Protein AF-A0A915D8G0-F1 (afdb_monomer)

Nearest PDB structures (foldseek):
  3vc3-assembly3_E  TM=9.860E-01  e=3.045E-29  Glycine max
  2isq-assembly1_A  TM=9.812E-01  e=1.186E-29  Arabidopsis thaliana
  4aec-assembly1_B  TM=9.708E-01  e=1.140E-29  Arabidopsis thaliana
  3vbe-assembly1_A  TM=9.708E-01  e=8.133E-29  Glycine max
  7n2t-assembly1_A-2  TM=9.735E-01  e=1.030E-28  Citrullus lanatus

Organism: NCBI:txid166011

Sequence (887 aa):
MFAPQGSVPKTIAVLAATASLTNFLEGYSSSYPNTAGNSFQLFINASYVERNSGHGLSHWAFVWFWSLLLNIWFVGYLLGTFLTPYMTDTYGRRSALLLANTVSLVGTLLSVLSISVRCPELLIFGRAVGAAGSGLSFGSLILFLQEAAPTSLRGTCSFLSEVSYIAVNVIGMGMGMDIVLGKNLIALIGVGIIPGMLSVLIMIPMKESPKYLLIKRNDRKAAMEALIFFRGDNINNNAILEEMLLESNSCKIDLPLTQAVREIFRQPYLRKAMTIGILALQIVVGIWPIIYLSTELLEAHFETEFAQYSSFAFISANFIASLIGMCAVEKFGRRPMLISCGIANTFCLVCYILFDRMAVLYAHNMKYGCVAALIGYGITYGAALGPIAFLVITSELVPQPFRSLVQSIVFGINTIVNFVIGFMTFPLYRLIDVWSFIPLFIIPSTISIIYLIIHMPETKGREVHSIVEELIRNSASSNESLAQMMTQKNAEDLPSESSPNTSIESSEEPKKSSGCSISLSLKSELKLEIEGDIKSLSKFMNKSEDLDYSRTNILANAVEFVGHTPLVYLNKVSKDLPARIAAKIEYVNPACSVKDRVGYKMIEDAEKAGLIQPGLTTLIEPTSGNMGIGLAFACAVKGYSLILTMPSSMSVERRVVLKAYGAEVILTEPSRAVLGAMERAKELQKIIPNSYILNQFENPANVDAHYETTGPEIWEQTQGKVDIVCFGVGSGGTVIGVGKYLKEKKPGVQVYAVEPFEASVINGFPHAPHKIPGMGAGFVPAILDPSVYQEALRVKSADALAMAKRLAREEGLFVGVSSGGNACAAIELARRPENAGKLIVTSFASFGERYLSTELYSDIKSECEKLKVTTFEEDKEYLRGKVELNI

pLDDT: mean 80.62, std 16.93, range [20.34, 98.12]

Mean predicted aligned error: 18.75 Å

Solvent-accessible surface area (backbone atoms only — not comparable to full-atom values): 45693 Å² total; per-residue (Å²): 136,87,67,30,68,38,42,67,71,46,34,50,49,54,52,48,55,48,33,36,30,63,28,31,54,45,22,27,70,57,20,25,57,20,42,19,42,67,48,53,51,52,50,50,37,51,35,45,33,76,74,38,94,79,56,63,73,51,72,67,59,45,54,54,49,51,34,46,57,65,32,39,30,36,60,17,20,38,58,13,28,68,46,30,46,61,37,40,76,73,67,31,39,53,54,34,35,44,53,12,40,50,40,25,39,51,10,48,52,38,33,38,48,14,63,78,70,49,35,66,69,43,31,44,51,11,41,19,44,18,20,21,11,34,25,21,27,56,61,30,47,53,52,40,41,50,53,55,42,56,84,96,42,31,69,53,50,50,35,43,44,49,47,27,25,39,51,28,28,38,50,16,29,53,41,12,26,70,90,68,29,19,78,40,60,60,63,50,57,47,58,48,52,58,49,29,54,48,34,43,61,59,53,68,81,56,73,55,42,29,58,54,30,39,69,78,65,64,32,62,67,64,16,48,55,27,40,35,43,50,53,14,83,90,53,73,60,65,61,54,50,51,49,56,49,52,60,49,66,78,58,82,60,94,59,58,70,73,58,47,56,54,46,42,74,66,40,68,48,51,42,51,42,48,52,57,28,42,32,44,42,50,57,47,48,56,52,55,49,44,58,42,37,41,24,64,65,34,41,77,81,40,58,63,70,60,13,38,53,50,40,42,49,22,42,46,40,14,40,56,24,23,60,51,18,55,64,42,45,80,72,69,31,55,50,62,40,38,51,55,26,48,53,52,30,50,47,22,53,52,46,26,48,51,23,50,54,39,26,75,74,77,37,75,74,31,54,59,45,32,54,51,21,48,32,49,28,26,29,28,33,29,34,24,38,55,50,46,33,66,41,51,38,34,65,49,57,42,62,77,88,51,17,57,57,52,34,3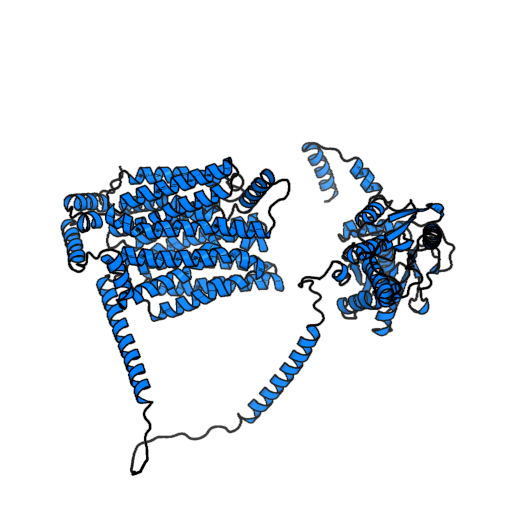1,52,40,50,40,52,49,33,52,50,39,32,56,52,43,42,44,46,61,64,39,32,77,73,57,40,73,62,41,50,45,78,70,38,47,52,58,26,52,56,28,51,58,52,45,71,75,70,59,73,78,58,70,96,58,57,53,68,64,53,43,52,50,42,42,53,60,49,52,57,56,49,51,54,51,50,50,53,52,54,55,58,68,66,70,79,68,89,84,83,81,86,84,92,85,89,86,90,87,90,85,88,87,90,86,83,90,86,83,97,67,73,70,62,61,59,53,54,56,51,52,50,52,52,50,49,49,51,50,47,50,58,51,50,65,64,56,66,83,64,72,83,65,87,81,68,90,68,95,49,74,70,75,52,50,60,93,56,56,75,44,73,55,59,67,96,43,62,91,39,56,16,48,45,31,35,33,39,28,30,71,20,79,77,28,19,50,31,34,47,31,30,38,37,46,51,52,52,35,42,75,69,66,75,47,46,66,80,66,30,36,37,34,41,54,31,94,42,62,55,44,40,13,32,24,52,41,24,57,76,64,48,39,52,41,38,35,23,23,32,64,76,54,42,63,55,46,55,52,53,29,47,73,44,66,28,44,77,45,74,34,61,53,92,46,37,66,63,43,8,45,53,51,37,57,55,48,48,75,71,41,79,58,45,47,72,70,50,72,37,68,37,63,40,33,25,47,35,18,34,75,41,58,20,52,50,53,39,60,77,46,71,66,56,64,39,34,38,37,31,56,30,36,43,24,23,61,48,40,10,25,30,53,43,44,34,75,77,38,74,82,45,44,29,30,38,29,33,35,50,60,20,27,43,88,82,70,43,66,68,47,88,72,73,38,72,72,31,41,69,64,61,80,37,76,55,50,59,74,88,56,38,82,51,75,46,68,37,48,47,68,58,11,41,54,39,18,56,43,34,34,72,67,70,68,45,58,38,28,42,39,26,10,34,23,49,50,53,50,51,56,53,21,63,38,77,93,32,50,78,36,32,35,39,30,50,33,46,30,45,32,77,53,39,52,84,33,84,78,29,44,70,59,47,58,52,59,75,65,65,70,95,73,53,74,67,58,51,51,53,54,50,49,59,55,52,72,72,73,113

Radius of gyration: 39.73 Å; Cα contacts (8 Å, |Δi|>4): 1398; chains: 1; bounding box: 113×80×110 Å

InterPro domains:
  IPR001216 Cysteine synthase/cystathionine beta-synthase, pyridoxal-phosphate attachment site [PS00901] (584-602)
  IPR001926 Tryptophan synthase beta chain-like, PALP domain [PF00291] (561-842)
  IPR005828 Major facilitator, sugar transporter-like [PF00083] (16-468)
  IPR005829 Sugar transporter, conserved site [PS00216] (325-342)
  IPR005856 Cysteine synthase [TIGR01136] (560-857)
  IPR005859 Cysteine synthase CysK [TIGR01139] (560-857)
  IPR020846 Major facilitator superfamily domain [PS50850] (15-460)
  IPR036052 Tryptophan synthase beta chain-like, PALP domain superfamily [G3DSA:3.40.50.1100] (561-853)
  IPR036052 Tryptophan synthase beta chain-like, PALP domain superfamily [G3DSA:3.40.50.1100] (596-698)
  IPR036052 Tryptophan synthase beta chain-like, PALP domain superfamily [SSF53686] (557-859)
  IPR036259 MFS transporter superfamily [G3DSA:1.20.1250.20] (5-472)
  IPR036259 MFS transporter superfamily [SSF103473] (18-465)
  IPR050214 Cysteine synthase/Cystathionine beta-synthase [PTHR10314] (557-863)

Foldseek 3Di:
DQQLQADPVSLLVSLLLLLLLLLLLVLLLQFQCALLVVLVQCLLQVLCCVVDPHDGDDPVRCLLLVLLLNLLLLVLLLLLLVCQVVCCQPVNLLVLSLVLLVQLLQLLVQLLVCSVVSNVVSNSVSSSSNSSSSNSNLLSSLVQQQLLDDPVCNLLSLLSSVLSSLVSSLVNLVCCHPVHCSNPVSVSSVVSNVSSVVSNVSSVPQQTRLLSCCQNVVHNPSSLVSCCRNRHDPDPVVVVSVVSVVLNVVPPDPDDPVVLVVVCVVDQLSVLLLLLQLLLLLLVLVVSLCSRHQLVLLVVQDPSNVSSVLSSLLSVLLSVLLVQLSVCCLPPFQLVLSLVLSVQLLVLLVQLLVLVVCCVPPNVVSSVSNSVSSSSNSNSCNNHSVSSSLDCRQPQQDRDVCRSVSSSVSVSSSSVLSSVLSSVVSVVCVVVNSCSCCVSRNVSSVVSSVVSVPRPDTRRPDHSVVNSVVSVVVSVVVVVVVVVVVVVVVVVPDDDDDDDDDDDYDDDDDDDDDDDDDPPPVVVVVVVVVVVVVVVVVVVVVVVVVDPLPPPDDDPDLLVQQASFDKAWDCFVCVPFLFTEIAGQNLSRSLRFPLLLLLQLLVVVCVVVVLADAPQAAEEEQDLQRNLLSNLVNCLGRRHAYEYEFAPPFFPLSVVSNVVSVHHYHHDHVVCGSVRRVVVSVVVQVVDPRYDYSYLLAHCSLLQSQLVGVQVSVCVNCVNQAAEEEEADDSQSNQNNNLVNNCVVPVRHAGEYEAEQQQPVVVPDAGDDAQQPRHRNRHRRPNHDPVRHDYYHHFHQVQLLVQQVCCCVPVVAAAGSRLSRQVVVQSVVSNDPVNRHGYYYYYRGGGNPSCCRDPSNPVVNVVVVPDDDDDPVVVVVVVVVVVVVVD

Structure (mmCIF, N/CA/C/O backbone):
data_AF-A0A915D8G0-F1
#
_entry.id   AF-A0A915D8G0-F1
#
loop_
_atom_site.group_PDB
_atom_site.id
_atom_site.type_symbol
_atom_site.label_atom_id
_atom_site.label_alt_id
_atom_site.label_comp_id
_atom_site.label_asym_id
_atom_site.label_entity_id
_atom_site.label_seq_id
_atom_site.pdbx_PDB_ins_code
_atom_site.Cartn_x
_atom_site.Cartn_y
_atom_site.Cartn_z
_atom_site.occupancy
_atom_site.B_iso_or_equiv
_atom_site.auth_seq_id
_atom_site.auth_comp_id
_atom_site.auth_asym_id
_atom_site.auth_atom_id
_atom_site.pdbx_PDB_model_num
ATOM 1 N N . MET A 1 1 ? -12.650 24.145 48.453 1.00 37.31 1 MET A N 1
ATOM 2 C CA . MET A 1 1 ? -12.699 24.578 47.038 1.00 37.31 1 MET A CA 1
ATOM 3 C C . MET A 1 1 ? -13.425 23.577 46.130 1.00 37.31 1 MET A C 1
ATOM 5 O O . MET A 1 1 ? -14.149 24.025 45.260 1.00 37.31 1 MET A O 1
ATOM 9 N N . PHE A 1 2 ? -13.309 22.258 46.360 1.00 49.34 2 PHE A N 1
ATOM 10 C CA . PHE A 1 2 ? -13.926 21.208 45.522 1.00 49.34 2 PHE A CA 1
ATOM 11 C C . PHE A 1 2 ? -15.344 20.742 45.915 1.00 49.34 2 PHE A C 1
ATOM 13 O O . PHE A 1 2 ? -15.904 19.904 45.219 1.00 49.34 2 PHE A O 1
ATOM 20 N N . ALA A 1 3 ? -15.935 21.231 47.011 1.00 51.62 3 ALA A N 1
ATOM 21 C CA . ALA A 1 3 ? -17.283 20.818 47.414 1.00 51.62 3 ALA A CA 1
ATOM 22 C C . ALA A 1 3 ? -18.342 21.568 46.578 1.00 51.62 3 ALA A C 1
ATOM 24 O O . ALA A 1 3 ? -18.394 22.798 46.663 1.00 51.62 3 ALA A O 1
ATOM 25 N N . PRO A 1 4 ? -19.192 20.884 45.788 1.00 56.66 4 PRO A N 1
ATOM 26 C CA . PRO A 1 4 ? -20.174 21.549 44.929 1.00 56.66 4 PRO A CA 1
ATOM 27 C C . PRO A 1 4 ? -21.348 22.206 45.686 1.00 56.66 4 PRO A C 1
ATOM 29 O O . PRO A 1 4 ? -22.098 22.969 45.068 1.00 56.66 4 PRO A O 1
ATOM 32 N N . GLN A 1 5 ? -21.479 21.972 47.005 1.00 55.72 5 G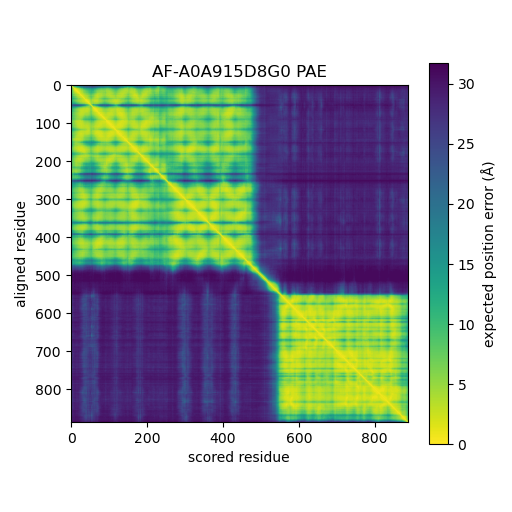LN A N 1
ATOM 33 C CA . GLN A 1 5 ? -22.420 22.648 47.925 1.00 55.72 5 GLN A CA 1
ATOM 34 C C . GLN A 1 5 ? -23.860 22.757 47.369 1.00 55.72 5 GLN A C 1
ATOM 36 O O . GLN A 1 5 ? -24.534 23.766 47.543 1.00 55.72 5 GLN A O 1
ATOM 41 N N . GLY A 1 6 ? -24.329 21.727 46.657 1.00 54.84 6 GLY A N 1
ATOM 42 C CA . GLY A 1 6 ? -25.714 21.620 46.176 1.00 54.84 6 GLY A CA 1
ATOM 43 C C . GLY A 1 6 ? -26.084 22.378 44.905 1.00 54.84 6 GLY A C 1
ATOM 44 O O . GLY A 1 6 ? -27.237 22.319 44.484 1.00 54.84 6 GLY A O 1
ATOM 45 N N . SER A 1 7 ? -25.142 23.048 44.238 1.00 61.38 7 SER A N 1
ATOM 46 C CA . SER A 1 7 ? -25.424 23.608 42.909 1.00 61.38 7 SER A CA 1
ATOM 47 C C . SER A 1 7 ? -25.223 22.551 41.817 1.00 61.38 7 SER A C 1
ATOM 49 O O . SER A 1 7 ? -24.098 22.132 41.546 1.00 61.38 7 SER A O 1
ATOM 51 N N . VAL A 1 8 ? -26.321 22.159 41.158 1.00 64.44 8 VAL A N 1
ATOM 52 C CA . VAL A 1 8 ? -26.349 21.225 40.013 1.00 64.44 8 VAL A CA 1
ATOM 53 C C . VAL A 1 8 ? -25.214 21.471 38.997 1.00 64.44 8 VAL A C 1
ATOM 55 O O . VAL A 1 8 ? -24.512 20.510 38.676 1.00 64.44 8 VAL A O 1
ATOM 58 N N . PRO A 1 9 ? -24.933 22.711 38.536 1.00 67.25 9 PRO A N 1
ATOM 59 C CA . PRO A 1 9 ? -23.839 22.948 37.590 1.00 67.25 9 PRO A CA 1
ATOM 60 C C . PRO A 1 9 ? -22.441 22.677 38.168 1.00 67.25 9 PRO A C 1
ATOM 62 O O . PRO A 1 9 ? -21.581 22.185 37.441 1.00 67.25 9 PRO A O 1
ATOM 65 N N . LYS A 1 10 ? -22.190 22.928 39.463 1.00 70.81 10 LYS A N 1
ATOM 66 C CA . LYS A 1 10 ? -20.887 22.602 40.075 1.00 70.81 10 LYS A CA 1
ATOM 67 C C . LYS A 1 10 ? -20.722 21.100 40.275 1.00 70.81 10 LYS A C 1
ATOM 69 O O . LYS A 1 10 ? -19.623 20.595 40.076 1.00 70.81 10 LYS A O 1
ATOM 74 N N . THR A 1 11 ? -21.789 20.379 40.626 1.00 70.12 11 THR A N 1
ATOM 75 C CA . THR A 1 11 ? -21.747 18.912 40.725 1.00 70.12 11 THR A CA 1
ATOM 76 C C . THR A 1 11 ? -21.436 18.292 39.363 1.00 70.12 11 THR A C 1
ATOM 78 O O . THR A 1 11 ? -20.544 17.453 39.270 1.00 70.12 11 THR A O 1
ATOM 81 N N . ILE A 1 12 ? -22.083 18.764 38.291 1.00 71.94 12 ILE A N 1
ATOM 82 C CA . ILE A 1 12 ? -21.786 18.319 36.921 1.00 71.94 12 ILE A CA 1
ATOM 83 C C . ILE A 1 12 ? -20.339 18.653 36.540 1.00 71.94 12 ILE A C 1
ATOM 85 O O . ILE A 1 12 ? -19.654 17.793 36.000 1.00 71.94 12 ILE A O 1
ATOM 89 N N . ALA A 1 13 ? -19.836 19.848 36.866 1.00 74.88 13 ALA A N 1
ATOM 90 C CA . ALA A 1 13 ? -18.457 20.233 36.559 1.00 74.88 13 ALA A CA 1
ATOM 91 C C . ALA A 1 13 ? -17.409 19.362 37.279 1.00 74.88 13 ALA A C 1
ATOM 93 O O . ALA A 1 13 ? -16.409 18.982 36.675 1.00 74.88 13 ALA A O 1
ATOM 94 N N . VAL A 1 14 ? -17.638 19.007 38.548 1.00 77.69 14 VAL A N 1
ATOM 95 C CA . VAL A 1 14 ? -16.738 18.121 39.313 1.00 77.69 14 VAL A CA 1
ATOM 96 C C . VAL A 1 14 ? -16.758 16.695 38.757 1.00 77.69 14 VAL A C 1
ATOM 98 O O . VAL A 1 14 ? -15.701 16.078 38.609 1.00 77.69 14 VAL A O 1
ATOM 101 N N . LEU A 1 15 ? -17.941 16.177 38.413 1.00 77.00 15 LEU A N 1
ATOM 102 C CA . LEU A 1 15 ? -18.084 14.857 37.795 1.00 77.00 15 LEU A CA 1
ATOM 103 C C . LEU A 1 15 ? -17.477 14.826 36.381 1.00 77.00 15 LEU A C 1
ATOM 105 O O . LEU A 1 15 ? -16.801 13.861 36.042 1.00 77.00 15 LEU A O 1
ATOM 109 N N . ALA A 1 16 ? -17.625 15.902 35.601 1.00 77.50 16 ALA A N 1
ATOM 110 C CA . ALA A 1 16 ? -17.007 16.060 34.281 1.00 77.50 16 ALA A CA 1
ATOM 111 C C . ALA A 1 16 ? -15.481 16.097 34.369 1.00 77.50 16 ALA A C 1
ATOM 113 O O . ALA A 1 16 ? -14.800 15.390 33.634 1.00 77.50 16 ALA A O 1
ATOM 114 N N . ALA A 1 17 ? -14.934 16.895 35.290 1.00 80.00 17 ALA A N 1
ATOM 115 C CA . ALA A 1 17 ? -13.493 16.983 35.501 1.00 80.00 17 ALA A CA 1
ATOM 116 C C . ALA A 1 17 ? -12.908 15.633 35.934 1.00 80.00 17 ALA A C 1
ATOM 118 O O . ALA A 1 17 ? -11.848 15.238 35.457 1.00 80.00 17 ALA A O 1
ATOM 119 N N . THR A 1 18 ? -13.629 14.909 36.794 1.00 81.00 18 THR A N 1
ATOM 120 C CA . THR A 1 18 ? -13.259 13.553 37.205 1.00 81.00 18 THR A CA 1
ATOM 121 C C . THR A 1 18 ? -13.241 12.612 36.005 1.00 81.00 18 THR A C 1
ATOM 123 O O . THR A 1 18 ? -12.199 12.028 35.731 1.00 81.00 18 THR A O 1
ATOM 126 N N . ALA A 1 19 ? -14.340 12.539 35.249 1.00 82.19 19 ALA A N 1
ATOM 127 C CA . ALA A 1 19 ? -14.464 11.657 34.092 1.00 82.19 19 ALA A CA 1
ATOM 128 C C . ALA A 1 19 ? -13.399 11.935 33.019 1.00 82.19 19 ALA A C 1
ATOM 130 O O . ALA A 1 19 ? -12.758 11.011 32.527 1.00 82.19 19 ALA A O 1
ATOM 131 N N . SER A 1 20 ? -13.151 13.207 32.694 1.00 82.31 20 SER A N 1
ATOM 132 C CA . SER A 1 20 ? -12.145 13.593 31.697 1.00 82.31 20 SER A CA 1
ATOM 133 C C . SER A 1 20 ? -10.722 13.229 32.106 1.00 82.31 20 SER A C 1
ATOM 135 O O . SER A 1 20 ? -9.927 12.855 31.251 1.00 82.31 20 SER A O 1
ATOM 137 N N . LEU A 1 21 ? -10.384 13.324 33.393 1.00 83.31 21 LEU A N 1
ATOM 138 C CA . LEU A 1 21 ? -9.038 13.003 33.870 1.00 83.31 21 LEU A CA 1
ATOM 139 C C . LEU A 1 21 ? -8.809 11.502 34.017 1.00 83.31 21 LEU A C 1
ATOM 141 O O . LEU A 1 21 ? -7.730 11.024 33.676 1.00 83.31 21 LEU A O 1
ATOM 145 N N . THR A 1 22 ? -9.804 10.756 34.497 1.00 82.25 22 THR A N 1
ATOM 146 C CA . THR A 1 22 ? -9.701 9.296 34.619 1.00 82.25 22 THR A CA 1
ATOM 147 C C . THR A 1 22 ? -9.693 8.617 33.254 1.00 82.25 22 THR A C 1
ATOM 149 O O . THR A 1 22 ? -8.905 7.699 33.041 1.00 82.25 22 THR A O 1
ATOM 152 N N . ASN A 1 23 ? -10.491 9.114 32.302 1.00 84.88 23 ASN A N 1
ATOM 153 C CA . ASN A 1 23 ? -10.537 8.577 30.939 1.00 84.88 23 ASN A CA 1
ATOM 154 C C . ASN A 1 23 ? -9.385 9.092 30.067 1.00 84.88 23 ASN A C 1
ATOM 156 O O . ASN A 1 23 ? -9.225 8.627 28.940 1.00 84.88 23 ASN A O 1
ATOM 160 N N . PHE A 1 24 ? -8.562 10.028 30.565 1.00 86.88 24 PHE A N 1
ATOM 161 C CA . PHE A 1 24 ? -7.467 10.594 29.781 1.00 86.88 24 PHE A CA 1
ATOM 162 C C . PHE A 1 24 ? -6.466 9.521 29.351 1.00 86.88 24 PHE A C 1
ATOM 164 O O . PHE A 1 24 ? -6.132 9.412 28.176 1.00 86.88 24 PHE A O 1
ATOM 171 N N . LEU A 1 25 ? -5.988 8.711 30.299 1.00 83.81 25 LEU A N 1
ATOM 172 C CA . LEU A 1 25 ? -5.001 7.669 30.006 1.00 83.81 25 LEU A CA 1
ATOM 173 C C . LEU A 1 25 ? -5.566 6.621 29.043 1.00 83.81 25 LEU A C 1
ATOM 175 O O . LEU A 1 25 ? -4.864 6.162 28.143 1.00 83.81 25 LEU A O 1
ATOM 179 N N . GLU A 1 26 ? -6.847 6.301 29.195 1.00 84.38 26 GLU A N 1
ATOM 180 C CA . GLU A 1 26 ? -7.555 5.353 28.349 1.00 84.38 26 GLU A CA 1
ATOM 181 C C . GLU A 1 26 ? -7.687 5.869 26.909 1.00 84.38 26 GLU A C 1
ATOM 183 O O . GLU A 1 26 ? -7.093 5.295 25.993 1.00 84.38 26 GLU A O 1
ATOM 188 N N . GLY A 1 27 ? -8.385 6.994 26.714 1.00 84.12 27 GLY A N 1
ATOM 189 C CA . GLY A 1 27 ? -8.631 7.582 25.395 1.00 84.12 27 GLY A CA 1
ATOM 190 C C . GLY A 1 27 ? -7.339 7.941 24.671 1.00 84.12 27 GLY A C 1
ATOM 191 O O . GLY A 1 27 ? -7.126 7.555 23.518 1.00 84.12 27 GLY A O 1
ATOM 192 N N . TYR A 1 28 ? -6.400 8.579 25.369 1.00 88.31 28 TYR A N 1
ATOM 193 C CA . TYR A 1 28 ? -5.147 9.004 24.758 1.00 88.31 28 TYR A CA 1
ATOM 194 C C . TYR A 1 28 ? -4.352 7.798 24.251 1.00 88.31 28 TYR A C 1
ATOM 196 O O . TYR A 1 28 ? -3.962 7.770 23.085 1.00 88.31 28 TYR A O 1
ATOM 204 N N . SER A 1 29 ? -4.192 6.757 25.084 1.00 85.69 29 SER A N 1
ATOM 205 C CA . SER A 1 29 ? -3.440 5.542 24.724 1.00 85.69 29 SER A CA 1
ATOM 206 C C . SER A 1 29 ? -3.996 4.785 23.519 1.00 85.69 29 SER A C 1
ATOM 208 O O . SER A 1 29 ? -3.243 4.100 22.812 1.00 85.69 29 SER A O 1
ATOM 210 N N . SER A 1 30 ? -5.300 4.923 23.298 1.00 83.56 30 SER A N 1
ATOM 211 C CA . SER A 1 30 ? -6.030 4.279 22.219 1.00 83.56 30 SER A CA 1
ATOM 212 C C . SER A 1 30 ? -5.888 5.045 20.892 1.00 83.56 30 SER A C 1
ATOM 214 O O . SER A 1 30 ? -5.721 4.434 19.846 1.00 83.56 30 SER A O 1
ATOM 216 N N . SER A 1 31 ? -5.833 6.378 20.912 1.00 86.94 31 SER A N 1
ATOM 217 C CA . SER A 1 31 ? -5.949 7.209 19.702 1.00 86.94 31 SER A CA 1
ATOM 218 C C . SER A 1 31 ? -4.624 7.709 19.114 1.00 86.94 31 SER A C 1
ATOM 220 O O . SER A 1 31 ? -4.511 7.797 17.891 1.00 86.94 31 SER A O 1
ATOM 222 N N . TYR A 1 32 ? -3.605 8.004 19.934 1.00 86.50 32 TYR A N 1
ATOM 223 C CA . TYR A 1 32 ? -2.331 8.540 19.423 1.00 86.50 32 TYR A CA 1
ATOM 224 C C . TYR A 1 32 ? -1.563 7.613 18.453 1.00 86.50 32 TYR A C 1
ATOM 226 O O . TYR A 1 32 ? -0.848 8.149 17.603 1.00 86.50 32 TYR A O 1
ATOM 234 N N . PRO A 1 33 ? -1.637 6.258 18.535 1.00 87.19 33 PRO A N 1
ATOM 235 C CA . PRO A 1 33 ? -0.872 5.400 17.626 1.00 87.19 33 PRO A CA 1
ATOM 236 C C . PRO A 1 33 ? -1.309 5.501 16.162 1.00 87.19 33 PRO A C 1
ATOM 238 O O . PRO A 1 33 ? -0.496 5.240 15.283 1.00 87.19 33 PRO A O 1
ATOM 241 N N . ASN A 1 34 ? -2.567 5.873 15.901 1.00 86.81 34 ASN A N 1
ATOM 242 C CA . ASN A 1 34 ? -3.156 5.872 14.560 1.00 86.81 34 ASN A CA 1
ATOM 243 C C . ASN A 1 34 ? -2.489 6.898 13.632 1.00 86.81 34 ASN A C 1
ATOM 245 O O . ASN A 1 34 ? -2.040 6.566 12.543 1.00 86.81 34 ASN A O 1
ATOM 249 N N . THR A 1 35 ? -2.392 8.154 14.067 1.00 84.19 35 THR A N 1
ATOM 250 C CA . THR A 1 35 ? -1.799 9.228 13.252 1.00 84.19 35 THR A CA 1
ATOM 251 C C . THR A 1 35 ? -0.270 9.178 13.233 1.00 84.19 35 THR A C 1
ATOM 253 O O . THR A 1 35 ? 0.334 9.646 12.277 1.00 84.19 35 THR A O 1
ATOM 256 N N . ALA A 1 36 ? 0.358 8.572 14.250 1.00 84.12 36 ALA A N 1
ATOM 257 C CA . ALA A 1 36 ? 1.813 8.434 14.365 1.00 84.12 36 ALA A CA 1
ATOM 258 C C . ALA A 1 36 ? 2.353 7.088 13.822 1.00 84.12 36 ALA A C 1
ATOM 260 O O . ALA A 1 36 ? 3.460 6.678 14.191 1.00 84.12 36 ALA A O 1
ATOM 261 N N . GLY A 1 37 ? 1.590 6.387 12.970 1.00 82.31 37 GLY A N 1
ATOM 262 C CA . GLY A 1 37 ? 1.913 5.040 12.476 1.00 82.31 37 GLY A CA 1
ATOM 263 C C . GLY A 1 37 ? 3.309 4.931 11.852 1.00 82.31 37 GLY A C 1
ATOM 264 O O . GLY A 1 37 ? 4.105 4.079 12.254 1.00 82.31 37 GLY A O 1
ATOM 265 N N . ASN A 1 38 ? 3.666 5.874 10.975 1.00 82.25 38 ASN A N 1
ATOM 266 C CA . ASN A 1 38 ? 4.977 5.919 10.315 1.00 82.25 38 ASN A CA 1
ATOM 267 C C . ASN A 1 38 ? 6.143 6.057 11.309 1.00 82.25 38 ASN A C 1
ATOM 269 O O . ASN A 1 38 ? 7.156 5.362 11.198 1.00 82.25 38 ASN A O 1
ATOM 273 N N . SER A 1 39 ? 5.999 6.906 12.329 1.00 84.81 39 SER A N 1
ATOM 274 C CA . SER A 1 39 ? 7.011 7.070 13.379 1.00 84.81 39 SER A CA 1
ATOM 275 C C . SER A 1 39 ? 7.197 5.793 14.197 1.00 84.81 39 SER A C 1
ATOM 277 O O . SER A 1 39 ? 8.332 5.412 14.500 1.00 84.81 39 SER A O 1
ATOM 279 N N . PHE A 1 40 ? 6.106 5.094 14.529 1.00 85.62 40 PHE A N 1
ATOM 280 C CA . PHE A 1 40 ? 6.190 3.799 15.206 1.00 85.62 40 PHE A CA 1
ATOM 281 C C . PHE A 1 40 ? 6.833 2.725 14.322 1.00 85.62 40 PHE A C 1
ATOM 283 O O . PHE A 1 40 ? 7.645 1.944 14.820 1.00 85.62 40 PHE A O 1
ATOM 290 N N . GLN A 1 41 ? 6.534 2.709 13.021 1.00 85.50 41 GLN A N 1
ATOM 291 C CA . GLN A 1 41 ? 7.166 1.801 12.064 1.00 85.50 41 GLN A CA 1
ATOM 292 C C . GLN A 1 41 ? 8.681 2.015 11.993 1.00 85.50 41 GLN A C 1
ATOM 294 O O . GLN A 1 41 ? 9.447 1.052 12.075 1.00 85.50 41 GLN A O 1
ATOM 299 N N . LEU A 1 42 ? 9.124 3.273 11.905 1.00 85.19 42 LEU A N 1
ATOM 300 C CA . LEU A 1 42 ? 10.543 3.627 11.923 1.00 85.19 42 LEU A CA 1
ATOM 301 C C . LEU A 1 42 ? 11.215 3.217 13.238 1.00 85.19 42 LEU A C 1
ATOM 303 O O . LEU A 1 42 ? 12.300 2.642 13.207 1.00 85.19 42 LEU A O 1
ATOM 307 N N . PHE A 1 43 ? 10.567 3.454 14.381 1.00 86.19 43 PHE A N 1
ATOM 308 C CA . PHE A 1 43 ? 11.081 3.058 15.694 1.00 86.19 43 PHE A CA 1
ATOM 309 C C . PHE A 1 43 ? 11.262 1.540 15.823 1.00 86.19 43 PHE A C 1
ATOM 311 O O . PHE A 1 43 ? 12.317 1.080 16.264 1.00 86.19 43 PHE A O 1
ATOM 318 N N . ILE A 1 44 ? 10.254 0.760 15.419 1.00 85.69 44 ILE A N 1
ATOM 319 C CA . ILE A 1 44 ? 10.297 -0.704 15.480 1.00 85.69 44 ILE A CA 1
ATOM 320 C C . ILE A 1 44 ? 11.412 -1.223 14.568 1.00 85.69 44 ILE A C 1
ATOM 322 O O . ILE A 1 44 ? 12.269 -1.983 15.017 1.00 85.69 44 ILE A O 1
ATOM 326 N N . ASN A 1 45 ? 11.462 -0.760 13.318 1.00 85.62 45 ASN A N 1
ATOM 327 C CA . ASN A 1 45 ? 12.496 -1.183 12.377 1.00 85.62 45 ASN A CA 1
ATOM 328 C C . ASN A 1 45 ? 13.903 -0.806 12.855 1.00 85.62 45 ASN A C 1
ATOM 330 O O . ASN A 1 45 ? 14.790 -1.656 12.831 1.00 85.62 45 ASN A O 1
ATOM 334 N N . ALA A 1 46 ? 14.110 0.421 13.341 1.00 83.50 46 ALA A N 1
ATOM 335 C CA . ALA A 1 46 ? 15.404 0.865 13.860 1.00 83.50 46 ALA A CA 1
ATOM 336 C C . ALA A 1 46 ? 15.857 0.033 15.070 1.00 83.50 46 ALA A C 1
ATOM 338 O O . ALA A 1 46 ? 17.017 -0.367 15.140 1.00 83.50 46 ALA A O 1
ATOM 339 N N . SER A 1 47 ? 14.939 -0.289 15.988 1.00 83.31 47 SER A N 1
ATOM 340 C CA . SER A 1 47 ? 15.238 -1.138 17.145 1.00 83.31 47 SER A CA 1
ATOM 341 C C . SER A 1 47 ? 15.702 -2.542 16.740 1.00 83.31 47 SER A C 1
ATOM 343 O O . SER A 1 47 ? 16.698 -3.040 17.268 1.00 83.31 47 SER A O 1
ATOM 345 N N . TYR A 1 48 ? 15.024 -3.176 15.777 1.00 81.38 48 TYR A N 1
ATOM 346 C CA . TYR A 1 48 ? 15.409 -4.512 15.315 1.00 81.38 48 TYR A CA 1
ATOM 347 C C . TYR A 1 48 ? 16.702 -4.506 14.491 1.00 81.38 48 TYR A C 1
ATOM 349 O O . TYR A 1 48 ? 17.497 -5.431 14.640 1.00 81.38 48 TYR A O 1
ATOM 357 N N . VAL A 1 49 ? 16.959 -3.463 13.694 1.00 81.38 49 VAL A N 1
ATOM 358 C CA . VAL A 1 49 ? 18.216 -3.305 12.934 1.00 81.38 49 VAL A CA 1
ATOM 359 C C . VAL A 1 49 ? 19.424 -3.108 13.857 1.00 81.38 49 VAL A C 1
ATOM 361 O O . VAL A 1 49 ? 20.502 -3.623 13.572 1.00 81.38 49 VAL A O 1
ATOM 364 N N . GLU A 1 50 ? 19.267 -2.396 14.974 1.00 77.06 50 GLU A N 1
ATOM 365 C CA . GLU A 1 50 ? 20.353 -2.204 15.947 1.00 77.06 50 GLU A CA 1
ATOM 366 C C . GLU A 1 50 ? 20.648 -3.466 16.776 1.00 77.06 50 GLU A C 1
ATOM 368 O O . GLU A 1 50 ? 21.768 -3.635 17.258 1.00 77.06 50 GLU A O 1
ATOM 373 N N . ARG A 1 51 ? 19.663 -4.358 16.947 1.00 75.56 51 ARG A N 1
ATOM 374 C CA . ARG A 1 51 ? 19.790 -5.587 17.754 1.00 75.56 51 ARG A CA 1
ATOM 375 C C . ARG A 1 51 ? 20.179 -6.822 16.957 1.00 75.56 51 ARG A C 1
ATOM 377 O O . ARG A 1 51 ? 20.870 -7.682 17.494 1.00 75.56 51 ARG A O 1
ATOM 384 N N . ASN A 1 52 ? 19.735 -6.917 15.707 1.00 61.81 52 ASN A N 1
ATOM 385 C CA . ASN A 1 52 ? 20.039 -8.017 14.802 1.00 61.81 52 ASN A CA 1
ATOM 386 C C . ASN A 1 52 ? 20.834 -7.491 13.607 1.00 61.81 52 ASN A C 1
ATOM 388 O O . ASN A 1 52 ? 20.405 -6.584 12.904 1.00 61.81 52 ASN A O 1
ATOM 392 N N . SER A 1 53 ? 21.989 -8.106 13.370 1.00 47.94 53 SER A N 1
ATOM 393 C CA . SER A 1 53 ? 23.012 -7.810 12.362 1.00 47.94 53 SER A CA 1
ATOM 394 C C . SER A 1 53 ? 22.496 -7.576 10.925 1.00 47.94 53 SER A C 1
ATOM 396 O O . SER A 1 53 ? 22.638 -8.433 10.057 1.00 47.94 53 SER A O 1
ATOM 398 N N . GLY A 1 54 ? 21.957 -6.381 10.656 1.00 55.22 54 GLY A N 1
ATOM 399 C CA . GLY A 1 54 ? 21.854 -5.768 9.324 1.00 55.22 54 GLY A CA 1
ATOM 400 C C . GLY A 1 54 ? 20.578 -6.016 8.506 1.00 55.22 54 GLY A C 1
ATOM 401 O O . GLY A 1 54 ? 20.450 -5.426 7.434 1.00 55.22 54 GLY A O 1
ATOM 402 N N . HIS A 1 55 ? 19.620 -6.822 8.975 1.00 60.19 55 HIS A N 1
ATOM 403 C CA . HIS A 1 55 ? 18.363 -7.072 8.253 1.00 60.19 55 HIS A CA 1
ATOM 404 C C . HIS A 1 55 ? 17.154 -6.511 9.016 1.00 60.19 55 HIS A C 1
ATOM 406 O O . HIS A 1 55 ? 16.906 -6.882 10.161 1.00 60.19 55 HIS A O 1
ATOM 412 N N . GLY A 1 56 ? 16.402 -5.607 8.378 1.00 66.06 56 GLY A N 1
ATOM 413 C CA . GLY A 1 56 ? 15.138 -5.088 8.908 1.00 66.06 56 GLY A CA 1
ATOM 414 C C . GLY A 1 56 ? 14.030 -6.149 8.950 1.00 66.06 56 GLY A C 1
ATOM 415 O O . GLY A 1 56 ? 14.148 -7.218 8.351 1.00 66.06 56 GLY A O 1
ATOM 416 N N . LEU A 1 57 ? 12.935 -5.849 9.655 1.00 75.12 57 LEU A N 1
ATOM 417 C CA . LEU A 1 57 ? 11.746 -6.707 9.690 1.00 75.12 57 LEU A CA 1
ATOM 418 C C . LEU A 1 57 ? 11.140 -6.866 8.291 1.00 75.12 57 LEU A C 1
ATOM 420 O O . LEU A 1 57 ? 11.014 -5.899 7.538 1.00 75.12 57 LEU A O 1
ATOM 424 N N . SER A 1 58 ? 10.705 -8.084 7.962 1.00 80.19 58 SER A N 1
ATOM 425 C CA . SER A 1 58 ? 9.895 -8.306 6.765 1.00 80.19 58 SER A CA 1
ATOM 426 C C . SER A 1 58 ? 8.558 -7.567 6.886 1.00 80.19 58 SER A C 1
ATOM 428 O O . SER A 1 58 ? 8.029 -7.390 7.986 1.00 80.19 58 SER A O 1
ATOM 430 N N . HIS A 1 59 ? 7.984 -7.160 5.751 1.00 78.19 59 HIS A N 1
ATOM 431 C CA . HIS A 1 59 ? 6.718 -6.420 5.728 1.00 78.19 59 HIS A CA 1
ATOM 432 C C . HIS A 1 59 ? 5.597 -7.161 6.482 1.00 78.19 59 HIS A C 1
ATOM 434 O O . HIS A 1 59 ? 4.902 -6.573 7.306 1.00 78.19 59 HIS A O 1
ATOM 440 N N . TRP A 1 60 ? 5.488 -8.481 6.292 1.00 81.62 60 TRP A N 1
ATOM 441 C CA . TRP A 1 60 ? 4.511 -9.310 7.003 1.00 81.62 60 TRP A CA 1
ATOM 442 C C . TRP A 1 60 ? 4.799 -9.445 8.500 1.00 81.62 60 TRP A C 1
ATOM 444 O O . TRP A 1 60 ? 3.863 -9.419 9.298 1.00 81.62 60 TRP A O 1
ATOM 454 N N . ALA A 1 61 ? 6.068 -9.551 8.907 1.00 82.44 61 ALA A N 1
ATOM 455 C CA . ALA A 1 61 ? 6.412 -9.587 10.327 1.00 82.44 61 ALA A CA 1
ATOM 456 C C . ALA A 1 61 ? 6.042 -8.268 11.022 1.00 82.44 61 ALA A C 1
ATOM 458 O O . ALA A 1 61 ? 5.510 -8.294 12.131 1.00 82.44 61 ALA A O 1
ATOM 459 N N . PHE A 1 62 ? 6.235 -7.130 10.346 1.00 84.94 62 PHE A N 1
ATOM 460 C CA . PHE A 1 62 ? 5.776 -5.834 10.839 1.00 84.94 62 PHE A CA 1
ATOM 461 C C . PHE A 1 62 ? 4.249 -5.775 10.974 1.00 84.94 62 PHE A C 1
ATOM 463 O O . PHE A 1 62 ? 3.764 -5.379 12.026 1.00 84.94 62 PHE A O 1
ATOM 470 N N . VAL A 1 63 ? 3.483 -6.217 9.969 1.00 84.38 63 VAL A N 1
ATOM 471 C CA . VAL A 1 63 ? 2.005 -6.214 10.007 1.00 84.38 63 VAL A CA 1
ATOM 472 C C . VAL A 1 63 ? 1.463 -6.992 11.212 1.00 84.38 63 VAL A C 1
ATOM 474 O O . VAL A 1 63 ? 0.588 -6.497 11.929 1.00 84.38 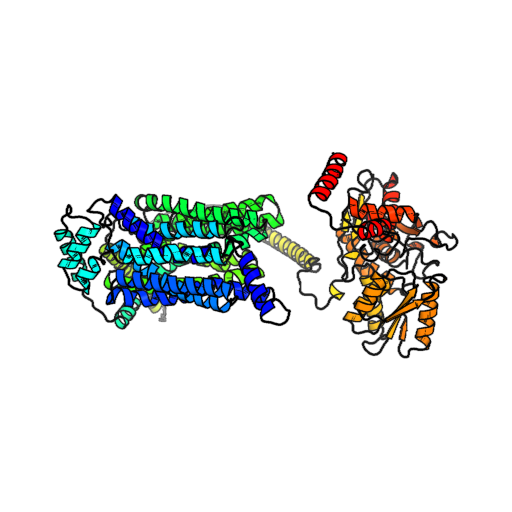63 VAL A O 1
ATOM 477 N N . TRP A 1 64 ? 2.004 -8.184 11.478 1.00 85.81 64 TRP A N 1
ATOM 478 C CA . TRP A 1 64 ? 1.616 -8.986 12.643 1.00 85.81 64 TRP A CA 1
ATOM 479 C C . TRP A 1 64 ? 2.037 -8.339 13.962 1.00 85.81 64 TRP A C 1
ATOM 481 O O . TRP A 1 64 ? 1.249 -8.301 14.908 1.00 85.81 64 TRP A O 1
ATOM 491 N N . PHE A 1 65 ? 3.251 -7.793 14.022 1.00 87.06 65 PHE A N 1
ATOM 492 C CA . PHE A 1 65 ? 3.756 -7.115 15.212 1.00 87.06 65 PHE A CA 1
ATOM 493 C C . PHE A 1 65 ? 2.959 -5.844 15.533 1.00 87.06 65 PHE A C 1
ATOM 495 O O . PHE A 1 65 ? 2.593 -5.611 16.683 1.00 87.06 65 PHE A O 1
ATOM 502 N N . TRP A 1 66 ? 2.637 -5.046 14.517 1.00 87.69 66 TRP A N 1
ATOM 503 C CA . TRP A 1 66 ? 1.821 -3.842 14.635 1.00 87.69 66 TRP A CA 1
ATOM 504 C C . TRP A 1 66 ? 0.407 -4.176 15.109 1.00 87.69 66 TRP A C 1
ATOM 506 O O . TRP A 1 66 ? -0.086 -3.589 16.074 1.00 87.69 66 TRP A O 1
ATOM 516 N N . SER A 1 67 ? -0.204 -5.206 14.516 1.00 86.56 67 SER A N 1
ATOM 517 C CA . SER A 1 67 ? -1.512 -5.709 14.948 1.00 86.56 67 SER A CA 1
ATOM 518 C C . SER A 1 67 ? -1.480 -6.175 16.406 1.00 86.56 67 SER A C 1
ATOM 520 O O . SER A 1 67 ? -2.399 -5.872 17.167 1.00 86.56 67 SER A O 1
ATOM 522 N N . LEU A 1 68 ? -0.412 -6.856 16.835 1.00 87.38 68 LEU A N 1
ATOM 523 C CA . LEU A 1 68 ? -0.227 -7.259 18.231 1.00 87.38 68 LEU A CA 1
ATOM 524 C C . LEU A 1 68 ? -0.083 -6.047 19.164 1.00 87.38 68 LEU A C 1
ATOM 526 O O . LEU A 1 68 ? -0.724 -6.008 20.212 1.00 87.38 68 LEU A O 1
ATOM 530 N N . LEU A 1 69 ? 0.717 -5.049 18.786 1.00 88.00 69 LEU A N 1
ATOM 531 C CA . LEU A 1 69 ? 0.963 -3.842 19.581 1.00 88.00 69 LEU A CA 1
ATOM 532 C C . LEU A 1 69 ? -0.312 -3.022 19.813 1.00 88.00 69 LEU A C 1
ATOM 534 O O . LEU A 1 69 ? -0.523 -2.503 20.914 1.00 88.00 69 LEU A O 1
ATOM 538 N N . LEU A 1 70 ? -1.175 -2.922 18.801 1.00 85.62 70 LEU A N 1
ATOM 539 C CA . LEU A 1 70 ? -2.464 -2.246 18.924 1.00 85.62 70 LEU A CA 1
ATOM 540 C C . LEU A 1 70 ? -3.443 -3.056 19.789 1.00 85.62 70 LEU A C 1
ATOM 542 O O . LEU A 1 70 ? -4.084 -2.498 20.680 1.00 85.62 70 LEU A O 1
ATOM 546 N N . ASN A 1 71 ? -3.520 -4.376 19.587 1.00 89.00 71 ASN A N 1
ATOM 547 C CA . ASN A 1 71 ? -4.555 -5.214 20.202 1.00 89.00 71 ASN A CA 1
ATOM 548 C C . ASN A 1 71 ? -4.203 -5.768 21.592 1.00 89.00 71 ASN A C 1
ATOM 550 O O . ASN A 1 71 ? -5.113 -6.148 22.329 1.00 89.00 71 ASN A O 1
ATOM 554 N N . ILE A 1 72 ? -2.930 -5.766 22.011 1.00 90.00 72 ILE A N 1
ATOM 555 C CA . ILE A 1 72 ? -2.539 -6.181 23.375 1.00 90.00 72 ILE A CA 1
ATOM 556 C C . ILE A 1 72 ? -3.244 -5.352 24.458 1.00 90.00 72 ILE A C 1
ATOM 558 O O . ILE A 1 72 ? -3.475 -5.826 25.571 1.00 90.00 72 ILE A O 1
ATOM 562 N N . TRP A 1 73 ? -3.641 -4.126 24.111 1.00 89.12 73 TRP A N 1
ATOM 563 C CA . TRP A 1 73 ? -4.443 -3.261 24.963 1.00 89.12 73 TRP A CA 1
ATOM 564 C C . TRP A 1 73 ? -5.734 -3.958 25.427 1.00 89.12 73 TRP A C 1
ATOM 566 O O . TRP A 1 73 ? -6.028 -3.956 26.618 1.00 89.12 73 TRP A O 1
ATOM 576 N N . PHE A 1 74 ? -6.449 -4.668 24.546 1.00 89.50 74 PHE A N 1
ATOM 577 C CA . PHE A 1 74 ? -7.672 -5.388 24.927 1.00 89.50 74 PHE A CA 1
ATOM 578 C C . PHE A 1 74 ? -7.406 -6.541 25.901 1.00 89.50 74 PHE A C 1
ATOM 580 O O . PHE A 1 74 ? -8.218 -6.795 26.787 1.00 89.50 74 PHE A O 1
ATOM 587 N N . VAL A 1 75 ? -6.256 -7.213 25.790 1.00 90.38 75 VAL A N 1
ATOM 588 C CA . VAL A 1 75 ? -5.870 -8.287 26.722 1.00 90.38 75 VAL A CA 1
ATOM 589 C C . VAL A 1 75 ? -5.662 -7.724 28.127 1.00 90.38 75 VAL A C 1
ATOM 591 O O . VAL A 1 75 ? -6.178 -8.276 29.098 1.00 90.38 75 VAL A O 1
ATOM 594 N N . GLY A 1 76 ? -4.957 -6.595 28.240 1.00 88.31 76 GLY A N 1
ATOM 595 C CA . GLY A 1 76 ? -4.811 -5.890 29.514 1.00 88.31 76 GLY A CA 1
ATOM 596 C C . GLY A 1 76 ? -6.160 -5.416 30.058 1.00 88.31 76 GLY A C 1
ATOM 597 O O . GLY A 1 76 ? -6.499 -5.694 31.208 1.00 88.31 76 GLY A O 1
ATOM 598 N N . TYR A 1 77 ? -6.972 -4.780 29.213 1.00 89.38 77 TYR A N 1
ATOM 599 C CA . TYR A 1 77 ? -8.302 -4.276 29.565 1.00 89.38 77 TYR A CA 1
ATOM 600 C C . TYR A 1 77 ? -9.238 -5.375 30.103 1.00 89.38 77 TYR A C 1
ATOM 602 O O . TYR A 1 77 ? -9.975 -5.157 31.070 1.00 89.38 77 TYR A O 1
ATOM 610 N N . LEU A 1 78 ? -9.169 -6.584 29.535 1.00 90.44 78 LEU A N 1
ATOM 611 C CA . LEU A 1 78 ? -9.930 -7.753 29.981 1.00 90.44 78 LEU A CA 1
ATOM 612 C C . LEU A 1 78 ? -9.587 -8.147 31.426 1.00 90.44 78 LEU A C 1
ATOM 614 O O . LEU A 1 78 ? -10.489 -8.395 32.229 1.00 90.44 78 LEU A O 1
ATOM 618 N N . LEU A 1 79 ? -8.294 -8.160 31.776 1.00 89.12 79 LEU A N 1
ATOM 619 C CA . LEU A 1 79 ? -7.834 -8.459 33.138 1.00 89.12 79 LEU A CA 1
ATOM 620 C C . LEU A 1 79 ? -8.367 -7.431 34.144 1.00 89.12 79 LEU A C 1
ATOM 622 O O . LEU A 1 79 ? -8.843 -7.808 35.215 1.00 89.12 79 LEU A O 1
ATOM 626 N N . GLY A 1 80 ? -8.343 -6.146 33.776 1.00 86.88 80 GLY A N 1
ATOM 627 C CA . GLY A 1 80 ? -8.920 -5.069 34.582 1.00 86.88 80 GLY A CA 1
ATOM 628 C C . GLY A 1 80 ? -10.424 -5.241 34.798 1.00 86.88 80 GLY A C 1
ATOM 629 O O . GLY A 1 80 ? -10.903 -5.175 35.928 1.00 86.88 80 GLY A O 1
ATOM 630 N N . THR A 1 81 ? -11.157 -5.556 33.729 1.00 85.06 81 THR A N 1
ATOM 631 C CA . THR A 1 81 ? -12.623 -5.706 33.741 1.00 85.06 81 THR A CA 1
ATOM 632 C C . THR A 1 81 ? -13.102 -6.839 34.654 1.00 85.06 81 THR A C 1
ATOM 634 O O . THR A 1 81 ? -14.118 -6.693 35.341 1.00 85.06 81 THR A O 1
ATOM 637 N N . PHE A 1 82 ? -12.380 -7.965 34.701 1.00 85.25 82 PHE A N 1
ATOM 638 C CA . PHE A 1 82 ? -12.696 -9.067 35.618 1.00 85.25 82 PHE A CA 1
ATOM 639 C C . PHE A 1 82 ? -12.353 -8.757 37.078 1.00 85.25 82 PHE A C 1
ATOM 641 O O . PHE A 1 82 ? -12.982 -9.306 37.983 1.00 85.25 82 PHE A O 1
ATOM 648 N N . LEU A 1 83 ? -11.392 -7.863 37.321 1.00 85.00 83 LEU A N 1
ATOM 649 C CA . LEU A 1 83 ? -11.018 -7.427 38.664 1.00 85.00 83 LEU A CA 1
ATOM 650 C C . LEU A 1 83 ? -12.004 -6.391 39.240 1.00 85.00 83 LEU A C 1
ATOM 652 O O . LEU A 1 83 ? -12.109 -6.257 40.463 1.00 85.00 83 LEU A O 1
ATOM 656 N N . THR A 1 84 ? -12.760 -5.695 38.383 1.00 82.81 84 THR A N 1
ATOM 657 C CA . THR A 1 84 ? -13.694 -4.624 38.770 1.00 82.81 84 THR A CA 1
ATOM 658 C C . THR A 1 84 ? -14.717 -5.026 39.837 1.00 82.81 84 THR A C 1
ATOM 660 O O . THR A 1 84 ? -14.786 -4.323 40.850 1.00 82.81 84 THR A O 1
ATOM 663 N N . PRO A 1 85 ? -15.490 -6.127 39.710 1.00 78.44 85 PRO A N 1
ATOM 664 C CA . PRO A 1 85 ? -16.508 -6.471 40.706 1.00 78.44 85 PRO A CA 1
ATOM 665 C C . PRO A 1 85 ? -15.883 -6.744 42.071 1.00 78.44 85 PRO A C 1
ATOM 667 O O . PRO A 1 85 ? -16.357 -6.250 43.089 1.00 78.44 85 PRO A O 1
ATOM 670 N N . TYR A 1 86 ? -14.754 -7.460 42.087 1.00 82.25 86 TYR A N 1
ATOM 671 C CA . TYR A 1 86 ? -14.041 -7.755 43.322 1.00 82.25 86 TYR A CA 1
ATOM 672 C C . TYR A 1 86 ? -13.584 -6.467 44.014 1.00 82.25 86 TYR A C 1
ATOM 674 O O . TYR A 1 86 ? -13.850 -6.292 45.200 1.00 82.25 86 TYR A O 1
ATOM 682 N N . MET A 1 87 ? -12.954 -5.539 43.289 1.00 84.19 87 MET A N 1
ATOM 683 C CA . MET A 1 87 ? -12.416 -4.307 43.880 1.00 84.19 87 MET A CA 1
ATOM 684 C C . MET A 1 87 ? -13.503 -3.326 44.318 1.00 84.19 87 MET A C 1
ATOM 686 O O . MET A 1 87 ? -13.433 -2.774 45.418 1.00 84.19 87 MET A O 1
ATOM 690 N N . THR A 1 88 ? -14.522 -3.127 43.482 1.00 79.25 88 THR A N 1
ATOM 691 C CA . THR A 1 88 ? -15.590 -2.151 43.750 1.00 79.25 88 THR A CA 1
ATOM 692 C C . THR A 1 88 ? -16.483 -2.571 44.916 1.00 79.25 88 THR A C 1
ATOM 694 O O . THR A 1 88 ? -16.903 -1.704 45.689 1.00 79.25 88 THR A O 1
ATOM 697 N N . ASP A 1 89 ? -16.729 -3.874 45.092 1.00 75.25 89 ASP A N 1
ATOM 698 C CA . ASP A 1 89 ? -17.590 -4.396 46.157 1.00 75.25 89 ASP A CA 1
ATOM 699 C C . ASP A 1 89 ? -16.866 -4.639 47.492 1.00 75.25 89 ASP A C 1
ATOM 701 O O . ASP A 1 89 ? -17.536 -4.669 48.527 1.00 75.25 89 ASP A O 1
ATOM 705 N N . THR A 1 90 ? -15.531 -4.774 47.504 1.00 77.00 90 THR A N 1
ATOM 706 C CA . THR A 1 90 ? -14.740 -4.984 48.739 1.00 77.00 90 THR A CA 1
ATOM 707 C C . THR A 1 90 ? -14.066 -3.716 49.271 1.00 77.00 90 THR A C 1
ATOM 709 O O . THR A 1 90 ? -14.104 -3.466 50.477 1.00 77.00 90 THR A O 1
ATOM 712 N N . TYR A 1 91 ? -13.453 -2.903 48.404 1.00 79.56 91 TYR A N 1
ATOM 713 C CA . TYR A 1 91 ? -12.656 -1.733 48.804 1.00 79.56 91 TYR A CA 1
ATOM 714 C C . TYR A 1 91 ? -13.358 -0.392 48.551 1.00 79.56 91 TYR A C 1
ATOM 716 O O . TYR A 1 91 ? -12.931 0.632 49.094 1.00 79.56 91 TYR A O 1
ATOM 724 N N . GLY A 1 92 ? -14.447 -0.391 47.779 1.00 81.06 92 GLY A N 1
ATOM 725 C CA . GLY A 1 92 ? -15.191 0.807 47.392 1.00 81.06 92 GLY A CA 1
ATOM 726 C C . GLY A 1 92 ? -14.813 1.328 46.005 1.00 81.06 92 GLY A C 1
ATOM 727 O O . GLY A 1 92 ? -13.820 0.914 45.404 1.00 81.06 92 GLY A O 1
ATOM 728 N N . ARG A 1 93 ? -15.638 2.232 45.469 1.00 84.88 93 ARG A N 1
ATOM 729 C CA . ARG A 1 93 ? -15.551 2.696 44.077 1.00 84.88 93 ARG A CA 1
ATOM 730 C C . ARG A 1 93 ? -14.422 3.713 43.918 1.00 84.88 93 ARG A C 1
ATOM 732 O O . ARG A 1 93 ? -13.641 3.620 42.975 1.00 84.88 93 ARG A O 1
ATOM 739 N N . ARG A 1 94 ? -14.269 4.634 44.876 1.00 86.88 94 ARG A N 1
ATOM 740 C CA . ARG A 1 94 ? -13.161 5.602 44.906 1.00 86.88 94 ARG A CA 1
ATOM 741 C C . ARG A 1 94 ? -11.810 4.897 45.025 1.00 86.88 94 ARG A C 1
ATOM 743 O O . ARG A 1 94 ? -10.872 5.247 44.312 1.00 86.88 94 ARG A O 1
ATOM 750 N N . SER A 1 95 ? -11.699 3.920 45.924 1.00 85.06 95 SER A N 1
ATOM 751 C CA . SER A 1 95 ? -10.453 3.165 46.126 1.00 85.06 95 SER A CA 1
ATOM 752 C C . SER A 1 95 ? -10.051 2.394 44.866 1.00 85.06 95 SER A C 1
ATOM 754 O O . SER A 1 95 ? -8.876 2.395 44.496 1.00 85.06 95 SER A O 1
ATOM 756 N N . ALA A 1 96 ? -11.028 1.795 44.175 1.00 87.12 96 ALA A N 1
ATOM 757 C CA . ALA A 1 96 ? -10.807 1.120 42.900 1.00 87.12 96 ALA A CA 1
ATOM 758 C C . ALA A 1 96 ? -10.291 2.088 41.818 1.00 87.12 96 ALA A C 1
ATOM 760 O O . ALA A 1 96 ? -9.304 1.776 41.156 1.00 87.12 96 ALA A O 1
ATOM 761 N N . LEU A 1 97 ? -10.877 3.288 41.699 1.00 86.69 97 LEU A N 1
ATOM 762 C CA . LEU A 1 97 ? -10.415 4.331 40.767 1.00 86.69 97 LEU A CA 1
ATOM 763 C C . LEU A 1 97 ? -8.989 4.816 41.069 1.00 86.69 97 LEU A C 1
ATOM 765 O O . LEU A 1 97 ? -8.194 5.023 40.153 1.00 86.69 97 LEU A O 1
ATOM 769 N N . LEU A 1 98 ? -8.633 4.977 42.348 1.00 88.81 98 LEU A N 1
ATOM 770 C CA . LEU A 1 98 ? -7.285 5.393 42.745 1.00 88.81 98 LEU A CA 1
ATOM 771 C C . LEU A 1 98 ? -6.230 4.350 42.341 1.00 88.81 98 LEU A C 1
ATOM 773 O O . LEU A 1 98 ? -5.187 4.703 41.783 1.00 88.81 98 LEU A O 1
ATOM 777 N N . LEU A 1 99 ? -6.514 3.068 42.596 1.00 90.06 99 LEU A N 1
ATOM 778 C CA . LEU A 1 99 ? -5.647 1.965 42.188 1.00 90.06 99 LEU A CA 1
ATOM 779 C C . LEU A 1 99 ? -5.534 1.897 40.661 1.00 90.06 99 LEU A C 1
ATOM 781 O O . LEU A 1 99 ? -4.425 1.823 40.135 1.00 90.06 99 LEU A O 1
ATOM 785 N N . ALA A 1 100 ? -6.666 1.985 39.963 1.00 89.62 100 ALA A N 1
ATOM 786 C CA . ALA A 1 100 ? -6.742 1.957 38.508 1.00 89.62 100 ALA A CA 1
ATOM 787 C C . ALA A 1 100 ? -5.850 3.026 37.862 1.00 89.62 100 ALA A C 1
ATOM 789 O O . ALA A 1 100 ? -4.973 2.697 37.064 1.00 89.62 100 ALA A O 1
ATOM 790 N N . ASN A 1 101 ? -5.993 4.287 38.279 1.00 89.50 101 ASN A N 1
ATOM 791 C CA . ASN A 1 101 ? -5.199 5.397 37.746 1.00 89.50 101 ASN A CA 1
ATOM 792 C C . ASN A 1 101 ? -3.704 5.245 38.049 1.00 89.50 101 ASN A C 1
ATOM 794 O O . ASN A 1 101 ? -2.865 5.591 37.218 1.00 89.50 101 ASN A O 1
ATOM 798 N N . THR A 1 102 ? -3.358 4.692 39.215 1.00 90.19 102 THR A N 1
ATOM 799 C CA . THR A 1 102 ? -1.959 4.429 39.582 1.00 90.19 102 THR A CA 1
ATOM 800 C C . THR A 1 102 ? -1.345 3.360 38.676 1.00 90.19 102 THR A C 1
ATOM 802 O O . THR A 1 102 ? -0.241 3.544 38.166 1.00 90.19 102 THR A O 1
ATOM 805 N N . VAL A 1 103 ? -2.069 2.266 38.418 1.00 91.94 103 VAL A N 1
ATOM 806 C CA . VAL A 1 103 ? -1.628 1.200 37.503 1.00 91.94 103 VAL A CA 1
ATOM 807 C C . VAL A 1 103 ? -1.498 1.727 36.070 1.00 91.94 103 VAL A C 1
ATOM 809 O O . VAL A 1 103 ? -0.482 1.480 35.417 1.00 91.94 103 VAL A O 1
ATOM 812 N N . SER A 1 104 ? -2.464 2.523 35.600 1.00 90.62 104 SER A N 1
ATOM 813 C CA . SER A 1 104 ? -2.409 3.159 34.278 1.00 90.62 104 SER A CA 1
ATOM 814 C C . SER A 1 104 ? -1.216 4.113 34.128 1.00 90.62 104 SER A C 1
ATOM 816 O O . SER A 1 104 ? -0.559 4.139 33.081 1.00 90.62 104 SER A O 1
ATOM 818 N N . LEU A 1 105 ? -0.882 4.862 35.185 1.00 90.44 105 LEU A N 1
ATOM 819 C CA . LEU A 1 105 ? 0.284 5.747 35.216 1.00 90.44 105 LEU A CA 1
ATOM 820 C C . LEU A 1 105 ? 1.598 4.956 35.124 1.00 90.44 105 LEU A C 1
ATOM 822 O O . LEU A 1 105 ? 2.471 5.318 34.336 1.00 90.44 105 LEU A O 1
ATOM 826 N N . VAL A 1 106 ? 1.724 3.848 35.865 1.00 92.25 106 VAL A N 1
ATOM 827 C CA . VAL A 1 106 ? 2.894 2.954 35.785 1.00 92.25 106 VAL A CA 1
ATOM 828 C C . VAL A 1 106 ? 3.054 2.380 34.374 1.00 92.25 106 VAL A C 1
ATOM 830 O O . VAL A 1 106 ? 4.156 2.408 33.829 1.00 92.25 106 VAL A O 1
ATOM 833 N N . GLY A 1 107 ? 1.966 1.931 33.740 1.00 90.62 107 GLY A N 1
ATOM 834 C CA . GLY A 1 107 ? 2.002 1.447 32.353 1.00 90.62 107 GLY A CA 1
ATOM 835 C C . GLY A 1 107 ? 2.467 2.513 31.350 1.00 90.62 107 GLY A C 1
ATOM 836 O O . GLY A 1 107 ? 3.253 2.228 30.441 1.00 90.62 107 GLY A O 1
ATOM 837 N N . THR A 1 108 ? 2.056 3.767 31.554 1.00 90.00 108 THR A N 1
ATOM 838 C CA . THR A 1 108 ? 2.490 4.904 30.723 1.00 90.00 108 THR A CA 1
ATOM 839 C C . THR A 1 108 ? 3.980 5.202 30.913 1.00 90.00 108 THR A C 1
ATOM 841 O O . THR A 1 108 ? 4.701 5.366 29.930 1.00 90.00 108 THR A O 1
ATOM 844 N N . LEU A 1 109 ? 4.481 5.186 32.154 1.00 91.31 109 LEU A N 1
ATOM 845 C CA . LEU A 1 109 ? 5.909 5.362 32.453 1.00 91.31 109 LEU A CA 1
ATOM 846 C C . LEU A 1 109 ? 6.774 4.260 31.823 1.00 91.31 109 LEU A C 1
ATOM 848 O O . LEU A 1 109 ? 7.815 4.556 31.237 1.00 91.31 109 LEU A O 1
ATOM 852 N N . LEU A 1 110 ? 6.322 3.003 31.883 1.00 91.94 110 LEU A N 1
ATOM 853 C CA . LEU A 1 110 ? 6.988 1.879 31.214 1.00 91.94 110 LEU A CA 1
ATOM 854 C C . LEU A 1 110 ? 7.007 2.046 29.688 1.00 91.94 110 LEU A C 1
ATOM 856 O O . LEU A 1 110 ? 8.010 1.737 29.046 1.00 91.94 110 LEU A O 1
ATOM 860 N N . SER A 1 111 ? 5.929 2.581 29.110 1.00 90.19 111 SER A N 1
ATOM 861 C CA . SER A 1 111 ? 5.836 2.849 27.669 1.00 90.19 111 SER A CA 1
ATOM 862 C C . SER A 1 111 ? 6.809 3.948 27.220 1.00 90.19 111 SER A C 1
ATOM 864 O O . SER A 1 111 ? 7.428 3.824 26.167 1.00 90.19 111 SER A O 1
ATOM 866 N N . VAL A 1 112 ? 7.017 4.991 28.033 1.00 90.38 112 VAL A N 1
ATOM 867 C CA . VAL A 1 112 ? 8.044 6.019 27.768 1.00 90.38 112 VAL A CA 1
ATOM 868 C C . VAL A 1 112 ? 9.452 5.434 27.899 1.00 90.38 112 VAL A C 1
ATOM 870 O O . VAL A 1 112 ? 10.301 5.661 27.036 1.00 90.38 112 VAL A O 1
ATOM 873 N N . LEU A 1 113 ? 9.699 4.635 28.943 1.00 89.19 113 LEU A N 1
ATOM 874 C CA . LEU A 1 113 ? 10.987 3.970 29.151 1.00 89.19 113 LEU A CA 1
ATOM 875 C C . LEU A 1 113 ? 11.346 3.041 27.981 1.00 89.19 113 LEU A C 1
ATOM 877 O O . LEU A 1 113 ? 12.502 2.990 27.567 1.00 89.19 113 LEU A O 1
ATOM 881 N N . SER A 1 114 ? 10.357 2.348 27.417 1.00 88.12 114 SER A N 1
ATOM 882 C CA . SER A 1 114 ? 10.527 1.481 26.249 1.00 88.12 114 SER A CA 1
ATOM 883 C C . SER A 1 114 ? 11.130 2.203 25.044 1.00 88.12 114 SER A C 1
ATOM 885 O O . SER A 1 114 ? 12.027 1.647 24.403 1.00 88.12 114 SER A O 1
ATOM 887 N N . ILE A 1 115 ? 10.696 3.435 24.760 1.00 86.56 115 ILE A N 1
ATOM 888 C CA . ILE A 1 115 ? 11.236 4.214 23.639 1.00 86.56 115 ILE A CA 1
ATOM 889 C C . ILE A 1 115 ? 12.688 4.611 23.920 1.00 86.56 115 ILE A C 1
ATOM 891 O O . ILE A 1 115 ? 13.543 4.461 23.048 1.00 86.56 115 ILE A O 1
ATOM 895 N N . SER A 1 116 ? 12.990 5.038 25.149 1.00 83.69 116 SER A N 1
ATOM 896 C CA . SER A 1 116 ? 14.346 5.428 25.560 1.00 83.69 116 SER A CA 1
ATOM 897 C C . SER A 1 116 ? 15.346 4.268 25.506 1.00 83.69 116 SER A C 1
ATOM 899 O O . SER A 1 116 ? 16.488 4.462 25.101 1.00 83.69 116 SER A O 1
ATOM 901 N N . VAL A 1 117 ? 14.921 3.056 25.881 1.00 84.38 117 VAL A N 1
ATOM 902 C CA . VAL A 1 117 ? 15.752 1.832 25.849 1.00 84.38 117 VAL A CA 1
ATOM 903 C C . VAL A 1 117 ? 15.675 1.125 24.479 1.00 84.38 117 VAL A C 1
ATOM 905 O O . VAL A 1 117 ? 16.330 0.110 24.244 1.00 84.38 117 VAL A O 1
ATOM 908 N N . ARG A 1 118 ? 14.879 1.663 23.542 1.00 83.31 118 ARG A N 1
ATOM 909 C CA . ARG A 1 118 ? 14.614 1.091 22.212 1.00 83.31 118 ARG A CA 1
ATOM 910 C C . ARG A 1 118 ? 14.170 -0.376 22.268 1.00 83.31 118 ARG A C 1
ATOM 912 O O . ARG A 1 118 ? 14.576 -1.163 21.422 1.00 83.31 118 ARG A O 1
ATOM 919 N N . CYS A 1 119 ? 13.361 -0.762 23.262 1.00 86.56 119 CYS A N 1
ATOM 920 C CA . CYS A 1 119 ? 12.789 -2.112 23.423 1.00 86.56 119 CYS A CA 1
ATOM 921 C C . CYS A 1 119 ? 11.301 -2.125 23.032 1.00 86.56 119 CYS A C 1
ATOM 923 O O . CYS A 1 119 ? 10.479 -1.809 23.898 1.00 86.56 119 CYS A O 1
ATOM 925 N N . PRO A 1 120 ? 10.896 -2.526 21.816 1.00 85.44 120 PRO A N 1
ATOM 926 C CA . PRO A 1 120 ? 9.482 -2.569 21.445 1.00 85.44 120 PRO A CA 1
ATOM 927 C C . PRO A 1 120 ? 8.691 -3.623 22.245 1.00 85.44 120 PRO A C 1
ATOM 929 O O . PRO A 1 120 ? 7.503 -3.441 22.491 1.00 85.44 120 PRO A O 1
ATOM 932 N N . GLU A 1 121 ? 9.335 -4.669 22.769 1.00 88.06 121 GLU A N 1
ATOM 933 C CA . GLU A 1 121 ? 8.699 -5.654 23.658 1.00 88.06 121 GLU A CA 1
ATOM 934 C C . GLU A 1 121 ? 8.251 -5.025 24.988 1.00 88.06 121 GLU A C 1
ATOM 936 O O . GLU A 1 121 ? 7.190 -5.349 25.525 1.00 88.06 121 GLU A O 1
ATOM 941 N N . LEU A 1 122 ? 9.032 -4.066 25.501 1.00 89.38 122 LEU A N 1
ATOM 942 C CA . LEU A 1 122 ? 8.680 -3.323 26.711 1.00 89.38 122 LEU A CA 1
ATOM 943 C C . LEU A 1 122 ? 7.489 -2.385 26.464 1.00 89.38 122 LEU A C 1
ATOM 945 O O . LEU A 1 122 ? 6.721 -2.131 27.390 1.00 89.38 122 LEU A O 1
ATOM 949 N N . LEU A 1 123 ? 7.289 -1.919 25.225 1.00 89.81 123 LEU A N 1
ATOM 950 C CA . LEU A 1 123 ? 6.124 -1.115 24.846 1.00 89.81 123 LEU A CA 1
ATOM 951 C C . LEU A 1 123 ? 4.847 -1.951 24.919 1.00 89.81 123 LEU A C 1
ATOM 953 O O . LEU A 1 123 ? 3.846 -1.496 25.466 1.00 89.81 123 LEU A O 1
ATOM 957 N N . ILE A 1 124 ? 4.895 -3.189 24.415 1.00 90.88 124 ILE A N 1
ATOM 958 C CA . ILE A 1 124 ? 3.780 -4.144 24.487 1.00 90.88 124 ILE A CA 1
ATOM 959 C C . ILE A 1 124 ? 3.406 -4.397 25.952 1.00 90.88 124 ILE A C 1
ATOM 961 O O . ILE A 1 124 ? 2.233 -4.304 26.319 1.00 90.88 124 ILE A O 1
ATOM 965 N N . PHE A 1 125 ? 4.404 -4.647 26.805 1.00 91.69 125 PHE A N 1
ATOM 966 C CA . PHE A 1 125 ? 4.181 -4.855 28.235 1.00 91.69 125 PHE A CA 1
ATOM 967 C C . PHE A 1 125 ? 3.619 -3.604 28.930 1.00 91.69 125 PHE A C 1
ATOM 969 O O . PHE A 1 125 ? 2.633 -3.694 29.661 1.00 91.69 125 PHE A O 1
ATOM 976 N N . GLY A 1 126 ? 4.191 -2.426 28.663 1.00 90.50 126 GLY A N 1
ATOM 977 C CA . GLY A 1 126 ? 3.716 -1.152 29.210 1.00 90.50 126 GLY A CA 1
ATOM 978 C C . GLY A 1 126 ? 2.265 -0.850 28.828 1.00 90.50 126 GLY A C 1
ATOM 979 O O . GLY A 1 126 ? 1.464 -0.490 29.694 1.00 90.50 126 GLY A O 1
ATOM 980 N N . ARG A 1 127 ? 1.892 -1.085 27.560 1.00 91.19 127 ARG A N 1
ATOM 981 C CA . ARG A 1 127 ? 0.510 -0.940 27.074 1.00 91.19 127 ARG A CA 1
ATOM 982 C C . ARG A 1 127 ? -0.443 -1.929 27.746 1.00 91.19 127 ARG A C 1
ATOM 984 O O . ARG A 1 127 ? -1.531 -1.521 28.139 1.00 91.19 127 ARG A O 1
ATOM 991 N N . ALA A 1 128 ? -0.042 -3.188 27.933 1.00 91.94 128 ALA A N 1
ATOM 992 C CA . ALA A 1 128 ? -0.866 -4.190 28.613 1.00 91.94 128 ALA A CA 1
ATOM 993 C C . ALA A 1 128 ? -1.150 -3.812 30.079 1.00 91.94 128 ALA A C 1
ATOM 995 O O . ALA A 1 128 ? -2.298 -3.857 30.523 1.00 91.94 128 ALA A O 1
ATOM 996 N N . VAL A 1 129 ? -0.122 -3.379 30.820 1.00 92.06 129 VAL A N 1
ATOM 997 C CA . VAL A 1 129 ? -0.265 -2.921 32.214 1.00 92.06 129 VAL A CA 1
ATOM 998 C C . VAL A 1 129 ? -1.144 -1.671 32.286 1.00 92.06 129 VAL A C 1
ATOM 1000 O O . VAL A 1 129 ? -2.058 -1.604 33.108 1.00 92.06 129 VAL A O 1
ATOM 1003 N N . GLY A 1 130 ? -0.916 -0.703 31.394 1.00 90.50 130 GLY A N 1
ATOM 1004 C CA . GLY A 1 130 ? -1.714 0.521 31.333 1.00 90.50 130 GLY A CA 1
ATOM 1005 C C . GLY A 1 130 ? -3.193 0.259 31.026 1.00 90.50 130 GLY A C 1
ATOM 1006 O O . GLY A 1 130 ? -4.086 0.864 31.624 1.00 90.50 130 GLY A O 1
ATOM 1007 N N . ALA A 1 131 ? -3.465 -0.696 30.137 1.00 90.81 131 ALA A N 1
ATOM 1008 C CA . ALA A 1 131 ? -4.821 -1.087 29.785 1.00 90.81 131 ALA A CA 1
ATOM 1009 C C . ALA A 1 131 ? -5.540 -1.835 30.918 1.00 90.81 131 ALA A C 1
ATOM 1011 O O . ALA A 1 131 ? -6.737 -1.634 31.107 1.00 90.81 131 ALA A O 1
ATOM 1012 N N . ALA A 1 132 ? -4.825 -2.633 31.720 1.00 91.00 132 ALA A N 1
ATOM 1013 C CA . ALA A 1 132 ? -5.401 -3.282 32.901 1.00 91.00 132 ALA A CA 1
ATOM 1014 C C . ALA A 1 132 ? -5.893 -2.270 33.944 1.00 91.00 132 ALA A C 1
ATOM 1016 O O . ALA A 1 132 ? -6.981 -2.434 34.500 1.00 91.00 132 ALA A O 1
ATOM 1017 N N . GLY A 1 133 ? -5.137 -1.190 34.162 1.00 89.69 133 GLY A N 1
ATOM 1018 C CA . GLY A 1 133 ? -5.605 -0.063 34.970 1.00 89.69 133 GLY A CA 1
ATOM 1019 C C . GLY A 1 133 ? -6.826 0.618 34.347 1.00 89.69 133 GLY A C 1
ATOM 1020 O O . GLY A 1 133 ? -7.812 0.873 35.033 1.00 89.69 133 GLY A O 1
ATOM 1021 N N . SER A 1 134 ? -6.809 0.837 33.031 1.00 88.19 134 SER A N 1
ATOM 1022 C CA . SER A 1 134 ? -7.900 1.514 32.316 1.00 88.19 134 SER A CA 1
ATOM 1023 C C . SER A 1 134 ? -9.219 0.729 32.367 1.00 88.19 134 SER A C 1
ATOM 1025 O O . SER A 1 134 ? -10.251 1.311 32.685 1.00 88.19 134 SER A O 1
ATOM 1027 N N . GLY A 1 135 ? -9.191 -0.599 32.198 1.00 86.81 135 GLY A N 1
ATOM 1028 C CA . GLY A 1 135 ? -10.391 -1.443 32.318 1.00 86.81 135 GLY A CA 1
ATOM 1029 C C . GLY A 1 135 ? -11.018 -1.434 33.715 1.00 86.81 135 GLY A C 1
ATOM 1030 O O . GLY A 1 135 ? -12.244 -1.411 33.852 1.00 86.81 135 GLY A O 1
ATOM 1031 N N . LEU A 1 136 ? -10.189 -1.375 34.764 1.00 87.56 136 LEU A N 1
ATOM 1032 C CA . LEU A 1 136 ? -10.673 -1.187 36.135 1.00 87.56 136 LEU A CA 1
ATOM 1033 C C . LEU A 1 136 ? -11.273 0.217 36.335 1.00 87.56 136 LEU A C 1
ATOM 1035 O O . LEU A 1 136 ? -12.291 0.362 37.020 1.00 87.56 136 LEU A O 1
ATOM 1039 N N . SER A 1 137 ? -10.655 1.239 35.732 1.00 87.25 137 SER A N 1
ATOM 1040 C CA . SER A 1 137 ? -11.096 2.635 35.806 1.00 87.25 137 SER A CA 1
ATOM 1041 C C . SER A 1 137 ? -12.474 2.819 35.175 1.00 87.25 137 SER A C 1
ATOM 1043 O O . SER A 1 137 ? -13.394 3.278 35.850 1.00 87.25 137 SER A O 1
ATOM 1045 N N . PHE A 1 138 ? -12.651 2.371 33.929 1.00 83.12 138 PHE A N 1
ATOM 1046 C CA . PHE A 1 138 ? -13.883 2.552 33.161 1.00 83.12 138 PHE A CA 1
ATOM 1047 C C . PHE A 1 138 ? -15.102 1.931 33.857 1.00 83.12 138 PHE A C 1
ATOM 1049 O O . PHE A 1 138 ? -16.122 2.593 34.072 1.00 83.12 138 PHE A O 1
ATOM 1056 N N . GLY A 1 139 ? -14.982 0.674 34.301 1.00 78.06 139 GLY A N 1
ATOM 1057 C CA . GLY A 1 139 ? -16.059 -0.008 35.024 1.00 78.06 139 GLY A CA 1
ATOM 1058 C C . GLY A 1 139 ? -16.399 0.656 36.365 1.00 78.06 139 GLY A C 1
ATOM 1059 O O . GLY A 1 139 ? -17.573 0.775 36.719 1.00 78.06 139 GLY A O 1
ATOM 1060 N N . SER A 1 140 ? -15.390 1.145 37.091 1.00 82.69 140 SER A N 1
ATOM 1061 C CA . SER A 1 140 ? -15.584 1.823 38.380 1.00 82.69 140 SER A CA 1
ATOM 1062 C C . SER A 1 140 ? -16.163 3.233 38.221 1.00 82.69 140 SER A C 1
ATOM 1064 O O . SER A 1 140 ? -16.975 3.659 39.045 1.00 82.69 140 SER A O 1
ATOM 1066 N N . LEU A 1 141 ? -15.778 3.952 37.163 1.00 83.38 141 LEU A N 1
ATOM 1067 C CA . LEU A 1 141 ? -16.201 5.324 36.892 1.00 83.38 141 LEU A CA 1
ATOM 1068 C C . LEU A 1 141 ? -17.693 5.392 36.580 1.00 83.38 141 LEU A C 1
ATOM 1070 O O . LEU A 1 141 ? -18.391 6.216 37.166 1.00 83.38 141 LEU A O 1
ATOM 1074 N N . ILE A 1 142 ? -18.196 4.514 35.707 1.00 78.56 142 ILE A N 1
ATOM 1075 C CA . ILE A 1 142 ? -19.624 4.485 35.351 1.00 78.56 142 ILE A CA 1
ATOM 1076 C C . ILE A 1 142 ? -20.475 4.283 36.609 1.00 78.56 142 ILE A C 1
ATOM 1078 O O . ILE A 1 142 ? -21.416 5.041 36.853 1.00 78.56 142 ILE A O 1
ATOM 1082 N N . LEU A 1 143 ? -20.106 3.314 37.454 1.00 77.25 143 LEU A N 1
ATOM 1083 C CA . LEU A 1 143 ? -20.803 3.053 38.715 1.00 77.25 143 LEU A CA 1
ATOM 1084 C C . LEU A 1 143 ? -20.720 4.253 39.665 1.00 77.25 143 LEU A C 1
ATOM 1086 O O . LEU A 1 143 ? -21.730 4.657 40.242 1.00 77.25 143 LEU A O 1
ATOM 1090 N N . PHE A 1 144 ? -19.541 4.863 39.797 1.00 81.38 144 PHE A N 1
ATOM 1091 C CA . PHE A 1 144 ? -19.342 6.038 40.641 1.00 81.38 144 PHE A CA 1
ATOM 1092 C C . PHE A 1 144 ? -20.204 7.229 40.194 1.00 81.38 144 PHE A C 1
ATOM 1094 O O . PHE A 1 144 ? -20.892 7.831 41.020 1.00 81.38 144 PHE A O 1
ATOM 1101 N N . LEU A 1 145 ? -20.234 7.536 38.893 1.00 78.06 145 LEU A N 1
ATOM 1102 C CA . LEU A 1 145 ? -21.038 8.625 38.328 1.00 78.06 145 LEU A CA 1
ATOM 1103 C C . LEU A 1 145 ? -22.541 8.392 38.547 1.00 78.06 145 LEU A C 1
ATOM 1105 O O . LEU A 1 145 ? -23.261 9.319 38.923 1.00 78.06 145 LEU A O 1
ATOM 1109 N N . GLN A 1 146 ? -23.018 7.158 38.371 1.00 74.94 146 GLN A N 1
ATOM 1110 C CA . GLN A 1 146 ? -24.432 6.803 38.544 1.00 74.94 146 GLN A CA 1
ATOM 1111 C C . GLN A 1 146 ? -24.898 6.819 40.002 1.00 74.94 146 GLN A C 1
ATOM 1113 O O . GLN A 1 146 ? -26.044 7.188 40.287 1.00 74.94 146 GLN A O 1
ATOM 1118 N N . GLU A 1 147 ? -24.033 6.394 40.923 1.00 76.50 147 GLU A N 1
ATOM 1119 C CA . GLU A 1 147 ? -24.334 6.369 42.353 1.00 76.50 147 GLU A CA 1
ATOM 1120 C C . GLU A 1 147 ? -24.207 7.766 42.992 1.00 76.50 147 GLU A C 1
ATOM 1122 O O . GLU A 1 147 ? -24.944 8.068 43.934 1.00 76.50 147 GLU A O 1
ATOM 1127 N N . ALA A 1 148 ? -23.336 8.637 42.464 1.00 73.69 148 ALA A N 1
ATOM 1128 C CA . ALA A 1 148 ? -23.160 10.013 42.939 1.00 73.69 148 ALA A CA 1
ATOM 1129 C C . ALA A 1 148 ? -24.212 10.997 42.385 1.00 73.69 148 ALA A C 1
ATOM 1131 O O . ALA A 1 148 ? -24.599 11.947 43.075 1.00 73.69 148 ALA A O 1
ATOM 1132 N N . ALA A 1 149 ? -24.697 10.792 41.155 1.00 70.94 149 ALA A N 1
ATOM 1133 C CA . ALA A 1 149 ? -25.620 11.715 40.495 1.00 70.94 149 ALA A CA 1
ATOM 1134 C C . ALA A 1 149 ? -27.064 11.680 41.063 1.00 70.94 149 ALA A C 1
ATOM 1136 O O . ALA A 1 149 ? -27.521 10.661 41.599 1.00 70.94 149 ALA A O 1
ATOM 1137 N N . PRO A 1 150 ? -27.832 12.784 40.942 1.00 68.38 150 PRO A N 1
ATOM 1138 C CA . PRO A 1 150 ? -29.288 12.797 41.118 1.00 68.38 150 PRO A CA 1
ATOM 1139 C C . PRO A 1 150 ? -30.002 11.860 40.133 1.00 68.38 150 PRO A C 1
ATOM 1141 O O . PRO A 1 150 ? -29.554 11.692 39.001 1.00 68.38 150 PRO A O 1
ATOM 1144 N N . THR A 1 151 ? -31.142 11.287 40.532 1.00 65.38 151 THR A N 1
ATOM 1145 C CA . THR A 1 151 ? -31.937 10.353 39.706 1.00 65.38 151 THR A CA 1
ATOM 1146 C C . THR A 1 151 ? -32.363 10.957 38.368 1.00 65.38 151 THR A C 1
ATOM 1148 O O . THR A 1 151 ? -32.257 10.287 37.346 1.00 65.38 151 THR A O 1
ATOM 1151 N N . SER A 1 152 ? -32.730 12.240 38.344 1.00 64.31 152 SER A N 1
ATOM 1152 C CA . SER A 1 152 ? -33.118 12.974 37.131 1.00 64.31 152 SER A CA 1
ATOM 1153 C C . SER A 1 152 ? -31.983 13.213 36.126 1.00 64.31 152 SER A C 1
ATOM 1155 O O . SER A 1 152 ? -32.259 13.549 34.980 1.00 64.31 152 SER A O 1
ATOM 1157 N N . LEU A 1 153 ? -30.720 13.056 36.538 1.00 67.62 153 LEU A N 1
ATOM 1158 C CA . LEU A 1 153 ? -29.535 13.352 35.721 1.00 67.62 153 LEU A CA 1
ATOM 1159 C C . LEU A 1 153 ? -28.654 12.122 35.471 1.00 67.62 153 LEU A C 1
ATOM 1161 O O . LEU A 1 153 ? -27.587 12.249 34.874 1.00 67.62 153 LEU A O 1
ATOM 1165 N N . ARG A 1 154 ? -29.078 10.925 35.901 1.00 68.25 154 ARG A N 1
ATOM 1166 C CA . ARG A 1 154 ? -28.288 9.689 35.746 1.00 68.25 154 ARG A CA 1
ATOM 1167 C C . ARG A 1 154 ? -27.916 9.400 34.291 1.00 68.25 154 ARG A C 1
ATOM 1169 O O . ARG A 1 154 ? -26.766 9.043 34.038 1.00 68.25 154 ARG A O 1
ATOM 1176 N N . GLY A 1 155 ? -28.849 9.588 33.355 1.00 66.81 155 GLY A N 1
ATOM 1177 C CA . GLY A 1 155 ? -28.605 9.400 31.920 1.00 66.81 155 GLY A CA 1
ATOM 1178 C C . GLY A 1 155 ? -27.527 10.354 31.402 1.00 66.81 155 GLY A C 1
ATOM 1179 O O . GLY A 1 155 ? -26.511 9.918 30.866 1.00 66.81 155 GLY A O 1
ATOM 1180 N N . THR A 1 156 ? -27.685 11.651 31.668 1.00 71.12 156 THR A N 1
ATOM 1181 C CA . THR A 1 156 ? -26.733 12.699 31.267 1.00 71.12 156 THR A CA 1
ATOM 1182 C C . THR A 1 156 ? -25.347 12.521 31.896 1.00 71.12 156 THR A C 1
ATOM 1184 O O . THR A 1 156 ? -24.340 12.617 31.201 1.00 71.12 156 THR A O 1
ATOM 1187 N N . CYS A 1 157 ? -25.264 12.220 33.196 1.00 71.19 157 CYS A N 1
ATOM 1188 C CA . CYS A 1 157 ? -23.987 11.990 33.881 1.00 71.19 157 CYS A CA 1
ATOM 1189 C C . CYS A 1 157 ? -23.269 10.732 33.386 1.00 71.19 157 CYS A C 1
ATOM 1191 O O . CYS A 1 157 ? -22.047 10.671 33.433 1.00 71.19 157 CYS A O 1
ATOM 1193 N N . SER A 1 158 ? -24.010 9.741 32.901 1.00 69.12 158 SER A N 1
ATOM 1194 C CA . SER A 1 158 ? -23.417 8.543 32.317 1.00 69.12 158 SER A CA 1
ATOM 1195 C C . SER A 1 158 ? -22.892 8.807 30.899 1.00 69.12 158 SER A C 1
ATOM 1197 O O . SER A 1 158 ? -21.786 8.387 30.567 1.00 69.12 158 SER A O 1
ATOM 1199 N N . PHE A 1 159 ? -23.630 9.582 30.092 1.00 75.88 159 PHE A N 1
ATOM 1200 C CA . PHE A 1 159 ? -23.174 10.073 28.781 1.00 75.88 159 PHE A CA 1
ATOM 1201 C C . PHE A 1 159 ? -21.882 10.890 28.877 1.00 75.88 159 PHE A C 1
ATOM 1203 O O . PHE A 1 159 ? -21.044 10.838 27.981 1.00 75.88 159 PHE A O 1
ATOM 1210 N N . LEU A 1 160 ? -21.706 11.618 29.980 1.00 78.81 160 LEU A N 1
ATOM 1211 C CA . LEU A 1 160 ? -20.527 12.437 30.236 1.00 78.81 160 LEU A CA 1
ATOM 1212 C C . LEU A 1 160 ? -19.222 11.628 30.219 1.00 78.81 160 LEU A C 1
ATOM 1214 O O . LEU A 1 160 ? -18.225 12.134 29.721 1.00 78.81 160 LEU A O 1
ATOM 1218 N N . SER A 1 161 ? -19.231 10.377 30.698 1.00 79.81 161 SER A N 1
ATOM 1219 C CA . SER A 1 161 ? -18.049 9.501 30.652 1.00 79.81 161 SER A CA 1
ATOM 1220 C C . SER A 1 161 ? -17.585 9.248 29.216 1.00 79.81 161 SER A C 1
ATOM 1222 O O . SER A 1 161 ? -16.400 9.379 28.911 1.00 79.81 161 SER A O 1
ATOM 1224 N N . GLU A 1 162 ? -18.529 8.946 28.323 1.00 81.19 162 GLU A N 1
ATOM 1225 C CA . GLU A 1 162 ? -18.244 8.666 26.913 1.00 81.19 162 GLU A CA 1
ATOM 1226 C C . GLU A 1 162 ? -17.842 9.939 26.157 1.00 81.19 162 GLU A C 1
ATOM 1228 O O . GLU A 1 162 ? -16.871 9.946 25.406 1.00 81.19 162 GLU A O 1
ATOM 1233 N N . VAL A 1 163 ? -18.533 11.056 26.408 1.00 85.12 163 VAL A N 1
ATOM 1234 C CA . VAL A 1 163 ? -18.174 12.364 25.833 1.00 85.12 163 VAL A CA 1
ATOM 1235 C C . VAL A 1 163 ? -16.751 12.756 26.236 1.00 85.12 163 VAL A C 1
ATOM 1237 O O . VAL A 1 163 ? -15.974 13.198 25.391 1.00 85.12 163 VAL A O 1
ATOM 1240 N N . SER A 1 164 ? -16.390 12.562 27.507 1.00 86.75 164 SER A N 1
ATOM 1241 C CA . SER A 1 164 ? -15.033 12.775 28.013 1.00 86.75 164 SER A CA 1
ATOM 1242 C C . SER A 1 164 ? -14.013 11.861 27.330 1.00 86.75 164 SER A C 1
ATOM 1244 O O . SER A 1 164 ? -12.942 12.328 26.952 1.00 86.75 164 SER A O 1
ATOM 1246 N N . TYR A 1 165 ? -14.342 10.584 27.126 1.00 87.31 165 TYR A N 1
ATOM 1247 C CA . TYR A 1 165 ? -13.480 9.632 26.424 1.00 87.31 165 TYR A CA 1
ATOM 1248 C C . TYR A 1 165 ? -13.220 10.061 24.966 1.00 87.31 165 TYR A C 1
ATOM 1250 O O . TYR A 1 165 ? -12.069 10.163 24.536 1.00 87.31 165 TYR A O 1
ATOM 1258 N N . ILE A 1 166 ? -14.271 10.425 24.224 1.00 88.12 166 ILE A N 1
ATOM 1259 C CA . ILE A 1 166 ? -14.152 10.877 22.830 1.00 88.12 166 ILE A CA 1
ATOM 1260 C C . ILE A 1 166 ? -13.397 12.213 22.743 1.00 88.12 166 ILE A C 1
ATOM 1262 O O . ILE A 1 166 ? -12.570 12.385 21.848 1.00 88.12 166 ILE A O 1
ATOM 1266 N N . ALA A 1 167 ? -13.601 13.137 23.689 1.00 89.81 167 ALA A N 1
ATOM 1267 C CA . ALA A 1 167 ? -12.849 14.394 23.748 1.00 89.81 167 ALA A CA 1
ATOM 1268 C C . ALA A 1 167 ? -11.334 14.153 23.844 1.00 89.81 167 ALA A C 1
ATOM 1270 O O . ALA A 1 167 ? -10.543 14.813 23.170 1.00 89.81 167 ALA A O 1
ATOM 1271 N N . VAL A 1 168 ? -10.926 13.177 24.656 1.00 90.69 168 VAL A N 1
ATOM 1272 C CA . VAL A 1 168 ? -9.520 12.785 24.789 1.00 90.69 168 VAL A CA 1
ATOM 1273 C C . VAL A 1 168 ? -9.012 12.125 23.504 1.00 90.69 168 VAL A C 1
ATOM 1275 O O . VAL A 1 168 ? -7.878 12.389 23.111 1.00 90.69 168 VAL A O 1
ATOM 1278 N N . ASN A 1 169 ? -9.833 11.336 22.802 1.00 90.06 169 ASN A N 1
ATOM 1279 C CA . ASN A 1 169 ? -9.451 10.761 21.507 1.00 90.06 169 ASN A CA 1
ATOM 1280 C C . ASN A 1 169 ? -9.150 11.827 20.445 1.00 90.06 169 ASN A C 1
ATOM 1282 O O . ASN A 1 169 ? -8.208 11.667 19.669 1.00 90.06 169 ASN A O 1
ATOM 1286 N N . VAL A 1 170 ? -9.899 12.936 20.438 1.00 92.06 170 VAL A N 1
ATOM 1287 C CA . VAL A 1 170 ? -9.602 14.095 19.579 1.00 92.06 170 VAL A CA 1
ATOM 1288 C C . VAL A 1 170 ? -8.221 14.668 19.913 1.00 92.06 170 VAL A C 1
ATOM 1290 O O . VAL A 1 170 ? -7.429 14.926 19.009 1.00 92.06 170 VAL A O 1
ATOM 1293 N N . ILE A 1 171 ? -7.897 14.819 21.203 1.00 91.38 171 ILE A N 1
ATOM 1294 C CA . ILE A 1 171 ? -6.576 15.293 21.647 1.00 91.38 171 ILE A CA 1
ATOM 1295 C C . ILE A 1 171 ? -5.475 14.309 21.228 1.00 91.38 171 ILE A C 1
ATOM 1297 O O . ILE A 1 171 ? -4.432 14.740 20.743 1.00 91.38 171 ILE A O 1
ATOM 1301 N N . GLY A 1 172 ? -5.700 13.002 21.382 1.00 88.06 172 GLY A N 1
ATOM 1302 C CA . GLY A 1 172 ? -4.732 11.966 21.020 1.00 88.06 172 GLY A CA 1
ATOM 1303 C C . GLY A 1 172 ? -4.432 11.917 19.525 1.00 88.06 172 GLY A C 1
ATOM 1304 O O . GLY A 1 172 ? -3.261 11.989 19.151 1.00 88.06 172 GLY A O 1
ATOM 1305 N N . MET A 1 173 ? -5.461 11.893 18.669 1.00 89.38 173 MET A N 1
ATOM 1306 C CA . MET A 1 173 ? -5.269 11.976 17.213 1.00 89.38 173 MET A CA 1
ATOM 1307 C C . MET A 1 173 ? -4.645 13.312 16.796 1.00 89.38 173 MET A C 1
ATOM 1309 O O . MET A 1 173 ? -3.771 13.341 15.939 1.00 89.38 173 MET A O 1
ATOM 1313 N N . GLY A 1 174 ? -5.051 14.424 17.419 1.00 88.31 174 GLY A N 1
ATOM 1314 C CA . GLY A 1 174 ? -4.507 15.743 17.100 1.00 88.31 174 GLY A CA 1
ATOM 1315 C C . GLY A 1 174 ? -3.020 15.875 17.443 1.00 88.31 174 GLY A C 1
ATOM 1316 O O . GLY A 1 174 ? -2.235 16.378 16.643 1.00 88.31 174 GLY A O 1
ATOM 1317 N N . MET A 1 175 ? -2.609 15.389 18.618 1.00 89.50 175 MET A N 1
ATOM 1318 C CA . MET A 1 175 ? -1.202 15.397 19.032 1.00 89.50 175 MET A CA 1
ATOM 1319 C C . MET A 1 175 ? -0.346 14.422 18.226 1.00 89.50 175 MET A C 1
ATOM 1321 O O . MET A 1 175 ? 0.831 14.695 17.998 1.00 89.50 175 MET A O 1
ATOM 1325 N N . GLY A 1 176 ? -0.922 13.305 17.785 1.00 85.25 176 GLY A N 1
ATOM 1326 C CA . GLY A 1 176 ? -0.206 12.303 17.007 1.00 85.25 176 GLY A CA 1
ATOM 1327 C C . GLY A 1 176 ? 0.040 12.680 15.542 1.00 85.25 176 GLY A C 1
ATOM 1328 O O . GLY A 1 176 ? 0.711 11.909 14.867 1.00 85.25 176 GLY A O 1
ATOM 1329 N N . MET A 1 177 ? -0.477 13.807 15.036 1.00 86.44 177 MET A N 1
ATOM 1330 C CA . MET A 1 177 ? -0.154 14.299 13.688 1.00 86.44 177 MET A CA 1
ATOM 1331 C C . MET A 1 177 ? 1.322 14.704 13.582 1.00 86.44 177 MET A C 1
ATOM 1333 O O . MET A 1 177 ? 1.909 15.223 14.542 1.00 86.44 177 MET A O 1
ATOM 1337 N N . ASP A 1 178 ? 1.911 14.559 12.393 1.00 84.44 178 ASP A N 1
ATOM 1338 C CA . ASP A 1 178 ? 3.342 14.824 12.166 1.00 84.44 178 ASP A CA 1
ATOM 1339 C C . ASP A 1 178 ? 3.754 16.285 12.399 1.00 84.44 178 ASP A C 1
ATOM 1341 O O . ASP A 1 178 ? 4.917 16.565 12.701 1.00 84.44 178 ASP A O 1
ATOM 1345 N N . ILE A 1 179 ? 2.802 17.215 12.290 1.00 82.62 179 ILE A N 1
ATOM 1346 C CA . ILE A 1 179 ? 2.997 18.656 12.512 1.00 82.62 179 ILE A CA 1
ATOM 1347 C C . ILE A 1 179 ? 3.111 18.997 14.004 1.00 82.62 179 ILE A C 1
ATOM 1349 O O . ILE A 1 179 ? 3.734 19.998 14.354 1.00 82.62 179 ILE A O 1
ATOM 1353 N N . VAL A 1 180 ? 2.516 18.187 14.888 1.00 83.69 180 VAL A N 1
ATOM 1354 C CA . VAL A 1 180 ? 2.414 18.491 16.322 1.00 83.69 180 VAL A CA 1
ATOM 1355 C C . VAL A 1 180 ? 3.494 17.753 17.111 1.00 83.69 180 VAL A C 1
ATOM 1357 O O . VAL A 1 180 ? 4.524 18.336 17.445 1.00 83.69 180 VAL A O 1
ATOM 1360 N N . LEU A 1 181 ? 3.273 16.473 17.424 1.00 82.69 181 LEU A N 1
ATOM 1361 C CA . LEU A 1 181 ? 4.194 15.643 18.210 1.00 82.69 181 LEU A CA 1
ATOM 1362 C C . LEU A 1 181 ? 4.470 14.282 17.555 1.00 82.69 181 LEU A C 1
ATOM 1364 O O . LEU A 1 181 ? 5.277 13.522 18.090 1.00 82.69 181 LEU A O 1
ATOM 1368 N N . GLY A 1 182 ? 3.879 13.983 16.389 1.00 74.94 182 GLY A N 1
ATOM 1369 C CA . GLY A 1 182 ? 4.013 12.690 15.707 1.00 74.94 182 GLY A CA 1
ATOM 1370 C C . GLY A 1 182 ? 5.461 12.266 15.440 1.00 74.94 182 GLY A C 1
ATOM 1371 O O . GLY A 1 182 ? 5.780 11.083 15.533 1.00 74.94 182 GLY A O 1
ATOM 1372 N N . LYS A 1 183 ? 6.378 13.222 15.219 1.00 78.75 183 LYS A N 1
ATOM 1373 C CA . LYS A 1 183 ? 7.811 12.950 14.986 1.00 78.75 183 LYS A CA 1
ATOM 1374 C C . LYS A 1 183 ? 8.608 12.632 16.256 1.00 78.75 183 LYS A C 1
ATOM 1376 O O . LYS A 1 183 ? 9.682 12.043 16.168 1.00 78.75 183 LYS A O 1
ATOM 1381 N N . ASN A 1 184 ? 8.120 13.026 17.435 1.00 85.88 184 ASN A N 1
ATOM 1382 C CA . ASN A 1 184 ? 8.817 12.830 18.706 1.00 85.88 184 ASN A CA 1
ATOM 1383 C C . ASN A 1 184 ? 8.007 11.921 19.640 1.00 85.88 184 ASN A C 1
ATOM 1385 O O . ASN A 1 184 ? 7.256 12.382 20.500 1.00 85.88 184 ASN A O 1
ATOM 1389 N N . LEU A 1 185 ? 8.206 10.608 19.488 1.00 82.81 185 LEU A N 1
ATOM 1390 C CA . LEU A 1 185 ? 7.457 9.579 20.218 1.00 82.81 185 LEU A CA 1
ATOM 1391 C C . LEU A 1 185 ? 7.585 9.689 21.748 1.00 82.81 185 LEU A C 1
ATOM 1393 O O . LEU A 1 185 ? 6.627 9.393 22.460 1.00 82.81 185 LEU A O 1
ATOM 1397 N N . ILE A 1 186 ? 8.737 10.137 22.266 1.00 86.12 186 ILE A N 1
ATOM 1398 C CA . ILE A 1 186 ? 8.947 10.304 23.716 1.00 86.12 186 ILE A CA 1
ATOM 1399 C C . ILE A 1 186 ? 8.013 11.387 24.254 1.00 86.12 186 ILE A C 1
ATOM 1401 O O . ILE A 1 186 ? 7.338 11.184 25.263 1.00 86.12 186 ILE A O 1
ATOM 1405 N N . ALA A 1 187 ? 7.962 12.529 23.566 1.00 85.19 187 ALA A N 1
ATOM 1406 C CA . ALA A 1 187 ? 7.103 13.636 23.955 1.00 85.19 187 ALA A CA 1
ATOM 1407 C C . ALA A 1 187 ? 5.621 13.271 23.790 1.00 85.19 187 ALA A C 1
ATOM 1409 O O . ALA A 1 187 ? 4.836 13.584 24.680 1.00 85.19 187 ALA A O 1
ATOM 1410 N N . LEU A 1 188 ? 5.262 12.547 22.721 1.00 87.31 188 LEU A N 1
ATOM 1411 C CA . LEU A 1 188 ? 3.899 12.079 22.468 1.00 87.31 188 LEU A CA 1
ATOM 1412 C C . LEU A 1 188 ? 3.383 11.187 23.609 1.00 87.31 188 LEU A C 1
ATOM 1414 O O . LEU A 1 188 ? 2.406 11.531 24.263 1.00 87.31 188 LEU A O 1
ATOM 1418 N N . ILE A 1 189 ? 4.065 10.082 23.933 1.00 85.56 189 ILE A N 1
ATOM 1419 C CA . ILE A 1 189 ? 3.616 9.199 25.028 1.00 85.56 189 ILE A CA 1
ATOM 1420 C C . ILE A 1 189 ? 3.713 9.913 26.389 1.00 85.56 189 ILE A C 1
ATOM 1422 O O . ILE A 1 189 ? 2.856 9.728 27.258 1.00 85.56 189 ILE A O 1
ATOM 1426 N N . GLY A 1 190 ? 4.722 10.771 26.567 1.00 83.75 190 GLY A N 1
ATOM 1427 C CA . GLY A 1 190 ? 4.963 11.517 27.800 1.00 83.75 190 GLY A CA 1
ATOM 1428 C C . GLY A 1 190 ? 3.838 12.475 28.202 1.00 83.75 190 GLY A C 1
ATOM 1429 O O . GLY A 1 190 ? 3.652 12.698 29.400 1.00 83.75 190 GLY A O 1
ATOM 1430 N N . VAL A 1 191 ? 3.036 12.983 27.254 1.00 87.69 191 VAL A N 1
ATOM 1431 C CA . VAL A 1 191 ? 1.896 13.869 27.567 1.00 87.69 191 VAL A CA 1
ATOM 1432 C C . VAL A 1 191 ? 0.920 13.211 28.545 1.00 87.69 191 VAL A C 1
ATOM 1434 O O . VAL A 1 191 ? 0.399 13.888 29.430 1.00 87.69 191 VAL A O 1
ATOM 1437 N N . GLY A 1 192 ? 0.719 11.891 28.455 1.00 84.19 192 GLY A N 1
ATOM 1438 C CA . GLY A 1 192 ? -0.199 11.153 29.328 1.00 84.19 192 GLY A CA 1
ATOM 1439 C C . GLY A 1 192 ? 0.174 11.177 30.816 1.00 84.19 192 GLY A C 1
ATOM 1440 O O . GLY A 1 192 ? -0.703 11.041 31.669 1.00 84.19 192 GLY A O 1
ATOM 1441 N N . ILE A 1 193 ? 1.447 11.406 31.160 1.00 87.75 193 ILE A N 1
ATOM 1442 C CA . ILE A 1 193 ? 1.926 11.380 32.552 1.00 87.75 193 ILE A CA 1
ATOM 1443 C C . ILE A 1 193 ? 1.304 12.517 33.372 1.00 87.75 193 ILE A C 1
ATOM 1445 O O . ILE A 1 193 ? 0.904 12.299 34.517 1.00 87.75 193 ILE A O 1
ATOM 1449 N N . ILE A 1 194 ? 1.184 13.718 32.792 1.00 88.00 194 ILE A N 1
ATOM 1450 C CA . ILE A 1 194 ? 0.711 14.909 33.513 1.00 88.00 194 ILE A CA 1
ATOM 1451 C C . ILE A 1 194 ? -0.766 14.745 33.931 1.00 88.00 194 ILE A C 1
ATOM 1453 O O . ILE A 1 194 ? -1.051 14.852 35.129 1.00 88.00 194 ILE A O 1
ATOM 1457 N N . PRO A 1 195 ? -1.713 14.416 33.025 1.00 86.44 195 PRO A N 1
ATOM 1458 C CA . PRO A 1 195 ? -3.098 14.150 33.411 1.00 86.44 195 PRO A CA 1
ATOM 1459 C C . PRO A 1 195 ? -3.239 12.901 34.282 1.00 86.44 195 PRO A C 1
ATOM 1461 O O . PRO A 1 195 ? -4.062 12.894 35.195 1.00 86.44 195 PRO A O 1
ATOM 1464 N N . GLY A 1 196 ? -2.405 11.876 34.067 1.00 84.88 196 GLY A N 1
ATOM 1465 C CA . GLY A 1 196 ? -2.378 10.680 34.907 1.00 84.88 196 GLY A CA 1
ATOM 1466 C C . GLY A 1 196 ? -2.058 10.999 36.370 1.00 84.88 196 GLY A C 1
ATOM 1467 O O . GLY A 1 196 ? -2.806 10.605 37.264 1.00 84.88 196 GLY A O 1
ATOM 1468 N N . MET A 1 197 ? -1.020 11.795 36.634 1.00 87.38 197 MET A N 1
ATOM 1469 C CA . MET A 1 197 ? -0.707 12.272 37.986 1.00 87.38 197 MET A CA 1
ATOM 1470 C C . MET A 1 197 ? -1.832 13.128 38.575 1.00 87.38 197 MET A C 1
ATOM 1472 O O . MET A 1 197 ? -2.202 12.963 39.739 1.00 87.38 197 MET A O 1
ATOM 1476 N N . LEU A 1 198 ? -2.402 14.027 37.770 1.00 87.12 198 LEU A N 1
ATOM 1477 C CA . LEU A 1 198 ? -3.493 14.896 38.202 1.00 87.12 198 LEU A CA 1
ATOM 1478 C C . LEU A 1 198 ? -4.756 14.098 38.572 1.00 87.12 198 LEU A C 1
ATOM 1480 O O . LEU A 1 198 ? -5.426 14.434 39.550 1.00 87.12 198 LEU A O 1
ATOM 1484 N N . SER A 1 199 ? -5.045 13.011 37.850 1.00 84.75 199 SER A N 1
ATOM 1485 C CA . SER A 1 199 ? -6.167 12.112 38.144 1.00 84.75 199 SER A CA 1
ATOM 1486 C C . SER A 1 199 ? -6.030 11.461 39.527 1.00 84.75 199 SER A C 1
ATOM 1488 O O . SER A 1 199 ? -6.989 11.439 40.298 1.00 84.75 199 SER A O 1
ATOM 1490 N N . VAL A 1 200 ? -4.822 11.023 39.903 1.00 86.19 200 VAL A N 1
ATOM 1491 C CA . VAL A 1 200 ? -4.538 10.456 41.231 1.00 86.19 200 VAL A CA 1
ATOM 1492 C C . VAL A 1 200 ? -4.707 11.522 42.316 1.00 86.19 200 VAL A C 1
ATOM 1494 O O . VAL A 1 200 ? -5.354 11.268 43.332 1.00 86.19 200 VAL A O 1
ATOM 1497 N N . LEU A 1 201 ? -4.197 12.737 42.085 1.00 85.62 201 LEU A N 1
ATOM 1498 C CA . LEU A 1 201 ? -4.293 13.846 43.040 1.00 85.62 201 LEU A CA 1
ATOM 1499 C C . LEU A 1 201 ? -5.740 14.280 43.307 1.00 85.62 201 LEU A C 1
ATOM 1501 O O . LEU A 1 201 ? -6.087 14.557 44.455 1.00 85.62 201 LEU A O 1
ATOM 1505 N N . ILE A 1 202 ? -6.597 14.307 42.282 1.00 82.56 202 ILE A N 1
ATOM 1506 C CA . ILE A 1 202 ? -8.008 14.705 42.423 1.00 82.56 202 ILE A CA 1
ATOM 1507 C C . ILE A 1 202 ? -8.852 13.616 43.098 1.00 82.56 202 ILE A C 1
ATOM 1509 O O . ILE A 1 202 ? -9.814 13.948 43.790 1.00 82.56 202 ILE A O 1
ATOM 1513 N N . MET A 1 203 ? -8.473 12.335 43.004 1.00 81.00 203 MET A N 1
ATOM 1514 C CA . MET A 1 203 ? -9.186 11.243 43.688 1.00 81.00 203 MET A CA 1
ATOM 1515 C C . MET A 1 203 ? -8.956 11.200 45.209 1.00 81.00 203 MET A C 1
ATOM 1517 O O . MET A 1 203 ? -9.770 10.631 45.940 1.00 81.00 203 MET A O 1
ATOM 1521 N N . ILE A 1 204 ? -7.883 11.807 45.727 1.00 80.88 204 ILE A N 1
ATOM 1522 C CA . ILE A 1 204 ? -7.587 11.855 47.172 1.00 80.88 204 ILE A CA 1
ATOM 1523 C C . ILE A 1 204 ? -8.632 12.666 47.978 1.00 80.88 204 ILE A C 1
ATOM 1525 O O . ILE A 1 204 ? -9.069 12.181 49.026 1.00 80.88 204 ILE A O 1
ATOM 1529 N N . PRO A 1 205 ? -9.071 13.865 47.548 1.00 79.75 205 PRO A N 1
ATOM 1530 C CA . PRO A 1 205 ? -10.087 14.638 48.268 1.00 79.75 205 PRO A CA 1
ATOM 1531 C C . PRO A 1 205 ? -11.542 14.205 48.010 1.00 79.75 205 PRO A C 1
ATOM 1533 O O . PRO A 1 205 ? -12.431 14.681 48.717 1.00 79.75 205 PRO A O 1
ATOM 1536 N N . MET A 1 206 ? -11.829 13.337 47.030 1.00 79.56 206 MET A N 1
ATOM 1537 C CA . MET A 1 206 ? -13.210 12.916 46.740 1.00 79.56 206 MET A CA 1
ATOM 1538 C C . MET A 1 206 ? -13.800 12.032 47.850 1.00 79.56 206 MET A C 1
ATOM 1540 O O . MET A 1 206 ? -13.096 11.250 48.488 1.00 79.56 206 MET A O 1
ATOM 1544 N N . LYS A 1 207 ? -15.112 12.124 48.091 1.00 81.62 207 LYS A N 1
ATOM 1545 C CA . LYS A 1 207 ? -15.839 11.211 48.993 1.00 81.62 207 LYS A CA 1
ATOM 1546 C C . LYS A 1 207 ? -16.299 9.962 48.228 1.00 81.62 207 LYS A C 1
ATOM 1548 O O . LYS A 1 207 ? -16.464 9.994 47.013 1.00 81.62 207 LYS A O 1
ATOM 1553 N N . GLU A 1 208 ? -16.447 8.855 48.950 1.00 84.00 208 GLU A N 1
ATOM 1554 C CA . GLU A 1 208 ? -16.897 7.570 48.400 1.00 84.00 208 GLU A CA 1
ATOM 1555 C C . GLU A 1 208 ? -18.394 7.609 48.036 1.00 84.00 208 GLU A C 1
ATOM 1557 O O . GLU A 1 208 ? -19.130 8.484 48.498 1.00 84.00 208 GLU A O 1
ATOM 1562 N N . SER A 1 209 ? -18.845 6.665 47.208 1.00 81.81 209 SER A N 1
ATOM 1563 C CA . SER A 1 209 ? -20.253 6.556 46.816 1.00 81.81 209 SER A CA 1
ATOM 1564 C C . SER A 1 209 ? -21.199 6.429 48.030 1.00 81.81 209 SER A C 1
ATOM 1566 O O . SER A 1 209 ? -21.010 5.532 48.865 1.00 81.81 209 SER A O 1
ATOM 1568 N N . PRO A 1 210 ? -22.274 7.246 48.111 1.00 75.00 210 PRO A N 1
ATOM 1569 C CA . PRO A 1 210 ? -23.263 7.154 49.185 1.00 75.00 210 PRO A CA 1
ATOM 1570 C C . PRO A 1 210 ? -23.946 5.784 49.277 1.00 75.00 210 PRO A C 1
ATOM 1572 O O . PRO A 1 210 ? -24.180 5.285 50.378 1.00 75.00 210 PRO A O 1
ATOM 1575 N N . LYS A 1 211 ? -24.231 5.146 48.130 1.00 73.06 211 LYS A N 1
ATOM 1576 C CA . LYS A 1 211 ? -24.885 3.827 48.082 1.00 73.06 211 LYS A CA 1
ATOM 1577 C C . LYS A 1 211 ? -23.980 2.719 48.618 1.00 73.06 211 LYS A C 1
ATOM 1579 O O . LYS A 1 211 ? -24.456 1.847 49.341 1.00 73.06 211 LYS A O 1
ATOM 1584 N N . TYR A 1 212 ? -22.680 2.768 48.325 1.00 76.69 212 TYR A N 1
ATOM 1585 C CA . TYR A 1 212 ? -21.716 1.803 48.860 1.00 76.69 212 TYR A CA 1
ATOM 1586 C C . TYR A 1 212 ? -21.583 1.901 50.383 1.00 76.69 212 TYR A C 1
ATOM 1588 O O . TYR A 1 212 ? -21.641 0.886 51.082 1.00 76.69 212 TYR A O 1
ATOM 1596 N N . LEU A 1 213 ? -21.444 3.127 50.897 1.00 78.44 213 LEU A N 1
ATOM 1597 C CA . LEU A 1 213 ? -21.303 3.383 52.332 1.00 78.44 213 LEU A CA 1
ATOM 1598 C C . LEU A 1 213 ? -22.529 2.905 53.118 1.00 78.44 213 LEU A C 1
ATOM 1600 O O . LEU A 1 213 ? -22.382 2.295 54.175 1.00 78.44 213 LEU A O 1
ATOM 1604 N N . LEU A 1 214 ? -23.721 3.125 52.564 1.00 73.88 214 LEU A N 1
ATOM 1605 C CA . LEU A 1 214 ? -24.984 2.733 53.175 1.00 73.88 214 LEU A CA 1
ATOM 1606 C C . LEU A 1 214 ? -25.243 1.219 53.114 1.00 73.88 214 LEU A C 1
ATOM 1608 O O . LEU A 1 214 ? -25.619 0.639 54.124 1.00 73.88 214 LEU A O 1
ATOM 1612 N N . ILE A 1 215 ? -25.059 0.577 51.955 1.00 69.50 215 ILE A N 1
ATOM 1613 C CA . ILE A 1 215 ? -25.482 -0.820 51.743 1.00 69.50 215 ILE A CA 1
ATOM 1614 C C . ILE A 1 215 ? -24.410 -1.810 52.210 1.00 69.50 215 ILE A C 1
ATOM 1616 O O . ILE A 1 215 ? -24.708 -2.728 52.965 1.00 69.50 215 ILE A O 1
ATOM 1620 N N . LYS A 1 216 ? -23.155 -1.634 51.775 1.00 70.44 216 LYS A N 1
ATOM 1621 C CA . LYS A 1 216 ? -22.064 -2.587 52.053 1.00 70.44 216 LYS A CA 1
ATOM 1622 C C . LYS A 1 216 ? -21.380 -2.324 53.390 1.00 70.44 216 LYS A C 1
ATOM 1624 O O . LYS A 1 216 ? -21.067 -3.269 54.106 1.00 70.44 216 LYS A O 1
ATOM 1629 N N . ARG A 1 217 ? -21.126 -1.054 53.727 1.00 73.62 217 ARG A N 1
ATOM 1630 C CA . ARG A 1 217 ? -20.482 -0.675 55.000 1.00 73.62 217 ARG A CA 1
ATOM 1631 C C . ARG A 1 217 ? -21.454 -0.414 56.148 1.00 73.62 217 ARG A C 1
ATOM 1633 O O . ARG A 1 217 ? -20.997 -0.304 57.282 1.00 73.62 217 ARG A O 1
ATOM 1640 N N . ASN A 1 218 ? -22.755 -0.332 55.866 1.00 73.12 218 ASN A N 1
ATOM 1641 C CA . ASN A 1 218 ? -23.799 -0.026 56.845 1.00 73.12 218 ASN A CA 1
ATOM 1642 C C . ASN A 1 218 ? -23.529 1.272 57.645 1.00 73.12 218 ASN A C 1
ATOM 1644 O O . ASN A 1 218 ? -23.916 1.400 58.807 1.00 73.12 218 ASN A O 1
ATOM 1648 N N . ASP A 1 219 ? -22.839 2.243 57.032 1.00 80.38 219 ASP A N 1
ATOM 1649 C CA . ASP A 1 219 ? -22.420 3.501 57.658 1.00 80.38 219 ASP A CA 1
ATOM 1650 C C . ASP A 1 219 ? -23.297 4.667 57.182 1.00 80.38 219 ASP A C 1
ATOM 1652 O O . ASP A 1 219 ? -23.023 5.350 56.188 1.00 80.38 219 ASP A O 1
ATOM 1656 N N . ARG A 1 220 ? -24.383 4.907 57.926 1.00 77.31 220 ARG A N 1
ATOM 1657 C CA . ARG A 1 220 ? -25.360 5.964 57.624 1.00 77.31 220 ARG A CA 1
ATOM 1658 C C . ARG A 1 220 ? -24.777 7.376 57.764 1.00 77.31 220 ARG A C 1
ATOM 1660 O O . ARG A 1 220 ? -25.227 8.278 57.061 1.00 77.31 220 ARG A O 1
ATOM 1667 N N . LYS A 1 221 ? -23.781 7.585 58.637 1.00 79.25 221 LYS A N 1
ATOM 1668 C CA . LYS A 1 221 ? -23.164 8.909 58.844 1.00 79.25 221 LYS A CA 1
ATOM 1669 C C . LYS A 1 221 ? -22.275 9.280 57.664 1.00 79.25 221 LYS A C 1
ATOM 1671 O O . LYS A 1 221 ? -22.440 10.358 57.099 1.00 79.25 221 LYS A O 1
ATOM 1676 N N . ALA A 1 222 ? -21.402 8.367 57.240 1.00 79.38 222 ALA A N 1
ATOM 1677 C CA . ALA A 1 222 ? -20.545 8.597 56.082 1.00 79.38 222 ALA A CA 1
ATOM 1678 C C . ALA A 1 222 ? -21.358 8.738 54.780 1.00 79.38 222 ALA A C 1
ATOM 1680 O O . ALA A 1 222 ? -21.026 9.572 53.936 1.00 79.38 222 ALA A O 1
ATOM 1681 N N . ALA A 1 223 ? -22.449 7.975 54.628 1.00 78.44 223 ALA A N 1
ATOM 1682 C CA . ALA A 1 223 ? -23.360 8.108 53.488 1.00 78.44 223 ALA A CA 1
ATOM 1683 C C . ALA A 1 223 ? -24.046 9.487 53.445 1.00 78.44 223 ALA A C 1
ATOM 1685 O O . ALA A 1 223 ? -24.170 10.076 52.370 1.00 78.44 223 ALA A O 1
ATOM 1686 N N . MET A 1 224 ? -24.437 10.027 54.606 1.00 76.94 224 MET A N 1
ATOM 1687 C CA . MET A 1 224 ? -24.996 11.377 54.714 1.00 76.94 224 MET A CA 1
ATOM 1688 C C . MET A 1 224 ? -23.961 12.447 54.343 1.00 76.94 224 MET A C 1
ATOM 1690 O O . MET A 1 224 ? -24.255 13.315 53.530 1.00 76.94 224 MET A O 1
ATOM 1694 N N . GLU A 1 225 ? -22.729 12.362 54.855 1.00 79.19 225 GLU A N 1
ATOM 1695 C CA . GLU A 1 225 ? -21.653 13.293 54.474 1.00 79.19 225 GLU A CA 1
ATOM 1696 C C . GLU A 1 225 ? -21.363 13.275 52.967 1.00 79.19 225 GLU A C 1
ATOM 1698 O O . GLU A 1 225 ? -21.123 14.322 52.365 1.00 79.19 225 GLU A O 1
ATOM 1703 N N . ALA A 1 226 ? -21.385 12.092 52.347 1.00 77.81 226 ALA A N 1
ATOM 1704 C CA . ALA A 1 226 ? -21.202 11.953 50.907 1.00 77.81 226 ALA A CA 1
ATOM 1705 C C . ALA A 1 226 ? -22.375 12.572 50.124 1.00 77.81 226 ALA A C 1
ATOM 1707 O O . ALA A 1 226 ? -22.154 13.278 49.141 1.00 77.81 226 ALA A O 1
ATOM 1708 N N . LEU A 1 227 ? -23.620 12.382 50.575 1.00 75.81 227 LEU A N 1
ATOM 1709 C CA . LEU A 1 227 ? -24.798 13.029 49.984 1.00 75.81 227 LEU A CA 1
ATOM 1710 C C . LEU A 1 227 ? -24.738 14.553 50.093 1.00 75.81 227 LEU A C 1
ATOM 1712 O O . LEU A 1 227 ? -24.979 15.232 49.098 1.00 75.81 227 LEU A O 1
ATOM 1716 N N . ILE A 1 228 ? -24.349 15.087 51.251 1.00 74.88 228 ILE A N 1
ATOM 1717 C CA . ILE A 1 228 ? -24.152 16.529 51.458 1.00 74.88 228 ILE A CA 1
ATOM 1718 C C . ILE A 1 228 ? -23.047 17.048 50.531 1.00 74.88 228 ILE A C 1
ATOM 1720 O O . ILE A 1 228 ? -23.194 18.102 49.910 1.00 74.88 228 ILE A O 1
ATOM 1724 N N . PHE A 1 229 ? -21.967 16.281 50.363 1.00 75.06 229 PHE A N 1
ATOM 1725 C CA . PHE A 1 229 ? -20.888 16.627 49.446 1.00 75.06 229 PHE A CA 1
ATOM 1726 C C . PHE A 1 229 ? -21.367 16.720 47.987 1.00 75.06 229 PHE A C 1
ATOM 1728 O O . PHE A 1 229 ? -21.064 17.714 47.335 1.00 75.06 229 PHE A O 1
ATOM 1735 N N . PHE A 1 230 ? -22.129 15.745 47.473 1.00 73.12 230 PHE A N 1
ATOM 1736 C CA . PHE A 1 230 ? -22.544 15.711 46.058 1.00 73.12 230 PHE A CA 1
ATOM 1737 C C . PHE A 1 230 ? -23.819 16.515 45.742 1.00 73.12 230 PHE A C 1
ATOM 1739 O O . PHE A 1 230 ? -23.909 17.120 44.670 1.00 73.12 230 PHE A O 1
ATOM 1746 N N . ARG A 1 231 ? -24.809 16.523 46.644 1.00 68.75 231 ARG A N 1
ATOM 1747 C CA . ARG A 1 231 ? -26.159 17.086 46.432 1.00 68.75 231 ARG A CA 1
ATOM 1748 C C . ARG A 1 231 ? -26.468 18.326 47.280 1.00 68.75 231 ARG A C 1
ATOM 1750 O O . ARG A 1 231 ? -27.437 19.017 46.978 1.00 68.75 231 ARG A O 1
ATOM 1757 N N . GLY A 1 232 ? -25.628 18.655 48.264 1.00 66.00 232 GLY A N 1
ATOM 1758 C CA . GLY A 1 232 ? -25.820 19.788 49.178 1.00 66.00 232 GLY A CA 1
ATOM 1759 C C . GLY A 1 232 ? -26.898 19.566 50.243 1.00 66.00 232 GLY A C 1
ATOM 1760 O O . GLY A 1 232 ? -27.619 18.569 50.226 1.00 66.00 232 GLY A O 1
ATOM 1761 N N . ASP A 1 233 ? -27.010 20.520 51.170 1.00 61.81 233 ASP A N 1
ATOM 1762 C CA . ASP A 1 233 ? -27.901 20.442 52.344 1.00 61.81 233 ASP A CA 1
ATOM 1763 C C . ASP A 1 233 ? -29.376 20.805 52.063 1.00 61.81 233 ASP A C 1
ATOM 1765 O O . ASP A 1 233 ? -30.238 20.560 52.900 1.00 61.81 233 ASP A O 1
ATOM 1769 N N . ASN A 1 234 ? -29.698 21.367 50.891 1.00 54.59 234 ASN A N 1
ATOM 1770 C CA . ASN A 1 234 ? -31.020 21.957 50.601 1.00 54.59 234 ASN A CA 1
ATOM 1771 C C . ASN A 1 234 ? -32.098 20.963 50.109 1.00 54.59 234 ASN A C 1
ATOM 1773 O O . ASN A 1 234 ? -33.226 21.373 49.836 1.00 54.59 234 ASN A O 1
ATOM 1777 N N . ILE A 1 235 ? -31.776 19.676 49.957 1.00 60.56 235 ILE A N 1
ATOM 1778 C CA . ILE A 1 235 ? -32.695 18.622 49.488 1.00 60.56 235 ILE A CA 1
ATOM 1779 C C . ILE A 1 235 ? -32.986 17.683 50.666 1.00 60.56 235 ILE A C 1
ATOM 1781 O O . ILE A 1 235 ? -32.130 17.506 51.528 1.00 60.56 235 ILE A O 1
ATOM 1785 N N . ASN A 1 236 ? -34.182 17.078 50.727 1.00 64.12 236 ASN A N 1
ATOM 1786 C CA . ASN A 1 236 ? -34.588 16.157 51.799 1.00 64.12 236 ASN A CA 1
ATOM 1787 C C . ASN A 1 236 ? -33.775 14.838 51.760 1.00 64.12 236 ASN A C 1
ATOM 1789 O O . ASN A 1 236 ? -34.273 13.776 51.386 1.00 64.12 236 ASN A O 1
ATOM 1793 N N . ASN A 1 237 ? -32.490 14.919 52.119 1.00 66.81 237 ASN A N 1
ATOM 1794 C CA . ASN A 1 237 ? -31.490 13.854 52.014 1.00 66.81 237 ASN A CA 1
ATOM 1795 C C . ASN A 1 237 ? -31.858 12.624 52.859 1.00 66.81 237 ASN A C 1
ATOM 1797 O O . ASN A 1 237 ? -31.477 11.508 52.514 1.00 66.81 237 ASN A O 1
ATOM 1801 N N . ASN A 1 238 ? -32.658 12.804 53.917 1.00 66.00 238 ASN A N 1
ATOM 1802 C CA . ASN A 1 238 ? -33.196 11.708 54.725 1.00 66.00 238 ASN A CA 1
ATOM 1803 C C . ASN A 1 238 ? -34.202 10.840 53.956 1.00 66.00 238 ASN A C 1
ATOM 1805 O O . ASN A 1 238 ? -34.103 9.619 54.030 1.00 66.00 238 ASN A O 1
ATOM 1809 N N . ALA A 1 239 ? -35.110 11.444 53.181 1.00 64.56 239 ALA A N 1
ATOM 1810 C CA . ALA A 1 239 ? -36.073 10.700 52.364 1.00 64.56 239 ALA A CA 1
ATOM 1811 C C . ALA A 1 239 ? -35.368 9.888 51.264 1.00 64.56 239 ALA A C 1
ATOM 1813 O O . ALA A 1 239 ? -35.700 8.734 51.027 1.00 64.56 239 ALA A O 1
ATOM 1814 N N . ILE A 1 240 ? -34.323 10.464 50.662 1.00 68.81 240 ILE A N 1
ATOM 1815 C CA . ILE A 1 240 ? -33.489 9.793 49.654 1.00 68.81 240 ILE A CA 1
ATOM 1816 C C . ILE A 1 240 ? -32.710 8.618 50.269 1.00 68.81 240 ILE A C 1
ATOM 1818 O O . ILE A 1 240 ? -32.586 7.565 49.649 1.00 68.81 240 ILE A O 1
ATOM 1822 N N . LEU A 1 241 ? -32.172 8.773 51.484 1.00 70.81 241 LEU A N 1
ATOM 1823 C CA . LEU A 1 241 ? -31.506 7.678 52.201 1.00 70.81 241 LEU A CA 1
ATOM 1824 C C . LEU A 1 241 ? -32.473 6.531 52.514 1.00 70.81 241 LEU A C 1
ATOM 1826 O O . LEU A 1 241 ? -32.092 5.369 52.389 1.00 70.81 241 LEU A O 1
ATOM 1830 N N . GLU A 1 242 ? -33.707 6.840 52.911 1.00 67.94 242 GLU A N 1
ATOM 1831 C CA . GLU A 1 242 ? -34.741 5.830 53.162 1.00 67.94 242 GLU A CA 1
ATOM 1832 C C . GLU A 1 242 ? -35.197 5.131 51.878 1.00 67.94 242 GLU A C 1
ATOM 1834 O O . GLU A 1 242 ? -35.339 3.911 51.871 1.00 67.94 242 GLU A O 1
ATOM 1839 N N . GLU A 1 243 ? -35.317 5.859 50.770 1.00 67.62 243 GLU A N 1
ATOM 1840 C CA . GLU A 1 243 ? -35.582 5.295 49.443 1.00 67.62 243 GLU A CA 1
ATOM 1841 C C . GLU A 1 243 ? -34.470 4.323 49.005 1.00 67.62 243 GLU A C 1
ATOM 1843 O O . GLU A 1 243 ? -34.749 3.199 48.588 1.00 67.62 243 GLU A O 1
ATOM 1848 N N . MET A 1 244 ? -33.196 4.688 49.203 1.00 68.69 244 MET A N 1
ATOM 1849 C CA . MET A 1 244 ? -32.061 3.794 48.926 1.00 68.69 244 MET A CA 1
ATOM 1850 C C . MET A 1 244 ? -32.060 2.534 49.813 1.00 68.69 244 MET A C 1
ATOM 1852 O O . MET A 1 244 ? -31.636 1.465 49.368 1.00 68.69 244 MET A O 1
ATOM 1856 N N . LEU A 1 245 ? -32.530 2.633 51.063 1.00 67.75 245 LEU A N 1
ATOM 1857 C CA . LEU A 1 245 ? -32.691 1.478 51.957 1.00 67.75 245 LEU A CA 1
ATOM 1858 C C . LEU A 1 245 ? -33.851 0.569 51.519 1.00 67.75 245 LEU A C 1
ATOM 1860 O O . LEU A 1 245 ? -33.733 -0.654 51.613 1.00 67.75 245 LEU A O 1
ATOM 1864 N N . LEU A 1 246 ? -34.953 1.141 51.025 1.00 64.44 246 LEU A N 1
ATOM 1865 C CA . LEU A 1 246 ? -36.086 0.388 50.477 1.00 64.44 246 LEU A CA 1
ATOM 1866 C C . LEU A 1 246 ? -35.692 -0.383 49.207 1.00 64.44 246 LEU A C 1
ATOM 1868 O O . LEU A 1 246 ? -36.005 -1.572 49.109 1.00 64.44 246 LEU A O 1
ATOM 1872 N N . GLU A 1 247 ? -34.930 0.240 48.297 1.00 62.56 247 GLU A N 1
ATOM 1873 C CA . GLU A 1 247 ? -34.345 -0.434 47.125 1.00 62.56 247 GLU A CA 1
ATOM 1874 C C . GLU A 1 247 ? -33.511 -1.661 47.549 1.00 62.56 247 GLU A C 1
ATOM 1876 O O . GLU A 1 247 ? -33.682 -2.751 47.004 1.00 62.56 247 GLU A O 1
ATOM 1881 N N . SER A 1 248 ? -32.670 -1.522 48.580 1.00 58.72 248 SER A N 1
ATOM 1882 C CA . SER A 1 248 ? -31.822 -2.609 49.098 1.00 58.72 248 SER A CA 1
ATOM 1883 C C . SER A 1 248 ? -32.629 -3.770 49.700 1.00 58.72 248 SER A C 1
ATOM 1885 O O . SER A 1 248 ? -32.400 -4.939 49.381 1.00 58.72 248 SER A O 1
ATOM 1887 N N . ASN A 1 249 ? -33.624 -3.460 50.537 1.00 56.62 249 ASN A N 1
ATOM 1888 C CA . ASN A 1 249 ? -34.411 -4.467 51.256 1.00 56.62 249 ASN A CA 1
ATOM 1889 C C . ASN A 1 249 ? -35.255 -5.365 50.339 1.00 56.62 249 ASN A C 1
ATOM 1891 O O . ASN A 1 249 ? -35.539 -6.507 50.702 1.00 56.62 249 ASN A O 1
ATOM 1895 N N . SER A 1 250 ? -35.620 -4.878 49.151 1.00 51.28 250 SER A N 1
ATOM 1896 C CA . SER A 1 250 ? -36.330 -5.663 48.134 1.00 51.28 250 SER A CA 1
ATOM 1897 C C . SER A 1 250 ? -35.439 -6.696 47.416 1.00 51.28 250 SER A C 1
ATOM 1899 O O . SER A 1 250 ? -35.948 -7.637 46.812 1.00 51.28 250 SER A O 1
ATOM 1901 N N . CYS A 1 251 ? -34.109 -6.568 47.524 1.00 49.84 251 CYS A N 1
ATOM 1902 C CA . CYS A 1 251 ? -33.101 -7.362 46.812 1.00 49.84 251 CYS A CA 1
ATOM 1903 C C . CYS A 1 251 ? -32.213 -8.212 47.748 1.00 49.84 251 CYS A C 1
ATOM 1905 O O . CYS A 1 251 ? -31.034 -8.398 47.454 1.00 49.84 251 CYS A O 1
ATOM 1907 N N . LYS A 1 252 ? -32.743 -8.724 48.874 1.00 43.00 252 LYS A N 1
ATOM 1908 C CA . LYS A 1 252 ? -31.999 -9.536 49.867 1.00 43.00 252 LYS A CA 1
ATOM 1909 C C . LYS A 1 252 ? -31.393 -10.813 49.278 1.00 43.00 252 LYS A C 1
ATOM 1911 O O . LYS A 1 252 ? -31.951 -11.897 49.425 1.00 43.00 252 LYS A O 1
ATOM 1916 N N . ILE A 1 253 ? -30.226 -10.693 48.659 1.00 52.88 253 ILE A N 1
ATOM 1917 C CA . ILE A 1 253 ? -29.394 -11.813 48.262 1.00 52.88 253 ILE A CA 1
ATOM 1918 C C . ILE A 1 253 ? -27.910 -11.384 48.318 1.00 52.88 253 ILE A C 1
ATOM 1920 O O . ILE A 1 253 ? -27.330 -10.983 47.313 1.00 52.88 253 ILE A O 1
ATOM 1924 N N . ASP A 1 254 ? -27.273 -11.486 49.490 1.00 51.81 254 ASP A N 1
ATOM 1925 C CA . ASP A 1 254 ? -25.804 -11.508 49.600 1.00 51.81 254 ASP A CA 1
ATOM 1926 C C . ASP A 1 254 ? -25.304 -12.905 49.178 1.00 51.81 254 ASP A C 1
ATOM 1928 O O . ASP A 1 254 ? -24.994 -13.761 50.007 1.00 51.81 254 ASP A O 1
ATOM 1932 N N . LEU A 1 255 ? -25.299 -13.184 47.871 1.00 60.50 255 LEU A N 1
ATOM 1933 C CA . LEU A 1 255 ? -24.714 -14.420 47.336 1.00 60.50 255 LEU A CA 1
ATOM 1934 C C . LEU A 1 255 ? -23.185 -14.295 47.256 1.00 60.50 255 LEU A C 1
ATOM 1936 O O . LEU A 1 255 ? -22.680 -13.267 46.796 1.00 60.50 255 LEU A O 1
ATOM 1940 N N . PRO A 1 256 ? -22.422 -15.352 47.592 1.00 63.44 256 PRO A N 1
ATOM 1941 C CA . PRO A 1 256 ? -21.019 -15.434 47.202 1.00 63.44 256 PRO A CA 1
ATOM 1942 C C . PRO A 1 256 ? -20.885 -15.381 45.668 1.00 63.44 256 PRO A C 1
ATOM 1944 O O . PRO A 1 256 ? -21.727 -15.918 44.944 1.00 63.44 256 PRO A O 1
ATOM 1947 N N . LEU A 1 257 ? -19.810 -14.751 45.168 1.00 62.62 257 LEU A N 1
ATOM 1948 C CA . LEU A 1 257 ? -19.582 -14.439 43.743 1.00 62.62 257 LEU A CA 1
ATOM 1949 C C . LEU A 1 257 ? -19.855 -15.634 42.807 1.00 62.62 257 LEU A C 1
ATOM 1951 O O . LEU A 1 257 ? -20.509 -15.495 41.777 1.00 62.62 257 LEU A O 1
ATOM 1955 N N . THR A 1 258 ? -19.410 -16.831 43.190 1.00 63.69 258 THR A N 1
ATOM 1956 C CA . THR A 1 258 ? -19.592 -18.077 42.426 1.00 63.69 258 THR A CA 1
ATOM 1957 C C . THR A 1 258 ? -21.055 -18.493 42.284 1.00 63.69 258 THR A C 1
ATOM 1959 O O . THR A 1 258 ? -21.465 -18.998 41.238 1.00 63.69 258 THR A O 1
ATOM 1962 N N . GLN A 1 259 ? -21.866 -18.262 43.312 1.00 68.88 259 GLN A N 1
ATOM 1963 C CA . GLN A 1 259 ? -23.286 -18.591 43.300 1.00 68.88 259 GLN A CA 1
ATOM 1964 C C . GLN A 1 259 ? -24.096 -17.524 42.546 1.00 68.88 259 GLN A C 1
ATOM 1966 O O . GLN A 1 259 ? -25.044 -17.869 41.843 1.00 68.88 259 GLN A O 1
ATOM 1971 N N . ALA A 1 260 ? -23.664 -16.258 42.591 1.00 69.50 260 ALA A N 1
ATOM 1972 C CA . ALA A 1 260 ? -24.231 -15.183 41.777 1.00 69.50 260 ALA A CA 1
ATOM 1973 C C . ALA A 1 260 ? -24.017 -15.416 40.268 1.00 69.50 260 ALA A C 1
ATOM 1975 O O . ALA A 1 260 ? -24.959 -15.273 39.490 1.00 69.50 260 ALA A O 1
ATOM 1976 N N . VAL A 1 261 ? -22.822 -15.867 39.855 1.00 74.38 261 VAL A N 1
ATOM 1977 C CA . VAL A 1 261 ? -22.552 -16.260 38.455 1.00 74.38 261 VAL A CA 1
ATOM 1978 C C . VAL A 1 261 ? -23.496 -17.380 38.020 1.00 74.38 261 VAL A C 1
ATOM 1980 O O . VAL A 1 261 ? -24.095 -17.307 36.949 1.00 74.38 261 VAL A O 1
ATOM 1983 N N . ARG A 1 262 ? -23.682 -18.403 38.863 1.00 76.44 262 ARG A N 1
ATOM 1984 C CA . ARG A 1 262 ? -24.566 -19.535 38.555 1.00 76.44 262 ARG A CA 1
ATOM 1985 C C . ARG A 1 262 ? -26.027 -19.110 38.377 1.00 76.44 262 ARG A C 1
ATOM 1987 O O . ARG A 1 262 ? -26.694 -19.622 37.480 1.00 76.44 262 ARG A O 1
ATOM 1994 N N . GLU A 1 263 ? -26.520 -18.186 39.199 1.00 77.25 263 GLU A N 1
ATOM 1995 C CA . GLU A 1 263 ? -27.897 -17.685 39.100 1.00 77.25 263 GLU A CA 1
ATOM 1996 C C . GLU A 1 263 ? -28.141 -16.852 37.832 1.00 77.25 263 GLU A C 1
ATOM 1998 O O . GLU A 1 263 ? -29.198 -16.996 37.216 1.00 77.25 263 GLU A O 1
ATOM 2003 N N . ILE A 1 264 ? -27.154 -16.079 37.360 1.00 78.88 264 ILE A N 1
ATOM 2004 C CA . ILE A 1 264 ? -27.267 -15.312 36.101 1.00 78.88 264 ILE A CA 1
ATOM 2005 C C . ILE A 1 264 ? -27.581 -16.228 34.913 1.00 78.88 264 ILE A C 1
ATOM 2007 O O . ILE A 1 264 ? -28.466 -15.926 34.112 1.00 78.88 264 ILE A O 1
ATOM 2011 N N . PHE A 1 265 ? -26.897 -17.370 34.810 1.00 81.06 265 PHE A N 1
ATOM 2012 C CA . PHE A 1 265 ? -27.133 -18.328 33.726 1.00 81.06 265 PHE A CA 1
ATOM 2013 C C . PHE A 1 265 ? -28.400 -19.170 33.924 1.00 81.06 265 PHE A C 1
ATOM 2015 O O . PHE A 1 265 ? -28.922 -19.732 32.960 1.00 81.06 265 PHE A O 1
ATOM 2022 N N . ARG A 1 266 ? -28.925 -19.261 35.150 1.00 80.00 266 ARG A N 1
ATOM 2023 C CA . ARG A 1 266 ? -30.127 -20.045 35.458 1.00 80.00 266 ARG A CA 1
ATOM 2024 C C . ARG A 1 266 ? -31.403 -19.265 35.148 1.00 80.00 266 ARG A C 1
ATOM 2026 O O . ARG A 1 266 ? -32.316 -19.794 34.510 1.00 80.00 266 ARG A O 1
ATOM 2033 N N . GLN A 1 267 ? -31.452 -17.998 35.550 1.00 79.75 267 GLN A N 1
ATOM 2034 C CA . GLN A 1 267 ? -32.643 -17.166 35.422 1.00 79.75 267 GLN A CA 1
ATOM 2035 C C . GLN A 1 267 ? -32.865 -16.705 33.965 1.00 79.75 267 GLN A C 1
ATOM 2037 O O . GLN A 1 267 ? -31.960 -16.147 33.339 1.00 79.75 267 GLN A O 1
ATOM 2042 N N . PRO A 1 268 ? -34.059 -16.911 33.376 1.00 78.56 268 PRO A N 1
ATOM 2043 C CA . PRO A 1 268 ? -34.320 -16.583 31.972 1.00 78.56 268 PRO A CA 1
ATOM 2044 C C . PRO A 1 268 ? -34.324 -15.073 31.682 1.00 78.56 268 PRO A C 1
ATOM 2046 O O . PRO A 1 268 ? -33.856 -14.664 30.620 1.00 78.56 268 PRO A O 1
ATOM 2049 N N . TYR A 1 269 ? -34.789 -14.233 32.613 1.00 78.88 269 TYR A N 1
ATOM 2050 C CA . TYR A 1 269 ? -34.803 -12.775 32.425 1.00 78.88 269 TYR A CA 1
ATOM 2051 C C . TYR A 1 269 ? -33.384 -12.175 32.434 1.00 78.88 269 TYR A C 1
ATOM 2053 O O . TYR A 1 269 ? -33.079 -11.327 31.597 1.00 78.88 269 TYR A O 1
ATOM 2061 N N . LEU A 1 270 ? -32.489 -12.669 33.306 1.00 78.50 270 LEU A N 1
ATOM 2062 C CA . LEU A 1 270 ? -31.079 -12.253 33.347 1.00 78.50 270 LEU A CA 1
ATOM 2063 C C . LEU A 1 270 ? -30.327 -12.678 32.084 1.00 78.50 270 LEU A C 1
ATOM 2065 O O . LEU A 1 270 ? -29.575 -11.880 31.529 1.00 78.50 270 LEU A O 1
ATOM 2069 N N . ARG A 1 271 ? -30.582 -13.893 31.574 1.00 83.00 271 ARG A N 1
ATOM 2070 C CA . ARG A 1 271 ? -30.036 -14.339 30.282 1.00 83.00 271 ARG A CA 1
ATOM 2071 C C . ARG A 1 271 ? -30.468 -13.430 29.136 1.00 83.00 271 ARG A C 1
ATOM 2073 O O . ARG A 1 271 ? -29.616 -12.995 28.371 1.00 83.00 271 ARG A O 1
ATOM 2080 N N . LYS A 1 272 ? -31.761 -13.094 29.040 1.00 81.88 272 LYS A N 1
ATOM 2081 C CA . LYS A 1 272 ? -32.260 -12.173 28.003 1.00 81.88 272 LYS A CA 1
ATOM 2082 C C . LYS A 1 272 ? -31.610 -10.790 28.106 1.00 81.88 272 LYS A C 1
ATOM 2084 O O . LYS A 1 272 ? -31.171 -10.269 27.084 1.00 81.88 272 LYS A O 1
ATOM 2089 N N . ALA A 1 273 ? -31.496 -10.228 29.312 1.00 81.06 273 ALA A N 1
ATOM 2090 C CA . ALA A 1 273 ? -30.823 -8.945 29.534 1.00 81.06 273 ALA A CA 1
ATOM 2091 C C . ALA A 1 273 ? -29.341 -8.989 29.113 1.00 81.06 273 ALA A C 1
ATOM 2093 O O . ALA A 1 273 ? -28.869 -8.095 28.414 1.00 81.06 273 ALA A O 1
ATOM 2094 N N . MET A 1 274 ? -28.630 -10.068 29.455 1.00 84.81 274 MET A N 1
ATOM 2095 C CA . MET A 1 274 ? -27.239 -10.287 29.047 1.00 84.81 274 MET A CA 1
ATOM 2096 C C . MET A 1 274 ? -27.094 -10.418 27.522 1.00 84.81 274 MET A C 1
ATOM 2098 O O . MET A 1 274 ? -26.184 -9.828 26.947 1.00 84.81 274 MET A O 1
ATOM 2102 N N . THR A 1 275 ? -27.992 -11.143 26.844 1.00 85.50 275 THR A N 1
ATOM 2103 C CA . THR A 1 275 ? -27.964 -11.303 25.378 1.00 85.50 275 THR A CA 1
ATOM 2104 C C . THR A 1 275 ? -28.246 -9.993 24.645 1.00 85.50 275 THR A C 1
ATOM 2106 O O . THR A 1 275 ? -27.515 -9.658 23.717 1.00 85.50 275 THR A O 1
ATOM 2109 N N . ILE A 1 276 ? -29.257 -9.225 25.078 1.00 85.69 276 ILE A N 1
ATOM 2110 C CA . ILE A 1 276 ? -29.496 -7.855 24.577 1.00 85.69 276 ILE A CA 1
ATOM 2111 C C . ILE A 1 276 ? -28.218 -7.026 24.751 1.00 85.69 276 ILE A C 1
ATOM 2113 O O . ILE A 1 276 ? -27.825 -6.286 23.851 1.00 85.69 276 ILE A O 1
ATOM 2117 N N . GLY A 1 277 ? -27.536 -7.245 25.875 1.00 83.62 277 GLY A N 1
ATOM 2118 C CA . GLY A 1 277 ? -26.250 -6.665 26.197 1.00 83.62 277 GLY A CA 1
ATOM 2119 C C . GLY A 1 277 ? -25.142 -6.866 25.197 1.00 83.62 277 GLY A C 1
ATOM 2120 O O . GLY A 1 277 ? -24.596 -5.915 24.637 1.00 83.62 277 GLY A O 1
ATOM 2121 N N . ILE A 1 278 ? -24.826 -8.132 24.983 1.00 87.25 278 ILE A N 1
ATOM 2122 C CA . ILE A 1 278 ? -23.768 -8.552 24.076 1.00 87.25 278 ILE A CA 1
ATOM 2123 C C . ILE A 1 278 ? -24.057 -8.038 22.661 1.00 87.25 278 ILE A C 1
ATOM 2125 O O . ILE A 1 278 ? -23.155 -7.528 22.004 1.00 87.25 278 ILE A O 1
ATOM 2129 N N . LEU A 1 279 ? -25.314 -8.101 22.212 1.00 88.00 279 LEU A N 1
ATOM 2130 C CA . LEU A 1 279 ? -25.687 -7.716 20.851 1.00 88.00 279 LEU A CA 1
ATOM 2131 C C . LEU A 1 279 ? -25.678 -6.201 20.614 1.00 88.00 279 LEU A C 1
ATOM 2133 O O . LEU A 1 279 ? -25.307 -5.777 19.523 1.00 88.00 279 LEU A O 1
ATOM 2137 N N . ALA A 1 280 ? -26.016 -5.353 21.590 1.00 86.38 280 ALA A N 1
ATOM 2138 C CA . ALA A 1 280 ? -25.853 -3.912 21.364 1.00 86.38 280 ALA A CA 1
ATOM 2139 C C . ALA A 1 280 ? -24.381 -3.499 21.333 1.00 86.38 280 ALA A C 1
ATOM 2141 O O . ALA A 1 280 ? -24.001 -2.679 20.500 1.00 86.38 280 ALA A O 1
ATOM 2142 N N . LEU A 1 281 ? -23.542 -4.090 22.192 1.00 85.88 281 LEU A N 1
ATOM 2143 C CA . LEU A 1 281 ? -22.101 -3.845 22.137 1.00 85.88 281 LEU A CA 1
ATOM 2144 C C . LEU A 1 281 ? -21.469 -4.421 20.866 1.00 85.88 281 LEU A C 1
ATOM 2146 O O . LEU A 1 281 ? -20.490 -3.863 20.377 1.00 85.88 281 LEU A O 1
ATOM 2150 N N . GLN A 1 282 ? -22.047 -5.477 20.285 1.00 86.88 282 GLN A N 1
ATOM 2151 C CA . GLN A 1 282 ? -21.605 -6.031 19.005 1.00 86.88 282 GLN A CA 1
ATOM 2152 C C . GLN A 1 282 ? -21.686 -5.008 17.861 1.00 86.88 282 GLN A C 1
ATOM 2154 O O . GLN A 1 282 ? -20.796 -4.982 17.016 1.00 86.88 282 GLN A O 1
ATOM 2159 N N . ILE A 1 283 ? -22.704 -4.138 17.844 1.00 86.06 283 ILE A N 1
ATOM 2160 C CA . ILE A 1 283 ? -22.854 -3.081 16.821 1.00 86.06 283 ILE A CA 1
ATOM 2161 C C . ILE A 1 283 ? -21.706 -2.062 16.908 1.00 86.06 283 ILE A C 1
ATOM 2163 O O . ILE A 1 283 ? -21.304 -1.468 15.910 1.00 86.06 283 ILE A O 1
ATOM 2167 N N . VAL A 1 284 ? -21.166 -1.871 18.112 1.00 84.00 284 VAL A N 1
ATOM 2168 C CA . VAL A 1 284 ? -20.117 -0.896 18.427 1.00 84.00 284 VAL A CA 1
ATOM 2169 C C . VAL A 1 284 ? -18.712 -1.438 18.142 1.00 84.00 284 VAL A C 1
ATOM 2171 O O . VAL A 1 284 ? -17.794 -0.649 17.957 1.00 84.00 284 VAL A O 1
ATOM 2174 N N . VAL A 1 285 ? -18.528 -2.755 18.002 1.00 86.38 285 VAL A N 1
ATOM 2175 C CA . VAL A 1 285 ? -17.209 -3.400 17.808 1.00 86.38 285 VAL A CA 1
ATOM 2176 C C . VAL A 1 285 ? -16.376 -2.763 16.687 1.00 86.38 285 VAL A C 1
ATOM 2178 O O . VAL A 1 285 ? -15.164 -2.604 16.828 1.00 86.38 285 VAL A O 1
ATOM 2181 N N . GLY A 1 286 ? -17.014 -2.352 15.586 1.00 83.81 286 GLY A N 1
ATOM 2182 C CA . GLY A 1 286 ? -16.323 -1.797 14.419 1.00 83.81 286 GLY A CA 1
ATOM 2183 C C . GLY A 1 286 ? -15.634 -0.452 14.637 1.00 83.81 286 GLY A C 1
ATOM 2184 O O . GLY A 1 286 ? -14.737 -0.107 13.873 1.00 83.81 286 GLY A O 1
ATOM 2185 N N . ILE A 1 287 ? -15.997 0.311 15.674 1.00 86.69 287 ILE A N 1
ATOM 2186 C CA . ILE A 1 287 ? -15.378 1.620 15.922 1.00 86.69 287 ILE A CA 1
ATOM 2187 C C . ILE A 1 287 ? -13.897 1.498 16.282 1.00 86.69 287 ILE A C 1
ATOM 2189 O O . ILE A 1 287 ? -13.110 2.353 15.890 1.00 86.69 287 ILE A O 1
ATOM 2193 N N . TRP A 1 288 ? -13.502 0.439 16.995 1.00 87.19 288 TRP A N 1
ATOM 2194 C CA . TRP A 1 288 ? -12.154 0.338 17.543 1.00 87.19 288 TRP A CA 1
ATOM 2195 C C . TRP A 1 288 ? -11.091 0.187 16.458 1.00 87.19 288 TRP A C 1
ATOM 2197 O O . TRP A 1 288 ? -10.178 1.012 16.419 1.00 87.19 288 TRP A O 1
ATOM 2207 N N . PRO A 1 289 ? -11.207 -0.775 15.519 1.00 86.75 289 PRO A N 1
ATOM 2208 C CA . PRO A 1 289 ? -10.234 -0.880 14.439 1.00 86.75 289 PRO A CA 1
ATOM 2209 C C . PRO A 1 289 ? -10.232 0.372 13.558 1.00 86.75 289 PRO A C 1
ATOM 2211 O O . PRO A 1 289 ? -9.174 0.784 13.101 1.00 86.75 289 PRO A O 1
ATOM 2214 N N . ILE A 1 290 ? -11.386 1.026 13.381 1.00 88.06 290 ILE A N 1
ATOM 2215 C CA . ILE A 1 290 ? -11.485 2.286 12.637 1.00 88.06 290 ILE A CA 1
ATOM 2216 C C . ILE A 1 290 ? -10.729 3.414 13.355 1.00 88.06 290 ILE A C 1
ATOM 2218 O O . ILE A 1 290 ? -9.952 4.112 12.717 1.00 88.06 290 ILE A O 1
ATOM 2222 N N . ILE A 1 291 ? -10.878 3.575 14.673 1.00 87.31 291 ILE A N 1
ATOM 2223 C CA . ILE A 1 291 ? -10.136 4.581 15.453 1.00 87.31 291 ILE A CA 1
ATOM 2224 C C . ILE A 1 291 ? -8.623 4.343 15.393 1.00 87.31 291 ILE A C 1
ATOM 2226 O O . ILE A 1 291 ? -7.870 5.312 15.447 1.00 87.31 291 ILE A O 1
ATOM 2230 N N . TYR A 1 292 ? -8.161 3.095 15.284 1.00 85.00 292 TYR A N 1
ATOM 2231 C CA . TYR A 1 292 ? -6.728 2.770 15.280 1.00 85.00 292 TYR A CA 1
ATOM 2232 C C . TYR A 1 292 ? -6.091 2.756 13.891 1.00 85.00 292 TYR A C 1
ATOM 2234 O O . TYR A 1 292 ? -4.884 2.958 13.790 1.00 85.00 292 TYR A O 1
ATOM 2242 N N . LEU A 1 293 ? -6.880 2.507 12.845 1.00 86.69 293 LEU A N 1
ATOM 2243 C CA . LEU A 1 293 ? -6.393 2.298 11.480 1.00 86.69 293 LEU A CA 1
ATOM 2244 C C . LEU A 1 293 ? -6.936 3.322 10.479 1.00 86.69 293 LEU A C 1
ATOM 2246 O O . LEU A 1 293 ? -6.595 3.224 9.308 1.00 86.69 293 LEU A O 1
ATOM 2250 N N . SER A 1 294 ? -7.774 4.292 10.869 1.00 88.44 294 SER A N 1
ATOM 2251 C CA . SER A 1 294 ? -8.393 5.214 9.899 1.00 88.44 294 SER A CA 1
ATOM 2252 C C . SER A 1 294 ? -7.377 5.940 9.018 1.00 88.44 294 SER A C 1
ATOM 2254 O O . SER A 1 294 ? -7.671 6.176 7.851 1.00 88.44 294 SER A O 1
ATOM 2256 N N . THR A 1 295 ? -6.191 6.266 9.541 1.00 87.69 295 THR A N 1
ATOM 2257 C CA . THR A 1 295 ? -5.143 6.931 8.756 1.00 87.69 295 THR A CA 1
ATOM 2258 C C . THR A 1 295 ? -4.593 5.977 7.699 1.00 87.69 295 THR A C 1
ATOM 2260 O O . THR A 1 295 ? -4.644 6.302 6.521 1.00 87.69 295 THR A O 1
ATOM 2263 N N . GLU A 1 296 ? -4.214 4.759 8.088 1.00 84.50 296 GLU A N 1
ATOM 2264 C CA . GLU A 1 296 ? -3.748 3.690 7.183 1.00 84.50 296 GLU A CA 1
ATOM 2265 C C . GLU A 1 296 ? -4.798 3.294 6.129 1.00 84.50 296 GLU A C 1
ATOM 2267 O O . GLU A 1 296 ? -4.477 3.045 4.967 1.00 84.50 296 GLU A O 1
ATOM 2272 N N . LEU A 1 297 ? -6.080 3.255 6.511 1.00 84.50 297 LEU A N 1
ATOM 2273 C CA . LEU A 1 297 ? -7.189 2.974 5.594 1.00 84.50 297 LEU A CA 1
ATOM 2274 C C . LEU A 1 297 ? -7.326 4.069 4.523 1.00 84.50 297 LEU A C 1
ATOM 2276 O O . LEU A 1 297 ? -7.641 3.781 3.368 1.00 84.50 297 LEU A O 1
ATOM 2280 N N . LEU A 1 298 ? -7.092 5.331 4.892 1.00 84.56 298 LEU A N 1
ATOM 2281 C CA . LEU A 1 298 ? -7.183 6.473 3.981 1.00 84.56 298 LEU A CA 1
ATOM 2282 C C . LEU A 1 298 ? -5.901 6.691 3.164 1.00 84.56 298 LEU A C 1
ATOM 2284 O O . LEU A 1 298 ? -5.992 7.153 2.025 1.00 84.56 298 LEU A O 1
ATOM 2288 N N . GLU A 1 299 ? -4.736 6.302 3.686 1.00 83.44 299 GLU A N 1
ATOM 2289 C CA . GLU A 1 299 ? -3.448 6.320 2.973 1.00 83.44 299 GLU A CA 1
ATOM 2290 C C . GLU A 1 299 ? -3.443 5.443 1.714 1.00 83.44 299 GLU A C 1
ATOM 2292 O O . GLU A 1 299 ? -2.676 5.692 0.788 1.00 83.44 299 GLU A O 1
ATOM 2297 N N . ALA A 1 300 ? -4.346 4.463 1.612 1.00 77.06 300 ALA A N 1
ATOM 2298 C CA . ALA A 1 300 ? -4.530 3.698 0.379 1.00 77.06 300 ALA A CA 1
ATOM 2299 C C . ALA A 1 300 ? -4.950 4.577 -0.823 1.00 77.06 300 ALA A C 1
ATOM 2301 O O . ALA A 1 300 ? -4.703 4.212 -1.972 1.00 77.06 300 ALA A O 1
ATOM 2302 N N . HIS A 1 301 ? -5.575 5.735 -0.577 1.00 75.88 301 HIS A N 1
ATOM 2303 C CA . HIS A 1 301 ? -6.161 6.590 -1.619 1.00 75.88 301 HIS A CA 1
ATOM 2304 C C . HIS A 1 301 ? -5.616 8.022 -1.648 1.00 75.88 301 HIS A C 1
ATOM 2306 O O . HIS A 1 301 ? -5.699 8.670 -2.703 1.00 75.88 301 HIS A O 1
ATOM 2312 N N . PHE A 1 302 ? -5.104 8.505 -0.512 1.00 81.88 302 PHE A N 1
ATOM 2313 C CA . PHE A 1 302 ? -4.661 9.877 -0.272 1.00 81.88 302 PHE A CA 1
ATOM 2314 C C . PHE A 1 302 ? -3.216 9.932 0.230 1.00 81.88 302 PHE A C 1
ATOM 2316 O O . PHE A 1 302 ? -2.698 8.965 0.775 1.00 81.88 302 PHE A O 1
ATOM 2323 N N . GLU A 1 303 ? -2.585 11.099 0.096 1.00 83.56 303 GLU A N 1
ATOM 2324 C CA . GLU A 1 303 ? -1.308 11.377 0.758 1.00 83.56 303 GLU A CA 1
ATOM 2325 C C . GLU A 1 303 ? -1.462 11.343 2.289 1.00 83.56 303 GLU A C 1
ATOM 2327 O O . GLU A 1 303 ? -2.503 11.737 2.826 1.00 83.56 303 GLU A O 1
ATOM 2332 N N . THR A 1 304 ? -0.406 10.918 2.990 1.00 81.88 304 THR A N 1
ATOM 2333 C CA . THR A 1 304 ? -0.367 10.762 4.456 1.00 81.88 304 THR A CA 1
ATOM 2334 C C . THR A 1 304 ? -0.855 11.999 5.210 1.00 81.88 304 THR A C 1
ATOM 2336 O O . THR A 1 304 ? -1.625 11.870 6.161 1.00 81.88 304 THR A O 1
ATOM 2339 N N . GLU A 1 305 ? -0.491 13.209 4.770 1.00 84.19 305 GLU A N 1
ATOM 2340 C CA . GLU A 1 305 ? -0.945 14.444 5.426 1.00 84.19 305 GLU A CA 1
ATOM 2341 C C . GLU A 1 305 ? -2.472 14.590 5.362 1.00 84.19 305 GLU A C 1
ATOM 2343 O O . GLU A 1 305 ? -3.131 14.847 6.371 1.00 84.19 305 GLU A O 1
ATOM 2348 N N . PHE A 1 306 ? -3.068 14.361 4.189 1.00 87.19 306 PHE A N 1
ATOM 2349 C CA . PHE A 1 306 ? -4.516 14.452 4.015 1.00 87.19 306 PHE A CA 1
ATOM 2350 C C . PHE A 1 306 ? -5.261 13.334 4.760 1.00 87.19 306 PHE A C 1
ATOM 2352 O O . PHE A 1 306 ? -6.345 13.569 5.306 1.00 87.19 306 PHE A O 1
ATOM 2359 N N . ALA A 1 307 ? -4.677 12.134 4.826 1.00 87.06 307 ALA A N 1
ATOM 2360 C CA . ALA A 1 307 ? -5.211 11.021 5.605 1.00 87.06 307 ALA A CA 1
ATOM 2361 C C . ALA A 1 307 ? -5.248 11.346 7.111 1.00 87.06 307 ALA A C 1
ATOM 2363 O O . ALA A 1 307 ? -6.278 11.129 7.754 1.00 87.06 307 ALA A O 1
ATOM 2364 N N . GLN A 1 308 ? -4.186 11.950 7.661 1.00 89.00 308 GLN A N 1
ATOM 2365 C CA . GLN A 1 308 ? -4.138 12.391 9.062 1.00 89.00 308 GLN A CA 1
ATOM 2366 C C . GLN A 1 308 ? -5.219 13.441 9.368 1.00 89.00 308 GLN A C 1
ATOM 2368 O O . GLN A 1 308 ? -5.970 13.289 10.337 1.00 89.00 308 GLN A O 1
ATOM 2373 N N . TYR A 1 309 ? -5.370 14.466 8.518 1.00 90.94 309 TYR A N 1
ATOM 2374 C CA . TYR A 1 309 ? -6.416 15.483 8.695 1.00 90.94 309 TYR A CA 1
ATOM 2375 C C . TYR A 1 309 ? -7.828 14.902 8.608 1.00 90.94 309 TYR A C 1
ATOM 2377 O O . TYR A 1 309 ? -8.713 15.298 9.366 1.00 90.94 309 TYR A O 1
ATOM 2385 N N . SER A 1 310 ? -8.043 13.948 7.705 1.00 89.94 310 SER A N 1
ATOM 2386 C CA . SER A 1 310 ? -9.338 13.288 7.534 1.00 89.94 310 SER A CA 1
ATOM 2387 C C . SER A 1 310 ? -9.696 12.410 8.739 1.00 89.94 310 SER A C 1
ATOM 2389 O O . SER A 1 310 ? -10.831 12.462 9.214 1.00 89.94 310 SER A O 1
ATOM 2391 N N . SER A 1 311 ? -8.729 11.672 9.297 1.00 90.38 311 SER A N 1
ATOM 2392 C CA . SER A 1 311 ? -8.888 10.937 10.563 1.00 90.38 311 SER A CA 1
ATOM 2393 C C . SER A 1 311 ? -9.223 11.873 11.730 1.00 90.38 311 SER A C 1
ATOM 2395 O O . SER A 1 311 ? -10.138 11.602 12.510 1.00 90.38 311 SER A O 1
ATOM 2397 N N . PHE A 1 312 ? -8.538 13.019 11.819 1.00 92.06 312 PHE A N 1
ATOM 2398 C CA . PHE A 1 312 ? -8.822 14.036 12.832 1.00 92.06 312 PHE A CA 1
ATOM 2399 C C . PHE A 1 312 ? -10.224 14.652 12.667 1.00 92.06 312 PHE A C 1
ATOM 2401 O O . PHE A 1 312 ? -10.945 14.855 13.650 1.00 92.06 312 PHE A O 1
ATOM 2408 N N . ALA A 1 313 ? -10.655 14.907 11.428 1.00 91.88 313 ALA A N 1
ATOM 2409 C CA . ALA A 1 313 ? -11.998 15.395 11.128 1.00 91.88 313 ALA A CA 1
ATOM 2410 C C . ALA A 1 313 ? -13.079 14.374 11.518 1.00 91.88 313 ALA A C 1
ATOM 2412 O O . ALA A 1 313 ? -14.092 14.751 12.107 1.00 91.88 313 ALA A O 1
ATOM 2413 N N . PHE A 1 314 ? -12.844 13.083 11.260 1.00 92.25 314 PHE A N 1
ATOM 2414 C CA . PHE A 1 314 ? -13.723 11.988 11.673 1.00 92.25 314 PHE A CA 1
ATOM 2415 C C . PHE A 1 314 ? -13.960 11.973 13.190 1.00 92.25 314 PHE A C 1
ATOM 2417 O O . PHE A 1 314 ? -15.113 11.991 13.632 1.00 92.25 314 PHE A O 1
ATOM 2424 N N . ILE A 1 315 ? -12.897 11.991 14.002 1.00 91.31 315 ILE A N 1
ATOM 2425 C CA . ILE A 1 315 ? -13.051 11.936 15.464 1.00 91.31 315 ILE A CA 1
ATOM 2426 C C . ILE A 1 315 ? -13.633 13.238 16.032 1.00 91.31 315 ILE A C 1
ATOM 2428 O O . ILE A 1 315 ? -14.411 13.211 16.985 1.00 91.31 315 ILE A O 1
ATOM 2432 N N . SER A 1 316 ? -13.332 14.380 15.408 1.00 92.38 316 SER A N 1
ATOM 2433 C CA . SER A 1 316 ? -13.914 15.674 15.780 1.00 92.38 316 SER A CA 1
ATOM 2434 C C . SER A 1 316 ? -15.419 15.716 15.506 1.00 92.38 316 SER A C 1
ATOM 2436 O O . SER A 1 316 ? -16.193 16.191 16.339 1.00 92.38 316 SER A O 1
ATOM 2438 N N . ALA A 1 317 ? -15.857 15.171 14.368 1.00 92.38 317 ALA A N 1
ATOM 2439 C CA . ALA A 1 317 ? -17.273 15.039 14.045 1.00 92.38 317 ALA A CA 1
ATOM 2440 C C . ALA A 1 317 ? -17.990 14.096 15.023 1.00 92.38 317 ALA A C 1
ATOM 2442 O O . ALA A 1 317 ? -19.090 14.412 15.477 1.00 92.38 317 ALA A O 1
ATOM 2443 N N . ASN A 1 318 ? -17.343 12.989 15.402 1.00 91.25 318 ASN A N 1
ATOM 2444 C CA . ASN A 1 318 ? -17.832 12.072 16.432 1.00 91.25 318 ASN A CA 1
ATOM 2445 C C . ASN A 1 318 ? -18.037 12.801 17.779 1.00 91.25 318 ASN A C 1
ATOM 2447 O O . ASN A 1 318 ? -19.119 12.735 18.358 1.00 91.25 318 ASN A O 1
ATOM 2451 N N . PHE A 1 319 ? -17.064 13.605 18.222 1.00 91.44 319 PHE A N 1
ATOM 2452 C CA . PHE A 1 319 ? -17.175 14.398 19.453 1.00 91.44 319 PHE A CA 1
ATOM 2453 C C . PHE A 1 319 ? -18.355 15.384 19.438 1.00 91.44 319 PHE A C 1
ATOM 2455 O O . PHE A 1 319 ? -19.148 15.432 20.382 1.00 91.44 319 PHE A O 1
ATOM 2462 N N . ILE A 1 320 ? -18.505 16.152 18.353 1.00 91.62 320 ILE A N 1
ATOM 2463 C CA . ILE A 1 320 ? -19.618 17.100 18.196 1.00 91.62 320 ILE A CA 1
ATOM 2464 C C . ILE A 1 320 ? -20.957 16.351 18.212 1.00 91.62 320 ILE A C 1
ATOM 2466 O O . ILE A 1 320 ? -21.905 16.781 18.876 1.00 91.62 320 ILE A O 1
ATOM 2470 N N . ALA A 1 321 ? -21.029 15.205 17.531 1.00 90.44 321 ALA A N 1
ATOM 2471 C CA . ALA A 1 321 ? -22.219 14.368 17.516 1.00 90.44 321 ALA A CA 1
ATOM 2472 C C . ALA A 1 321 ? -22.566 13.824 18.909 1.00 90.44 321 ALA A C 1
ATOM 2474 O O . ALA A 1 321 ? -23.742 13.814 19.266 1.00 90.44 321 ALA A O 1
ATOM 2475 N N . SER A 1 322 ? -21.582 13.450 19.730 1.00 88.00 322 SER A N 1
ATOM 2476 C CA . SER A 1 322 ? -21.816 13.001 21.110 1.00 88.00 322 SER A CA 1
ATOM 2477 C C . SER A 1 322 ? -22.359 14.090 22.027 1.00 88.00 322 SER A C 1
ATOM 2479 O O . SER A 1 322 ? -23.237 13.812 22.847 1.00 88.00 322 SER A O 1
ATOM 2481 N N . LEU A 1 323 ? -21.921 15.342 21.862 1.00 87.00 323 LEU A N 1
ATOM 2482 C CA . LEU A 1 323 ? -22.502 16.476 22.591 1.00 87.00 323 LEU A CA 1
ATOM 2483 C C . LEU A 1 323 ? -23.978 16.686 22.225 1.00 87.00 323 LEU A C 1
ATOM 2485 O O . LEU A 1 323 ? -24.811 16.917 23.102 1.00 87.00 323 LEU A O 1
ATOM 2489 N N . ILE A 1 324 ? -24.315 16.562 20.938 1.00 86.31 324 ILE A N 1
ATOM 2490 C CA . ILE A 1 324 ? -25.702 16.643 20.459 1.00 86.31 324 ILE A CA 1
ATOM 2491 C C . ILE A 1 324 ? -26.516 15.444 20.972 1.00 86.31 324 ILE A C 1
ATOM 2493 O O . ILE A 1 324 ? -27.641 15.616 21.449 1.00 86.31 324 ILE A O 1
ATOM 2497 N N . GLY A 1 325 ? -25.933 14.244 20.930 1.00 82.56 325 GLY A N 1
ATOM 2498 C CA . GLY A 1 325 ? -26.520 12.994 21.408 1.00 82.56 325 GLY A CA 1
ATOM 2499 C C . GLY A 1 325 ? -26.904 13.042 22.885 1.00 82.56 325 GLY A C 1
ATOM 2500 O O . GLY A 1 325 ? -28.011 12.643 23.247 1.00 82.56 325 GLY A O 1
ATOM 2501 N N . MET A 1 326 ? -26.045 13.630 23.724 1.00 79.62 326 MET A N 1
ATOM 2502 C CA . MET A 1 326 ? -26.302 13.833 25.154 1.00 79.62 326 MET A CA 1
ATOM 2503 C C . MET A 1 326 ? -27.574 14.655 25.422 1.00 79.62 326 MET A C 1
ATOM 2505 O O . MET A 1 326 ? -28.303 14.372 26.370 1.00 79.62 326 MET A O 1
ATOM 2509 N N . CYS A 1 327 ? -27.882 15.643 24.578 1.00 80.06 327 CYS A N 1
ATOM 2510 C CA . CYS A 1 327 ? -29.125 16.416 24.671 1.00 80.06 327 CYS A CA 1
ATOM 2511 C C . CYS A 1 327 ? -30.319 15.681 24.036 1.00 80.06 327 CYS A C 1
ATOM 2513 O O . CYS A 1 327 ? -31.457 15.814 24.491 1.00 80.06 327 CYS A O 1
ATOM 2515 N N . ALA A 1 328 ? -30.078 14.912 22.972 1.00 81.06 328 ALA A N 1
ATOM 2516 C CA . ALA A 1 328 ? -31.114 14.226 22.205 1.00 81.06 328 ALA A CA 1
ATOM 2517 C C . ALA A 1 328 ? -31.668 12.971 22.904 1.00 81.06 328 ALA A C 1
ATOM 2519 O O . ALA A 1 328 ? -32.860 12.681 22.757 1.00 81.06 328 ALA A O 1
ATOM 2520 N N . VAL A 1 329 ? -30.852 12.264 23.698 1.00 76.44 329 VAL A N 1
ATOM 2521 C CA . VAL A 1 329 ? -31.231 10.988 24.338 1.00 76.44 329 VAL A CA 1
ATOM 2522 C C . VAL A 1 329 ? -32.438 11.114 25.266 1.00 76.44 329 VAL A C 1
ATOM 2524 O O . VAL A 1 329 ? -33.319 10.246 25.291 1.00 76.44 329 VAL A O 1
ATOM 2527 N N . GLU A 1 330 ? -32.547 12.239 25.974 1.00 73.88 330 GLU A N 1
ATOM 2528 C CA . GLU A 1 330 ? -33.692 12.498 26.845 1.00 73.88 330 GLU A CA 1
ATOM 2529 C C . GLU A 1 330 ? -34.948 12.896 26.066 1.00 73.88 330 GLU A C 1
ATOM 2531 O O . GLU A 1 330 ? -36.063 12.745 26.567 1.00 73.88 330 GLU A O 1
ATOM 2536 N N . LYS A 1 331 ? -34.819 13.329 24.807 1.00 78.69 331 LYS A N 1
ATOM 2537 C CA . LYS A 1 331 ? -35.960 13.700 23.963 1.00 78.69 331 LYS A CA 1
ATOM 2538 C C . LYS A 1 331 ? -36.521 12.499 23.204 1.00 78.69 331 LYS A C 1
ATOM 2540 O O . LYS A 1 331 ? -37.713 12.224 23.333 1.00 78.69 331 LYS A O 1
ATOM 2545 N N . PHE A 1 332 ? -35.682 11.745 22.496 1.00 76.50 332 PHE A N 1
ATOM 2546 C CA . PHE A 1 332 ? -36.125 10.723 21.538 1.00 76.50 332 PHE A CA 1
ATOM 2547 C C . PHE A 1 332 ? -36.289 9.308 22.112 1.00 76.50 332 PHE A C 1
ATOM 2549 O O . PHE A 1 332 ? -36.954 8.494 21.482 1.00 76.50 332 PHE A O 1
ATOM 2556 N N . GLY A 1 333 ? -35.778 9.022 23.315 1.00 76.19 333 GLY A N 1
ATOM 2557 C CA . GLY A 1 333 ? -35.809 7.659 23.870 1.00 76.19 333 GLY A CA 1
ATOM 2558 C C . GLY A 1 333 ? -34.615 6.822 23.420 1.00 76.19 333 GLY A C 1
ATOM 2559 O O . GLY A 1 333 ? -33.930 7.161 22.456 1.00 76.19 333 GLY A O 1
ATOM 2560 N N . ARG A 1 334 ? -34.318 5.752 24.163 1.00 81.44 334 ARG A N 1
ATOM 2561 C CA . ARG A 1 334 ? -33.048 5.022 24.025 1.00 81.44 334 ARG A CA 1
ATOM 2562 C C . ARG A 1 334 ? -33.118 3.987 22.904 1.00 81.44 334 ARG A C 1
ATOM 2564 O O . ARG A 1 334 ? -32.221 3.925 22.065 1.00 81.44 334 ARG A O 1
ATOM 2571 N N . ARG A 1 335 ? -34.208 3.212 22.850 1.00 85.38 335 ARG A N 1
ATOM 2572 C CA . ARG A 1 335 ? -34.434 2.172 21.833 1.00 85.38 335 ARG A CA 1
ATOM 2573 C C . ARG A 1 335 ? -34.469 2.726 20.400 1.00 85.38 335 ARG A C 1
ATOM 2575 O O . ARG A 1 335 ? -33.728 2.201 19.568 1.00 85.38 335 ARG A O 1
ATOM 2582 N N . PRO A 1 336 ? -35.280 3.755 20.068 1.00 86.38 336 PRO A N 1
ATOM 2583 C CA . PRO A 1 336 ? -35.357 4.245 18.695 1.00 86.38 336 PRO A CA 1
ATOM 2584 C C . PRO A 1 336 ? -34.032 4.856 18.235 1.00 86.38 336 PRO A C 1
ATOM 2586 O O . PRO A 1 336 ? -33.631 4.591 17.107 1.00 86.38 336 PRO A O 1
ATOM 2589 N N . MET A 1 337 ? -33.319 5.584 19.107 1.00 87.12 337 MET A N 1
ATOM 2590 C CA . MET A 1 337 ? -32.007 6.151 18.777 1.00 87.12 337 MET A CA 1
ATOM 2591 C C . MET A 1 337 ? -30.956 5.072 18.499 1.00 87.12 337 MET A C 1
ATOM 2593 O O . MET A 1 337 ? -30.237 5.176 17.507 1.00 87.12 337 MET A O 1
ATOM 2597 N N . LEU A 1 338 ? -30.879 4.021 19.326 1.00 86.62 338 LEU A N 1
ATOM 2598 C CA . LEU A 1 338 ? -29.914 2.937 19.120 1.00 86.62 338 LEU A CA 1
ATOM 2599 C C . LEU A 1 338 ? -30.150 2.219 17.781 1.00 86.62 338 LEU A C 1
ATOM 2601 O O . LEU A 1 338 ? -29.205 1.982 17.031 1.00 86.62 338 LEU A O 1
ATOM 2605 N N . ILE A 1 339 ? -31.409 1.912 17.455 1.00 88.75 339 ILE A N 1
ATOM 2606 C CA . ILE A 1 339 ? -31.766 1.204 16.219 1.00 88.75 339 ILE A CA 1
ATOM 2607 C C . ILE A 1 339 ? -31.539 2.097 14.993 1.00 88.75 339 ILE A C 1
ATOM 2609 O O . ILE A 1 339 ? -30.903 1.658 14.035 1.00 88.75 339 ILE A O 1
ATOM 2613 N N . SER A 1 340 ? -32.016 3.349 15.010 1.00 90.19 340 SER A N 1
ATOM 2614 C CA . SER A 1 340 ? -31.881 4.251 13.859 1.00 90.19 340 SER A CA 1
ATOM 2615 C C . SER A 1 340 ? -30.420 4.551 13.547 1.00 90.19 340 SER A C 1
ATOM 2617 O O . SER A 1 340 ? -30.008 4.489 12.389 1.00 90.19 340 SER A O 1
ATOM 2619 N N . CYS A 1 341 ? -29.618 4.827 14.579 1.00 89.88 341 CYS A N 1
ATOM 2620 C CA . CYS A 1 341 ? -28.194 5.072 14.405 1.00 89.88 341 CYS A CA 1
ATOM 2621 C C . CYS A 1 341 ? -27.446 3.790 14.031 1.00 89.88 341 CYS A C 1
ATOM 2623 O O . CYS A 1 341 ? -26.535 3.872 13.222 1.00 89.88 341 CYS A O 1
ATOM 2625 N N . GLY A 1 342 ? -27.854 2.611 14.515 1.00 87.50 342 GLY A N 1
ATOM 2626 C CA . GLY A 1 342 ? -27.267 1.324 14.113 1.00 87.50 342 GLY A CA 1
ATOM 2627 C C . GLY A 1 342 ? -27.447 1.009 12.629 1.00 87.50 342 GLY A C 1
ATOM 2628 O O . GLY A 1 342 ? -26.496 0.600 11.957 1.00 87.50 342 GLY A O 1
ATOM 2629 N N . ILE A 1 343 ? -28.648 1.257 12.097 1.00 91.31 343 ILE A N 1
ATOM 2630 C CA . ILE A 1 343 ? -28.942 1.092 10.666 1.00 91.31 343 ILE A CA 1
ATOM 2631 C C . ILE A 1 343 ? -28.119 2.088 9.844 1.00 91.31 343 ILE A C 1
ATOM 2633 O O . ILE A 1 343 ? -27.455 1.688 8.889 1.00 91.31 343 ILE A O 1
ATOM 2637 N N . ALA A 1 344 ? -28.109 3.364 10.242 1.00 92.12 344 ALA A N 1
ATOM 2638 C CA . ALA A 1 344 ? -27.335 4.398 9.560 1.00 92.12 344 ALA A CA 1
ATOM 2639 C C . ALA A 1 344 ? -25.823 4.102 9.582 1.00 92.12 344 ALA A C 1
ATOM 2641 O O . ALA A 1 344 ? -25.156 4.244 8.565 1.00 92.12 344 ALA A O 1
ATOM 2642 N N . ASN A 1 345 ? -25.299 3.600 10.701 1.00 91.00 345 ASN A N 1
ATOM 2643 C CA . ASN A 1 345 ? -23.895 3.227 10.866 1.00 91.00 345 ASN A CA 1
ATOM 2644 C C . ASN A 1 345 ? -23.491 2.081 9.926 1.00 91.00 345 ASN A C 1
ATOM 2646 O O . ASN A 1 345 ? -22.468 2.150 9.246 1.00 91.00 345 ASN A O 1
ATOM 2650 N N . THR A 1 346 ? -24.335 1.047 9.827 1.00 90.38 346 THR A N 1
ATOM 2651 C CA . THR A 1 346 ? -24.117 -0.078 8.900 1.00 90.38 346 THR A CA 1
ATOM 2652 C C . THR A 1 346 ? -24.203 0.385 7.443 1.00 90.38 346 THR A C 1
ATOM 2654 O O . THR A 1 346 ? -23.395 -0.025 6.612 1.00 90.38 346 THR A O 1
ATOM 2657 N N . PHE A 1 347 ? -25.134 1.293 7.138 1.00 92.75 347 PHE A N 1
ATOM 2658 C CA . PHE A 1 347 ? -25.249 1.912 5.819 1.00 92.75 347 PHE A CA 1
ATOM 2659 C C . PHE A 1 347 ? -24.003 2.733 5.453 1.00 92.75 347 PHE A C 1
ATOM 2661 O O . PHE A 1 347 ? -23.494 2.584 4.346 1.00 92.75 347 PHE A O 1
ATOM 2668 N N . CYS A 1 348 ? -23.449 3.523 6.379 1.00 92.00 348 CYS A N 1
ATOM 2669 C CA . CYS A 1 348 ? -22.204 4.263 6.158 1.00 92.00 348 CYS A CA 1
ATOM 2670 C C . CYS A 1 348 ? -21.023 3.337 5.830 1.00 92.00 348 CYS A C 1
ATOM 2672 O O . CYS A 1 348 ? -20.259 3.647 4.917 1.00 92.00 348 CYS A O 1
ATOM 2674 N N . LEU A 1 349 ? -20.899 2.183 6.500 1.00 89.81 349 LEU A N 1
ATOM 2675 C CA . LEU A 1 349 ? -19.878 1.185 6.152 1.00 89.81 349 LEU A CA 1
ATOM 2676 C C . LEU A 1 349 ? -20.091 0.611 4.748 1.00 89.81 349 LEU A C 1
ATOM 2678 O O . LEU A 1 349 ? -19.138 0.515 3.985 1.00 89.81 349 LEU A O 1
ATOM 2682 N N . VAL A 1 350 ? -21.327 0.280 4.365 1.00 91.94 350 VAL A N 1
ATOM 2683 C CA . VAL A 1 350 ? -21.625 -0.186 2.998 1.00 91.94 350 VAL A CA 1
ATOM 2684 C C . VAL A 1 350 ? -21.282 0.891 1.964 1.00 91.94 350 VAL A C 1
ATOM 2686 O O . VAL A 1 350 ? -20.656 0.588 0.951 1.00 91.94 350 VAL A O 1
ATOM 2689 N N . CYS A 1 351 ? -21.625 2.154 2.229 1.00 90.81 351 CYS A N 1
ATOM 2690 C CA . CYS A 1 351 ? -21.250 3.276 1.371 1.00 90.81 351 CYS A CA 1
ATOM 2691 C C . CYS A 1 351 ? -19.734 3.431 1.247 1.00 90.81 351 CYS A C 1
ATOM 2693 O O . CYS A 1 351 ? -19.259 3.688 0.147 1.00 90.81 351 CYS A O 1
ATOM 2695 N N . TYR A 1 352 ? -18.976 3.239 2.330 1.00 90.00 352 TYR A N 1
ATOM 2696 C CA . TYR A 1 352 ? -17.514 3.254 2.282 1.00 90.00 352 TYR A CA 1
ATOM 2697 C C . TYR A 1 352 ? -16.981 2.194 1.303 1.00 90.00 352 TYR A C 1
ATOM 2699 O O . TYR A 1 352 ? -16.192 2.528 0.425 1.00 90.00 352 TYR A O 1
ATOM 2707 N N . ILE A 1 353 ? -17.489 0.954 1.372 1.00 89.06 353 ILE A N 1
ATOM 2708 C CA . ILE A 1 353 ? -17.105 -0.132 0.448 1.00 89.06 353 ILE A CA 1
ATOM 2709 C C . ILE A 1 353 ? -17.461 0.210 -1.007 1.00 89.06 353 ILE A C 1
ATOM 2711 O O . ILE A 1 353 ? -16.671 -0.029 -1.921 1.00 89.06 353 ILE A O 1
ATOM 2715 N N . LEU A 1 354 ? -18.649 0.774 -1.237 1.00 88.12 354 LEU A N 1
ATOM 2716 C CA . LEU A 1 354 ? -19.095 1.152 -2.579 1.00 88.12 354 LEU A CA 1
ATOM 2717 C C . LEU A 1 354 ? -18.248 2.288 -3.162 1.00 88.12 354 LEU A C 1
ATOM 2719 O O . LEU A 1 354 ? -17.819 2.194 -4.311 1.00 88.12 354 LEU A O 1
ATOM 2723 N N . PHE A 1 355 ? -17.985 3.343 -2.386 1.00 87.75 355 PHE A N 1
ATOM 2724 C CA . PHE A 1 355 ? -17.182 4.476 -2.844 1.00 87.75 355 PHE A CA 1
ATOM 2725 C C . PHE A 1 355 ? -15.734 4.088 -3.110 1.00 87.75 355 PHE A C 1
ATOM 2727 O O . PHE A 1 355 ? -15.181 4.537 -4.110 1.00 87.75 355 PHE A O 1
ATOM 2734 N N . ASP A 1 356 ? -15.163 3.205 -2.294 1.00 84.69 356 ASP A N 1
ATOM 2735 C CA . ASP A 1 356 ? -13.831 2.646 -2.507 1.00 84.69 356 ASP A CA 1
ATOM 2736 C C . ASP A 1 356 ? -13.727 1.932 -3.865 1.00 84.69 356 ASP A C 1
ATOM 2738 O O . ASP A 1 356 ? -12.919 2.294 -4.724 1.00 84.69 356 ASP A O 1
ATOM 2742 N N . ARG A 1 357 ? -14.646 1.000 -4.147 1.00 85.75 357 ARG A N 1
ATOM 2743 C CA . ARG A 1 357 ? -14.649 0.268 -5.424 1.00 85.75 357 ARG A CA 1
ATOM 2744 C C . ARG A 1 357 ? -14.966 1.157 -6.623 1.00 85.75 357 ARG A C 1
ATOM 2746 O O . ARG A 1 357 ? -14.380 0.980 -7.692 1.00 85.75 357 ARG A O 1
ATOM 2753 N N . MET A 1 358 ? -15.843 2.145 -6.463 1.00 81.44 358 MET A N 1
ATOM 2754 C CA . MET A 1 358 ? -16.121 3.127 -7.515 1.00 81.44 358 MET A CA 1
ATOM 2755 C C . MET A 1 358 ? -14.940 4.072 -7.773 1.00 81.44 358 MET A C 1
ATOM 2757 O O . MET A 1 358 ? -14.744 4.489 -8.919 1.00 81.44 358 MET A O 1
ATOM 2761 N N . ALA A 1 359 ? -14.152 4.395 -6.744 1.00 78.50 359 ALA A N 1
ATOM 2762 C CA . ALA A 1 359 ? -12.956 5.221 -6.873 1.00 78.50 359 ALA A CA 1
ATOM 2763 C C . ALA A 1 359 ? -11.872 4.528 -7.707 1.00 78.50 359 ALA A C 1
ATOM 2765 O O . ALA A 1 359 ? -11.194 5.196 -8.488 1.00 78.50 359 ALA A O 1
ATOM 2766 N N . VAL A 1 360 ? -11.752 3.202 -7.586 1.00 72.69 360 VAL A N 1
ATOM 2767 C CA . VAL A 1 360 ? -10.813 2.397 -8.381 1.00 72.69 360 VAL A CA 1
ATOM 2768 C C . VAL A 1 360 ? -11.293 2.212 -9.827 1.00 72.69 360 VAL A C 1
ATOM 2770 O O . VAL A 1 360 ? -10.484 2.283 -10.748 1.00 72.69 360 VAL A O 1
ATOM 2773 N N . LEU A 1 361 ? -12.595 1.988 -10.047 1.00 65.12 361 LEU A N 1
ATOM 2774 C CA . LEU A 1 361 ? -13.115 1.539 -11.349 1.00 65.12 361 LEU A CA 1
ATOM 2775 C C . LEU A 1 361 ? -13.634 2.649 -12.278 1.00 65.12 361 LEU A C 1
ATOM 2777 O O . LEU A 1 361 ? -13.559 2.487 -13.494 1.00 65.12 361 LEU A O 1
ATOM 2781 N N . TYR A 1 362 ? -14.189 3.748 -11.750 1.00 63.56 362 TYR A N 1
ATOM 2782 C CA . TYR A 1 362 ? -14.971 4.692 -12.568 1.00 63.56 362 TYR A CA 1
ATOM 2783 C C . TYR A 1 362 ? -14.576 6.161 -12.415 1.00 63.56 362 TYR A C 1
ATOM 2785 O O . TYR A 1 362 ? -14.504 6.874 -13.415 1.00 63.56 362 TYR A O 1
ATOM 2793 N N . ALA A 1 363 ? -14.362 6.654 -11.190 1.00 67.06 363 ALA A N 1
ATOM 2794 C CA . ALA A 1 363 ? -14.194 8.089 -10.963 1.00 67.06 363 ALA A CA 1
ATOM 2795 C C . ALA A 1 363 ? -13.244 8.402 -9.803 1.00 67.06 363 ALA A C 1
ATOM 2797 O O . ALA A 1 363 ? -13.582 8.210 -8.637 1.00 67.06 363 ALA A O 1
ATOM 2798 N N . HIS A 1 364 ? -12.107 9.028 -10.119 1.00 71.19 364 HIS A N 1
ATOM 2799 C CA . HIS A 1 364 ? -11.114 9.474 -9.134 1.00 71.19 364 HIS A CA 1
ATOM 2800 C C . HIS A 1 364 ? -11.697 10.426 -8.064 1.00 71.19 364 HIS A C 1
ATOM 2802 O O . HIS A 1 364 ? -11.202 10.484 -6.941 1.00 71.19 364 HIS A O 1
ATOM 2808 N N . ASN A 1 365 ? -12.789 11.138 -8.370 1.00 74.44 365 ASN A N 1
ATOM 2809 C CA . ASN A 1 365 ? -13.463 12.045 -7.432 1.00 74.44 365 ASN A CA 1
ATOM 2810 C C . ASN A 1 365 ? -14.258 11.319 -6.329 1.00 74.44 365 ASN A C 1
ATOM 2812 O O . ASN A 1 365 ? -14.577 11.934 -5.314 1.00 74.44 365 ASN A O 1
ATOM 2816 N N . MET A 1 366 ? -14.551 10.020 -6.480 1.00 77.06 366 MET A N 1
ATOM 2817 C CA . MET A 1 366 ? -15.269 9.242 -5.457 1.00 77.06 366 MET A CA 1
ATOM 2818 C C . MET A 1 366 ? -14.408 8.923 -4.227 1.00 77.06 366 MET A C 1
ATOM 2820 O O . MET A 1 366 ? -14.954 8.540 -3.196 1.00 77.06 366 MET A O 1
ATOM 2824 N N . LYS A 1 367 ? -13.094 9.194 -4.274 1.00 79.19 367 LYS A N 1
ATOM 2825 C CA . LYS A 1 367 ? -12.191 9.114 -3.112 1.00 79.19 367 LYS A CA 1
ATOM 2826 C C . LYS A 1 367 ? -12.678 9.963 -1.929 1.00 79.19 367 LYS A C 1
ATOM 2828 O O . LYS A 1 367 ? -12.593 9.538 -0.780 1.00 79.19 367 LYS A O 1
ATOM 2833 N N . TYR A 1 368 ? -13.250 11.142 -2.195 1.00 85.62 368 TYR A N 1
ATOM 2834 C CA . TYR A 1 368 ? -13.833 11.998 -1.150 1.00 85.62 368 TYR A CA 1
ATOM 2835 C C . TYR A 1 368 ? -15.120 11.411 -0.550 1.00 85.62 368 TYR A C 1
ATOM 2837 O O . TYR A 1 368 ? -15.461 11.712 0.595 1.00 85.62 368 TYR A O 1
ATOM 2845 N N . GLY A 1 369 ? -15.806 10.531 -1.287 1.00 84.69 369 GLY A N 1
ATOM 2846 C CA . GLY A 1 369 ? -16.944 9.760 -0.788 1.00 84.69 369 GLY A CA 1
ATOM 2847 C C . GLY A 1 369 ? -16.556 8.833 0.366 1.00 84.69 369 GLY A C 1
ATOM 2848 O O . GLY A 1 369 ? -17.308 8.731 1.333 1.00 84.69 369 GLY A O 1
ATOM 2849 N N . CYS A 1 370 ? -15.356 8.242 0.337 1.00 86.00 370 CYS A N 1
ATOM 2850 C CA . CYS A 1 370 ? -14.842 7.418 1.437 1.00 86.00 370 CYS A CA 1
ATOM 2851 C C . CYS A 1 370 ? -14.669 8.235 2.727 1.00 86.00 370 CYS A C 1
ATOM 2853 O O . CYS A 1 370 ? -15.068 7.792 3.804 1.00 86.00 370 CYS A O 1
ATOM 2855 N N . VAL A 1 371 ? -14.147 9.462 2.617 1.00 89.31 371 VAL A N 1
ATOM 2856 C CA . VAL A 1 371 ? -14.007 10.383 3.760 1.00 89.31 371 VAL A CA 1
ATOM 2857 C C . VAL A 1 371 ? -15.379 10.782 4.304 1.00 89.31 371 VAL A C 1
ATOM 2859 O O . VAL A 1 371 ? -15.604 10.731 5.512 1.00 89.31 371 VAL A O 1
ATOM 2862 N N . ALA A 1 372 ? -16.327 11.118 3.424 1.00 90.75 372 ALA A N 1
ATOM 2863 C CA . ALA A 1 372 ? -17.689 11.465 3.826 1.00 90.75 372 ALA A CA 1
ATOM 2864 C C . ALA A 1 372 ? -18.408 10.299 4.528 1.00 90.75 372 ALA A C 1
ATOM 2866 O O . ALA A 1 372 ? -19.071 10.508 5.544 1.00 90.75 372 ALA A O 1
ATOM 2867 N N . ALA A 1 373 ? -18.244 9.070 4.029 1.00 91.25 373 ALA A N 1
ATOM 2868 C CA . ALA A 1 373 ? -18.810 7.871 4.640 1.00 91.25 373 ALA A CA 1
ATOM 2869 C C . ALA A 1 373 ? -18.215 7.600 6.030 1.00 91.25 373 ALA A C 1
ATOM 2871 O O . ALA A 1 373 ? -18.958 7.284 6.960 1.00 91.25 373 ALA A O 1
ATOM 2872 N N . LEU A 1 374 ? -16.903 7.795 6.196 1.00 90.62 374 LEU A N 1
ATOM 2873 C CA . LEU A 1 374 ? -16.227 7.642 7.483 1.00 90.62 374 LEU A CA 1
ATOM 2874 C C . LEU A 1 374 ? -16.680 8.701 8.500 1.00 90.62 374 LEU A C 1
ATOM 2876 O O . LEU A 1 374 ? -16.987 8.371 9.643 1.00 90.62 374 LEU A O 1
ATOM 2880 N N . ILE A 1 375 ? -16.797 9.967 8.087 1.00 91.94 375 ILE A N 1
ATOM 2881 C CA . ILE A 1 375 ? -17.337 11.041 8.936 1.00 91.94 375 ILE A CA 1
ATOM 2882 C C . ILE A 1 375 ? -18.792 10.740 9.322 1.00 91.94 375 ILE A C 1
ATOM 2884 O O . ILE A 1 375 ? -19.155 10.876 10.490 1.00 91.94 375 ILE A O 1
ATOM 2888 N N . GLY A 1 376 ? -19.609 10.281 8.368 1.00 90.88 376 GLY A N 1
ATOM 2889 C CA . GLY A 1 376 ? -20.982 9.843 8.621 1.00 90.88 376 GLY A CA 1
ATOM 2890 C C . GLY A 1 376 ? -21.054 8.735 9.673 1.00 90.88 376 GLY A C 1
ATOM 2891 O O . GLY A 1 376 ? -21.826 8.853 10.624 1.00 90.88 376 GLY A O 1
ATOM 2892 N N . TYR A 1 377 ? -20.180 7.731 9.561 1.00 91.44 377 TYR A N 1
ATOM 2893 C CA . TYR A 1 377 ? -20.024 6.657 10.545 1.00 91.44 377 TYR A CA 1
ATOM 2894 C C . TYR A 1 377 ? -19.681 7.203 11.943 1.00 91.44 377 TYR A C 1
ATOM 2896 O O . TYR A 1 377 ? -20.296 6.823 12.941 1.00 91.44 377 TYR A O 1
ATOM 2904 N N . GLY A 1 378 ? -18.755 8.164 12.028 1.00 89.06 378 GLY A N 1
ATOM 2905 C CA . GLY A 1 378 ? -18.393 8.826 13.287 1.00 89.06 378 GLY A CA 1
ATOM 2906 C C . GLY A 1 378 ? -19.557 9.581 13.928 1.00 89.06 378 GLY A C 1
ATOM 2907 O O . GLY A 1 378 ? -19.768 9.479 15.134 1.00 89.06 378 GLY A O 1
ATOM 2908 N N . ILE A 1 379 ? -20.356 10.288 13.125 1.00 91.06 379 ILE A N 1
ATOM 2909 C CA . ILE A 1 379 ? -21.536 11.021 13.603 1.00 91.06 379 ILE A CA 1
ATOM 2910 C C . ILE A 1 379 ? -22.591 10.054 14.150 1.00 91.06 379 ILE A C 1
ATOM 2912 O O . ILE A 1 379 ? -23.127 10.273 15.238 1.00 91.06 379 ILE A O 1
ATOM 2916 N N . THR A 1 380 ? -22.889 8.973 13.424 1.00 90.06 380 THR A N 1
ATOM 2917 C CA . THR A 1 380 ? -23.881 7.978 13.864 1.00 90.06 380 THR A CA 1
ATOM 2918 C C . THR A 1 380 ? -23.434 7.243 15.118 1.00 90.06 380 THR A C 1
ATOM 2920 O O . THR A 1 380 ? -24.259 6.960 15.992 1.00 90.06 380 THR A O 1
ATOM 2923 N N . TYR A 1 381 ? -22.132 6.976 15.230 1.00 88.31 381 TYR A N 1
ATOM 2924 C CA . TYR A 1 381 ? -21.546 6.375 16.415 1.00 88.31 381 TYR A CA 1
ATOM 2925 C C . TYR A 1 381 ? -21.695 7.283 17.641 1.00 88.31 381 TYR A C 1
ATOM 2927 O O . TYR A 1 381 ? -22.277 6.875 18.652 1.00 88.31 381 TYR A O 1
ATOM 2935 N N . GLY A 1 382 ? -21.219 8.525 17.524 1.00 83.69 382 GLY A N 1
ATOM 2936 C CA . GLY A 1 382 ? -21.176 9.481 18.623 1.00 83.69 382 GLY A CA 1
ATOM 2937 C C . GLY A 1 382 ? -22.549 9.890 19.128 1.00 83.69 382 GLY A C 1
ATOM 2938 O O . GLY A 1 382 ? -22.737 10.031 20.336 1.00 83.69 382 GLY A O 1
ATOM 2939 N N . ALA A 1 383 ? -23.522 10.039 18.226 1.00 84.69 383 ALA A N 1
ATOM 2940 C CA . ALA A 1 383 ? -24.861 10.508 18.570 1.00 84.69 383 ALA A CA 1
ATOM 2941 C C . ALA A 1 383 ? -25.644 9.546 19.478 1.00 84.69 383 ALA A C 1
ATOM 2943 O O . ALA A 1 383 ? -26.477 9.998 20.267 1.00 84.69 383 ALA A O 1
ATOM 2944 N N . ALA A 1 384 ? -25.426 8.233 19.354 1.00 80.12 384 ALA A N 1
ATOM 2945 C CA . ALA A 1 384 ? -26.254 7.247 20.046 1.00 80.12 384 ALA A CA 1
ATOM 2946 C C . ALA A 1 384 ? -25.542 5.928 20.351 1.00 80.12 384 ALA A C 1
ATOM 2948 O O . ALA A 1 384 ? -25.669 5.431 21.465 1.00 80.12 384 ALA A O 1
ATOM 2949 N N . LEU A 1 385 ? -24.824 5.336 19.391 1.00 79.19 385 LEU A N 1
ATOM 2950 C CA . LEU A 1 385 ? -24.376 3.944 19.510 1.00 79.19 385 LEU A CA 1
ATOM 2951 C C . LEU A 1 385 ? -23.402 3.721 20.660 1.00 79.19 385 LEU A C 1
ATOM 2953 O O . LEU A 1 385 ? -23.645 2.819 21.454 1.00 79.19 385 LEU A O 1
ATOM 2957 N N . GLY A 1 386 ? -22.358 4.545 20.781 1.00 76.50 386 GLY A N 1
ATOM 2958 C CA . GLY A 1 386 ? -21.401 4.428 21.884 1.00 76.50 386 GLY A CA 1
ATOM 2959 C C . GLY A 1 386 ? -22.096 4.589 23.242 1.00 76.50 386 GLY A C 1
ATOM 2960 O O . GLY A 1 386 ? -22.251 3.608 23.975 1.00 76.50 386 GLY A O 1
ATOM 2961 N N . PRO A 1 387 ? -22.625 5.784 23.562 1.00 73.56 387 PRO A N 1
ATOM 2962 C CA . PRO A 1 387 ? -23.187 6.050 24.880 1.00 73.56 387 PRO A CA 1
ATOM 2963 C C . PRO A 1 387 ? -24.345 5.115 25.254 1.00 73.56 387 PRO A C 1
ATOM 2965 O O . PRO A 1 387 ? -24.416 4.631 26.377 1.00 73.56 387 PRO A O 1
ATOM 2968 N N . ILE A 1 388 ? -25.268 4.824 24.334 1.00 74.12 388 ILE A N 1
ATOM 2969 C CA . ILE A 1 388 ? -26.474 4.053 24.664 1.00 74.12 388 ILE A CA 1
ATOM 2970 C C . ILE A 1 388 ? -26.145 2.563 24.823 1.00 74.12 388 ILE A C 1
ATOM 2972 O O . ILE A 1 388 ? -26.670 1.933 25.743 1.00 74.12 388 ILE A O 1
ATOM 2976 N N . ALA A 1 389 ? -25.266 1.994 23.988 1.00 73.06 389 ALA A N 1
ATOM 2977 C CA . ALA A 1 389 ? -24.942 0.568 24.055 1.00 73.06 389 ALA A CA 1
ATOM 2978 C C . ALA A 1 389 ? -24.208 0.194 25.352 1.00 73.06 389 ALA A C 1
ATOM 2980 O O . ALA A 1 389 ? -24.534 -0.825 25.964 1.00 73.06 389 ALA A O 1
ATOM 2981 N N . PHE A 1 390 ? -23.274 1.032 25.818 1.00 70.19 390 PHE A N 1
ATOM 2982 C CA . PHE A 1 390 ? -22.576 0.792 27.085 1.00 70.19 390 PHE A CA 1
ATOM 2983 C C . PHE A 1 390 ? -23.489 0.981 28.308 1.00 70.19 390 PHE A C 1
ATOM 2985 O O . PHE A 1 390 ? -23.329 0.266 29.300 1.00 70.19 390 PHE A O 1
ATOM 2992 N N . LEU A 1 391 ? -24.474 1.886 28.236 1.00 60.69 391 LEU A N 1
ATOM 2993 C CA . LEU A 1 391 ? -25.290 2.305 29.385 1.00 60.69 391 LEU A CA 1
ATOM 2994 C C . LEU A 1 391 ? -26.588 1.522 29.588 1.00 60.69 391 LEU A C 1
ATOM 2996 O O . LEU A 1 391 ? -26.867 1.088 30.713 1.00 60.69 391 LEU A O 1
ATOM 3000 N N . VAL A 1 392 ? -27.377 1.333 28.525 1.00 56.81 392 VAL A N 1
ATOM 3001 C CA . VAL A 1 392 ? -28.735 0.758 28.616 1.00 56.81 392 VAL A CA 1
ATOM 3002 C C . VAL A 1 392 ? -28.704 -0.655 29.187 1.00 56.81 392 VAL A C 1
ATOM 3004 O O . VAL A 1 392 ? -29.557 -1.060 29.973 1.00 56.81 392 VAL A O 1
ATOM 3007 N N . ILE A 1 393 ? -27.673 -1.404 28.831 1.00 54.81 393 ILE A N 1
ATOM 3008 C CA . ILE A 1 393 ? -27.556 -2.820 29.156 1.00 54.81 393 ILE A CA 1
ATOM 3009 C C . ILE A 1 393 ? -27.065 -3.068 30.563 1.00 54.81 393 ILE A C 1
ATOM 3011 O O . ILE A 1 393 ? -27.557 -3.963 31.245 1.00 54.81 393 ILE A O 1
ATOM 3015 N N . THR A 1 394 ? -26.071 -2.304 30.990 1.00 54.31 394 THR A N 1
ATOM 3016 C CA . THR A 1 394 ? -25.310 -2.653 32.185 1.00 54.31 394 THR A CA 1
ATOM 3017 C C . THR A 1 394 ? -25.903 -2.043 33.441 1.00 54.31 394 THR A C 1
ATOM 3019 O O . THR A 1 394 ? -25.698 -2.590 34.516 1.00 54.31 394 THR A O 1
ATOM 3022 N N . SER A 1 395 ? -26.690 -0.968 33.326 1.00 57.56 395 SER A N 1
ATOM 3023 C CA . SER A 1 395 ? -27.183 -0.230 34.494 1.00 57.56 395 SER A CA 1
ATOM 3024 C C . SER A 1 395 ? -28.703 -0.097 34.604 1.00 57.56 395 SER A C 1
ATOM 3026 O O . SER A 1 395 ? -29.203 0.031 35.724 1.00 57.56 395 SER A O 1
ATOM 3028 N N . GLU A 1 396 ? -29.444 -0.191 33.494 1.00 70.12 396 GLU A N 1
ATOM 3029 C CA . GLU A 1 396 ? -30.903 0.022 33.482 1.00 70.12 396 GLU A CA 1
ATOM 3030 C C . GLU A 1 396 ? -31.706 -1.288 33.368 1.00 70.12 396 GLU A C 1
ATOM 3032 O O . GLU A 1 396 ? -32.785 -1.395 33.946 1.00 70.12 396 GLU A O 1
ATOM 3037 N N . LEU A 1 397 ? -31.167 -2.309 32.687 1.00 71.75 397 LEU A N 1
ATOM 3038 C CA . LEU A 1 397 ? -31.844 -3.598 32.453 1.00 71.75 397 LEU A CA 1
ATOM 3039 C C . LEU A 1 397 ? -31.676 -4.623 33.592 1.00 71.75 397 LEU A C 1
ATOM 3041 O O . LEU A 1 397 ? -32.455 -5.574 33.677 1.00 71.75 397 LEU A O 1
ATOM 3045 N N . VAL A 1 398 ? -30.661 -4.462 34.452 1.00 71.88 398 VAL A N 1
ATOM 3046 C CA . VAL A 1 398 ? -30.263 -5.468 35.454 1.00 71.88 398 VAL A CA 1
ATOM 3047 C C . VAL A 1 398 ? -30.456 -4.949 36.892 1.00 71.88 398 VAL A C 1
ATOM 3049 O O . VAL A 1 398 ? -30.027 -3.827 37.214 1.00 71.88 398 VAL A O 1
ATOM 3052 N N . PRO A 1 399 ? -31.046 -5.765 37.792 1.00 67.44 399 PRO A N 1
ATOM 3053 C CA . PRO A 1 399 ? -31.133 -5.461 39.219 1.00 67.44 399 PRO A CA 1
ATOM 3054 C C . PRO A 1 399 ? -29.766 -5.197 39.865 1.00 67.44 399 PRO A C 1
ATOM 3056 O O . PRO A 1 399 ? -28.759 -5.799 39.496 1.00 67.44 399 PRO A O 1
ATOM 3059 N N . GLN A 1 400 ? -29.747 -4.349 40.895 1.00 65.50 400 GLN A N 1
ATOM 3060 C CA . GLN A 1 400 ? -28.536 -3.921 41.604 1.00 65.50 400 GLN A CA 1
ATOM 3061 C C . GLN A 1 400 ? -27.573 -5.050 42.046 1.00 65.50 400 GLN A C 1
ATOM 3063 O O . GLN A 1 400 ? -26.380 -4.895 41.788 1.00 65.50 400 GLN A O 1
ATOM 3068 N N . PRO A 1 401 ? -28.010 -6.178 42.650 1.00 66.88 401 PRO A N 1
ATOM 3069 C CA . PRO A 1 401 ? -27.077 -7.196 43.158 1.00 66.88 401 PRO A CA 1
ATOM 3070 C C . PRO A 1 401 ? -26.294 -7.933 42.063 1.00 66.88 401 PRO A C 1
ATOM 3072 O O . PRO A 1 401 ? -25.195 -8.416 42.311 1.00 66.88 401 PRO A O 1
ATOM 3075 N N . PHE A 1 402 ? -26.831 -8.003 40.843 1.00 72.94 402 PHE A N 1
ATOM 3076 C CA . PHE A 1 402 ? -26.174 -8.669 39.712 1.00 72.94 402 PHE A CA 1
ATOM 3077 C C . PHE A 1 402 ? -25.513 -7.678 38.750 1.00 72.94 402 PHE A C 1
ATOM 3079 O O . PHE A 1 402 ? -24.925 -8.092 37.754 1.00 72.94 402 PHE A O 1
ATOM 3086 N N . ARG A 1 403 ? -25.608 -6.374 39.029 1.00 74.25 403 ARG A N 1
ATOM 3087 C CA . ARG A 1 403 ? -25.247 -5.309 38.092 1.00 74.25 403 ARG A CA 1
ATOM 3088 C C . ARG A 1 403 ? -23.764 -5.305 37.741 1.00 74.25 403 ARG A C 1
ATOM 3090 O O . ARG A 1 403 ? -23.429 -5.421 36.567 1.00 74.25 403 ARG A O 1
ATOM 3097 N N . SER A 1 404 ? -22.894 -5.227 38.751 1.00 73.25 404 SER A N 1
ATOM 3098 C CA . SER A 1 404 ? -21.435 -5.233 38.563 1.00 73.25 404 SER A CA 1
ATOM 3099 C C . SER A 1 404 ? -20.970 -6.505 37.845 1.00 73.25 404 SER A C 1
ATOM 3101 O O . SER A 1 404 ? -20.128 -6.452 36.953 1.00 73.25 404 SER A O 1
ATOM 3103 N N . LEU A 1 405 ? -21.579 -7.647 38.175 1.00 77.44 405 LEU A N 1
ATOM 3104 C CA . LEU A 1 405 ? -21.227 -8.945 37.611 1.00 77.44 405 LEU A CA 1
ATOM 3105 C C . LEU A 1 405 ? -21.668 -9.109 36.149 1.00 77.44 405 LEU A C 1
ATOM 3107 O O . LEU A 1 405 ? -20.859 -9.506 35.312 1.00 77.44 405 LEU A O 1
ATOM 3111 N N . VAL A 1 406 ? -22.925 -8.788 35.820 1.00 78.31 406 VAL A N 1
ATOM 3112 C CA . VAL A 1 406 ? -23.416 -8.839 34.431 1.00 78.31 406 VAL A CA 1
ATOM 3113 C C . VAL A 1 406 ? -22.661 -7.833 33.567 1.00 78.31 406 VAL A C 1
ATOM 3115 O O . VAL A 1 406 ? -22.268 -8.176 32.454 1.00 78.31 406 VAL A O 1
ATOM 3118 N N . GLN A 1 407 ? -22.388 -6.634 34.088 1.00 77.81 407 GLN A N 1
ATOM 3119 C CA . GLN A 1 407 ? -21.571 -5.633 33.407 1.00 77.81 407 GLN A CA 1
ATOM 3120 C C . GLN A 1 407 ? -20.181 -6.177 33.060 1.00 77.81 407 GLN A C 1
ATOM 3122 O O . GLN A 1 407 ? -19.785 -6.114 31.898 1.00 77.81 407 GLN A O 1
ATOM 3127 N N . SER A 1 408 ? -19.470 -6.773 34.021 1.00 81.25 408 SER A N 1
ATOM 3128 C CA . SER A 1 408 ? -18.149 -7.357 33.764 1.00 81.25 408 SER A CA 1
ATOM 3129 C C . SER A 1 408 ? -18.184 -8.530 32.784 1.00 81.25 408 SER A C 1
ATOM 3131 O O . SER A 1 408 ? -17.274 -8.647 31.968 1.00 81.25 408 SER A O 1
ATOM 3133 N N . ILE A 1 409 ? -19.218 -9.381 32.808 1.00 83.69 409 ILE A N 1
ATOM 3134 C CA . ILE A 1 409 ? -19.354 -10.488 31.844 1.00 83.69 409 ILE A CA 1
ATOM 3135 C C . ILE A 1 409 ? -19.597 -9.946 30.431 1.00 83.69 409 ILE A C 1
ATOM 3137 O O . ILE A 1 409 ? -18.921 -10.356 29.489 1.00 83.69 409 ILE A O 1
ATOM 3141 N N . VAL A 1 410 ? -20.539 -9.014 30.276 1.00 84.56 410 VAL A N 1
ATOM 3142 C CA . VAL A 1 410 ? -20.891 -8.428 28.975 1.00 84.56 410 VAL A CA 1
ATOM 3143 C C . VAL A 1 410 ? -19.707 -7.652 28.389 1.00 84.56 410 VAL A C 1
ATOM 3145 O O . VAL A 1 410 ? -19.380 -7.836 27.216 1.00 84.56 410 VAL A O 1
ATOM 3148 N N . PHE A 1 411 ? -19.022 -6.844 29.203 1.00 83.75 411 PHE A N 1
ATOM 3149 C CA . PHE A 1 411 ? -17.821 -6.123 28.777 1.00 83.75 411 PHE A CA 1
ATOM 3150 C C . PHE A 1 411 ? -16.672 -7.078 28.470 1.00 83.75 411 PHE A C 1
ATOM 3152 O O . PHE A 1 411 ? -16.050 -6.931 27.428 1.00 83.75 411 PHE A O 1
ATOM 3159 N N . GLY A 1 412 ? -16.443 -8.104 29.294 1.00 86.44 412 GLY A N 1
ATOM 3160 C CA . GLY A 1 412 ? -15.406 -9.102 29.040 1.00 86.44 412 GLY A CA 1
ATOM 3161 C C . GLY A 1 412 ? -15.607 -9.841 27.715 1.00 86.44 412 GLY A C 1
ATOM 3162 O O . GLY A 1 412 ? -14.664 -9.976 26.938 1.00 86.44 412 GLY A O 1
ATOM 3163 N N . ILE A 1 413 ? -16.843 -10.251 27.403 1.00 88.19 413 ILE A N 1
ATOM 3164 C CA . ILE A 1 413 ? -17.178 -10.857 26.104 1.00 88.19 413 ILE A CA 1
ATOM 3165 C C . ILE A 1 413 ? -16.924 -9.862 24.967 1.00 88.19 413 ILE A C 1
ATOM 3167 O O . ILE A 1 413 ? -16.286 -10.223 23.980 1.00 88.19 413 ILE A O 1
ATOM 3171 N N . ASN A 1 414 ? -17.366 -8.607 25.105 1.00 87.62 414 ASN A N 1
ATOM 3172 C CA . ASN A 1 414 ? -17.121 -7.587 24.086 1.00 87.62 414 ASN A CA 1
ATOM 3173 C C . ASN A 1 414 ? -15.621 -7.335 23.867 1.00 87.62 414 ASN A C 1
ATOM 3175 O O . ASN A 1 414 ? -15.180 -7.261 22.727 1.00 87.62 414 ASN A O 1
ATOM 3179 N N . THR A 1 415 ? -14.820 -7.278 24.930 1.00 88.62 415 THR A N 1
ATOM 3180 C CA . THR A 1 415 ? -13.365 -7.119 24.844 1.00 88.62 415 THR A CA 1
ATOM 3181 C C . THR A 1 415 ? -12.702 -8.297 24.127 1.00 88.62 415 THR A C 1
ATOM 3183 O O . THR A 1 415 ? -11.811 -8.075 23.311 1.00 88.62 415 THR A O 1
ATOM 3186 N N . ILE A 1 416 ? -13.150 -9.537 24.366 1.00 90.81 416 ILE A N 1
ATOM 3187 C CA . ILE A 1 416 ? -12.657 -10.720 23.638 1.00 90.81 416 ILE A CA 1
ATOM 3188 C C . ILE A 1 416 ? -12.991 -10.609 22.148 1.00 90.81 416 ILE A C 1
ATOM 3190 O O . ILE A 1 416 ? -12.127 -10.838 21.303 1.00 90.81 416 ILE A O 1
ATOM 3194 N N . VAL A 1 417 ? -14.225 -10.223 21.819 1.00 90.25 417 VAL A N 1
ATOM 3195 C CA . VAL A 1 417 ? -14.647 -10.028 20.427 1.00 90.25 417 VAL A CA 1
ATOM 3196 C C . VAL A 1 417 ? -13.840 -8.909 19.759 1.00 90.25 417 VAL A C 1
ATOM 3198 O O . VAL A 1 417 ? -13.347 -9.105 18.649 1.00 90.25 417 VAL A O 1
ATOM 3201 N N . ASN A 1 418 ? -13.633 -7.778 20.441 1.00 88.75 418 ASN A N 1
ATOM 3202 C CA . ASN A 1 418 ? -12.809 -6.670 19.950 1.00 88.75 418 ASN A CA 1
ATOM 3203 C C . ASN A 1 418 ? -11.358 -7.100 19.725 1.00 88.75 418 ASN A C 1
ATOM 3205 O O . ASN A 1 418 ? -10.771 -6.707 18.725 1.00 88.75 418 ASN A O 1
ATOM 3209 N N . PHE A 1 419 ? -10.787 -7.926 20.608 1.00 90.25 419 PHE A N 1
ATOM 3210 C CA . PHE A 1 419 ? -9.439 -8.460 20.428 1.00 90.25 419 PHE A CA 1
ATOM 3211 C C . PHE A 1 419 ? -9.343 -9.335 19.175 1.00 90.25 419 PHE A C 1
ATOM 3213 O O . PHE A 1 419 ? -8.455 -9.126 18.355 1.00 90.25 419 PHE A O 1
ATOM 3220 N N . VAL A 1 420 ? -10.266 -10.287 18.994 1.00 89.69 420 VAL A N 1
ATOM 3221 C CA . VAL A 1 420 ? -10.250 -11.195 17.835 1.00 89.69 420 VAL A CA 1
ATOM 3222 C C . VAL A 1 420 ? -10.455 -10.420 16.535 1.00 89.69 420 VAL A C 1
ATOM 3224 O O . VAL A 1 420 ? -9.655 -10.544 15.607 1.00 89.69 420 VAL A O 1
ATOM 3227 N N . ILE A 1 421 ? -11.501 -9.593 16.471 1.00 88.19 421 ILE A N 1
ATOM 3228 C CA . ILE A 1 421 ? -11.838 -8.839 15.262 1.00 88.19 421 ILE A CA 1
ATOM 3229 C C . ILE A 1 421 ? -10.778 -7.770 14.989 1.00 88.19 421 ILE A C 1
ATOM 3231 O O . ILE A 1 421 ? -10.301 -7.663 13.861 1.00 88.19 421 ILE A O 1
ATOM 3235 N N . GLY A 1 422 ? -10.345 -7.022 16.003 1.00 85.50 422 GLY A N 1
ATOM 3236 C CA . GLY A 1 422 ? -9.313 -5.994 15.869 1.00 85.50 422 GLY A CA 1
ATOM 3237 C C . GLY A 1 422 ? -7.956 -6.553 15.450 1.00 85.50 422 GLY A C 1
ATOM 3238 O O . GLY A 1 422 ? -7.290 -5.953 14.605 1.00 85.50 422 GLY A O 1
ATOM 3239 N N . PHE A 1 423 ? -7.566 -7.728 15.955 1.00 87.00 423 PHE A N 1
ATOM 3240 C CA . PHE A 1 423 ? -6.326 -8.398 15.554 1.00 87.00 423 PHE A CA 1
ATOM 3241 C C . PHE A 1 423 ? -6.384 -8.917 14.115 1.00 87.00 423 PHE A C 1
ATOM 3243 O O . PHE A 1 423 ? -5.389 -8.847 13.399 1.00 87.00 423 PHE A O 1
ATOM 3250 N N . MET A 1 424 ? -7.551 -9.388 13.664 1.00 86.19 424 MET A N 1
ATOM 3251 C CA . MET A 1 424 ? -7.746 -9.856 12.288 1.00 86.19 424 MET A CA 1
ATOM 3252 C C . MET A 1 424 ? -7.962 -8.728 11.277 1.00 86.19 424 MET A C 1
ATOM 3254 O O . MET A 1 424 ? -7.688 -8.932 10.098 1.00 86.19 424 MET A O 1
ATOM 3258 N N . THR A 1 425 ? -8.423 -7.548 11.702 1.00 86.06 425 THR A N 1
ATOM 3259 C CA . THR A 1 425 ? -8.831 -6.475 10.779 1.00 86.06 425 THR A CA 1
ATOM 3260 C C . THR A 1 425 ? -7.692 -6.044 9.859 1.00 86.06 425 THR A C 1
ATOM 3262 O O . THR A 1 425 ? -7.867 -6.036 8.645 1.00 86.06 425 THR A O 1
ATOM 3265 N N . PHE A 1 426 ? -6.516 -5.722 10.403 1.00 83.06 426 PHE A N 1
ATOM 3266 C CA . PHE A 1 426 ? -5.412 -5.200 9.592 1.00 83.06 426 PHE A CA 1
ATOM 3267 C C . PHE A 1 426 ? -4.784 -6.253 8.654 1.00 83.06 426 PHE A C 1
ATOM 3269 O O . PHE A 1 426 ? -4.644 -5.963 7.464 1.00 83.06 426 PHE A O 1
ATOM 3276 N N . PRO A 1 427 ? -4.478 -7.491 9.100 1.00 84.44 427 PRO A N 1
ATOM 3277 C CA . PRO A 1 427 ? -4.014 -8.544 8.195 1.00 84.44 427 PRO A CA 1
ATOM 3278 C C . PRO A 1 427 ? -5.035 -8.896 7.106 1.00 84.44 427 PRO A C 1
ATOM 3280 O O . PRO A 1 427 ? -4.657 -9.091 5.953 1.00 84.44 427 PRO A O 1
ATOM 3283 N N . LEU A 1 428 ? -6.328 -8.952 7.448 1.00 84.31 428 LEU A N 1
ATOM 3284 C CA . LEU A 1 428 ? -7.381 -9.289 6.489 1.00 84.31 428 LEU A CA 1
ATOM 3285 C C . LEU A 1 428 ? -7.612 -8.159 5.482 1.00 84.31 428 LEU A C 1
ATOM 3287 O O . LEU A 1 428 ? -7.840 -8.434 4.307 1.00 84.31 428 LEU A O 1
ATOM 3291 N N . TYR A 1 429 ? -7.488 -6.904 5.919 1.00 85.00 429 TYR A N 1
ATOM 3292 C CA . TYR A 1 429 ? -7.501 -5.746 5.031 1.00 85.00 429 TYR A CA 1
ATOM 3293 C C . TYR A 1 429 ? -6.350 -5.800 4.020 1.00 85.00 429 TYR A C 1
ATOM 3295 O O . TYR A 1 429 ? -6.565 -5.555 2.846 1.00 85.00 429 TYR A O 1
ATOM 3303 N N . ARG A 1 430 ? -5.140 -6.206 4.420 1.00 82.81 430 ARG A N 1
ATOM 3304 C CA . ARG A 1 430 ? -4.011 -6.357 3.480 1.00 82.81 430 ARG A CA 1
ATOM 3305 C C . ARG A 1 430 ? -4.151 -7.555 2.521 1.00 82.81 430 ARG A C 1
ATOM 3307 O O . ARG A 1 430 ? -3.435 -7.599 1.528 1.00 82.81 430 ARG A O 1
ATOM 3314 N N . LEU A 1 431 ? -5.027 -8.524 2.815 1.00 83.31 431 LEU A N 1
ATOM 3315 C CA . LEU A 1 431 ? -5.262 -9.722 1.989 1.00 83.31 431 LEU A CA 1
ATOM 3316 C C . LEU A 1 431 ? -6.450 -9.584 1.027 1.00 83.31 431 LEU A C 1
ATOM 3318 O O . LEU A 1 431 ? -6.374 -10.053 -0.103 1.00 83.31 431 LEU A O 1
ATOM 3322 N N . ILE A 1 432 ? -7.565 -9.017 1.497 1.00 82.12 432 ILE A N 1
ATOM 3323 C CA . ILE A 1 432 ? -8.864 -8.999 0.795 1.00 82.12 432 ILE A CA 1
ATOM 3324 C C . ILE A 1 432 ? -9.367 -7.550 0.590 1.00 82.12 432 ILE A C 1
ATOM 3326 O O . ILE A 1 432 ? -10.497 -7.324 0.146 1.00 82.12 432 ILE A O 1
ATOM 3330 N N . ASP A 1 433 ? -8.542 -6.550 0.920 1.00 83.12 433 ASP A N 1
ATOM 3331 C CA . ASP A 1 433 ? -8.874 -5.122 0.911 1.00 83.12 433 ASP A CA 1
ATOM 3332 C C . ASP A 1 433 ? -10.159 -4.819 1.711 1.00 83.12 433 ASP A C 1
ATOM 3334 O O . ASP A 1 433 ? -10.480 -5.430 2.740 1.00 83.12 433 ASP A O 1
ATOM 3338 N N . VAL A 1 434 ? -10.938 -3.863 1.213 1.00 83.12 434 VAL A N 1
ATOM 3339 C CA . VAL A 1 434 ? -12.169 -3.321 1.790 1.00 83.12 434 VAL A CA 1
ATOM 3340 C C . VAL A 1 434 ? -13.292 -4.366 1.924 1.00 83.12 434 VAL A C 1
ATOM 3342 O O . VAL A 1 434 ? -14.231 -4.176 2.698 1.00 83.12 434 VAL A O 1
ATOM 3345 N N . TRP A 1 435 ? -13.192 -5.528 1.265 1.00 85.88 435 TRP A N 1
ATOM 3346 C CA . TRP A 1 435 ? -14.159 -6.620 1.457 1.00 85.88 435 TRP A CA 1
ATOM 3347 C C . TRP A 1 435 ? -14.108 -7.223 2.863 1.00 85.88 435 TRP A C 1
ATOM 3349 O O . TRP A 1 435 ? -15.102 -7.793 3.314 1.00 85.88 435 TRP A O 1
ATOM 3359 N N . SER A 1 436 ? -12.992 -7.054 3.580 1.00 85.50 436 SER A N 1
ATOM 3360 C CA . SER A 1 436 ? -12.830 -7.490 4.973 1.00 85.50 436 SER A CA 1
ATOM 3361 C C . SER A 1 436 ? -13.896 -6.916 5.919 1.00 85.50 436 SER A C 1
ATOM 3363 O O . SER A 1 436 ? -14.294 -7.592 6.869 1.00 85.50 436 SER A O 1
ATOM 3365 N N . PHE A 1 437 ? -14.442 -5.725 5.637 1.00 85.69 437 PHE A N 1
ATOM 3366 C CA . PHE A 1 437 ? -15.460 -5.103 6.490 1.00 85.69 437 PHE A CA 1
ATOM 3367 C C . PHE A 1 437 ? -16.811 -5.847 6.487 1.00 85.69 437 PHE A C 1
ATOM 3369 O O . PHE A 1 437 ? -17.568 -5.750 7.460 1.00 85.69 437 PHE A O 1
ATOM 3376 N N . ILE A 1 438 ? -17.122 -6.619 5.435 1.00 87.25 438 ILE A N 1
ATOM 3377 C CA . ILE A 1 438 ? -18.396 -7.349 5.317 1.00 87.25 438 ILE A CA 1
ATOM 3378 C C . ILE A 1 438 ? -18.519 -8.469 6.364 1.00 87.25 438 ILE A C 1
ATOM 3380 O O . ILE A 1 438 ? -19.440 -8.398 7.188 1.00 87.25 438 ILE A O 1
ATOM 3384 N N . PRO A 1 439 ? -17.635 -9.492 6.374 1.00 86.50 439 PRO A N 1
ATOM 3385 C CA . PRO A 1 439 ? -17.725 -10.577 7.344 1.00 86.50 439 PRO A CA 1
ATOM 3386 C C . PRO A 1 439 ? -17.414 -10.114 8.770 1.00 86.50 439 PRO A C 1
ATOM 3388 O O . PRO A 1 439 ? -17.983 -10.662 9.712 1.00 86.50 439 PRO A O 1
ATOM 3391 N N . LEU A 1 440 ? -16.551 -9.105 8.941 1.00 85.38 440 LEU A N 1
ATOM 3392 C CA . LEU A 1 440 ? -16.117 -8.658 10.266 1.00 85.38 440 LEU A CA 1
ATOM 3393 C C . LEU A 1 440 ? -17.142 -7.763 10.975 1.00 85.38 440 LEU A C 1
ATOM 3395 O O . LEU A 1 440 ? -17.325 -7.905 12.183 1.00 85.38 440 LEU A O 1
ATOM 3399 N N . PHE A 1 441 ? -17.825 -6.861 10.258 1.00 88.06 441 PHE A N 1
ATOM 3400 C CA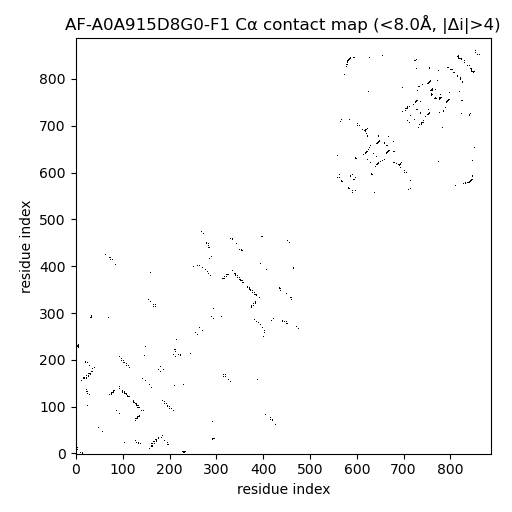 . PHE A 1 441 ? -18.668 -5.840 10.898 1.00 88.06 441 PHE A CA 1
ATOM 3401 C C . PHE A 1 441 ? -20.101 -5.796 10.372 1.00 88.06 441 PHE A C 1
ATOM 3403 O O . PHE A 1 441 ? -21.028 -5.742 11.180 1.00 88.06 441 PHE A O 1
ATOM 3410 N N . ILE A 1 442 ? -20.321 -5.849 9.054 1.00 87.88 442 ILE A N 1
ATOM 3411 C CA . ILE A 1 442 ? -21.663 -5.648 8.474 1.00 87.88 442 ILE A CA 1
ATOM 3412 C C . ILE A 1 442 ? -22.600 -6.813 8.813 1.00 87.88 442 ILE A C 1
ATOM 3414 O O . ILE A 1 442 ? -23.713 -6.583 9.294 1.00 87.88 442 ILE A O 1
ATOM 3418 N N . ILE A 1 443 ? -22.159 -8.061 8.614 1.00 89.88 443 ILE A N 1
ATOM 3419 C CA . ILE A 1 443 ? -22.989 -9.244 8.899 1.00 89.88 443 ILE A CA 1
ATOM 3420 C C . ILE A 1 443 ? -23.325 -9.339 10.404 1.00 89.88 443 ILE A C 1
ATOM 3422 O O . ILE A 1 443 ? -24.516 -9.387 10.733 1.00 89.88 443 ILE A O 1
ATOM 3426 N N . PRO A 1 444 ? -22.349 -9.284 11.341 1.00 89.88 444 PRO A N 1
ATOM 3427 C CA . PRO A 1 444 ? -22.647 -9.358 12.775 1.00 89.88 444 PRO A CA 1
ATOM 3428 C C . PRO A 1 444 ? -23.506 -8.195 13.294 1.00 89.88 444 PRO A C 1
ATOM 3430 O O . PRO A 1 444 ? -24.372 -8.401 14.151 1.00 89.88 444 PRO A O 1
ATOM 3433 N N . SER A 1 445 ? -23.313 -6.980 12.763 1.00 88.75 445 SER A N 1
ATOM 3434 C CA . SER A 1 445 ? -24.103 -5.807 13.166 1.00 88.75 445 SER A CA 1
ATOM 3435 C C . SER A 1 445 ? -25.547 -5.911 12.686 1.00 88.75 445 SER A C 1
ATOM 3437 O O . SER A 1 445 ? -26.466 -5.640 13.454 1.00 88.75 445 SER A O 1
ATOM 3439 N N . THR A 1 446 ? -25.771 -6.381 11.456 1.00 89.81 446 THR A N 1
ATOM 3440 C CA . THR A 1 446 ? -27.124 -6.543 10.899 1.00 89.81 446 THR A CA 1
ATOM 3441 C C . THR A 1 446 ? -27.934 -7.565 11.698 1.00 89.81 446 THR A C 1
ATOM 3443 O O . THR A 1 446 ? -29.080 -7.298 12.061 1.00 89.81 446 THR A O 1
ATOM 3446 N N . ILE A 1 447 ? -27.325 -8.703 12.052 1.00 90.75 447 ILE A N 1
ATOM 3447 C CA . ILE A 1 447 ? -27.961 -9.734 12.890 1.00 90.75 447 ILE A CA 1
ATOM 3448 C C . ILE A 1 447 ? -28.319 -9.163 14.270 1.00 90.75 447 ILE A C 1
ATOM 3450 O O . ILE A 1 447 ? -29.436 -9.355 14.758 1.00 90.75 447 ILE A O 1
ATOM 3454 N N . SER A 1 448 ? -27.396 -8.413 14.874 1.00 88.31 448 SER A N 1
ATOM 3455 C CA . SER A 1 448 ? -27.611 -7.763 16.170 1.00 88.31 448 SER A CA 1
ATOM 3456 C C . SER A 1 448 ? -28.761 -6.751 16.131 1.00 88.31 448 SER A C 1
ATOM 3458 O O . SER A 1 448 ? -29.625 -6.771 17.007 1.00 88.31 448 SER A O 1
ATOM 3460 N N . ILE A 1 449 ? -28.831 -5.913 15.091 1.00 88.94 449 ILE A N 1
ATOM 3461 C CA . ILE A 1 449 ? -29.900 -4.918 14.912 1.00 88.94 449 ILE A CA 1
ATOM 3462 C C . ILE A 1 449 ? -31.268 -5.601 14.789 1.00 88.94 449 ILE A C 1
ATOM 3464 O O . ILE A 1 449 ? -32.207 -5.194 15.473 1.00 88.94 449 ILE A O 1
ATOM 3468 N N . ILE A 1 450 ? -31.383 -6.661 13.980 1.00 90.44 450 ILE A N 1
ATOM 3469 C CA . ILE A 1 450 ? -32.638 -7.418 13.815 1.00 90.44 450 ILE A CA 1
ATOM 3470 C C . ILE A 1 450 ? -33.120 -7.964 15.163 1.00 90.44 450 ILE A C 1
ATOM 3472 O O . ILE A 1 450 ? -34.297 -7.838 15.506 1.00 90.44 450 ILE A O 1
ATOM 3476 N N . TYR A 1 451 ? -32.213 -8.525 15.963 1.00 89.00 451 TYR A N 1
ATOM 3477 C CA . TYR A 1 451 ? -32.569 -9.051 17.277 1.00 89.00 451 TYR A CA 1
ATOM 3478 C C . TYR A 1 451 ? -33.035 -7.952 18.245 1.00 89.00 451 TYR A C 1
ATOM 3480 O O . TYR A 1 451 ? -34.039 -8.132 18.944 1.00 89.00 451 TYR A O 1
ATOM 3488 N N . LEU A 1 452 ? -32.338 -6.810 18.275 1.00 86.81 452 LEU A N 1
ATOM 3489 C CA . LEU A 1 452 ? -32.674 -5.676 19.143 1.00 86.81 452 LEU A CA 1
ATOM 3490 C C . LEU A 1 452 ? -34.011 -5.030 18.768 1.00 86.81 452 LEU A C 1
ATOM 3492 O O . LEU A 1 452 ? -34.762 -4.643 19.662 1.00 86.81 452 LEU A O 1
ATOM 3496 N N . ILE A 1 453 ? -34.351 -4.973 17.476 1.00 86.56 453 ILE A N 1
ATOM 3497 C CA . ILE A 1 453 ? -35.663 -4.496 17.016 1.00 86.56 453 ILE A CA 1
ATOM 3498 C C . ILE A 1 453 ? -36.793 -5.299 17.669 1.00 86.56 453 ILE A C 1
ATOM 3500 O O . ILE A 1 453 ? -37.797 -4.709 18.069 1.00 86.56 453 ILE A O 1
ATOM 3504 N N . ILE A 1 454 ? -36.618 -6.612 17.824 1.00 85.19 454 ILE A N 1
ATOM 3505 C CA . ILE A 1 454 ? -37.650 -7.513 18.348 1.00 85.19 454 ILE A CA 1
ATOM 3506 C C . ILE A 1 454 ? -37.683 -7.510 19.885 1.00 85.19 454 ILE A C 1
ATOM 3508 O O . ILE A 1 454 ? -38.762 -7.459 20.470 1.00 85.19 454 ILE A O 1
ATOM 3512 N N . HIS A 1 455 ? -36.522 -7.562 20.548 1.00 82.12 455 HIS A N 1
ATOM 3513 C CA . HIS A 1 455 ? -36.444 -7.925 21.972 1.00 82.12 455 HIS A CA 1
ATOM 3514 C C . HIS A 1 455 ? -36.105 -6.781 22.936 1.00 82.12 455 HIS A C 1
ATOM 3516 O O . HIS A 1 455 ? -36.253 -6.962 24.144 1.00 82.12 455 HIS A O 1
ATOM 3522 N N . MET A 1 456 ? -35.623 -5.633 22.452 1.00 82.50 456 MET A N 1
ATOM 3523 C CA . MET A 1 456 ? -35.180 -4.542 23.325 1.00 82.50 456 MET A CA 1
ATOM 3524 C C . MET A 1 456 ? -36.378 -3.719 23.846 1.00 82.50 456 MET A C 1
ATOM 3526 O O . MET A 1 456 ? -37.111 -3.152 23.031 1.00 82.50 456 MET A O 1
ATOM 3530 N N . PRO A 1 457 ? -36.589 -3.605 25.173 1.00 79.81 457 PRO A N 1
ATOM 3531 C CA . PRO A 1 457 ? -37.612 -2.725 25.740 1.00 79.81 457 PRO A CA 1
ATOM 3532 C C . PRO A 1 457 ? -37.142 -1.259 25.778 1.00 79.81 457 PRO A C 1
ATOM 3534 O O . PRO A 1 457 ? -35.949 -0.968 25.697 1.00 79.81 457 PRO A O 1
ATOM 3537 N N . GLU A 1 458 ? -38.081 -0.317 25.901 1.00 81.88 458 GLU A N 1
ATOM 3538 C CA . GLU A 1 458 ? -37.754 1.101 26.115 1.00 81.88 458 GLU A CA 1
ATOM 3539 C C . GLU A 1 458 ? -37.512 1.366 27.606 1.00 81.88 458 GLU A C 1
ATOM 3541 O O . GLU A 1 458 ? -38.347 1.016 28.440 1.00 81.88 458 GLU A O 1
ATOM 3546 N N . THR A 1 459 ? -36.388 2.006 27.934 1.00 74.25 459 THR A N 1
ATOM 3547 C CA . THR A 1 459 ? -35.961 2.253 29.322 1.00 74.25 459 THR A CA 1
ATOM 3548 C C . THR A 1 459 ? -36.175 3.698 29.777 1.00 74.25 459 THR A C 1
ATOM 3550 O O . THR A 1 459 ? -36.102 3.988 30.970 1.00 74.25 459 THR A O 1
ATOM 3553 N N . LYS A 1 460 ? -36.487 4.625 28.859 1.00 71.75 460 LYS A N 1
ATOM 3554 C CA . LYS A 1 460 ? -36.681 6.046 29.180 1.00 71.75 460 LYS A CA 1
ATOM 3555 C C . LYS A 1 460 ? -37.722 6.264 30.286 1.00 71.75 460 LYS A C 1
ATOM 3557 O O . LYS A 1 460 ? -38.903 5.976 30.100 1.00 71.75 460 LYS A O 1
ATOM 3562 N N . GLY A 1 461 ? -37.281 6.870 31.393 1.00 63.50 461 GLY A N 1
ATOM 3563 C CA . GLY A 1 461 ? -38.145 7.307 32.497 1.00 63.50 461 GLY A CA 1
ATOM 3564 C C . GLY A 1 461 ? -38.831 6.168 33.255 1.00 63.50 461 GLY A C 1
ATOM 3565 O O . GLY A 1 461 ? -39.812 6.419 33.950 1.00 63.50 461 GLY A O 1
ATOM 3566 N N . ARG A 1 462 ? -38.353 4.928 33.095 1.00 68.38 462 ARG A N 1
ATOM 3567 C CA . ARG A 1 462 ? -38.885 3.746 33.773 1.00 68.38 462 ARG A CA 1
ATOM 3568 C C . ARG A 1 462 ? -37.935 3.290 34.868 1.00 68.38 462 ARG A C 1
ATOM 3570 O O . ARG A 1 462 ? -36.720 3.290 34.692 1.00 68.38 462 ARG A O 1
ATOM 3577 N N . GLU A 1 463 ? -38.507 2.860 35.983 1.00 63.06 463 GLU A N 1
ATOM 3578 C CA . GLU A 1 463 ? -37.745 2.282 37.084 1.00 63.06 463 GLU A CA 1
ATOM 3579 C C . GLU A 1 463 ? -37.329 0.838 36.775 1.00 63.06 463 GLU A C 1
ATOM 3581 O O . GLU A 1 463 ? -38.064 0.091 36.121 1.00 63.06 463 GLU A O 1
ATOM 3586 N N . VAL A 1 464 ? -36.172 0.416 37.293 1.00 64.44 464 VAL A N 1
ATOM 3587 C CA . VAL A 1 464 ? -35.551 -0.888 36.978 1.00 64.44 464 VAL A CA 1
ATOM 3588 C C . VAL A 1 464 ? -36.493 -2.065 37.263 1.00 64.44 464 VAL A C 1
ATOM 3590 O O . VAL A 1 464 ? -36.551 -3.009 36.481 1.00 64.44 464 VAL A O 1
ATOM 3593 N N . HIS A 1 465 ? -37.285 -2.007 38.339 1.00 63.94 465 HIS A N 1
ATOM 3594 C CA . HIS A 1 465 ? -38.231 -3.076 38.685 1.00 63.94 465 HIS A CA 1
ATOM 3595 C C . HIS A 1 465 ? -39.320 -3.268 37.613 1.00 63.94 465 HIS A C 1
ATOM 3597 O O . HIS A 1 465 ? -39.623 -4.401 37.248 1.00 63.94 465 HIS A O 1
ATOM 3603 N N . SER A 1 466 ? -39.841 -2.175 37.042 1.00 62.88 466 SER A N 1
ATOM 3604 C CA . SER A 1 466 ? -40.874 -2.219 35.998 1.00 62.88 466 SER A CA 1
ATOM 3605 C C . SER A 1 466 ? -40.359 -2.845 34.696 1.00 62.88 466 SER A C 1
ATOM 3607 O O . SER A 1 466 ? -41.070 -3.598 34.033 1.00 62.88 466 SER A O 1
ATOM 3609 N N . ILE A 1 467 ? -39.086 -2.600 34.373 1.00 69.75 467 ILE A N 1
ATOM 3610 C CA . ILE A 1 467 ? -38.399 -3.175 33.210 1.00 69.75 467 ILE A CA 1
ATOM 3611 C C . ILE A 1 467 ? -38.154 -4.675 33.427 1.00 69.75 467 ILE A C 1
ATOM 3613 O O . ILE A 1 467 ? -38.356 -5.484 32.522 1.00 69.75 467 ILE A O 1
ATOM 3617 N N . VAL A 1 468 ? -37.748 -5.067 34.638 1.00 66.69 468 VAL A N 1
ATOM 3618 C CA . VAL A 1 468 ? -37.524 -6.474 34.997 1.00 66.69 468 VAL A CA 1
ATOM 3619 C C . VAL A 1 468 ? -38.829 -7.271 34.937 1.00 66.69 468 VAL A C 1
ATOM 3621 O O . VAL A 1 468 ? -38.836 -8.374 34.394 1.00 66.69 468 VAL A O 1
ATOM 3624 N N . GLU A 1 469 ? -39.946 -6.712 35.407 1.00 64.69 469 GLU A N 1
ATOM 3625 C CA . GLU A 1 469 ? -41.265 -7.342 35.276 1.00 64.69 469 GLU A CA 1
ATOM 3626 C C . GLU A 1 469 ? -41.685 -7.539 33.813 1.00 64.69 469 GLU A C 1
ATOM 3628 O O . GLU A 1 469 ? -42.204 -8.600 33.456 1.00 64.69 469 GLU A O 1
ATOM 3633 N N . GLU A 1 470 ? -41.432 -6.555 32.946 1.00 71.19 470 GLU A N 1
ATOM 3634 C CA . GLU A 1 470 ? -41.692 -6.662 31.506 1.00 71.19 470 GLU A CA 1
ATOM 3635 C C . GLU A 1 470 ? -40.847 -7.773 30.860 1.00 71.19 470 GLU A C 1
ATOM 3637 O O . GLU A 1 470 ? -41.364 -8.598 30.101 1.00 71.19 470 GLU A O 1
ATOM 3642 N N . LEU A 1 471 ? -39.562 -7.868 31.216 1.00 71.00 471 LEU A N 1
ATOM 3643 C CA . LEU A 1 471 ? -38.676 -8.942 30.756 1.00 71.00 471 LEU A CA 1
ATOM 3644 C C . LEU A 1 471 ? -39.137 -10.324 31.238 1.00 71.00 471 LEU A C 1
ATOM 3646 O O . LEU A 1 471 ? -39.058 -11.294 30.477 1.00 71.00 471 LEU A O 1
ATOM 3650 N N . ILE A 1 472 ? -39.647 -10.421 32.470 1.00 67.62 472 ILE A N 1
ATOM 3651 C CA . ILE A 1 472 ? -40.211 -11.658 33.023 1.00 67.62 472 ILE A CA 1
ATOM 3652 C C . ILE A 1 472 ? -41.465 -12.063 32.237 1.00 67.62 472 ILE A C 1
ATOM 3654 O O . ILE A 1 472 ? -41.517 -13.196 31.750 1.00 67.62 472 ILE A O 1
ATOM 3658 N N . ARG A 1 473 ? -42.422 -11.149 32.009 1.00 65.50 473 ARG A N 1
ATOM 3659 C CA . ARG A 1 473 ? -43.640 -11.424 31.214 1.00 65.50 473 ARG A CA 1
ATOM 3660 C C . ARG A 1 473 ? -43.314 -11.851 29.781 1.00 65.50 473 ARG A C 1
ATOM 3662 O O . ARG A 1 473 ? -43.863 -12.837 29.292 1.00 65.50 473 ARG A O 1
ATOM 3669 N N . ASN A 1 474 ? -42.362 -11.178 29.136 1.00 63.22 474 ASN A N 1
ATOM 3670 C CA . ASN A 1 474 ? -41.907 -11.520 27.785 1.00 63.22 474 ASN A CA 1
ATOM 3671 C C . ASN A 1 474 ? -41.129 -12.844 27.733 1.00 63.22 474 ASN A C 1
ATOM 3673 O O . ASN A 1 474 ? -41.009 -13.447 26.669 1.00 63.22 474 ASN A O 1
ATOM 3677 N N . SER A 1 475 ? -40.549 -13.306 28.846 1.00 57.28 475 SER A N 1
ATOM 3678 C CA . SER A 1 475 ? -39.913 -14.629 28.951 1.00 57.28 475 SER A CA 1
ATOM 3679 C C . SER A 1 475 ? -40.905 -15.763 29.206 1.00 57.28 475 SER A C 1
ATOM 3681 O O . SER A 1 475 ? -40.711 -16.852 28.673 1.00 57.28 475 SER A O 1
ATOM 3683 N N . ALA A 1 476 ? -41.988 -15.498 29.939 1.00 54.75 476 ALA A N 1
ATOM 3684 C CA . ALA A 1 476 ? -43.055 -16.465 30.176 1.00 54.75 476 ALA A CA 1
ATOM 3685 C C . ALA A 1 476 ? -43.841 -16.775 28.888 1.00 54.75 476 ALA A C 1
ATOM 3687 O O . ALA A 1 476 ? -43.977 -17.941 28.527 1.00 54.75 476 ALA A O 1
ATOM 3688 N N . SER A 1 477 ? -44.230 -15.748 28.123 1.00 53.28 477 SER A N 1
ATOM 3689 C CA . SER A 1 477 ? -44.980 -15.904 26.862 1.00 53.28 477 SER A CA 1
ATOM 3690 C C . SER A 1 477 ? -44.212 -16.633 25.751 1.00 53.28 477 SER A C 1
ATOM 3692 O O . SER A 1 477 ? -44.808 -17.351 24.951 1.00 53.28 477 SER A O 1
ATOM 3694 N N . SER A 1 478 ? -42.881 -16.489 25.699 1.00 51.47 478 SER A N 1
ATOM 3695 C CA . SER A 1 478 ? -42.040 -17.207 24.724 1.00 51.47 478 SER A CA 1
ATOM 3696 C C . SER A 1 478 ? -41.754 -18.659 25.124 1.00 51.47 478 SER A C 1
ATOM 3698 O O . SER A 1 478 ? -41.553 -19.497 24.250 1.00 51.47 478 SER A O 1
ATOM 3700 N N . ASN A 1 479 ? -41.783 -18.983 26.420 1.00 51.09 479 ASN A N 1
ATOM 3701 C CA . ASN A 1 479 ? -41.705 -20.370 26.880 1.00 51.09 479 ASN A CA 1
ATOM 3702 C C . ASN A 1 479 ? -43.044 -21.106 26.712 1.00 51.09 479 ASN A C 1
ATOM 3704 O O . ASN A 1 479 ? -43.028 -22.287 26.384 1.00 51.09 479 ASN A O 1
ATOM 3708 N N . GLU A 1 480 ? -44.186 -20.428 26.875 1.00 50.38 480 GLU A N 1
ATOM 3709 C CA . GLU A 1 480 ? -45.513 -21.005 26.605 1.00 50.38 480 GLU A CA 1
ATOM 3710 C C . GLU A 1 480 ? -45.720 -21.316 25.117 1.00 50.38 480 GLU A C 1
ATOM 3712 O O . GLU A 1 480 ? -46.188 -22.403 24.787 1.00 50.38 480 GLU A O 1
ATOM 3717 N N . SER A 1 481 ? -45.303 -20.430 24.205 1.00 45.03 481 SER A N 1
ATOM 3718 C CA . SER A 1 481 ? -45.398 -20.682 22.758 1.00 45.03 481 SER A CA 1
ATOM 3719 C C . SER A 1 481 ? -44.450 -21.788 22.275 1.00 45.03 481 SER A C 1
ATOM 3721 O O . SER A 1 481 ? -44.834 -22.607 21.439 1.00 45.03 481 SER A O 1
ATOM 3723 N N . LEU A 1 482 ? -43.242 -21.885 22.842 1.00 43.78 482 LEU A N 1
ATOM 3724 C CA . LEU A 1 482 ? -42.308 -22.979 22.558 1.00 43.78 482 LEU A CA 1
ATOM 3725 C C . LEU A 1 482 ? -42.800 -24.318 23.144 1.00 43.78 482 LEU A C 1
ATOM 3727 O O . LEU A 1 482 ? -42.687 -25.352 22.487 1.00 43.78 482 LEU A O 1
ATOM 3731 N N . ALA A 1 483 ? -43.396 -24.304 24.342 1.00 45.94 483 ALA A N 1
ATOM 3732 C CA . ALA A 1 483 ? -44.014 -25.479 24.957 1.00 45.94 483 ALA A CA 1
ATOM 3733 C C . ALA A 1 483 ? -45.250 -25.957 24.177 1.00 45.94 483 ALA A C 1
ATOM 3735 O O . ALA A 1 483 ? -45.437 -27.166 24.039 1.00 45.94 483 ALA A O 1
ATOM 3736 N N . GLN A 1 484 ? -46.037 -25.039 23.602 1.00 46.88 484 GLN A N 1
ATOM 3737 C CA . GLN A 1 484 ? -47.145 -25.354 22.692 1.00 46.88 484 GLN A CA 1
ATOM 3738 C C . GLN A 1 484 ? -46.647 -25.949 21.366 1.00 46.88 484 GLN A C 1
ATOM 3740 O O . GLN A 1 484 ? -47.171 -26.967 20.929 1.00 46.88 484 GLN A O 1
ATOM 3745 N N . MET A 1 485 ? -45.575 -25.415 20.766 1.00 42.06 485 MET A N 1
ATOM 3746 C CA . MET A 1 485 ? -44.972 -26.012 19.561 1.00 42.06 485 MET A CA 1
ATOM 3747 C C . MET A 1 485 ? -44.376 -27.404 19.819 1.00 42.06 485 MET A C 1
ATOM 3749 O O . MET A 1 485 ? -44.482 -28.283 18.968 1.00 42.06 485 MET A O 1
ATOM 3753 N N . MET A 1 486 ? -43.767 -27.639 20.987 1.00 39.59 486 MET A N 1
ATOM 3754 C CA . MET A 1 486 ? -43.224 -28.957 21.347 1.00 39.59 486 MET A CA 1
ATOM 3755 C C . MET A 1 486 ? -44.313 -29.981 21.695 1.00 39.59 486 MET A C 1
ATOM 3757 O O . MET A 1 486 ? -44.153 -31.161 21.394 1.00 39.59 486 MET A O 1
ATOM 3761 N N . THR A 1 487 ? -45.438 -29.553 22.277 1.00 47.41 487 THR A N 1
ATOM 3762 C CA . THR A 1 487 ? -46.601 -30.436 22.486 1.00 47.41 487 THR A CA 1
ATOM 3763 C C . THR A 1 487 ? -47.330 -30.745 21.179 1.00 47.41 487 THR A C 1
ATOM 3765 O O . THR A 1 487 ? -47.789 -31.870 21.015 1.00 47.41 487 THR A O 1
ATOM 3768 N N . GLN A 1 488 ? -47.353 -29.818 20.215 1.00 42.41 488 GLN A N 1
ATOM 3769 C CA . GLN A 1 488 ? -47.905 -30.066 18.878 1.00 42.41 488 GLN A CA 1
ATOM 3770 C C . GLN A 1 488 ? -47.043 -31.051 18.070 1.00 42.41 488 GLN A C 1
ATOM 3772 O O . GLN A 1 488 ? -47.577 -31.946 17.427 1.00 42.41 488 GLN A O 1
ATOM 3777 N N . LYS A 1 489 ? -45.711 -30.964 18.186 1.00 40.94 489 LYS A N 1
ATOM 3778 C CA . LYS A 1 489 ? -44.776 -31.862 17.487 1.00 40.94 489 LYS A CA 1
ATOM 3779 C C . LYS A 1 489 ? -44.744 -33.288 18.055 1.00 40.94 489 LYS A C 1
ATOM 3781 O O . LYS A 1 489 ? -44.536 -34.231 17.308 1.00 40.94 489 LYS A O 1
ATOM 3786 N N . ASN A 1 490 ? -44.999 -33.458 19.355 1.00 35.75 490 ASN A N 1
ATOM 3787 C CA . ASN A 1 490 ? -45.103 -34.783 19.984 1.00 35.75 490 ASN A CA 1
ATOM 3788 C C . ASN A 1 490 ? -46.474 -35.457 19.769 1.00 35.75 490 ASN A C 1
ATOM 3790 O O . ASN A 1 490 ? -46.621 -36.636 20.083 1.00 35.75 490 ASN A O 1
ATOM 3794 N N . ALA A 1 491 ? -47.473 -34.729 19.259 1.00 37.41 491 ALA A N 1
ATOM 3795 C CA . ALA A 1 491 ? -48.794 -35.267 18.931 1.00 37.41 491 ALA A CA 1
ATOM 3796 C C . ALA A 1 491 ? -48.901 -35.779 17.477 1.00 37.41 491 ALA A C 1
ATOM 3798 O O . ALA A 1 491 ? -49.881 -36.442 17.149 1.00 37.41 491 ALA A O 1
ATOM 3799 N N . GLU A 1 492 ? -47.906 -35.508 16.624 1.00 38.03 492 GLU A N 1
ATOM 3800 C CA . GLU A 1 492 ? -47.879 -35.935 15.213 1.00 38.03 492 GLU A CA 1
ATOM 3801 C C . GLU A 1 492 ? -47.189 -37.301 14.979 1.00 38.03 492 GLU A C 1
ATOM 3803 O O . GLU A 1 492 ? -47.265 -37.829 13.874 1.00 38.03 492 GLU A O 1
ATOM 3808 N N . ASP A 1 493 ? -46.604 -37.930 16.011 1.00 32.34 493 ASP A N 1
ATOM 3809 C CA . ASP A 1 493 ? -45.829 -39.189 15.912 1.00 32.34 493 ASP A CA 1
ATOM 3810 C C . ASP A 1 493 ? -46.556 -40.445 16.467 1.00 32.34 493 ASP A C 1
ATOM 3812 O O . ASP A 1 493 ? -45.938 -41.348 17.038 1.00 32.34 493 ASP A O 1
ATOM 3816 N N . LEU A 1 494 ? -47.879 -40.558 16.289 1.00 29.19 494 LEU A N 1
ATOM 3817 C CA . LEU A 1 494 ? -48.633 -41.799 16.558 1.00 29.19 494 LEU A CA 1
ATOM 3818 C C . LEU A 1 494 ? -49.426 -42.250 15.313 1.00 29.19 494 LEU A C 1
ATOM 3820 O O . LEU A 1 494 ? -50.143 -41.439 14.725 1.00 29.19 494 LEU A O 1
ATOM 3824 N N . PRO A 1 495 ? -49.337 -43.530 14.892 1.00 28.05 495 PRO A N 1
ATOM 3825 C CA . PRO A 1 495 ? -49.989 -44.007 13.676 1.00 28.05 495 PRO A CA 1
ATOM 3826 C C . PRO A 1 495 ? -51.491 -44.228 13.907 1.00 28.05 495 PRO A C 1
ATOM 3828 O O . PRO A 1 495 ? -51.891 -44.868 14.878 1.00 28.05 495 PRO A O 1
ATOM 3831 N N . SER A 1 496 ? -52.325 -43.720 12.996 1.00 26.89 496 SER A N 1
ATOM 3832 C CA . SER A 1 496 ? -53.772 -43.967 12.978 1.00 26.89 496 SER A CA 1
ATOM 3833 C C . SER A 1 496 ? -54.132 -45.030 11.936 1.00 26.89 496 SER A C 1
ATOM 3835 O O . SER A 1 496 ? -53.828 -44.896 10.752 1.00 26.89 496 SER A O 1
ATOM 3837 N N . GLU A 1 497 ? -54.795 -46.095 12.390 1.00 24.38 497 GLU A N 1
ATOM 3838 C CA . GLU A 1 497 ? -55.485 -47.075 11.550 1.00 24.38 497 GLU A CA 1
ATOM 3839 C C . GLU A 1 497 ? -56.942 -46.645 11.283 1.00 24.38 497 GLU A C 1
ATOM 3841 O O . GLU A 1 497 ? -57.677 -46.273 12.193 1.00 24.38 497 GLU A O 1
ATOM 3846 N N . SER A 1 498 ? -57.333 -46.768 10.008 1.00 23.62 498 SER A N 1
ATOM 3847 C CA . SER A 1 498 ? -58.670 -47.041 9.439 1.00 23.62 498 SER A CA 1
ATOM 3848 C C . SER A 1 498 ? -59.909 -46.174 9.782 1.00 23.62 498 SER A C 1
ATOM 3850 O O . SER A 1 498 ? -60.436 -46.169 10.887 1.00 23.62 498 SER A O 1
ATOM 3852 N N . SER A 1 499 ? -60.439 -45.577 8.703 1.00 22.56 499 SER A N 1
ATOM 3853 C CA . SER A 1 499 ? -61.792 -45.044 8.385 1.00 22.56 499 SER A CA 1
ATOM 3854 C C . SER A 1 499 ? -63.000 -45.914 8.847 1.00 22.56 499 SER A C 1
ATOM 3856 O O . SER A 1 499 ? -62.740 -47.090 9.099 1.00 22.56 499 SER A O 1
ATOM 3858 N N . PRO A 1 500 ? -64.304 -45.485 8.804 1.00 33.00 500 PRO A N 1
ATOM 3859 C CA . PRO A 1 500 ? -64.891 -44.572 7.793 1.00 33.00 500 PRO A CA 1
ATOM 3860 C C . PRO A 1 500 ? -66.097 -43.646 8.149 1.00 33.00 500 PRO A C 1
ATOM 3862 O O . PRO A 1 500 ? -66.817 -43.840 9.118 1.00 33.00 500 PRO A O 1
ATOM 3865 N N . ASN A 1 501 ? -66.297 -42.661 7.253 1.00 23.17 501 ASN A N 1
ATOM 3866 C CA . ASN A 1 501 ? -67.522 -42.020 6.712 1.00 23.17 501 ASN A CA 1
ATOM 3867 C C . ASN A 1 501 ? -68.828 -41.877 7.526 1.00 23.17 501 ASN A C 1
ATOM 3869 O O . ASN A 1 501 ? -69.433 -42.882 7.865 1.00 23.17 501 ASN A O 1
ATOM 3873 N N . THR A 1 502 ? -69.342 -40.629 7.577 1.00 25.11 502 THR A N 1
ATOM 3874 C CA . THR A 1 502 ? -70.714 -40.125 7.221 1.00 25.11 502 THR A CA 1
ATOM 3875 C C . THR A 1 502 ? -70.795 -38.645 7.671 1.00 25.11 502 THR A C 1
ATOM 3877 O O . THR A 1 502 ? -70.543 -38.387 8.840 1.00 25.11 502 THR A O 1
ATOM 3880 N N . SER A 1 503 ? -70.842 -37.599 6.828 1.00 21.34 503 SER A N 1
ATOM 3881 C CA . SER A 1 503 ? -71.861 -37.087 5.878 1.00 21.34 503 SER A CA 1
ATOM 3882 C C . SER A 1 503 ? -72.855 -36.059 6.478 1.00 21.34 503 SER A C 1
ATOM 3884 O O . SER A 1 503 ? -73.500 -36.382 7.470 1.00 21.34 503 SER A O 1
ATOM 3886 N N . ILE A 1 504 ? -73.044 -34.933 5.748 1.00 24.84 504 ILE A N 1
ATOM 3887 C CA . ILE A 1 504 ? -74.205 -33.986 5.680 1.00 24.84 504 ILE A CA 1
ATOM 3888 C C . ILE A 1 504 ? -74.093 -32.701 6.550 1.00 24.84 504 ILE A C 1
ATOM 3890 O O . ILE A 1 504 ? -74.145 -32.786 7.770 1.00 24.84 504 ILE A O 1
ATOM 3894 N N . GLU A 1 505 ? -73.656 -31.550 5.986 1.00 23.81 505 GLU A N 1
ATOM 3895 C CA . GLU A 1 505 ? -74.382 -30.412 5.306 1.00 23.81 505 GLU A CA 1
ATOM 3896 C C . GLU A 1 505 ? -74.801 -29.303 6.300 1.00 23.81 505 GLU A C 1
ATOM 3898 O O . GLU A 1 505 ? -75.146 -29.615 7.429 1.00 23.81 505 GLU A O 1
ATOM 3903 N N . SER A 1 506 ? -74.878 -27.991 6.023 1.00 22.30 506 SER A N 1
ATOM 3904 C CA . SER A 1 506 ? -74.501 -27.014 4.964 1.00 22.30 506 SER A CA 1
ATOM 3905 C C . SER A 1 506 ? -74.943 -25.633 5.527 1.00 22.30 506 SER A C 1
ATOM 3907 O O . SER A 1 506 ? -75.906 -25.619 6.288 1.00 22.30 506 SER A O 1
ATOM 3909 N N . SER A 1 507 ? -74.249 -24.494 5.381 1.00 22.19 507 SER A N 1
ATOM 3910 C CA . SER A 1 507 ? -74.386 -23.408 4.364 1.00 22.19 507 SER A CA 1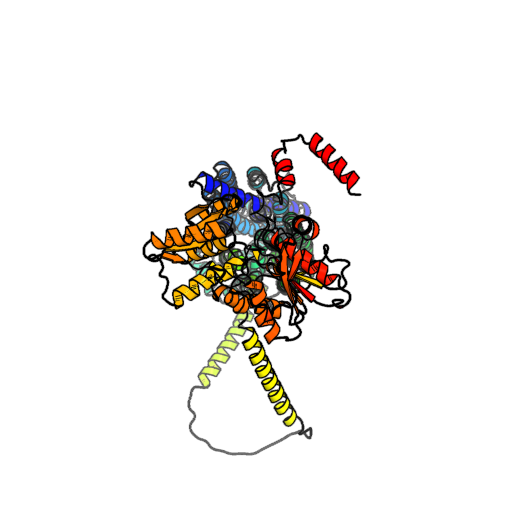
ATOM 3911 C C . SER A 1 507 ? -73.952 -22.096 5.081 1.00 22.19 507 SER A C 1
ATOM 3913 O O . SER A 1 507 ? -74.188 -21.996 6.280 1.00 22.19 507 SER A O 1
ATOM 3915 N N . GLU A 1 508 ? -73.260 -21.091 4.526 1.00 22.56 508 GLU A N 1
ATOM 3916 C CA . GLU A 1 508 ? -73.552 -20.259 3.345 1.00 22.56 508 GLU A CA 1
ATOM 3917 C C . GLU A 1 508 ? -72.282 -19.591 2.727 1.00 22.56 508 GLU A C 1
ATOM 3919 O O . GLU A 1 508 ? -71.240 -19.450 3.361 1.00 22.56 508 GLU A O 1
ATOM 3924 N N . GLU A 1 509 ? -72.461 -19.202 1.458 1.00 20.34 509 GLU A N 1
ATOM 3925 C CA . GLU A 1 509 ? -71.686 -18.549 0.367 1.00 20.34 509 GLU A CA 1
ATOM 3926 C C . GLU A 1 509 ? -70.911 -17.207 0.619 1.00 20.34 509 GLU A C 1
ATOM 3928 O O . GLU A 1 509 ? -70.953 -16.729 1.750 1.00 20.34 509 GLU A O 1
ATOM 3933 N N . PRO A 1 510 ? -70.280 -16.494 -0.388 1.00 33.91 510 PRO A N 1
ATOM 3934 C CA . PRO A 1 510 ? -70.237 -16.705 -1.869 1.00 33.91 510 PRO A CA 1
ATOM 3935 C C . PRO A 1 510 ? -68.905 -16.464 -2.668 1.00 33.91 510 PRO A C 1
ATOM 3937 O O . PRO A 1 510 ? -68.007 -15.733 -2.262 1.00 33.91 510 PRO A O 1
ATOM 3940 N N . LYS A 1 511 ? -68.939 -16.954 -3.931 1.00 23.23 511 LYS A N 1
ATOM 3941 C CA . LYS A 1 511 ? -68.460 -16.404 -5.244 1.00 23.23 511 LYS A CA 1
ATOM 3942 C C . LYS A 1 511 ? -66.961 -16.238 -5.604 1.00 23.23 511 LYS A C 1
ATOM 3944 O O . LYS A 1 511 ? -66.266 -15.354 -5.117 1.00 23.23 511 LYS A O 1
ATOM 3949 N N . LYS A 1 512 ? -66.556 -16.921 -6.695 1.00 23.95 512 LYS A N 1
ATOM 3950 C CA . LYS A 1 512 ? -65.533 -16.484 -7.679 1.00 23.95 512 LYS A CA 1
ATOM 3951 C C . LYS A 1 512 ? -65.923 -16.899 -9.108 1.00 23.95 512 LYS A C 1
ATOM 3953 O O . LYS A 1 512 ? -66.212 -18.066 -9.346 1.00 23.95 512 LYS A O 1
ATOM 3958 N N . SER A 1 513 ? -65.848 -15.960 -10.057 1.00 23.28 513 SER A N 1
ATOM 3959 C CA . SER A 1 513 ? -65.871 -16.216 -11.504 1.00 23.28 513 SER A CA 1
ATOM 3960 C C . SER A 1 513 ? -64.850 -15.348 -12.258 1.00 23.28 513 SER A C 1
ATOM 3962 O O . SER A 1 513 ? -64.718 -14.161 -11.976 1.00 23.28 513 SER A O 1
ATOM 3964 N N . SER A 1 514 ? -64.220 -15.988 -13.255 1.00 24.89 514 SER A N 1
ATOM 3965 C CA . SER A 1 514 ? -63.596 -15.494 -14.504 1.00 24.89 514 SER A CA 1
ATOM 3966 C C . SER A 1 514 ? -62.349 -14.588 -14.481 1.00 24.89 514 SER A C 1
ATOM 3968 O O . SER A 1 514 ? -62.423 -13.423 -14.103 1.00 24.89 514 SER A O 1
ATOM 3970 N N . GLY A 1 515 ? -61.245 -15.090 -15.066 1.00 23.25 515 GLY A N 1
ATOM 3971 C CA . GLY A 1 515 ? -60.108 -14.277 -15.524 1.00 23.25 515 GLY A CA 1
ATOM 3972 C C . GLY A 1 515 ? -58.879 -15.048 -16.053 1.00 23.25 515 GLY A C 1
ATOM 3973 O O . GLY A 1 515 ? -57.999 -15.390 -15.278 1.00 23.25 515 GLY A O 1
ATOM 3974 N N . CYS A 1 516 ? -58.802 -15.192 -17.385 1.00 24.98 516 CYS A N 1
ATOM 3975 C CA . CYS A 1 516 ? -57.602 -15.198 -18.251 1.00 24.98 516 CYS A CA 1
ATOM 3976 C C . CYS A 1 516 ? -56.628 -16.409 -18.293 1.00 24.98 516 CYS A C 1
ATOM 3978 O O . CYS A 1 516 ? -55.781 -16.616 -17.428 1.00 24.98 516 CYS A O 1
ATOM 3980 N N . SER A 1 517 ? -56.665 -17.126 -19.423 1.00 27.72 517 SER A N 1
ATOM 3981 C CA . SER A 1 517 ? -55.834 -18.273 -19.824 1.00 27.72 517 SER A CA 1
ATOM 3982 C C . SER A 1 517 ? -54.676 -17.902 -20.777 1.00 27.72 517 SER A C 1
ATOM 3984 O O . SER A 1 517 ? -54.468 -18.578 -21.781 1.00 27.72 517 SER A O 1
ATOM 3986 N N . ILE A 1 518 ? -53.929 -16.822 -20.506 1.00 31.41 518 ILE A N 1
ATOM 3987 C CA . ILE A 1 518 ? -52.853 -16.331 -21.408 1.00 31.41 518 ILE A CA 1
ATOM 3988 C C . ILE A 1 518 ? -51.450 -16.323 -20.748 1.00 31.41 518 ILE A C 1
ATOM 3990 O O . ILE A 1 518 ? -50.439 -16.128 -21.412 1.00 31.41 518 ILE A O 1
ATOM 3994 N N . SER A 1 519 ? -51.315 -16.627 -19.452 1.00 31.03 519 SER A N 1
ATOM 3995 C CA . SER A 1 519 ? -50.042 -16.424 -18.728 1.00 31.03 519 SER A CA 1
ATOM 3996 C C . SER A 1 519 ? -49.042 -17.594 -18.745 1.00 31.03 519 SER A C 1
ATOM 3998 O O . SER A 1 519 ? -47.914 -17.426 -18.276 1.00 31.03 519 SER A O 1
ATOM 4000 N N . LEU A 1 520 ? -49.417 -18.768 -19.265 1.00 34.81 520 LEU A N 1
ATOM 4001 C CA . LEU A 1 520 ? -48.575 -19.975 -19.200 1.00 34.81 520 LEU A CA 1
ATOM 4002 C C . LEU A 1 520 ? -47.650 -20.161 -20.416 1.00 34.81 520 LEU A C 1
ATOM 4004 O O . LEU A 1 520 ? -46.558 -20.693 -20.244 1.00 34.81 520 LEU A O 1
ATOM 4008 N N . SER A 1 521 ? -48.017 -19.652 -21.599 1.00 32.94 521 SER A N 1
ATOM 4009 C CA . SER A 1 521 ? -47.177 -19.744 -22.809 1.00 32.94 521 SER A CA 1
ATOM 4010 C C . SER A 1 521 ? -45.970 -18.800 -22.739 1.00 32.94 521 SER A C 1
ATOM 4012 O O . SER A 1 521 ? -44.828 -19.246 -22.854 1.00 32.94 521 SER A O 1
ATOM 4014 N N . LEU A 1 522 ? -46.199 -17.519 -22.413 1.00 34.91 522 LEU A N 1
ATOM 4015 C CA . LEU A 1 522 ? -45.141 -16.498 -22.362 1.00 34.91 522 LEU A CA 1
ATOM 4016 C C . LEU A 1 522 ? -44.069 -16.771 -21.298 1.00 34.91 522 LEU A C 1
ATOM 4018 O O . LEU A 1 522 ? -42.913 -16.410 -21.485 1.00 34.91 522 LEU A O 1
ATOM 4022 N N . LYS A 1 523 ? -44.425 -17.419 -20.181 1.00 39.72 523 LYS A N 1
ATOM 4023 C CA . LYS A 1 523 ? -43.449 -17.771 -19.137 1.00 39.72 523 LYS A CA 1
ATOM 4024 C C . LYS A 1 523 ? -42.501 -18.890 -19.558 1.00 39.72 523 LYS A C 1
ATOM 4026 O O . LYS A 1 523 ? -41.429 -18.989 -18.973 1.00 39.72 523 LYS A O 1
ATOM 4031 N N . SER A 1 524 ? -42.888 -19.731 -20.516 1.00 38.41 524 SER A N 1
ATOM 4032 C CA . SER A 1 524 ? -42.035 -20.817 -21.008 1.00 38.41 524 SER A CA 1
ATOM 4033 C C . SER A 1 524 ? -41.059 -20.335 -22.084 1.00 38.41 524 SER A C 1
ATOM 4035 O O . SER A 1 524 ? -39.883 -20.684 -22.021 1.00 38.41 524 SER A O 1
ATOM 4037 N N . GLU A 1 525 ? -41.503 -19.445 -22.976 1.00 38.78 525 GLU A N 1
ATOM 4038 C CA . GLU A 1 525 ? -40.655 -18.828 -24.006 1.00 38.78 525 GLU A CA 1
ATOM 4039 C C . GLU A 1 525 ? -39.621 -17.868 -23.402 1.00 38.78 525 GLU A C 1
ATOM 4041 O O . GLU A 1 525 ? -38.438 -18.009 -23.700 1.00 38.78 525 GLU A O 1
ATOM 4046 N N . LEU A 1 526 ? -40.007 -17.004 -22.445 1.00 40.19 526 LEU A N 1
ATOM 4047 C CA . LEU A 1 526 ? -39.043 -16.125 -21.759 1.00 40.19 526 LEU A CA 1
ATOM 4048 C C . LEU A 1 526 ? -37.971 -16.913 -20.995 1.00 40.19 526 LEU A C 1
ATOM 4050 O O . LEU A 1 526 ? -36.839 -16.463 -20.861 1.00 40.19 526 LEU A O 1
ATOM 4054 N N . LYS A 1 527 ? -38.324 -18.083 -20.449 1.00 37.84 527 LYS A N 1
ATOM 4055 C CA . LYS A 1 527 ? -37.386 -18.899 -19.671 1.00 37.84 527 LYS A CA 1
ATOM 4056 C C . LYS A 1 527 ? -36.374 -19.611 -20.574 1.00 37.84 527 LYS A C 1
ATOM 4058 O O . LYS A 1 527 ? -35.221 -19.747 -20.181 1.00 37.84 527 LYS A O 1
ATOM 4063 N N . LEU A 1 528 ? -36.791 -20.002 -21.781 1.00 42.75 528 LEU A N 1
ATOM 4064 C CA . LEU A 1 528 ? -35.927 -20.595 -22.806 1.00 42.75 528 LEU A CA 1
ATOM 4065 C C . LEU A 1 528 ? -34.999 -19.562 -23.464 1.00 42.75 528 LEU A C 1
ATOM 4067 O O . LEU A 1 528 ? -33.833 -19.881 -23.691 1.00 42.75 528 LEU A O 1
ATOM 4071 N N . GLU A 1 529 ? -35.464 -18.331 -23.706 1.00 42.81 529 GLU A N 1
ATOM 4072 C CA . GLU A 1 529 ? -34.605 -17.229 -24.176 1.00 42.81 529 GLU A CA 1
ATOM 4073 C C . GLU A 1 529 ? -33.565 -16.831 -23.122 1.00 42.81 529 GLU A C 1
ATOM 4075 O O . GLU A 1 529 ? -32.381 -16.745 -23.437 1.00 42.81 529 GLU A O 1
ATOM 4080 N N . ILE A 1 530 ? -33.962 -16.705 -21.849 1.00 48.94 530 ILE A N 1
ATOM 4081 C CA . ILE A 1 530 ? -33.033 -16.374 -20.757 1.00 48.94 530 ILE A CA 1
ATOM 4082 C C . ILE A 1 530 ? -32.002 -17.495 -20.536 1.00 48.94 530 ILE A C 1
ATOM 4084 O O . ILE A 1 530 ? -30.829 -17.209 -20.315 1.00 48.94 530 ILE A O 1
ATOM 4088 N N . GLU A 1 531 ? -32.382 -18.774 -20.630 1.00 45.59 531 GLU A N 1
ATOM 4089 C CA . GLU A 1 531 ? -31.419 -19.886 -20.536 1.00 45.59 531 GLU A CA 1
ATOM 4090 C C . GLU A 1 531 ? -30.498 -19.989 -21.765 1.00 45.59 531 GLU A C 1
ATOM 4092 O O . GLU A 1 531 ? -29.332 -20.374 -21.625 1.00 45.59 531 GLU A O 1
ATOM 4097 N N . GLY A 1 532 ? -30.991 -19.632 -22.956 1.00 44.00 532 GLY A N 1
ATOM 4098 C CA . GLY A 1 532 ? -30.199 -19.531 -24.182 1.00 44.00 532 GLY A CA 1
ATOM 4099 C C . GLY A 1 532 ? -29.160 -18.411 -24.108 1.00 44.00 532 GLY A C 1
ATOM 4100 O O . GLY A 1 532 ? -27.985 -18.642 -24.407 1.00 44.00 532 GLY A O 1
ATOM 4101 N N . ASP A 1 533 ? -29.566 -17.244 -23.611 1.00 47.16 533 ASP A N 1
ATOM 4102 C CA . ASP A 1 533 ? -28.690 -16.094 -23.401 1.00 47.16 533 ASP A CA 1
ATOM 4103 C C . ASP A 1 533 ? -27.698 -16.329 -22.263 1.00 47.16 533 ASP A C 1
ATOM 4105 O O . ASP A 1 533 ? -26.531 -15.985 -22.412 1.00 47.16 533 ASP A O 1
ATOM 4109 N N . ILE A 1 534 ? -28.084 -17.010 -21.178 1.00 49.28 534 ILE A N 1
ATOM 4110 C CA . ILE A 1 534 ? -27.158 -17.393 -20.099 1.00 49.28 534 ILE A CA 1
ATOM 4111 C C . ILE A 1 534 ? -26.133 -18.424 -20.584 1.00 49.28 534 ILE A C 1
ATOM 4113 O O . ILE A 1 534 ? -24.971 -18.325 -20.206 1.00 49.28 534 ILE A O 1
ATOM 4117 N N . LYS A 1 535 ? -26.503 -19.382 -21.445 1.00 45.88 535 LYS A N 1
ATOM 4118 C CA . LYS A 1 535 ? -25.538 -20.326 -22.046 1.00 45.88 535 LYS A CA 1
ATOM 4119 C C . LYS A 1 535 ? -24.636 -19.665 -23.087 1.00 45.88 535 LYS A C 1
ATOM 4121 O O . LYS A 1 535 ? -23.480 -20.055 -23.232 1.00 45.88 535 LYS A O 1
ATOM 4126 N N . SER A 1 536 ? -25.152 -18.675 -23.812 1.00 41.72 536 SER A N 1
ATOM 4127 C CA . SER A 1 536 ? -24.379 -17.822 -24.719 1.00 41.72 536 SER A CA 1
ATOM 4128 C C . SER A 1 536 ? -23.368 -16.976 -23.938 1.00 41.72 536 SER A C 1
ATOM 4130 O O . SER A 1 536 ? -22.178 -17.007 -24.250 1.00 41.72 536 SER A O 1
ATOM 4132 N N . LEU A 1 537 ? -23.813 -16.332 -22.854 1.00 44.97 537 LEU A N 1
ATOM 4133 C CA . LEU A 1 537 ? -22.994 -15.563 -21.917 1.00 44.97 537 LEU A CA 1
ATOM 4134 C C . LEU A 1 537 ? -21.988 -16.439 -21.177 1.00 44.97 537 LEU A C 1
ATOM 4136 O O . LEU A 1 537 ? -20.836 -16.047 -21.092 1.00 44.97 537 LEU A O 1
ATOM 4140 N N . SER A 1 538 ? -22.350 -17.638 -20.718 1.00 39.38 538 SER A N 1
ATOM 4141 C CA . SER A 1 538 ? -21.406 -18.554 -20.064 1.00 39.38 538 SER A CA 1
ATOM 4142 C C . SER A 1 538 ? -20.362 -19.077 -21.049 1.00 39.38 538 SER A C 1
ATOM 4144 O O . SER A 1 538 ? -19.205 -19.253 -20.694 1.00 39.38 538 SER A O 1
ATOM 4146 N N . LYS A 1 539 ? -20.734 -19.287 -22.318 1.00 39.69 539 LYS A N 1
ATOM 4147 C CA . LYS A 1 539 ? -19.794 -19.661 -23.382 1.00 39.69 539 LYS A CA 1
ATOM 4148 C C . LYS A 1 539 ? -18.900 -18.488 -23.804 1.00 39.69 539 LYS A C 1
ATOM 4150 O O . LYS A 1 539 ? -17.783 -18.727 -24.253 1.00 39.69 539 LYS A O 1
ATOM 4155 N N . PHE A 1 540 ? -19.368 -17.248 -23.653 1.00 40.34 540 PHE A N 1
ATOM 4156 C CA . PHE A 1 540 ? -18.567 -16.036 -23.842 1.00 40.34 540 PHE A CA 1
ATOM 4157 C C . PHE A 1 540 ? -17.628 -15.781 -22.652 1.00 40.34 540 PHE A C 1
ATOM 4159 O O . PHE A 1 540 ? -16.453 -15.499 -22.865 1.00 40.34 540 PHE A O 1
ATOM 4166 N N . MET A 1 541 ? -18.115 -15.959 -21.421 1.00 38.66 541 MET A N 1
ATOM 4167 C CA . MET A 1 541 ? -17.359 -15.794 -20.176 1.00 38.66 541 MET A CA 1
ATOM 4168 C C . MET A 1 541 ? -16.271 -16.862 -20.028 1.00 38.66 541 MET A C 1
ATOM 4170 O O . MET A 1 541 ? -15.121 -16.515 -19.780 1.00 38.66 541 MET A O 1
ATOM 4174 N N . ASN A 1 542 ? -16.572 -18.128 -20.332 1.00 37.66 542 ASN A N 1
ATOM 4175 C CA . ASN A 1 542 ? -15.573 -19.203 -20.306 1.00 37.66 542 ASN A CA 1
ATOM 4176 C C . ASN A 1 542 ? -14.522 -19.079 -21.421 1.00 37.66 542 ASN A C 1
ATOM 4178 O O . ASN A 1 542 ? -13.496 -19.741 -21.365 1.00 37.66 542 ASN A O 1
ATOM 4182 N N . LYS A 1 543 ? -14.758 -18.258 -22.456 1.00 35.78 543 LYS A N 1
ATOM 4183 C CA . LYS A 1 543 ? -13.751 -17.977 -23.493 1.00 35.78 543 LYS A CA 1
ATOM 4184 C C . LYS A 1 543 ? -12.892 -16.753 -23.162 1.00 35.78 543 LYS A C 1
ATOM 4186 O O . LYS A 1 543 ? -11.842 -16.579 -23.770 1.00 35.78 543 LYS A O 1
ATOM 4191 N N . SER A 1 544 ? -13.329 -15.917 -22.216 1.00 34.88 544 SER A N 1
ATOM 4192 C CA . SER A 1 544 ? -12.533 -14.819 -21.652 1.00 34.88 544 SER A CA 1
ATOM 4193 C C . SER A 1 544 ? -11.704 -15.224 -20.428 1.00 34.88 544 SER A C 1
ATOM 4195 O O . SER A 1 544 ? -10.821 -14.469 -20.042 1.00 34.88 544 SER A O 1
ATOM 4197 N N . GLU A 1 545 ? -11.959 -16.398 -19.838 1.00 36.44 545 GLU A N 1
ATOM 4198 C CA . GLU A 1 545 ? -11.203 -16.923 -18.687 1.00 36.44 545 GLU A CA 1
ATOM 4199 C C . GLU A 1 545 ? -9.779 -17.403 -19.033 1.00 36.44 545 GLU A C 1
ATOM 4201 O O . GLU A 1 545 ? -8.947 -17.489 -18.137 1.00 36.44 545 GLU A O 1
ATOM 4206 N N . ASP A 1 546 ? -9.448 -17.632 -20.309 1.00 36.00 546 ASP A N 1
ATOM 4207 C CA . ASP A 1 546 ? -8.120 -18.139 -20.714 1.00 36.00 546 ASP A CA 1
ATOM 4208 C C . ASP A 1 546 ? -7.077 -17.046 -21.033 1.00 36.00 546 ASP A C 1
ATOM 4210 O O . ASP A 1 546 ? -5.940 -17.358 -21.385 1.00 36.00 546 ASP A O 1
ATOM 4214 N N . LEU A 1 547 ? -7.421 -15.759 -20.923 1.00 41.97 547 LEU A N 1
ATOM 4215 C CA . LEU A 1 547 ? -6.493 -14.650 -21.197 1.00 41.97 547 LEU A CA 1
ATOM 4216 C C . LEU A 1 547 ? -6.532 -13.616 -20.070 1.00 41.97 547 LEU A C 1
ATOM 4218 O O . LEU A 1 547 ? -6.829 -12.436 -20.274 1.00 41.97 547 LEU A O 1
ATOM 4222 N N . ASP A 1 548 ? -6.211 -14.070 -18.861 1.00 39.88 548 ASP A N 1
ATOM 4223 C CA . ASP A 1 548 ? -5.904 -13.174 -17.757 1.00 39.88 548 ASP A CA 1
ATOM 4224 C C . ASP A 1 548 ? -4.547 -12.487 -18.002 1.00 39.88 548 ASP A C 1
ATOM 4226 O O . ASP A 1 548 ? -3.481 -12.972 -17.635 1.00 39.88 548 ASP A O 1
ATOM 4230 N N . TYR A 1 549 ? -4.581 -11.335 -18.676 1.00 46.00 549 TYR A N 1
ATOM 4231 C CA . TYR A 1 549 ? -3.424 -10.445 -18.828 1.00 46.00 549 TYR A CA 1
ATOM 4232 C C . TYR A 1 549 ? -3.014 -9.773 -17.508 1.00 46.00 549 TYR A C 1
ATOM 4234 O O . TYR A 1 549 ? -1.997 -9.069 -17.463 1.00 46.00 549 TYR A O 1
ATOM 4242 N N . SER A 1 550 ? -3.803 -9.928 -16.439 1.00 47.47 550 SER A N 1
ATOM 4243 C CA . SER A 1 550 ? -3.436 -9.419 -15.131 1.00 47.47 550 SER A CA 1
ATOM 4244 C C . SER A 1 550 ? -2.423 -10.379 -14.503 1.00 47.47 550 SER A C 1
ATOM 4246 O O . SER A 1 550 ? -2.653 -11.572 -14.354 1.00 47.47 550 SER A O 1
ATOM 4248 N N . ARG A 1 551 ? -1.243 -9.861 -14.150 1.00 60.00 551 ARG A N 1
ATOM 4249 C CA . ARG A 1 551 ? -0.185 -10.599 -13.435 1.00 60.00 551 ARG A CA 1
ATOM 4250 C C . ARG A 1 551 ? -0.587 -10.856 -11.970 1.00 60.00 551 ARG A C 1
ATOM 4252 O O . ARG A 1 551 ? 0.158 -10.518 -11.057 1.00 60.00 551 ARG A O 1
ATOM 4259 N N . THR A 1 552 ? -1.802 -11.342 -11.736 1.00 52.84 552 THR A N 1
ATOM 4260 C CA . THR A 1 552 ? -2.430 -11.489 -10.414 1.00 52.84 552 THR A CA 1
ATOM 4261 C C . THR A 1 552 ? -2.092 -12.817 -9.741 1.00 52.84 552 THR A C 1
ATOM 4263 O O . THR A 1 552 ? -2.233 -12.930 -8.525 1.00 52.84 552 THR A O 1
ATOM 4266 N N . ASN A 1 553 ? -1.571 -13.789 -10.494 1.00 69.12 553 ASN A N 1
ATOM 4267 C CA . ASN A 1 553 ? -1.158 -15.093 -9.979 1.00 69.12 553 ASN A CA 1
ATOM 4268 C C . ASN A 1 553 ? 0.337 -15.143 -9.620 1.00 69.12 553 ASN A C 1
ATOM 4270 O O . ASN A 1 553 ? 1.171 -14.462 -10.220 1.00 69.12 553 ASN A O 1
ATOM 4274 N N . ILE A 1 554 ? 0.682 -15.990 -8.642 1.00 75.12 554 ILE A N 1
ATOM 4275 C CA . ILE A 1 554 ? 2.077 -16.295 -8.295 1.00 75.12 554 ILE A CA 1
ATOM 4276 C C . ILE A 1 554 ? 2.696 -17.090 -9.452 1.00 75.12 554 ILE A C 1
ATOM 4278 O O . ILE A 1 554 ? 2.264 -18.205 -9.733 1.00 75.12 554 ILE A O 1
ATOM 4282 N N . LEU A 1 555 ? 3.711 -16.513 -10.096 1.00 83.38 555 LEU A N 1
ATOM 4283 C CA . LEU A 1 555 ? 4.486 -17.158 -11.160 1.00 83.38 555 LEU A CA 1
ATOM 4284 C C . LEU A 1 555 ? 5.486 -18.163 -10.570 1.00 83.38 555 LEU A C 1
ATOM 4286 O O . LEU A 1 555 ? 6.050 -17.918 -9.499 1.00 83.38 555 LEU A O 1
ATOM 4290 N N . ALA A 1 556 ? 5.757 -19.270 -11.264 1.00 84.50 556 ALA A N 1
ATOM 4291 C CA . ALA A 1 556 ? 6.661 -20.305 -10.755 1.00 84.50 556 ALA A CA 1
ATOM 4292 C C . ALA A 1 556 ? 8.134 -19.869 -10.787 1.00 84.50 556 ALA A C 1
ATOM 4294 O O . ALA A 1 556 ? 8.936 -20.305 -9.959 1.00 84.50 556 ALA A O 1
ATOM 4295 N N . ASN A 1 557 ? 8.514 -19.021 -11.746 1.00 88.31 557 ASN A N 1
ATOM 4296 C CA . ASN A 1 557 ? 9.855 -18.450 -11.851 1.00 88.31 557 ASN A CA 1
ATOM 4297 C C . ASN A 1 557 ? 9.858 -17.153 -12.680 1.00 88.31 557 ASN A C 1
ATOM 4299 O O . ASN A 1 557 ? 8.866 -16.778 -13.300 1.00 88.31 557 ASN A O 1
ATOM 4303 N N . ALA A 1 558 ? 11.004 -16.466 -12.710 1.00 87.62 558 ALA A N 1
ATOM 4304 C CA . ALA A 1 558 ? 11.132 -15.166 -13.365 1.00 87.62 558 ALA A CA 1
ATOM 4305 C C . ALA A 1 558 ? 10.908 -15.198 -14.889 1.00 87.62 558 ALA A C 1
ATOM 4307 O O . ALA A 1 558 ? 10.619 -14.159 -15.476 1.00 87.62 558 ALA A O 1
ATOM 4308 N N . VAL A 1 559 ? 11.045 -16.353 -15.546 1.00 88.31 559 VAL A N 1
ATOM 4309 C CA . VAL A 1 559 ? 10.911 -16.454 -17.005 1.00 88.31 559 VAL A CA 1
ATOM 4310 C C . VAL A 1 559 ? 9.451 -16.407 -17.454 1.00 88.31 559 VAL A C 1
ATOM 4312 O O . VAL A 1 559 ? 9.171 -15.913 -18.539 1.00 88.31 559 VAL A O 1
ATOM 4315 N N . GLU A 1 560 ? 8.507 -16.789 -16.594 1.00 87.19 560 GLU A N 1
ATOM 4316 C CA . GLU A 1 560 ? 7.069 -16.625 -16.862 1.00 87.19 560 GLU A CA 1
ATOM 4317 C C . GLU A 1 560 ? 6.643 -15.149 -16.939 1.00 87.19 560 GLU A C 1
ATOM 4319 O O . GLU A 1 560 ? 5.576 -14.825 -17.449 1.00 87.19 560 GLU A O 1
ATOM 4324 N N . PHE A 1 561 ? 7.490 -14.227 -16.469 1.00 85.50 561 PHE A N 1
ATOM 4325 C CA . PHE A 1 561 ? 7.263 -12.787 -16.590 1.00 85.50 561 PHE A CA 1
ATOM 4326 C C . PHE A 1 561 ? 7.668 -12.232 -17.969 1.00 85.50 561 PHE A C 1
ATOM 4328 O O . PHE A 1 561 ? 7.422 -11.058 -18.261 1.00 85.50 561 PHE A O 1
ATOM 4335 N N . VAL A 1 562 ? 8.298 -13.049 -18.823 1.00 91.31 562 VAL A N 1
ATOM 4336 C CA . VAL A 1 562 ? 8.650 -12.673 -20.195 1.00 91.31 562 VAL A CA 1
ATOM 4337 C C . VAL A 1 562 ? 7.379 -12.545 -21.028 1.00 91.31 562 VAL A C 1
ATOM 4339 O O . VAL A 1 562 ? 6.629 -13.497 -21.208 1.00 91.31 562 VAL A O 1
ATOM 4342 N N . GLY A 1 563 ? 7.170 -11.360 -21.591 1.00 90.19 563 GLY A N 1
ATOM 4343 C CA . GLY A 1 563 ? 6.039 -11.050 -22.448 1.00 90.19 563 GLY A CA 1
ATOM 4344 C C . GLY A 1 563 ? 4.956 -10.194 -21.801 1.00 90.19 563 GLY A C 1
ATOM 4345 O O . GLY A 1 563 ? 5.172 -9.544 -20.773 1.00 90.19 563 GLY A O 1
ATOM 4346 N N . HIS A 1 564 ? 3.804 -10.126 -22.473 1.00 89.31 564 HIS A N 1
ATOM 4347 C CA . HIS A 1 564 ? 2.651 -9.306 -22.082 1.00 89.31 564 HIS A CA 1
ATOM 4348 C C . HIS A 1 564 ? 3.022 -7.833 -21.837 1.00 89.31 564 HIS A C 1
ATOM 4350 O O . HIS A 1 564 ? 2.531 -7.183 -20.911 1.00 89.31 564 HIS A O 1
ATOM 4356 N N . THR A 1 565 ? 3.925 -7.284 -22.655 1.00 93.88 565 THR A N 1
ATOM 4357 C CA . THR A 1 565 ? 4.423 -5.918 -22.456 1.00 93.88 565 THR A CA 1
ATOM 4358 C C . THR A 1 565 ? 3.407 -4.879 -22.950 1.00 93.88 565 THR A C 1
ATOM 4360 O O . THR A 1 565 ? 2.649 -5.143 -23.886 1.00 93.88 565 THR A O 1
ATOM 4363 N N . PRO A 1 566 ? 3.309 -3.688 -22.338 1.00 94.62 566 PRO A N 1
ATOM 4364 C CA . PRO A 1 566 ? 2.271 -2.726 -22.700 1.00 94.62 566 PRO A CA 1
ATOM 4365 C C . PRO A 1 566 ? 2.558 -2.030 -24.038 1.00 94.62 566 PRO A C 1
ATOM 4367 O O . PRO A 1 566 ? 3.705 -1.926 -24.482 1.00 94.62 566 PRO A O 1
ATOM 4370 N N . LEU A 1 567 ? 1.498 -1.517 -24.663 1.00 96.12 567 LEU A N 1
ATOM 4371 C CA . LEU A 1 567 ? 1.558 -0.647 -25.834 1.00 96.12 567 LEU A CA 1
ATOM 4372 C C . LEU A 1 567 ? 1.169 0.777 -25.414 1.00 96.12 567 LEU A C 1
ATOM 4374 O O . LEU A 1 567 ? 0.115 0.975 -24.814 1.00 96.12 567 LEU A O 1
ATOM 4378 N N . VAL A 1 568 ? 2.012 1.766 -25.714 1.00 96.81 568 VAL A N 1
ATOM 4379 C CA . VAL A 1 568 ? 1.835 3.157 -25.261 1.00 96.81 568 VAL A CA 1
ATOM 4380 C C . VAL A 1 568 ? 1.801 4.102 -26.456 1.00 96.81 568 VAL A C 1
ATOM 4382 O O . VAL A 1 568 ? 2.669 4.042 -27.323 1.00 96.81 568 VAL A O 1
ATOM 4385 N N . TYR A 1 569 ? 0.809 4.992 -26.508 1.00 97.25 569 TYR A N 1
ATOM 4386 C CA . TYR A 1 569 ? 0.763 6.047 -27.521 1.00 97.25 569 TYR A CA 1
ATOM 4387 C C . TYR A 1 569 ? 1.861 7.084 -27.292 1.00 97.25 569 TYR A C 1
ATOM 4389 O O . TYR A 1 569 ? 2.054 7.550 -26.171 1.00 97.25 569 TYR A O 1
ATOM 4397 N N . LEU A 1 570 ? 2.528 7.483 -28.374 1.00 96.69 570 LEU A N 1
ATOM 4398 C CA . LEU A 1 570 ? 3.374 8.671 -28.378 1.00 96.69 570 LEU A CA 1
ATOM 4399 C C . LEU A 1 570 ? 2.464 9.879 -28.619 1.00 96.69 570 LEU A C 1
ATOM 4401 O O . LEU A 1 570 ? 1.693 9.889 -29.582 1.00 96.69 570 LEU A O 1
ATOM 4405 N N . ASN A 1 571 ? 2.490 10.865 -27.723 1.00 94.12 571 ASN A N 1
ATOM 4406 C CA . ASN A 1 571 ? 1.533 11.976 -27.749 1.00 94.12 571 ASN A CA 1
ATOM 4407 C C . ASN A 1 571 ? 2.203 13.321 -28.032 1.00 94.12 571 ASN A C 1
ATOM 4409 O O . ASN A 1 571 ? 1.642 14.142 -28.752 1.00 94.12 571 ASN A O 1
ATOM 4413 N N . LYS A 1 572 ? 3.391 13.567 -27.477 1.00 95.06 572 LYS A N 1
ATOM 4414 C CA . LYS A 1 572 ? 4.134 14.821 -27.642 1.00 95.06 572 LYS A CA 1
ATOM 4415 C C . LYS A 1 572 ? 5.014 14.807 -28.887 1.00 95.06 572 LYS A C 1
ATOM 4417 O O . LYS A 1 572 ? 4.937 15.742 -29.679 1.00 95.06 572 LYS A O 1
ATOM 4422 N N . VAL A 1 573 ? 5.789 13.744 -29.118 1.00 93.94 573 VAL A N 1
ATOM 4423 C CA . VAL A 1 573 ? 6.698 13.667 -30.281 1.00 93.94 573 VAL A CA 1
ATOM 4424 C C . VAL A 1 573 ? 5.952 13.508 -31.611 1.00 93.94 573 VAL A C 1
ATOM 4426 O O . VAL A 1 573 ? 6.528 13.770 -32.667 1.00 93.94 573 VAL A O 1
ATOM 4429 N N . SER A 1 574 ? 4.676 13.115 -31.560 1.00 92.25 574 SER A N 1
ATOM 4430 C CA . SER A 1 574 ? 3.780 12.905 -32.708 1.00 92.25 574 SER A CA 1
ATOM 4431 C C . SER A 1 574 ? 2.534 13.798 -32.710 1.00 92.25 574 SER A C 1
ATOM 4433 O O . SER A 1 574 ? 1.612 13.534 -33.475 1.00 92.25 574 SER A O 1
ATOM 4435 N N . LYS A 1 575 ? 2.500 14.858 -31.889 1.00 89.38 575 LYS A N 1
ATOM 4436 C CA . LYS A 1 575 ? 1.319 15.716 -31.679 1.00 89.38 575 LYS A CA 1
ATOM 4437 C C . LYS A 1 575 ? 0.686 16.255 -32.972 1.00 89.38 575 LYS A C 1
ATOM 4439 O O . LYS A 1 575 ? -0.534 16.276 -33.080 1.00 89.38 575 LYS A O 1
ATOM 4444 N N . ASP A 1 576 ? 1.513 16.650 -33.938 1.00 90.19 576 ASP A N 1
ATOM 4445 C CA . ASP A 1 576 ? 1.079 17.319 -35.175 1.00 90.19 576 ASP A CA 1
ATOM 4446 C C . ASP A 1 576 ? 1.116 16.392 -36.406 1.00 90.19 576 ASP A C 1
ATOM 4448 O O . ASP A 1 576 ? 1.185 16.853 -37.547 1.00 90.19 576 ASP A O 1
ATOM 4452 N N . LEU A 1 577 ? 1.130 15.071 -36.195 1.00 93.38 577 LEU A N 1
ATOM 4453 C CA . LEU A 1 577 ? 1.207 14.091 -37.279 1.00 93.38 577 LEU A CA 1
ATOM 4454 C C . LEU A 1 577 ? -0.183 13.569 -37.669 1.00 93.38 577 LEU A C 1
ATOM 4456 O O . LEU A 1 577 ? -1.024 13.341 -36.800 1.00 93.38 577 LEU A O 1
ATOM 4460 N N . PRO A 1 578 ? -0.434 13.329 -38.969 1.00 91.06 578 PRO A N 1
ATOM 4461 C CA . PRO A 1 578 ? -1.736 12.866 -39.434 1.00 91.06 578 PRO A CA 1
ATOM 4462 C C . PRO A 1 578 ? -2.028 11.401 -39.062 1.00 91.06 578 PRO A C 1
ATOM 4464 O O . PRO A 1 578 ? -3.196 11.016 -39.029 1.00 91.06 578 PRO A O 1
ATOM 4467 N N . ALA A 1 579 ? -1.011 10.582 -38.771 1.00 95.56 579 ALA A N 1
ATOM 4468 C CA . ALA A 1 579 ? -1.161 9.206 -38.281 1.00 95.56 579 ALA A CA 1
ATOM 4469 C C . ALA A 1 579 ? -0.861 9.095 -36.777 1.00 95.56 579 ALA A C 1
ATOM 4471 O O . ALA A 1 579 ? -0.070 9.864 -36.228 1.00 95.56 579 ALA A O 1
ATOM 4472 N N . ARG A 1 580 ? -1.434 8.086 -36.110 1.00 96.31 580 ARG A N 1
ATOM 4473 C CA . ARG A 1 580 ? -1.168 7.805 -34.688 1.00 96.31 580 ARG A CA 1
ATOM 4474 C C . ARG A 1 580 ? -0.034 6.799 -34.544 1.00 96.31 580 ARG A C 1
ATOM 4476 O O . ARG A 1 580 ? -0.022 5.789 -35.243 1.00 96.31 580 ARG A O 1
ATOM 4483 N N . ILE A 1 581 ? 0.868 7.030 -33.591 1.00 97.75 581 ILE A N 1
ATOM 4484 C CA . ILE A 1 581 ? 2.000 6.137 -33.312 1.00 97.75 581 ILE A CA 1
ATOM 4485 C C . ILE A 1 581 ? 1.848 5.523 -31.922 1.00 97.75 581 ILE A C 1
ATOM 4487 O O . ILE A 1 581 ? 1.626 6.235 -30.942 1.00 97.75 581 ILE A O 1
ATOM 4491 N N . ALA A 1 582 ? 2.004 4.205 -31.835 1.00 97.75 582 ALA A N 1
ATOM 4492 C CA . ALA A 1 582 ? 2.070 3.471 -30.582 1.00 97.75 582 ALA A CA 1
ATOM 4493 C C . ALA A 1 582 ? 3.371 2.659 -30.493 1.00 97.75 582 ALA A C 1
ATOM 4495 O O . ALA A 1 582 ? 3.805 2.034 -31.460 1.00 97.75 582 ALA A O 1
ATOM 4496 N N . ALA A 1 583 ? 4.006 2.673 -29.327 1.00 97.56 583 ALA A N 1
ATOM 4497 C CA . ALA A 1 583 ? 5.254 1.980 -29.056 1.00 97.56 583 ALA A CA 1
ATOM 4498 C C . ALA A 1 583 ? 5.019 0.803 -28.107 1.00 97.56 583 ALA A C 1
ATOM 4500 O O . ALA A 1 583 ? 4.452 0.955 -27.025 1.00 97.56 583 ALA A O 1
ATOM 4501 N N . LYS A 1 584 ? 5.478 -0.380 -28.512 1.00 97.31 584 LYS A N 1
ATOM 4502 C CA . LYS A 1 584 ? 5.504 -1.585 -27.686 1.00 97.31 584 LYS A CA 1
ATOM 4503 C C . LYS A 1 584 ? 6.674 -1.494 -26.717 1.00 97.31 584 LYS A C 1
ATOM 4505 O O . LYS A 1 584 ? 7.828 -1.421 -27.143 1.00 97.31 584 LYS A O 1
ATOM 4510 N N . ILE A 1 585 ? 6.385 -1.474 -25.422 1.00 96.69 585 ILE A N 1
ATOM 4511 C CA . ILE A 1 585 ? 7.362 -1.194 -24.368 1.00 96.69 585 ILE A CA 1
ATOM 4512 C C . ILE A 1 585 ? 8.055 -2.492 -23.933 1.00 96.69 585 ILE A C 1
ATOM 4514 O O . ILE A 1 585 ? 7.841 -3.020 -22.845 1.00 96.69 585 ILE A O 1
ATOM 4518 N N . GLU A 1 586 ? 8.910 -3.028 -24.803 1.00 95.00 586 GLU A N 1
ATOM 4519 C CA . GLU A 1 586 ? 9.589 -4.312 -24.571 1.00 95.00 586 GLU A CA 1
ATOM 4520 C C . GLU A 1 586 ? 10.647 -4.264 -23.464 1.00 95.00 586 GLU A C 1
ATOM 4522 O O . GLU A 1 586 ? 11.142 -5.297 -23.021 1.00 95.00 586 GLU A O 1
ATOM 4527 N N . TYR A 1 587 ? 10.997 -3.084 -22.966 1.00 93.00 587 TYR A N 1
ATOM 4528 C CA . TYR A 1 587 ? 11.884 -2.978 -21.817 1.00 93.00 587 TYR A CA 1
ATOM 4529 C C . TYR A 1 587 ? 11.207 -3.247 -20.462 1.00 93.00 587 TYR A C 1
ATOM 4531 O O . TYR A 1 587 ? 11.866 -3.141 -19.438 1.00 93.00 587 TYR A O 1
ATOM 4539 N N . VAL A 1 588 ? 9.918 -3.606 -20.443 1.00 93.44 588 VAL A N 1
ATOM 4540 C CA . VAL A 1 588 ? 9.194 -4.075 -19.240 1.00 93.44 588 VAL A CA 1
ATOM 4541 C C . VAL A 1 588 ? 9.367 -5.589 -19.008 1.00 93.44 588 VAL A C 1
ATOM 4543 O O . VAL A 1 588 ? 8.913 -6.119 -17.996 1.00 93.44 588 VAL A O 1
ATOM 4546 N N . ASN A 1 589 ? 10.042 -6.297 -19.919 1.00 93.12 589 ASN A N 1
ATOM 4547 C CA . ASN A 1 589 ? 10.480 -7.680 -19.697 1.00 93.12 589 ASN A CA 1
ATOM 4548 C C . ASN A 1 589 ? 11.476 -7.779 -18.507 1.00 93.12 589 ASN A C 1
ATOM 4550 O O . ASN A 1 589 ? 12.065 -6.760 -18.137 1.00 93.12 589 ASN A O 1
ATOM 4554 N N . PRO A 1 590 ? 11.683 -8.969 -17.899 1.00 91.31 590 PRO A N 1
ATOM 4555 C CA . PRO A 1 590 ? 12.422 -9.124 -16.636 1.00 91.31 590 PRO A CA 1
ATOM 4556 C C . PRO A 1 590 ? 13.847 -8.561 -16.652 1.00 91.31 590 PRO A C 1
ATOM 4558 O O . PRO A 1 590 ? 14.290 -7.957 -15.679 1.00 91.31 590 PRO A O 1
ATOM 4561 N N . ALA A 1 591 ? 14.567 -8.743 -17.758 1.00 92.19 591 ALA A N 1
ATOM 4562 C CA . ALA A 1 591 ? 15.903 -8.208 -17.970 1.00 92.19 591 ALA A CA 1
ATOM 4563 C C . ALA A 1 591 ? 15.856 -6.992 -18.906 1.00 92.19 591 ALA A C 1
ATOM 4565 O O . ALA A 1 591 ? 16.770 -6.758 -19.703 1.00 92.19 591 ALA A O 1
ATOM 4566 N N . CYS A 1 592 ? 14.782 -6.208 -18.800 1.00 93.75 592 CYS A N 1
ATOM 4567 C CA . CYS A 1 592 ? 14.471 -4.954 -19.480 1.00 93.75 592 CYS A CA 1
ATOM 4568 C C . CYS A 1 592 ? 14.806 -4.924 -20.979 1.00 93.75 592 CYS A C 1
ATOM 4570 O O . CYS A 1 592 ? 15.307 -3.911 -21.492 1.00 93.75 592 CYS A O 1
ATOM 4572 N N . SER A 1 593 ? 14.561 -6.024 -21.704 1.00 92.94 593 SER A N 1
ATOM 4573 C CA . SER A 1 593 ? 14.789 -6.079 -23.147 1.00 92.94 593 SER A CA 1
ATOM 4574 C C . SER A 1 593 ? 13.839 -7.003 -23.906 1.00 92.94 593 SER A C 1
ATOM 4576 O O . SER A 1 593 ? 13.453 -8.067 -23.444 1.00 92.94 593 SER A O 1
ATOM 4578 N N . VAL A 1 594 ? 13.583 -6.654 -25.169 1.00 93.69 594 VAL A N 1
ATOM 4579 C CA . VAL A 1 594 ? 12.925 -7.523 -26.161 1.00 93.69 594 VAL A CA 1
ATOM 4580 C C . VAL A 1 594 ? 13.621 -8.879 -26.338 1.00 93.69 594 VAL A C 1
ATOM 4582 O O . VAL A 1 594 ? 13.006 -9.848 -26.777 1.00 93.69 594 VAL A O 1
ATOM 4585 N N . LYS A 1 595 ? 14.919 -8.958 -26.017 1.00 93.75 595 LYS A N 1
ATOM 4586 C CA . LYS A 1 595 ? 15.728 -10.167 -26.197 1.00 93.75 595 LYS A CA 1
ATOM 4587 C C . LYS A 1 595 ? 15.465 -11.243 -25.149 1.00 93.75 595 LYS A C 1
ATOM 4589 O O . LYS A 1 595 ? 15.901 -12.367 -25.362 1.00 93.75 595 LYS A O 1
ATOM 4594 N N . ASP A 1 596 ? 14.702 -10.943 -24.105 1.00 94.38 596 ASP A N 1
ATOM 4595 C CA . ASP A 1 596 ? 14.311 -11.920 -23.087 1.00 94.38 596 ASP A CA 1
ATOM 4596 C C . ASP A 1 596 ? 13.404 -12.998 -23.704 1.00 94.38 596 ASP A C 1
ATOM 4598 O O . ASP A 1 596 ? 13.607 -14.187 -23.469 1.00 94.38 596 ASP A O 1
ATOM 4602 N N . ARG A 1 597 ? 12.493 -12.590 -24.605 1.00 94.06 597 ARG A N 1
ATOM 4603 C CA . ARG A 1 597 ? 11.618 -13.483 -25.391 1.00 94.06 597 ARG A CA 1
ATOM 4604 C C . ARG A 1 597 ? 12.423 -14.478 -26.218 1.00 94.06 597 ARG A C 1
ATOM 4606 O O . ARG A 1 597 ? 12.206 -15.683 -26.159 1.00 94.06 597 ARG A O 1
ATOM 4613 N N . VAL A 1 598 ? 13.379 -13.950 -26.979 1.00 93.94 598 VAL A N 1
ATOM 4614 C CA . VAL A 1 598 ? 14.194 -14.743 -27.902 1.00 93.94 598 VAL A CA 1
ATOM 4615 C C . VAL A 1 598 ? 15.164 -15.640 -27.139 1.00 93.94 598 VAL A C 1
ATOM 4617 O O . VAL A 1 598 ? 15.282 -16.816 -27.460 1.00 93.94 598 VAL A O 1
ATOM 4620 N N . GLY A 1 599 ? 15.837 -15.101 -26.119 1.00 93.81 599 GLY A N 1
ATOM 4621 C CA . GLY A 1 599 ? 16.795 -15.855 -25.318 1.00 93.81 599 GLY A CA 1
ATOM 4622 C C . GLY A 1 599 ? 16.145 -17.051 -24.627 1.00 93.81 599 GLY A C 1
ATOM 4623 O O . GLY A 1 599 ? 16.691 -18.150 -24.673 1.00 93.81 599 GLY A O 1
ATOM 4624 N N . TYR A 1 600 ? 14.949 -16.862 -24.063 1.00 94.62 600 TYR A N 1
ATOM 4625 C CA . TYR A 1 600 ? 14.188 -17.963 -23.483 1.00 94.62 600 TYR A CA 1
ATOM 4626 C C . TYR A 1 600 ? 13.763 -18.997 -24.530 1.00 94.62 600 TYR A C 1
ATOM 4628 O O . TYR A 1 600 ? 14.067 -20.175 -24.354 1.00 94.62 600 TYR A O 1
ATOM 4636 N N . LYS A 1 601 ? 13.127 -18.567 -25.630 1.00 94.75 601 LYS A N 1
ATOM 4637 C CA . LYS A 1 601 ? 12.633 -19.472 -26.680 1.00 94.75 601 LYS A CA 1
ATOM 4638 C C . LYS A 1 601 ? 13.755 -20.305 -27.304 1.00 94.75 601 LYS A C 1
ATOM 4640 O O . LYS A 1 601 ? 13.604 -21.508 -27.465 1.00 94.75 601 LYS A O 1
ATOM 4645 N N . MET A 1 602 ? 14.910 -19.698 -27.586 1.00 94.62 602 MET A N 1
ATOM 4646 C CA . MET A 1 602 ? 16.064 -20.408 -28.154 1.00 94.62 602 MET A CA 1
ATOM 4647 C C . MET A 1 602 ? 16.596 -21.510 -27.226 1.00 94.62 602 MET A C 1
ATOM 4649 O O . MET A 1 602 ? 16.984 -22.571 -27.712 1.00 94.62 602 MET A O 1
ATOM 4653 N N . ILE A 1 603 ? 16.629 -21.269 -25.910 1.00 94.62 603 ILE A N 1
ATOM 4654 C CA . ILE A 1 603 ? 17.024 -22.290 -24.928 1.00 94.62 603 ILE A CA 1
ATOM 4655 C C . ILE A 1 603 ? 15.937 -23.362 -24.828 1.00 94.62 603 ILE A C 1
ATOM 4657 O O . ILE A 1 603 ? 16.250 -24.545 -24.859 1.00 94.62 603 ILE A O 1
ATOM 4661 N N . GLU A 1 604 ? 14.667 -22.963 -24.754 1.00 93.75 604 GLU A N 1
ATOM 4662 C CA . GLU A 1 604 ? 13.543 -23.891 -24.636 1.00 93.75 604 GLU A CA 1
ATOM 4663 C C . GLU A 1 604 ? 13.445 -24.853 -25.834 1.00 93.75 604 GLU A C 1
ATOM 4665 O O . GLU A 1 604 ? 13.271 -26.057 -25.651 1.00 93.75 604 GLU A O 1
ATOM 4670 N N . ASP A 1 605 ? 13.607 -24.350 -27.058 1.00 93.94 605 ASP A N 1
ATOM 4671 C CA . ASP A 1 605 ? 13.567 -25.174 -28.268 1.00 93.94 605 ASP A CA 1
ATOM 4672 C C . ASP A 1 605 ? 14.773 -26.119 -28.343 1.00 93.94 605 ASP A C 1
ATOM 4674 O O . ASP A 1 605 ? 14.626 -27.291 -28.696 1.00 93.94 605 ASP A O 1
ATOM 4678 N N . ALA A 1 606 ? 15.965 -25.649 -27.958 1.00 93.31 606 ALA A N 1
ATOM 4679 C CA . ALA A 1 606 ? 17.160 -26.488 -27.902 1.00 93.31 606 ALA A CA 1
ATOM 4680 C C . ALA A 1 606 ? 17.049 -27.587 -26.825 1.00 93.31 606 ALA A C 1
ATOM 4682 O O . ALA A 1 606 ? 17.505 -28.710 -27.050 1.00 93.31 606 ALA A O 1
ATOM 4683 N N . GLU A 1 607 ? 16.414 -27.292 -25.686 1.00 93.12 607 GLU A N 1
ATOM 4684 C CA . GLU A 1 607 ? 16.087 -28.270 -24.640 1.00 93.12 607 GLU A CA 1
ATOM 4685 C C . GLU A 1 607 ? 15.091 -29.316 -25.138 1.00 93.12 607 GLU A C 1
ATOM 4687 O O . GLU A 1 607 ? 15.335 -30.515 -25.001 1.00 93.12 607 GLU A O 1
ATOM 4692 N N . LYS A 1 608 ? 13.987 -28.880 -25.759 1.00 93.25 608 LYS A N 1
ATOM 4693 C CA . LYS A 1 608 ? 12.962 -29.774 -26.326 1.00 93.25 608 LYS A CA 1
ATOM 4694 C C . LYS A 1 608 ? 13.533 -30.676 -27.421 1.00 93.25 608 LYS A C 1
ATOM 4696 O O . LYS A 1 608 ? 13.125 -31.828 -27.534 1.00 93.25 608 LYS A O 1
ATOM 4701 N N . ALA A 1 609 ? 14.494 -30.176 -28.197 1.00 92.25 609 ALA A N 1
ATOM 4702 C CA . ALA A 1 609 ? 15.210 -30.944 -29.211 1.00 92.25 609 ALA A CA 1
ATOM 4703 C C . ALA A 1 609 ? 16.290 -31.887 -28.637 1.00 92.25 609 ALA A C 1
ATOM 4705 O O . ALA A 1 609 ? 16.892 -32.648 -29.394 1.00 92.25 609 ALA A O 1
ATOM 4706 N N . GLY A 1 610 ? 16.560 -31.846 -27.326 1.00 91.44 610 GLY A N 1
ATOM 4707 C CA . GLY A 1 610 ? 17.592 -32.658 -26.674 1.00 91.44 610 GLY A CA 1
ATOM 4708 C C . GLY A 1 610 ? 19.028 -32.264 -27.042 1.00 91.44 610 GLY A C 1
ATOM 4709 O O . GLY A 1 610 ? 19.942 -33.066 -26.865 1.00 91.44 610 GLY A O 1
ATOM 4710 N N . LEU A 1 611 ? 19.237 -31.054 -27.573 1.00 91.19 611 LEU A N 1
ATOM 4711 C CA . LEU A 1 611 ? 20.552 -30.556 -27.999 1.00 91.19 611 LEU A CA 1
ATOM 4712 C C . LEU A 1 611 ? 21.381 -30.019 -26.830 1.00 91.19 611 LEU A C 1
ATOM 4714 O O . LEU A 1 611 ? 22.609 -29.986 -26.908 1.00 91.19 611 LEU A O 1
ATOM 4718 N N . ILE A 1 612 ? 20.708 -29.578 -25.767 1.00 93.69 612 ILE A N 1
ATOM 4719 C CA . ILE A 1 612 ? 21.324 -28.998 -24.574 1.00 93.69 612 ILE A CA 1
ATOM 4720 C C . ILE A 1 612 ? 20.708 -29.608 -23.311 1.00 93.69 612 ILE A C 1
ATOM 4722 O O . ILE A 1 612 ? 19.538 -29.990 -23.301 1.00 93.69 612 ILE A O 1
ATOM 4726 N N . GLN A 1 613 ? 21.504 -29.698 -22.245 1.00 92.44 613 GLN A N 1
ATOM 4727 C CA . GLN A 1 613 ? 21.075 -30.217 -20.947 1.00 92.44 613 GLN A CA 1
ATOM 4728 C C . GLN A 1 613 ? 21.620 -29.352 -19.793 1.00 92.44 613 GLN A C 1
ATOM 4730 O O . GLN A 1 613 ? 22.828 -29.060 -19.788 1.00 92.44 613 GLN A O 1
ATOM 4735 N N . PRO A 1 614 ? 20.790 -28.977 -18.794 1.00 90.50 614 PRO A N 1
ATOM 4736 C CA . PRO A 1 614 ? 21.233 -28.170 -17.656 1.00 90.50 614 PRO A CA 1
ATOM 4737 C C . PRO A 1 614 ? 22.362 -28.852 -16.877 1.00 90.50 614 PRO A C 1
ATOM 4739 O O . PRO A 1 614 ? 22.363 -30.072 -16.710 1.00 90.50 614 PRO A O 1
ATOM 4742 N N . GLY A 1 615 ? 23.340 -28.074 -16.410 1.00 87.06 615 GLY A N 1
ATOM 4743 C CA . GLY A 1 615 ? 24.501 -28.575 -15.659 1.00 87.06 615 GLY A CA 1
ATOM 4744 C C . GLY A 1 615 ? 25.536 -29.391 -16.455 1.00 87.06 615 GLY A C 1
ATOM 4745 O O . GLY A 1 615 ? 26.619 -29.640 -15.931 1.00 87.06 615 GLY A O 1
ATOM 4746 N N . LEU A 1 616 ? 25.246 -29.780 -17.704 1.00 90.25 616 LEU A N 1
ATOM 4747 C CA . LEU A 1 616 ? 26.171 -30.519 -18.575 1.00 90.25 616 LEU A CA 1
ATOM 4748 C C . LEU A 1 616 ? 26.647 -29.680 -19.765 1.00 90.25 616 LEU A C 1
ATOM 4750 O O . LEU A 1 616 ? 27.826 -29.714 -20.113 1.00 90.25 616 LEU A O 1
ATOM 4754 N N . THR A 1 617 ? 25.731 -28.962 -20.418 1.00 92.25 617 THR A N 1
ATOM 4755 C CA . THR A 1 617 ? 26.030 -28.199 -21.635 1.00 92.25 617 THR A CA 1
ATOM 4756 C C . THR A 1 617 ? 26.441 -26.766 -21.313 1.00 92.25 617 THR A C 1
ATOM 4758 O O . THR A 1 617 ? 25.755 -26.070 -20.564 1.00 92.25 617 THR A O 1
ATOM 4761 N N . THR A 1 618 ? 27.533 -26.297 -21.921 1.00 94.12 618 THR A N 1
ATOM 4762 C CA . THR A 1 618 ? 27.948 -24.887 -21.858 1.00 94.12 618 THR A CA 1
ATOM 4763 C C . THR A 1 618 ? 27.446 -24.135 -23.086 1.00 94.12 618 THR A C 1
ATOM 4765 O O . THR A 1 618 ? 27.794 -24.465 -24.219 1.00 94.12 618 THR A O 1
ATOM 4768 N N . LEU A 1 619 ? 26.640 -23.100 -22.880 1.00 95.88 619 LEU A N 1
ATOM 4769 C CA . LEU A 1 619 ? 26.117 -22.273 -23.962 1.00 95.88 619 LEU A CA 1
ATOM 4770 C C . LEU A 1 619 ? 27.126 -21.184 -24.333 1.00 95.88 619 LEU A C 1
ATOM 4772 O O . LEU A 1 619 ? 27.737 -20.566 -23.460 1.00 95.88 619 LEU A O 1
ATOM 4776 N N . ILE A 1 620 ? 27.296 -20.938 -25.630 1.00 94.69 620 ILE A N 1
ATOM 4777 C CA . ILE A 1 620 ? 28.185 -19.905 -26.164 1.00 94.69 620 ILE A CA 1
ATOM 4778 C C . ILE A 1 620 ? 27.378 -19.019 -27.116 1.00 94.69 620 ILE A C 1
ATOM 4780 O O . ILE A 1 620 ? 26.757 -19.530 -28.040 1.00 94.69 620 ILE A O 1
ATOM 4784 N N . GLU A 1 621 ? 27.397 -17.696 -26.942 1.00 93.94 621 GLU A N 1
ATOM 4785 C CA . GLU A 1 621 ? 26.731 -16.786 -27.890 1.00 93.94 621 GLU A CA 1
ATOM 4786 C C . GLU A 1 621 ? 27.574 -15.535 -28.195 1.00 93.94 621 GLU A C 1
ATOM 4788 O O . GLU A 1 621 ? 28.000 -14.828 -27.271 1.00 93.94 621 GLU A O 1
ATOM 4793 N N . PRO A 1 622 ? 27.776 -15.198 -29.484 1.00 90.00 622 PRO A N 1
ATOM 4794 C CA . PRO A 1 622 ? 28.302 -13.901 -29.882 1.00 90.00 622 PRO A CA 1
ATOM 4795 C C . PRO A 1 622 ? 27.235 -12.815 -29.745 1.00 90.00 622 PRO A C 1
ATOM 4797 O O . PRO A 1 622 ? 26.125 -12.923 -30.269 1.00 90.00 622 PRO A O 1
ATOM 4800 N N . THR A 1 623 ? 27.560 -11.723 -29.055 1.00 85.25 623 THR A N 1
ATOM 4801 C CA . THR A 1 623 ? 26.554 -10.717 -28.706 1.00 85.25 623 THR A CA 1
ATOM 4802 C C . THR A 1 623 ? 27.066 -9.283 -28.745 1.00 85.25 623 THR A C 1
ATOM 4804 O O . THR A 1 623 ? 28.214 -8.980 -28.434 1.00 85.25 623 THR A O 1
ATOM 4807 N N . SER A 1 624 ? 26.159 -8.364 -29.076 1.00 72.88 624 SER A N 1
ATOM 4808 C CA . SER A 1 624 ? 26.331 -6.918 -28.908 1.00 72.88 624 SER A CA 1
ATOM 4809 C C . SER A 1 624 ? 25.730 -6.406 -27.587 1.00 72.88 624 SER A C 1
ATOM 4811 O O . SER A 1 624 ? 25.569 -5.202 -27.396 1.00 72.88 624 SER A O 1
ATOM 4813 N N . GLY A 1 625 ? 25.325 -7.309 -26.684 1.00 77.25 625 GLY A N 1
ATOM 4814 C CA . GLY A 1 625 ? 24.889 -6.983 -25.325 1.00 77.25 625 GLY A CA 1
ATOM 4815 C C . GLY A 1 625 ? 23.476 -7.444 -24.982 1.00 77.25 625 GLY A C 1
ATOM 4816 O O . GLY A 1 625 ? 23.326 -8.319 -24.139 1.00 77.25 625 GLY A O 1
ATOM 4817 N N . ASN A 1 626 ? 22.432 -6.899 -25.623 1.00 89.75 626 ASN A N 1
ATOM 4818 C CA . ASN A 1 626 ? 21.040 -7.183 -25.219 1.00 89.75 626 ASN A CA 1
ATOM 4819 C C . ASN A 1 626 ? 20.660 -8.663 -25.376 1.00 89.75 626 ASN A C 1
ATOM 4821 O O . ASN A 1 626 ? 20.000 -9.204 -24.498 1.00 89.75 626 ASN A O 1
ATOM 4825 N N . MET A 1 627 ? 21.122 -9.331 -26.444 1.00 91.50 627 MET A N 1
ATOM 4826 C CA . MET A 1 627 ? 20.934 -10.783 -26.578 1.00 91.50 627 MET A CA 1
ATOM 4827 C C . MET A 1 627 ? 21.656 -11.542 -25.463 1.00 91.50 627 MET A C 1
ATOM 4829 O O . MET A 1 627 ? 21.119 -12.488 -24.905 1.00 91.50 627 MET A O 1
ATOM 4833 N N . GLY A 1 628 ? 22.856 -11.086 -25.094 1.00 92.38 628 GLY A N 1
ATOM 4834 C CA . GLY A 1 628 ? 23.620 -11.709 -24.020 1.00 92.38 628 GLY A CA 1
ATOM 4835 C C . GLY A 1 628 ? 22.898 -11.590 -22.684 1.00 92.38 628 GLY A C 1
ATOM 4836 O O . GLY A 1 628 ? 22.895 -12.541 -21.922 1.00 92.38 628 GLY A O 1
ATOM 4837 N N . ILE A 1 629 ? 22.264 -10.443 -22.420 1.00 94.06 629 ILE A N 1
ATOM 4838 C CA . ILE A 1 629 ? 21.512 -10.201 -21.184 1.00 94.06 629 ILE A CA 1
ATOM 4839 C C . ILE A 1 629 ? 20.278 -11.105 -21.122 1.00 94.06 629 ILE A C 1
ATOM 4841 O O . ILE A 1 629 ? 20.087 -11.767 -20.108 1.00 94.06 629 ILE A O 1
ATOM 4845 N N . GLY A 1 630 ? 19.500 -11.193 -22.208 1.00 94.19 630 GLY A N 1
ATOM 4846 C CA . GLY A 1 630 ? 18.334 -12.082 -22.268 1.00 94.19 630 GLY A CA 1
ATOM 4847 C C . GLY A 1 630 ? 18.708 -13.558 -22.079 1.00 94.19 630 GLY A C 1
ATOM 4848 O O . GLY A 1 630 ? 18.044 -14.277 -21.335 1.00 94.19 630 GLY A O 1
ATOM 4849 N N . LEU A 1 631 ? 19.819 -13.998 -22.680 1.00 95.19 631 LEU A N 1
ATOM 4850 C CA . LEU A 1 631 ? 20.344 -15.351 -22.479 1.00 95.19 631 LEU A CA 1
ATOM 4851 C C . LEU A 1 631 ? 20.888 -15.568 -21.070 1.00 95.19 631 LEU A C 1
ATOM 4853 O O . LEU A 1 631 ? 20.592 -16.598 -20.480 1.00 95.19 631 LEU A O 1
ATOM 4857 N N . ALA A 1 632 ? 21.649 -14.625 -20.513 1.00 95.44 632 ALA A N 1
ATOM 4858 C CA . ALA A 1 632 ? 22.207 -14.742 -19.167 1.00 95.44 632 ALA A CA 1
ATOM 4859 C C . ALA A 1 632 ? 21.099 -14.844 -18.116 1.00 95.44 632 ALA A C 1
ATOM 4861 O O . ALA A 1 632 ? 21.160 -15.701 -17.239 1.00 95.44 632 ALA A O 1
ATOM 4862 N N . PHE A 1 633 ? 20.045 -14.041 -18.268 1.00 95.44 633 PHE A N 1
ATOM 4863 C CA . PHE A 1 633 ? 18.832 -14.133 -17.468 1.00 95.44 633 PHE A CA 1
ATOM 4864 C C . PHE A 1 633 ? 18.181 -15.525 -17.562 1.00 95.44 633 PHE A C 1
ATOM 4866 O O . PHE A 1 633 ? 17.958 -16.170 -16.538 1.00 95.44 633 PHE A O 1
ATOM 4873 N N . ALA A 1 634 ? 17.923 -16.022 -18.775 1.00 94.56 634 ALA A N 1
ATOM 4874 C CA . ALA A 1 634 ? 17.288 -17.326 -18.962 1.00 94.56 634 ALA A CA 1
ATOM 4875 C C . ALA A 1 634 ? 18.172 -18.490 -18.465 1.00 94.56 634 ALA A C 1
ATOM 4877 O O . ALA A 1 634 ? 17.670 -19.430 -17.847 1.00 94.56 634 ALA A O 1
ATOM 4878 N N . CYS A 1 635 ? 19.491 -18.405 -18.666 1.00 94.88 635 CYS A N 1
ATOM 4879 C CA . CYS A 1 635 ? 20.469 -19.379 -18.176 1.00 94.88 635 CYS A CA 1
ATOM 4880 C C . CYS A 1 635 ? 20.529 -19.411 -16.649 1.00 94.88 635 CYS A C 1
ATOM 4882 O O . CYS A 1 635 ? 20.589 -20.498 -16.079 1.00 94.88 635 CYS A O 1
ATOM 4884 N N . ALA A 1 636 ? 20.471 -18.250 -15.989 1.00 93.94 636 ALA A N 1
ATOM 4885 C CA . ALA A 1 636 ? 20.474 -18.159 -14.532 1.00 93.94 636 ALA A CA 1
ATOM 4886 C C . ALA A 1 636 ? 19.251 -18.852 -13.912 1.00 93.94 636 ALA A C 1
ATOM 4888 O O . ALA A 1 636 ? 19.375 -19.500 -12.877 1.00 93.94 636 ALA A O 1
ATOM 4889 N N . VAL A 1 637 ? 18.084 -18.769 -14.563 1.00 92.62 637 VAL A N 1
ATOM 4890 C CA . VAL A 1 637 ? 16.866 -19.449 -14.092 1.00 92.62 637 VAL A CA 1
ATOM 4891 C C . VAL A 1 637 ? 16.891 -20.949 -14.400 1.00 92.62 637 VAL A C 1
ATOM 4893 O O . VAL A 1 637 ? 16.476 -21.747 -13.565 1.00 92.62 637 VAL A O 1
ATOM 4896 N N . LYS A 1 638 ? 17.384 -21.351 -15.579 1.00 91.00 638 LYS A N 1
ATOM 4897 C CA . LYS A 1 638 ? 17.397 -22.761 -16.014 1.00 91.00 638 LYS A CA 1
ATOM 4898 C C . LYS A 1 638 ? 18.631 -23.565 -15.581 1.00 91.00 638 LYS A C 1
ATOM 4900 O O . LYS A 1 638 ? 18.639 -24.779 -15.747 1.00 91.00 638 LYS A O 1
ATOM 4905 N N . GLY A 1 639 ? 19.658 -22.922 -15.026 1.00 91.81 639 GLY A N 1
ATOM 4906 C CA . GLY A 1 639 ? 20.871 -23.588 -14.538 1.00 91.81 639 GLY A CA 1
ATOM 4907 C C . GLY A 1 639 ? 21.894 -23.942 -15.627 1.00 91.81 639 GLY A C 1
ATOM 4908 O O . GLY A 1 639 ? 22.517 -25.003 -15.559 1.00 91.81 639 GLY A O 1
ATOM 4909 N N . TYR A 1 640 ? 22.082 -23.074 -16.627 1.00 94.56 640 TYR A N 1
ATOM 4910 C CA . TYR A 1 640 ? 23.115 -23.236 -17.663 1.00 94.56 640 TYR A CA 1
ATOM 4911 C C . TYR A 1 640 ? 24.347 -22.372 -17.406 1.00 94.56 640 TYR A C 1
ATOM 4913 O O . TYR A 1 640 ? 24.239 -21.215 -17.000 1.00 94.56 640 TYR A O 1
ATOM 4921 N N . SER A 1 641 ? 25.523 -22.901 -17.746 1.00 94.19 641 SER A N 1
ATOM 4922 C CA . SER A 1 641 ? 26.741 -22.099 -17.877 1.00 94.19 641 SER A CA 1
ATOM 4923 C C . SER A 1 641 ? 26.739 -21.372 -19.221 1.00 94.19 641 SER A C 1
ATOM 4925 O O . SER A 1 641 ? 26.556 -22.002 -20.262 1.00 94.19 641 SER A O 1
ATOM 4927 N N . LEU A 1 642 ? 26.960 -20.056 -19.203 1.00 96.38 642 LEU A N 1
ATOM 4928 C CA . LEU A 1 642 ? 26.921 -19.208 -20.394 1.00 96.38 642 LEU A CA 1
ATOM 4929 C C . LEU A 1 642 ? 28.242 -18.460 -20.586 1.00 96.38 642 LEU A C 1
ATOM 4931 O O . LEU A 1 642 ? 28.715 -17.774 -19.679 1.00 96.38 642 LEU A O 1
ATOM 4935 N N . ILE A 1 643 ? 28.788 -18.536 -21.799 1.00 95.62 643 ILE A N 1
ATOM 4936 C CA . ILE A 1 643 ? 29.957 -17.779 -22.247 1.00 95.62 643 ILE A CA 1
ATOM 4937 C C . ILE A 1 643 ? 29.533 -16.834 -23.370 1.00 95.62 643 ILE A C 1
ATOM 4939 O O . ILE A 1 643 ? 29.003 -17.245 -24.401 1.00 95.62 643 ILE A O 1
ATOM 4943 N N . LEU A 1 644 ? 29.801 -15.548 -23.192 1.00 95.12 644 LEU A N 1
ATOM 4944 C CA . LEU A 1 644 ? 29.462 -14.503 -24.144 1.00 95.12 644 LEU A CA 1
ATOM 4945 C C . LEU A 1 644 ? 30.727 -13.901 -24.734 1.00 95.12 644 LEU A C 1
ATOM 4947 O O . LEU A 1 644 ? 31.596 -13.413 -24.008 1.00 95.12 644 LEU A O 1
ATOM 4951 N N . THR A 1 645 ? 30.806 -13.879 -26.061 1.00 92.62 645 THR A N 1
ATOM 4952 C CA . THR A 1 645 ? 31.845 -13.138 -26.779 1.00 92.62 645 THR A CA 1
ATOM 4953 C C . THR A 1 645 ? 31.278 -11.802 -27.238 1.00 92.62 645 THR A C 1
ATOM 4955 O O . THR A 1 645 ? 30.196 -11.735 -27.826 1.00 92.62 645 THR A O 1
ATOM 4958 N N . MET A 1 646 ? 31.981 -10.707 -26.950 1.00 90.69 646 MET A N 1
ATOM 4959 C CA . MET A 1 646 ? 31.538 -9.372 -27.358 1.00 90.69 646 MET A CA 1
ATOM 4960 C C . MET A 1 646 ? 32.699 -8.401 -27.591 1.00 90.69 646 MET A C 1
ATOM 4962 O O . MET A 1 646 ? 33.737 -8.526 -26.943 1.00 90.69 646 MET A O 1
ATOM 4966 N N . PRO A 1 647 ? 32.537 -7.379 -28.447 1.00 86.12 647 PRO A N 1
ATOM 4967 C CA . PRO A 1 647 ? 33.554 -6.344 -28.625 1.00 86.12 647 PRO A CA 1
ATOM 4968 C C . PRO A 1 647 ? 33.796 -5.529 -27.346 1.00 86.12 647 PRO A C 1
ATOM 4970 O O . PRO A 1 647 ? 32.850 -5.193 -26.627 1.00 86.12 647 PRO A O 1
ATOM 4973 N N . SER A 1 648 ? 35.042 -5.119 -27.086 1.00 85.19 648 SER A N 1
ATOM 4974 C CA . SER A 1 648 ? 35.365 -4.281 -25.913 1.00 85.19 648 SER A CA 1
ATOM 4975 C C . SER A 1 648 ? 34.764 -2.865 -25.965 1.00 85.19 648 SER A C 1
ATOM 4977 O O . SER A 1 648 ? 34.656 -2.211 -24.926 1.00 85.19 648 SER A O 1
ATOM 4979 N N . SER A 1 649 ? 34.282 -2.423 -27.135 1.00 79.38 649 SER A N 1
ATOM 4980 C CA . SER A 1 649 ? 33.557 -1.157 -27.336 1.00 79.38 649 SER A CA 1
ATOM 4981 C C . SER A 1 649 ? 32.142 -1.127 -26.743 1.00 79.38 649 SER A C 1
ATOM 4983 O O . SER A 1 649 ? 31.516 -0.068 -26.713 1.00 79.38 649 SER A O 1
ATOM 4985 N N . MET A 1 650 ? 31.612 -2.262 -26.270 1.00 85.19 650 MET A N 1
ATOM 4986 C CA . MET A 1 650 ? 30.311 -2.303 -25.595 1.00 85.19 650 MET A CA 1
ATOM 4987 C C . MET A 1 650 ? 30.341 -1.559 -24.250 1.00 85.19 650 MET A C 1
ATOM 4989 O O . MET A 1 650 ? 31.387 -1.430 -23.616 1.00 85.19 650 MET A O 1
ATOM 4993 N N . SER A 1 651 ? 29.181 -1.070 -23.803 1.00 86.12 651 SER A N 1
ATOM 4994 C CA . SER A 1 651 ? 29.080 -0.263 -22.579 1.00 86.12 651 SER A CA 1
ATOM 4995 C C . SER A 1 651 ? 29.464 -1.035 -21.312 1.00 86.12 651 SER A C 1
ATOM 4997 O O . SER A 1 651 ? 29.289 -2.255 -21.223 1.00 86.12 651 SER A O 1
ATOM 4999 N N . VAL A 1 652 ? 29.986 -0.312 -20.315 1.00 88.94 652 VAL A N 1
ATOM 5000 C CA . VAL A 1 652 ? 30.406 -0.895 -19.029 1.00 88.94 652 VAL A CA 1
ATOM 5001 C C . VAL A 1 652 ? 29.211 -1.519 -18.314 1.00 88.94 652 VAL A C 1
ATOM 5003 O O . VAL A 1 652 ? 29.309 -2.643 -17.829 1.00 88.94 652 VAL A O 1
ATOM 5006 N N . GLU A 1 653 ? 28.072 -0.828 -18.316 1.00 91.19 653 GLU A N 1
ATOM 5007 C CA . GLU A 1 653 ? 26.845 -1.247 -17.639 1.00 91.19 653 GLU A CA 1
ATOM 5008 C C . GLU A 1 653 ? 26.390 -2.621 -18.137 1.00 91.19 653 GLU A C 1
ATOM 5010 O O . GLU A 1 653 ? 26.071 -3.496 -17.339 1.00 91.19 653 GLU A O 1
ATOM 5015 N N . ARG A 1 654 ? 26.460 -2.874 -19.451 1.00 89.94 654 ARG A N 1
ATOM 5016 C CA . ARG A 1 654 ? 26.118 -4.190 -20.012 1.00 89.94 654 ARG A CA 1
ATOM 5017 C C . ARG A 1 654 ? 27.045 -5.292 -19.522 1.00 89.94 654 ARG A C 1
ATOM 5019 O O . ARG A 1 654 ? 26.563 -6.365 -19.181 1.00 89.94 654 ARG A O 1
ATOM 5026 N N . ARG A 1 655 ? 28.358 -5.049 -19.479 1.00 90.94 655 ARG A N 1
ATOM 5027 C CA . ARG A 1 655 ? 29.327 -6.049 -18.996 1.00 90.94 655 ARG A CA 1
ATOM 5028 C C . ARG A 1 655 ? 29.091 -6.396 -17.529 1.00 90.94 655 ARG A C 1
ATOM 5030 O O . ARG A 1 655 ? 29.163 -7.567 -17.170 1.00 90.94 655 ARG A O 1
ATOM 5037 N N . VAL A 1 656 ? 28.779 -5.387 -16.715 1.00 92.19 656 VAL A N 1
ATOM 5038 C CA . VAL A 1 656 ? 28.439 -5.565 -15.299 1.00 92.19 656 VAL A CA 1
ATOM 5039 C C . VAL A 1 656 ? 27.176 -6.412 -15.155 1.00 92.19 656 VAL A C 1
ATOM 5041 O O . VAL A 1 656 ? 27.203 -7.395 -14.424 1.00 92.19 656 VAL A O 1
ATOM 5044 N N . VAL A 1 657 ? 26.110 -6.099 -15.900 1.00 93.00 657 VAL A N 1
ATOM 5045 C CA . VAL A 1 657 ? 24.851 -6.868 -15.865 1.00 93.00 657 VAL A CA 1
ATOM 5046 C C . VAL A 1 657 ? 25.076 -8.332 -16.258 1.00 93.00 657 VAL A C 1
ATOM 5048 O O . VAL A 1 657 ? 24.582 -9.231 -15.586 1.00 93.00 657 VAL A O 1
ATOM 5051 N N . LEU A 1 658 ? 25.862 -8.595 -17.305 1.00 93.88 658 LEU A N 1
ATOM 5052 C CA . LEU A 1 658 ? 26.170 -9.964 -17.731 1.00 93.88 658 LEU A CA 1
ATOM 5053 C C . LEU A 1 658 ? 26.905 -10.767 -16.659 1.00 93.88 658 LEU A C 1
ATOM 5055 O O . LEU A 1 658 ? 26.510 -11.889 -16.351 1.00 93.88 658 LEU A O 1
ATOM 5059 N N . LYS A 1 659 ? 27.948 -10.178 -16.066 1.00 93.00 659 LYS A N 1
ATOM 5060 C CA . LYS A 1 659 ? 28.701 -10.810 -14.978 1.00 93.00 659 LYS A CA 1
ATOM 5061 C C . LYS A 1 659 ? 27.839 -11.006 -13.728 1.00 93.00 659 LYS A C 1
ATOM 5063 O O . LYS A 1 659 ? 27.988 -12.022 -13.060 1.00 93.00 659 LYS A O 1
ATOM 5068 N N . ALA A 1 660 ? 26.917 -10.086 -13.438 1.00 93.06 660 ALA A N 1
ATOM 5069 C CA . ALA A 1 660 ? 25.984 -10.205 -12.317 1.00 93.06 660 ALA A CA 1
ATOM 5070 C C . ALA A 1 660 ? 25.005 -11.382 -12.479 1.00 93.06 660 ALA A C 1
ATOM 5072 O O . ALA A 1 660 ? 24.694 -12.045 -11.496 1.00 93.06 660 ALA A O 1
ATOM 5073 N N . TYR A 1 661 ? 24.585 -11.696 -13.710 1.00 93.62 661 TYR A N 1
ATOM 5074 C CA . TYR A 1 661 ? 23.816 -12.911 -14.016 1.00 93.62 661 TYR A CA 1
ATOM 5075 C C . TYR A 1 661 ? 24.665 -14.197 -14.041 1.00 93.62 661 TYR A C 1
ATOM 5077 O O . TYR A 1 661 ? 24.147 -15.264 -14.356 1.00 93.62 661 TYR A O 1
ATOM 5085 N N . GLY A 1 662 ? 25.961 -14.121 -13.722 1.00 92.56 662 GLY A N 1
ATOM 5086 C CA . GLY A 1 662 ? 26.860 -15.276 -13.695 1.00 92.56 662 GLY A CA 1
ATOM 5087 C C . GLY A 1 662 ? 27.395 -15.699 -15.066 1.00 92.56 662 GLY A C 1
ATOM 5088 O O . GLY A 1 662 ? 27.971 -16.778 -15.179 1.00 92.56 662 GLY A O 1
ATOM 5089 N N . ALA A 1 663 ? 27.232 -14.876 -16.109 1.00 95.12 663 ALA A N 1
ATOM 5090 C CA . ALA A 1 663 ? 27.786 -15.175 -17.426 1.00 95.12 663 ALA A CA 1
ATOM 5091 C C . ALA A 1 663 ? 29.283 -14.844 -17.500 1.00 95.12 663 ALA A C 1
ATOM 5093 O O . ALA A 1 663 ? 29.749 -13.800 -17.024 1.00 95.12 663 ALA A O 1
ATOM 5094 N N . GLU A 1 664 ? 30.041 -15.697 -18.182 1.00 94.94 664 GLU A N 1
ATOM 5095 C CA . GLU A 1 664 ? 31.424 -15.408 -18.535 1.00 94.94 664 GLU A CA 1
ATOM 5096 C C . GLU A 1 664 ? 31.483 -14.487 -19.750 1.00 94.94 664 GLU A C 1
ATOM 5098 O O . GLU A 1 664 ? 30.774 -14.682 -20.733 1.00 94.94 664 GLU A O 1
ATOM 5103 N N . VAL A 1 665 ? 32.331 -13.459 -19.691 1.00 93.62 665 VAL A N 1
ATOM 5104 C CA . VAL A 1 665 ? 32.418 -12.432 -20.739 1.00 93.62 665 VAL A CA 1
ATOM 5105 C C . VAL A 1 665 ? 33.832 -12.398 -21.293 1.00 93.62 665 VAL A C 1
ATOM 5107 O O . VAL A 1 665 ? 34.776 -12.067 -20.576 1.00 93.62 665 VAL A O 1
ATOM 5110 N N . ILE A 1 666 ? 33.962 -12.715 -22.579 1.00 93.31 666 ILE A N 1
ATOM 5111 C CA . ILE A 1 666 ? 35.221 -12.705 -23.323 1.00 93.31 666 ILE A CA 1
ATOM 5112 C C . ILE A 1 666 ? 35.182 -11.546 -24.313 1.00 93.31 666 ILE A C 1
ATOM 5114 O O . ILE A 1 666 ? 34.320 -11.477 -25.191 1.00 93.31 666 ILE A O 1
ATOM 5118 N N . LEU A 1 667 ? 36.133 -10.625 -24.165 1.00 91.38 667 LEU A N 1
ATOM 5119 C CA . LEU A 1 667 ? 36.213 -9.447 -25.017 1.00 91.38 667 LEU A CA 1
ATOM 5120 C C . LEU A 1 667 ? 36.996 -9.730 -26.302 1.00 91.38 667 LEU A C 1
ATOM 5122 O O . LEU A 1 667 ? 38.035 -10.392 -26.280 1.00 91.38 667 LEU A O 1
ATOM 5126 N N . THR A 1 668 ? 36.501 -9.195 -27.415 1.00 88.62 668 THR A N 1
ATOM 5127 C CA . THR A 1 668 ? 37.161 -9.210 -28.725 1.00 88.62 668 THR A CA 1
ATOM 5128 C C . THR A 1 668 ? 37.530 -7.799 -29.179 1.00 88.62 668 THR A C 1
ATOM 5130 O O . THR A 1 668 ? 37.013 -6.803 -28.662 1.00 88.62 668 THR A O 1
ATOM 5133 N N . GLU A 1 669 ? 38.418 -7.715 -30.170 1.00 83.44 669 GLU A N 1
ATOM 5134 C CA . GLU A 1 669 ? 38.868 -6.448 -30.752 1.00 83.44 669 GLU A CA 1
ATOM 5135 C C . GLU A 1 669 ? 37.694 -5.608 -31.300 1.00 83.44 669 GLU A C 1
ATOM 5137 O O . GLU A 1 669 ? 36.899 -6.126 -32.094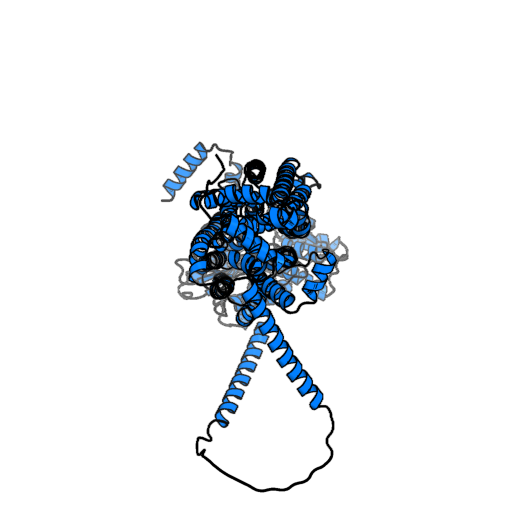 1.00 83.44 669 GLU A O 1
ATOM 5142 N N . PRO A 1 670 ? 37.581 -4.311 -30.941 1.00 76.81 670 PRO A N 1
ATOM 5143 C CA . PRO A 1 670 ? 36.522 -3.420 -31.424 1.00 76.81 670 PRO A CA 1
ATOM 5144 C C . PRO A 1 670 ? 36.421 -3.326 -32.944 1.00 76.81 670 PRO A C 1
ATOM 5146 O O . PRO A 1 670 ? 35.319 -3.223 -33.480 1.00 76.81 670 PRO A O 1
ATOM 5149 N N . SER A 1 671 ? 37.564 -3.372 -33.634 1.00 74.19 671 SER A N 1
ATOM 5150 C CA . SER A 1 671 ? 37.670 -3.197 -35.087 1.00 74.19 671 SER A CA 1
ATOM 5151 C C . SER A 1 671 ? 36.953 -4.286 -35.884 1.00 74.19 671 SER A C 1
ATOM 5153 O O . SER A 1 671 ? 36.548 -4.042 -37.016 1.00 74.19 671 SER A O 1
ATOM 5155 N N . ARG A 1 672 ? 36.766 -5.474 -35.295 1.00 71.75 672 ARG A N 1
ATOM 5156 C CA . ARG A 1 672 ? 36.094 -6.613 -35.938 1.00 71.75 672 ARG A CA 1
ATOM 5157 C C . ARG A 1 672 ? 34.605 -6.723 -35.605 1.00 71.75 672 ARG A C 1
ATOM 5159 O O . ARG A 1 672 ? 33.946 -7.627 -36.116 1.00 71.75 672 ARG A O 1
ATOM 5166 N N . ALA A 1 673 ? 34.076 -5.828 -34.766 1.00 74.06 673 ALA A N 1
ATOM 5167 C CA . ALA A 1 673 ? 32.666 -5.770 -34.375 1.00 74.06 673 ALA A CA 1
ATOM 5168 C C . ALA A 1 673 ? 32.067 -7.163 -34.047 1.00 74.06 673 ALA A C 1
ATOM 5170 O O . ALA A 1 673 ? 32.725 -8.009 -33.439 1.00 74.06 673 ALA A O 1
ATOM 5171 N N . VAL A 1 674 ? 30.806 -7.406 -34.421 1.00 76.00 674 VAL A N 1
ATOM 5172 C CA . VAL A 1 674 ? 30.094 -8.664 -34.130 1.00 76.00 674 VAL A CA 1
ATOM 5173 C C . VAL A 1 674 ? 30.708 -9.861 -34.868 1.00 76.00 674 VAL A C 1
ATOM 5175 O O . VAL A 1 674 ? 30.712 -10.961 -34.324 1.00 76.00 674 VAL A O 1
ATOM 5178 N N . LEU A 1 675 ? 31.299 -9.659 -36.051 1.00 80.06 675 LEU A N 1
ATOM 5179 C CA . LEU A 1 675 ? 31.952 -10.733 -36.810 1.00 80.06 675 LEU A CA 1
ATOM 5180 C C . LEU A 1 675 ? 33.127 -11.345 -36.033 1.00 80.06 675 LEU A C 1
ATOM 5182 O O . LEU A 1 675 ? 33.219 -12.565 -35.918 1.00 80.06 675 LEU A O 1
ATOM 5186 N N . GLY A 1 676 ? 33.963 -10.513 -35.404 1.00 84.12 676 GLY A N 1
ATOM 5187 C CA . GLY A 1 676 ? 35.045 -10.993 -34.538 1.00 84.12 676 GLY A CA 1
ATOM 5188 C C . GLY A 1 676 ? 34.540 -11.756 -33.308 1.00 84.12 676 GLY A C 1
ATOM 5189 O O . GLY A 1 676 ? 35.160 -12.731 -32.883 1.00 84.12 676 GLY A O 1
ATOM 5190 N N . ALA A 1 677 ? 33.386 -11.362 -32.758 1.00 86.31 677 ALA A N 1
ATOM 5191 C CA . ALA A 1 677 ? 32.743 -12.105 -31.676 1.00 86.31 677 ALA A CA 1
ATOM 5192 C C . ALA A 1 677 ? 32.244 -13.484 -32.147 1.00 86.31 677 ALA A C 1
ATOM 5194 O O . ALA A 1 677 ? 32.410 -14.465 -31.418 1.00 86.31 677 ALA A O 1
ATOM 5195 N N . MET A 1 678 ? 31.691 -13.581 -33.364 1.00 87.00 678 MET A N 1
ATOM 5196 C CA . MET A 1 678 ? 31.258 -14.849 -33.968 1.00 87.00 678 MET A CA 1
ATOM 5197 C C . MET A 1 678 ? 32.431 -15.799 -34.234 1.00 87.00 678 MET A C 1
ATOM 5199 O O . MET A 1 678 ? 32.329 -16.986 -33.926 1.00 87.00 678 MET A O 1
ATOM 5203 N N . GLU A 1 679 ? 33.547 -15.295 -34.770 1.00 89.50 679 GLU A N 1
ATOM 5204 C CA . GLU A 1 679 ? 34.776 -16.081 -34.962 1.00 89.50 679 GLU A CA 1
ATOM 5205 C C . GLU A 1 679 ? 35.263 -16.658 -33.631 1.00 89.50 679 GLU A C 1
ATOM 5207 O O . GLU A 1 679 ? 35.447 -17.870 -33.508 1.00 89.50 679 GLU A O 1
ATOM 5212 N N . ARG A 1 680 ? 35.368 -15.808 -32.600 1.00 91.56 680 ARG A N 1
ATOM 5213 C CA . ARG A 1 680 ? 35.807 -16.243 -31.271 1.00 91.56 680 ARG A CA 1
ATOM 5214 C C . ARG A 1 680 ? 34.849 -17.257 -30.641 1.00 91.56 680 ARG A C 1
ATOM 5216 O O . ARG A 1 680 ? 35.310 -18.193 -29.996 1.00 91.56 680 ARG A O 1
ATOM 5223 N N . ALA A 1 681 ? 33.536 -17.112 -30.830 1.00 91.69 681 ALA A N 1
ATOM 5224 C CA . ALA A 1 681 ? 32.559 -18.090 -30.345 1.00 91.69 681 ALA A CA 1
ATOM 5225 C C . ALA A 1 681 ? 32.783 -19.475 -30.982 1.00 91.69 681 ALA A C 1
ATOM 5227 O O . ALA A 1 681 ? 32.796 -20.481 -30.274 1.00 91.69 681 ALA A O 1
ATOM 5228 N N . LYS A 1 682 ? 33.045 -19.527 -32.297 1.00 92.38 682 LYS A N 1
ATOM 5229 C CA . LYS A 1 682 ? 33.361 -20.773 -33.021 1.00 92.38 682 LYS A CA 1
ATOM 5230 C C . LYS A 1 682 ? 34.686 -21.396 -32.574 1.00 92.38 682 LYS A C 1
ATOM 5232 O O . LYS A 1 682 ? 34.795 -22.617 -32.519 1.00 92.38 682 LYS A O 1
ATOM 5237 N N . GLU A 1 683 ? 35.695 -20.586 -32.259 1.00 92.94 683 GLU A N 1
ATOM 5238 C CA . GLU A 1 683 ? 36.963 -21.074 -31.695 1.00 92.94 683 GLU A CA 1
ATOM 5239 C C . GLU A 1 683 ? 36.757 -21.714 -30.319 1.00 92.94 683 GLU A C 1
ATOM 5241 O O . GLU A 1 683 ? 37.251 -22.812 -30.073 1.00 92.94 683 GLU A O 1
ATOM 5246 N N . LEU A 1 684 ? 35.980 -21.067 -29.445 1.00 91.75 684 LEU A N 1
ATOM 5247 C CA . LEU A 1 684 ? 35.677 -21.582 -28.109 1.00 91.75 684 LEU A CA 1
ATOM 5248 C C . LEU A 1 684 ? 34.869 -22.878 -28.163 1.00 91.75 684 LEU A C 1
ATOM 5250 O O . LEU A 1 684 ? 35.168 -23.807 -27.416 1.00 91.75 684 LEU A O 1
ATOM 5254 N N . GLN A 1 685 ? 33.910 -22.978 -29.086 1.00 92.75 685 GLN A N 1
ATOM 5255 C CA . GLN A 1 685 ? 33.120 -24.196 -29.267 1.00 92.75 685 GLN A CA 1
ATOM 5256 C C . GLN A 1 685 ? 33.988 -25.414 -29.625 1.00 92.75 685 GLN A C 1
ATOM 5258 O O . GLN A 1 685 ? 33.703 -26.526 -29.194 1.00 92.75 685 GLN A O 1
ATOM 5263 N N . LYS A 1 686 ? 35.082 -25.222 -30.377 1.00 93.31 686 LYS A N 1
ATOM 5264 C CA . LYS A 1 686 ? 36.016 -26.312 -30.716 1.00 93.31 686 LYS A CA 1
ATOM 5265 C C . LYS A 1 686 ? 36.832 -26.807 -29.520 1.00 93.31 686 LYS A C 1
ATOM 5267 O O . LYS A 1 686 ? 37.328 -27.928 -29.558 1.00 93.31 686 LYS A O 1
ATOM 5272 N N . ILE A 1 687 ? 37.022 -25.963 -28.505 1.00 93.38 687 ILE A N 1
ATOM 5273 C CA . ILE A 1 687 ? 37.888 -26.241 -27.350 1.00 93.38 687 ILE A CA 1
ATOM 5274 C C . ILE A 1 687 ? 37.070 -26.775 -26.169 1.00 93.38 687 ILE A C 1
ATOM 5276 O O . ILE A 1 687 ? 37.546 -27.635 -25.431 1.00 93.38 687 ILE A O 1
ATOM 5280 N N . ILE A 1 688 ? 35.850 -26.268 -25.977 1.00 91.19 688 ILE A N 1
ATOM 5281 C CA . ILE A 1 688 ? 35.015 -26.587 -24.818 1.00 91.19 688 ILE A CA 1
ATOM 5282 C C . ILE A 1 688 ? 34.145 -27.813 -25.142 1.00 91.19 688 ILE A C 1
ATOM 5284 O O . ILE A 1 688 ? 33.273 -27.721 -26.013 1.00 91.19 688 ILE A O 1
ATOM 5288 N N . PRO A 1 689 ? 34.340 -28.955 -24.454 1.00 88.94 689 PRO A N 1
ATOM 5289 C CA . PRO A 1 689 ? 33.507 -30.135 -24.656 1.00 88.94 689 PRO A CA 1
ATOM 5290 C C . PRO A 1 689 ? 32.070 -29.850 -24.206 1.00 88.94 689 PRO A C 1
ATOM 5292 O O . PRO A 1 689 ? 31.852 -29.074 -23.278 1.00 88.94 689 PRO A O 1
ATOM 5295 N N . ASN A 1 690 ? 31.089 -30.494 -24.846 1.00 88.81 690 ASN A N 1
ATOM 5296 C CA . ASN A 1 690 ? 29.661 -30.289 -24.568 1.00 88.81 690 ASN A CA 1
ATOM 5297 C C . ASN A 1 690 ? 29.250 -28.806 -24.623 1.00 88.81 690 ASN A C 1
ATOM 5299 O O . ASN A 1 690 ? 28.531 -28.319 -23.751 1.00 88.81 690 ASN A O 1
ATOM 5303 N N . SER A 1 691 ? 29.729 -28.073 -25.632 1.00 92.88 691 SER A N 1
ATOM 5304 C CA . SER A 1 691 ? 29.346 -26.679 -25.853 1.00 92.88 691 SER A CA 1
ATOM 5305 C C . SER A 1 691 ? 28.403 -26.508 -27.043 1.00 92.88 691 SER A C 1
ATOM 5307 O O . SER A 1 691 ? 28.504 -27.212 -28.050 1.00 92.88 691 SER A O 1
ATOM 5309 N N . TYR A 1 692 ? 27.482 -25.552 -26.933 1.00 93.50 692 TYR A N 1
ATOM 5310 C CA . TYR A 1 692 ? 26.463 -25.297 -27.949 1.00 93.50 692 TYR A CA 1
ATOM 5311 C C . TYR A 1 692 ? 26.359 -23.803 -28.270 1.00 93.50 692 TYR A C 1
ATOM 5313 O O . TYR A 1 692 ? 26.261 -22.980 -27.359 1.00 93.50 692 TYR A O 1
ATOM 5321 N N . ILE A 1 693 ? 26.374 -23.456 -29.563 1.00 93.50 693 ILE A N 1
ATOM 5322 C CA . ILE A 1 693 ? 26.153 -22.083 -30.034 1.00 93.50 693 ILE A CA 1
ATOM 5323 C C . ILE A 1 693 ? 24.696 -21.930 -30.463 1.00 93.50 693 ILE A C 1
ATOM 5325 O O . ILE A 1 693 ? 24.231 -22.654 -31.339 1.00 93.50 693 ILE A O 1
ATOM 5329 N N . LEU A 1 694 ? 23.994 -20.962 -29.876 1.00 88.81 694 LEU A N 1
ATOM 5330 C CA . LEU A 1 694 ? 22.572 -20.727 -30.137 1.00 88.81 694 LEU A CA 1
ATOM 5331 C C . LEU A 1 694 ? 22.326 -19.977 -31.462 1.00 88.81 694 LEU A C 1
ATOM 5333 O O . LEU A 1 694 ? 21.344 -20.265 -32.145 1.00 88.81 694 LEU A O 1
ATOM 5337 N N . ASN A 1 695 ? 23.220 -19.051 -31.822 1.00 88.94 695 ASN A N 1
ATOM 5338 C CA . ASN A 1 695 ? 23.281 -18.274 -33.065 1.00 88.94 695 ASN A CA 1
ATOM 5339 C C . ASN A 1 695 ? 21.971 -17.563 -33.448 1.00 88.94 695 ASN A C 1
ATOM 5341 O O . ASN A 1 695 ? 21.219 -18.009 -34.319 1.00 88.94 695 ASN A O 1
ATOM 5345 N N . GLN A 1 696 ? 21.727 -16.383 -32.871 1.00 86.50 696 GLN A N 1
ATOM 5346 C CA . GLN A 1 696 ? 20.488 -15.631 -33.119 1.00 86.50 696 GLN A CA 1
ATOM 5347 C C . GLN A 1 696 ? 20.212 -15.243 -34.587 1.00 86.50 696 GLN A C 1
ATOM 5349 O O . GLN A 1 696 ? 19.089 -14.838 -34.888 1.00 86.50 696 GLN A O 1
ATOM 5354 N N . PHE A 1 697 ? 21.209 -15.256 -35.478 1.00 88.19 697 PHE A N 1
ATOM 5355 C CA . PHE A 1 697 ? 21.069 -14.772 -36.862 1.00 88.19 697 PHE A CA 1
ATOM 5356 C C . PHE A 1 697 ? 20.551 -15.833 -37.838 1.00 88.19 697 PHE A C 1
ATOM 5358 O O . PHE A 1 697 ? 20.075 -15.481 -38.919 1.00 88.19 697 PHE A O 1
ATOM 5365 N N . GLU A 1 698 ? 20.649 -17.107 -37.458 1.00 89.75 698 GLU A N 1
ATOM 5366 C CA . GLU A 1 698 ? 20.242 -18.266 -38.264 1.00 89.75 698 GLU A CA 1
ATOM 5367 C C . GLU A 1 698 ? 19.130 -19.080 -37.588 1.00 89.75 698 GLU A C 1
ATOM 5369 O O . GLU A 1 698 ? 18.418 -19.822 -38.257 1.00 89.75 698 GLU A O 1
ATOM 5374 N N . ASN A 1 699 ? 18.954 -18.934 -36.272 1.00 91.69 699 ASN A N 1
ATOM 5375 C CA . ASN A 1 699 ? 18.012 -19.741 -35.510 1.00 91.69 699 ASN A CA 1
ATOM 5376 C C . ASN A 1 699 ? 16.544 -19.299 -35.730 1.00 91.69 699 ASN A C 1
ATOM 5378 O O . ASN A 1 699 ? 16.201 -18.158 -35.384 1.00 91.69 699 ASN A O 1
ATOM 5382 N N . PRO A 1 700 ? 15.660 -20.181 -36.247 1.00 92.38 700 PRO A N 1
ATOM 5383 C CA . PRO A 1 700 ? 14.251 -19.861 -36.492 1.00 92.38 700 PRO A CA 1
ATOM 5384 C C . PRO A 1 700 ? 13.474 -19.519 -35.213 1.00 92.38 700 PRO A C 1
ATOM 5386 O O . PRO A 1 700 ? 12.581 -18.674 -35.275 1.00 92.38 700 PRO A O 1
ATOM 5389 N N . ALA A 1 701 ? 13.900 -20.023 -34.047 1.00 93.38 701 ALA A N 1
ATOM 5390 C CA . ALA A 1 701 ? 13.304 -19.715 -32.743 1.00 93.38 701 ALA A CA 1
ATOM 5391 C C . ALA A 1 701 ? 13.230 -18.200 -32.455 1.00 93.38 701 ALA A C 1
ATOM 5393 O O . ALA A 1 701 ? 12.376 -17.729 -31.706 1.00 93.38 701 ALA A O 1
ATOM 5394 N N . ASN A 1 702 ? 14.108 -17.402 -33.075 1.00 93.75 702 ASN A N 1
ATOM 5395 C CA . ASN A 1 702 ? 14.074 -15.940 -32.996 1.00 93.75 702 ASN A CA 1
ATOM 5396 C C . ASN A 1 702 ? 12.838 -15.338 -33.680 1.00 93.75 702 ASN A C 1
ATOM 5398 O O . ASN A 1 702 ? 12.241 -14.391 -33.171 1.00 93.75 702 ASN A O 1
ATOM 5402 N N . VAL A 1 703 ? 12.454 -15.878 -34.837 1.00 95.44 703 VAL A N 1
ATOM 5403 C CA . VAL A 1 703 ? 11.232 -15.485 -35.548 1.00 95.44 703 VAL A CA 1
ATOM 5404 C C . VAL A 1 703 ? 10.014 -16.002 -34.786 1.00 95.44 703 VAL A C 1
ATOM 5406 O O . VAL A 1 703 ? 9.081 -15.233 -34.543 1.00 95.44 703 VAL A O 1
ATOM 5409 N N . ASP A 1 704 ? 10.065 -17.259 -34.348 1.00 95.62 704 ASP A N 1
ATOM 5410 C CA . ASP A 1 704 ? 8.946 -17.935 -33.689 1.00 95.62 704 ASP A CA 1
ATOM 5411 C C . ASP A 1 704 ? 8.584 -17.273 -32.357 1.00 95.62 704 ASP A C 1
ATOM 5413 O O . ASP A 1 704 ? 7.410 -17.019 -32.104 1.00 95.62 704 ASP A O 1
ATOM 5417 N N . ALA A 1 705 ? 9.573 -16.844 -31.562 1.00 95.69 705 ALA A N 1
ATOM 5418 C CA . ALA A 1 705 ? 9.332 -16.096 -30.325 1.00 95.69 705 ALA A CA 1
ATOM 5419 C C . ALA A 1 705 ? 8.435 -14.865 -30.545 1.00 95.69 705 ALA A C 1
ATOM 5421 O O . ALA A 1 705 ? 7.560 -14.565 -29.735 1.00 95.69 705 ALA A O 1
ATOM 5422 N N . HIS A 1 706 ? 8.639 -14.135 -31.643 1.00 96.44 706 HIS A N 1
ATOM 5423 C CA . HIS A 1 706 ? 7.863 -12.938 -31.964 1.00 96.44 706 HIS A CA 1
ATOM 5424 C C . HIS A 1 706 ? 6.540 -13.242 -32.666 1.00 96.44 706 HIS A C 1
ATOM 5426 O O . HIS A 1 706 ? 5.590 -12.477 -32.501 1.00 96.44 706 HIS A O 1
ATOM 5432 N N . TYR A 1 707 ? 6.479 -14.336 -33.422 1.00 96.62 707 TYR A N 1
ATOM 5433 C CA . TYR A 1 707 ? 5.254 -14.830 -34.041 1.00 96.62 707 TYR A CA 1
ATOM 5434 C C . TYR A 1 707 ? 4.256 -15.347 -32.994 1.00 96.62 707 TYR A C 1
ATOM 5436 O O . TYR A 1 707 ? 3.073 -15.039 -33.075 1.00 96.62 707 TYR A O 1
ATOM 5444 N N . GLU A 1 708 ? 4.737 -16.069 -31.979 1.00 94.81 708 GLU A N 1
ATOM 5445 C CA . GLU A 1 708 ? 3.914 -16.650 -30.911 1.00 94.81 708 GLU A CA 1
ATOM 5446 C C . GLU A 1 708 ? 3.518 -15.640 -29.828 1.00 94.81 708 GLU A C 1
ATOM 5448 O O . GLU A 1 708 ? 2.517 -15.847 -29.149 1.00 94.81 708 GLU A O 1
ATOM 5453 N N . THR A 1 709 ? 4.283 -14.555 -29.642 1.00 94.31 709 THR A N 1
ATOM 5454 C CA . THR A 1 709 ? 4.057 -13.623 -28.521 1.00 94.31 709 THR A CA 1
ATOM 5455 C C . THR A 1 709 ? 3.839 -12.176 -28.969 1.00 94.31 709 THR A C 1
ATOM 5457 O O . THR A 1 709 ? 2.721 -11.668 -28.918 1.00 94.31 709 THR A O 1
ATOM 5460 N N . THR A 1 710 ? 4.874 -11.484 -29.458 1.00 95.62 710 THR A N 1
ATOM 5461 C CA . THR A 1 710 ? 4.797 -10.046 -29.780 1.00 95.62 710 THR A CA 1
ATOM 5462 C C . THR A 1 710 ? 3.714 -9.725 -30.821 1.00 95.62 710 THR A C 1
ATOM 5464 O O . THR A 1 710 ? 3.014 -8.723 -30.674 1.00 95.62 710 THR A O 1
ATOM 5467 N N . GLY A 1 711 ? 3.562 -10.548 -31.864 1.00 96.06 711 GLY A N 1
ATOM 5468 C CA . GLY A 1 711 ? 2.538 -10.382 -32.901 1.00 96.06 711 GLY A CA 1
ATOM 5469 C C . GLY A 1 711 ? 1.105 -10.444 -32.353 1.00 96.06 711 GLY A C 1
ATOM 5470 O O . GLY A 1 711 ? 0.368 -9.465 -32.523 1.00 96.06 711 GLY A O 1
ATOM 5471 N N . PRO A 1 712 ? 0.717 -11.541 -31.674 1.00 96.19 712 PRO A N 1
ATOM 5472 C CA . PRO A 1 712 ? -0.561 -11.668 -30.978 1.00 96.19 712 PRO A CA 1
ATOM 5473 C C . PRO A 1 712 ? -0.828 -10.520 -30.013 1.00 96.19 712 PRO A C 1
ATOM 5475 O O . PRO A 1 712 ? -1.883 -9.894 -30.094 1.00 96.19 712 PRO A O 1
ATOM 5478 N N . GLU A 1 713 ? 0.153 -10.156 -29.183 1.00 95.69 713 GLU A N 1
ATOM 5479 C CA . GLU A 1 713 ? -0.027 -9.076 -28.217 1.00 95.69 713 GLU A CA 1
ATOM 5480 C C . GLU A 1 713 ? -0.322 -7.730 -28.904 1.00 95.69 713 GLU A C 1
ATOM 5482 O O . GLU A 1 713 ? -1.189 -6.987 -28.450 1.00 95.69 713 GLU A O 1
ATOM 5487 N N . ILE A 1 714 ? 0.362 -7.398 -30.008 1.00 96.75 714 ILE A N 1
ATOM 5488 C CA . ILE A 1 714 ? 0.074 -6.175 -30.780 1.00 96.75 714 ILE A CA 1
ATOM 5489 C C . ILE A 1 714 ? -1.333 -6.236 -31.383 1.00 96.75 714 ILE A C 1
ATOM 5491 O O . ILE A 1 714 ? -2.067 -5.244 -31.350 1.00 96.75 714 ILE A O 1
ATOM 5495 N N . TRP A 1 715 ? -1.725 -7.381 -31.941 1.00 96.31 715 TRP A N 1
ATOM 5496 C CA . TRP A 1 715 ? -3.048 -7.556 -32.537 1.00 96.31 715 TRP A CA 1
ATOM 5497 C C . TRP A 1 715 ? -4.167 -7.347 -31.512 1.00 96.31 715 TRP A C 1
ATOM 5499 O O . TRP A 1 715 ? -5.109 -6.595 -31.767 1.00 96.31 715 TRP A O 1
ATOM 5509 N N . GLU A 1 716 ? -4.032 -7.952 -30.334 1.00 94.69 716 GLU A N 1
ATOM 5510 C CA . GLU A 1 716 ? -5.023 -7.873 -29.263 1.00 94.69 716 GLU A CA 1
ATOM 5511 C C . GLU A 1 716 ? -5.076 -6.483 -28.626 1.00 94.69 716 GLU A C 1
ATOM 5513 O O . GLU A 1 716 ? -6.152 -5.892 -28.526 1.00 94.69 716 GLU A O 1
ATOM 5518 N N . GLN A 1 717 ? -3.921 -5.894 -28.297 1.00 95.06 717 GLN A N 1
ATOM 5519 C CA . GLN A 1 717 ? -3.846 -4.557 -27.692 1.00 95.06 717 GLN A CA 1
ATOM 5520 C C . GLN A 1 717 ? -4.364 -3.453 -28.620 1.00 95.06 717 GLN A C 1
ATOM 5522 O O . GLN A 1 717 ? -4.882 -2.439 -28.153 1.00 95.06 717 GLN A O 1
ATOM 5527 N N . THR A 1 718 ? -4.248 -3.637 -29.937 1.00 94.62 718 THR A N 1
ATOM 5528 C CA . THR A 1 718 ? -4.805 -2.703 -30.927 1.00 94.62 718 THR A CA 1
ATOM 5529 C C . THR A 1 718 ? -6.230 -3.048 -31.349 1.00 94.62 718 THR A C 1
ATOM 5531 O O . THR A 1 718 ? -6.816 -2.304 -32.137 1.00 94.62 718 THR A O 1
ATOM 5534 N N . GLN A 1 719 ? -6.805 -4.149 -30.850 1.00 93.00 719 GLN A N 1
ATOM 5535 C CA . GLN A 1 719 ? -8.106 -4.674 -31.279 1.00 93.00 719 GLN A CA 1
ATOM 5536 C C . GLN A 1 719 ? -8.192 -4.827 -32.812 1.00 93.00 719 GLN A C 1
ATOM 5538 O O . GLN A 1 719 ? -9.194 -4.470 -33.432 1.00 93.00 719 GLN A O 1
ATOM 5543 N N . GLY A 1 720 ? -7.101 -5.271 -33.444 1.00 92.25 720 GLY A N 1
ATOM 5544 C CA . GLY A 1 720 ? -6.991 -5.426 -34.900 1.00 92.25 720 GLY A CA 1
ATOM 5545 C C . GLY A 1 720 ? -6.905 -4.120 -35.707 1.00 92.25 720 GLY A C 1
ATOM 5546 O O . GLY A 1 720 ? -6.918 -4.156 -36.940 1.00 92.25 720 GLY A O 1
ATOM 5547 N N . LYS A 1 721 ? -6.799 -2.956 -35.050 1.00 93.81 721 LYS A N 1
ATOM 5548 C CA . LYS A 1 721 ? -6.721 -1.639 -35.713 1.00 93.81 721 LYS A CA 1
ATOM 5549 C C . LYS A 1 721 ? -5.323 -1.280 -36.215 1.00 93.81 721 LYS A C 1
ATOM 5551 O O . LYS A 1 721 ? -5.163 -0.221 -36.804 1.00 93.81 721 LYS A O 1
ATOM 5556 N N . VAL A 1 722 ? -4.310 -2.118 -35.983 1.00 96.62 722 VAL A N 1
ATOM 5557 C CA . VAL A 1 722 ? -2.965 -1.895 -36.530 1.00 96.62 722 VAL A CA 1
ATOM 5558 C C . VAL A 1 722 ? -2.999 -1.895 -38.064 1.00 96.62 722 VAL A C 1
ATOM 5560 O O . VAL A 1 722 ? -3.578 -2.787 -38.692 1.00 96.62 722 VAL A O 1
ATOM 5563 N N . ASP A 1 723 ? -2.397 -0.876 -38.674 1.00 96.69 723 ASP A N 1
ATOM 5564 C CA . ASP A 1 723 ? -2.310 -0.733 -40.133 1.00 96.69 723 ASP A CA 1
ATOM 5565 C C . ASP A 1 723 ? -0.871 -0.860 -40.626 1.00 96.69 723 ASP A C 1
ATOM 5567 O O . ASP A 1 723 ? -0.624 -1.424 -41.693 1.00 96.69 723 ASP A O 1
ATOM 5571 N N . ILE A 1 724 ? 0.077 -0.334 -39.847 1.00 97.31 724 ILE A N 1
ATOM 5572 C CA . ILE A 1 724 ? 1.490 -0.279 -40.206 1.00 97.31 724 ILE A CA 1
ATOM 5573 C C . ILE A 1 724 ? 2.333 -0.709 -39.012 1.00 97.31 724 ILE A C 1
ATOM 5575 O O . ILE A 1 724 ? 2.090 -0.270 -37.889 1.00 97.31 724 ILE A O 1
ATOM 5579 N N . VAL A 1 725 ? 3.359 -1.519 -39.257 1.00 97.69 725 VAL A N 1
ATOM 5580 C CA . VAL A 1 725 ? 4.398 -1.820 -38.273 1.00 97.69 725 VAL A CA 1
ATOM 5581 C C . VAL A 1 725 ? 5.781 -1.493 -38.815 1.00 97.69 725 VAL A C 1
ATOM 5583 O O . VAL A 1 725 ? 6.061 -1.720 -39.991 1.00 97.69 725 VAL A O 1
ATOM 5586 N N . CYS A 1 726 ? 6.659 -0.970 -37.962 1.00 96.94 726 CYS A N 1
ATOM 5587 C CA . CYS A 1 726 ? 8.051 -0.713 -38.322 1.00 96.94 726 CYS A CA 1
ATOM 5588 C C . CYS A 1 726 ? 9.005 -1.156 -37.211 1.00 96.94 726 CYS A C 1
ATOM 5590 O O . CYS A 1 726 ? 8.832 -0.774 -36.051 1.00 96.94 726 CYS A O 1
ATOM 5592 N N . PHE A 1 727 ? 10.032 -1.935 -37.559 1.00 95.94 727 PHE A N 1
ATOM 5593 C CA . PHE A 1 727 ? 11.001 -2.438 -36.584 1.00 95.94 727 PHE A CA 1
ATOM 5594 C C . PHE A 1 727 ? 12.433 -2.438 -37.122 1.00 95.94 727 PHE A C 1
ATOM 5596 O O . PHE A 1 727 ? 12.704 -2.843 -38.251 1.00 95.94 727 PHE A O 1
ATOM 5603 N N . GLY A 1 728 ? 13.361 -2.036 -36.257 1.00 92.62 728 GLY A N 1
ATOM 5604 C CA . GLY A 1 728 ? 14.800 -2.094 -36.467 1.00 92.62 728 GLY A CA 1
ATOM 5605 C C . GLY A 1 728 ? 15.319 -3.500 -36.717 1.00 92.62 728 GLY A C 1
ATOM 5606 O O . GLY A 1 728 ? 15.050 -4.423 -35.945 1.00 92.62 728 GLY A O 1
ATOM 5607 N N . VAL A 1 729 ? 16.123 -3.651 -37.766 1.00 90.94 729 VAL A N 1
ATOM 5608 C CA . VAL A 1 729 ? 16.724 -4.929 -38.140 1.00 90.94 729 VAL A CA 1
ATOM 5609 C C . VAL A 1 729 ? 18.131 -5.032 -37.562 1.00 90.94 729 VAL A C 1
ATOM 5611 O O . VAL A 1 729 ? 19.093 -4.464 -38.075 1.00 90.94 729 VAL A O 1
ATOM 5614 N N . GLY A 1 730 ? 18.238 -5.774 -36.459 1.00 86.25 730 GLY A N 1
ATOM 5615 C CA . GLY A 1 730 ? 19.498 -6.340 -35.968 1.00 86.25 730 GLY A CA 1
ATOM 5616 C C . GLY A 1 730 ? 19.667 -7.774 -36.466 1.00 86.25 730 GLY A C 1
ATOM 5617 O O . GLY A 1 730 ? 20.419 -8.027 -37.398 1.00 86.25 730 GLY A O 1
ATOM 5618 N N . SER A 1 731 ? 18.919 -8.704 -35.864 1.00 87.81 731 SER A N 1
ATOM 5619 C CA . SER A 1 731 ? 18.818 -10.096 -36.329 1.00 87.81 731 SER A CA 1
ATOM 5620 C C . SER A 1 731 ? 17.669 -10.322 -37.318 1.00 87.81 731 SER A C 1
ATOM 5622 O O . SER A 1 731 ? 17.678 -11.312 -38.026 1.00 87.81 731 SER A O 1
ATOM 5624 N N . GLY A 1 732 ? 16.668 -9.435 -37.364 1.00 89.81 732 GLY A N 1
ATOM 5625 C CA . GLY A 1 732 ? 15.482 -9.572 -38.225 1.00 89.81 732 GLY A CA 1
ATOM 5626 C C . GLY A 1 732 ? 14.300 -10.325 -37.598 1.00 89.81 732 GLY A C 1
ATOM 5627 O O . GLY A 1 732 ? 13.176 -10.150 -38.054 1.00 89.81 732 GLY A O 1
ATOM 5628 N N . GLY A 1 733 ? 14.503 -11.063 -36.501 1.00 92.94 733 GLY A N 1
ATOM 5629 C CA . GLY A 1 733 ? 13.450 -11.874 -35.865 1.00 92.94 733 GLY A CA 1
ATOM 5630 C C . GLY A 1 733 ? 12.158 -11.114 -35.541 1.00 92.94 733 GLY A C 1
ATOM 5631 O O . GLY A 1 733 ? 11.075 -11.576 -35.884 1.00 92.94 733 GLY A O 1
ATOM 5632 N N . THR A 1 734 ? 12.252 -9.908 -34.967 1.00 94.88 734 THR A N 1
ATOM 5633 C CA . THR A 1 734 ? 11.070 -9.102 -34.610 1.00 94.88 734 THR A CA 1
ATOM 5634 C C . THR A 1 734 ? 10.256 -8.670 -35.829 1.00 94.88 734 THR A C 1
ATOM 5636 O O . THR A 1 734 ? 9.038 -8.821 -35.819 1.00 94.88 734 THR A O 1
ATOM 5639 N N . VAL A 1 735 ? 10.906 -8.166 -36.889 1.00 95.44 735 VAL A N 1
ATOM 5640 C CA . VAL A 1 735 ? 10.190 -7.671 -38.079 1.00 95.44 735 VAL A CA 1
ATOM 5641 C C . VAL A 1 735 ? 9.500 -8.814 -38.825 1.00 95.44 735 VAL A C 1
ATOM 5643 O O . VAL A 1 735 ? 8.363 -8.661 -39.265 1.00 95.44 735 VAL A O 1
ATOM 5646 N N . ILE A 1 736 ? 10.155 -9.977 -38.905 1.00 96.12 736 ILE A N 1
ATOM 5647 C CA . ILE A 1 736 ? 9.628 -11.146 -39.610 1.00 96.12 736 ILE A CA 1
ATOM 5648 C C . ILE A 1 736 ? 8.545 -11.848 -38.791 1.00 96.12 736 ILE A C 1
ATOM 5650 O O . ILE A 1 736 ? 7.476 -12.115 -39.331 1.00 96.12 736 ILE A O 1
ATOM 5654 N N . GLY A 1 737 ? 8.777 -12.111 -37.502 1.00 95.94 737 GLY A N 1
ATOM 5655 C CA . GLY A 1 737 ? 7.821 -12.833 -36.655 1.00 95.94 737 GLY A CA 1
ATOM 5656 C C . GLY A 1 737 ? 6.507 -12.072 -36.488 1.00 95.94 737 GLY A C 1
ATOM 5657 O O . GLY A 1 737 ? 5.436 -12.611 -36.764 1.00 95.94 737 GLY A O 1
ATOM 5658 N N . VAL A 1 738 ? 6.589 -10.780 -36.145 1.00 97.00 738 VAL A N 1
ATOM 5659 C CA . VAL A 1 738 ? 5.401 -9.915 -36.052 1.00 97.00 738 VAL A CA 1
ATOM 5660 C C . VAL A 1 738 ? 4.750 -9.735 -37.425 1.00 97.00 738 VAL A C 1
ATOM 5662 O O . VAL A 1 738 ? 3.528 -9.806 -37.541 1.00 97.00 738 VAL A O 1
ATOM 5665 N N . GLY A 1 739 ? 5.552 -9.528 -38.475 1.00 96.25 739 GLY A N 1
ATOM 5666 C CA . GLY A 1 739 ? 5.052 -9.320 -39.832 1.00 96.25 739 GLY A CA 1
ATOM 5667 C C . GLY A 1 739 ? 4.266 -10.514 -40.378 1.00 96.25 739 GLY A C 1
ATOM 5668 O O . GLY A 1 739 ? 3.185 -10.314 -40.930 1.00 96.25 739 GLY A O 1
ATOM 5669 N N . LYS A 1 740 ? 4.762 -11.745 -40.185 1.00 96.19 740 LYS A N 1
ATOM 5670 C CA . LYS A 1 740 ? 4.068 -12.979 -40.591 1.00 96.19 740 LYS A CA 1
ATOM 5671 C C . LYS A 1 740 ? 2.718 -13.110 -39.888 1.00 96.19 740 LYS A C 1
ATOM 5673 O O . LYS A 1 740 ? 1.695 -13.191 -40.564 1.00 96.19 740 LYS A O 1
ATOM 5678 N N . TYR A 1 741 ? 2.703 -13.004 -38.558 1.00 97.38 741 TYR A N 1
ATOM 5679 C CA . TYR A 1 741 ? 1.471 -13.124 -37.776 1.00 97.38 741 TYR A CA 1
ATOM 5680 C C . TYR A 1 741 ? 0.421 -12.074 -38.175 1.00 97.38 741 TYR A C 1
ATOM 5682 O O . TYR A 1 741 ? -0.748 -12.391 -38.402 1.00 97.38 741 TYR A O 1
ATOM 5690 N N . LEU A 1 742 ? 0.824 -10.805 -38.303 1.00 96.44 742 LEU A N 1
ATOM 5691 C CA . LEU A 1 742 ? -0.113 -9.732 -38.638 1.00 96.44 742 LEU A CA 1
ATOM 5692 C C . LEU A 1 742 ? -0.646 -9.837 -40.070 1.00 96.44 742 LEU A C 1
ATOM 5694 O O . LEU A 1 742 ? -1.825 -9.558 -40.282 1.00 96.44 742 LEU A O 1
ATOM 5698 N N . LYS A 1 743 ? 0.171 -10.270 -41.039 1.00 94.81 743 LYS A N 1
ATOM 5699 C CA . LYS A 1 743 ? -0.290 -10.495 -42.418 1.00 94.81 743 LYS A CA 1
ATOM 5700 C C . LYS A 1 743 ? -1.292 -11.644 -42.518 1.00 94.81 743 LYS A C 1
ATOM 5702 O O . LYS A 1 743 ? -2.224 -11.545 -43.311 1.00 94.81 743 LYS A O 1
ATOM 5707 N N . GLU A 1 744 ? -1.151 -12.689 -41.704 1.00 95.25 744 GLU A N 1
ATOM 5708 C CA . GLU A 1 744 ? -2.141 -13.772 -41.633 1.00 95.25 744 GLU A CA 1
ATOM 5709 C C . GLU A 1 744 ? -3.492 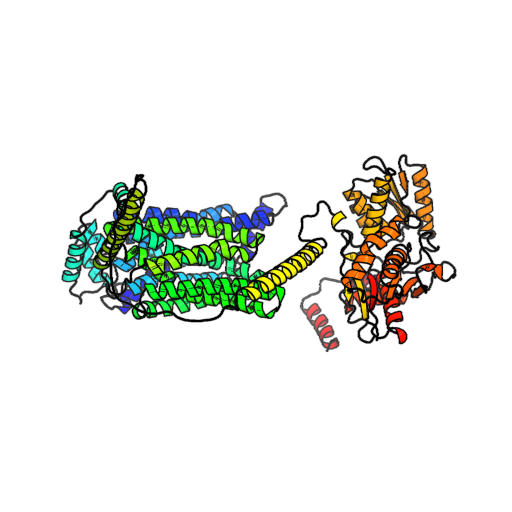-13.293 -41.086 1.00 95.25 744 GLU A C 1
ATOM 5711 O O . GLU A 1 744 ? -4.542 -13.713 -41.572 1.00 95.25 744 GLU A O 1
ATOM 5716 N N . LYS A 1 745 ? -3.490 -12.385 -40.099 1.00 94.62 745 LYS A N 1
ATOM 5717 C CA . LYS A 1 745 ? -4.727 -11.824 -39.524 1.00 94.62 745 LYS A CA 1
ATOM 5718 C C . LYS A 1 745 ? -5.356 -10.734 -40.391 1.00 94.62 745 LYS A C 1
ATOM 5720 O O . LYS A 1 745 ? -6.579 -10.673 -40.511 1.00 94.62 745 LYS A O 1
ATOM 5725 N N . LYS A 1 746 ? -4.537 -9.865 -40.984 1.00 94.12 746 LYS A N 1
ATOM 5726 C CA . LYS A 1 746 ? -4.955 -8.750 -41.842 1.00 94.12 746 LYS A CA 1
ATOM 5727 C C . LYS A 1 746 ? -3.947 -8.602 -42.991 1.00 94.12 746 LYS A C 1
ATOM 5729 O O . LYS A 1 746 ? -2.953 -7.890 -42.842 1.00 94.12 746 LYS A O 1
ATOM 5734 N N . PRO A 1 747 ? -4.225 -9.192 -44.171 1.00 91.00 747 PRO A N 1
ATOM 5735 C CA . PRO A 1 747 ? -3.310 -9.164 -45.319 1.00 91.00 747 PRO A CA 1
ATOM 5736 C C . PRO A 1 747 ? -2.908 -7.759 -45.793 1.00 91.00 747 PRO A C 1
ATOM 5738 O O . PRO A 1 747 ? -1.867 -7.595 -46.420 1.00 91.00 747 PRO A O 1
ATOM 5741 N N . GLY A 1 748 ? -3.720 -6.740 -45.486 1.00 90.75 748 GLY A N 1
ATOM 5742 C CA . GLY A 1 748 ? -3.444 -5.338 -45.810 1.00 90.75 748 GLY A CA 1
ATOM 5743 C C . GLY A 1 748 ? -2.465 -4.616 -44.872 1.00 90.75 748 GLY A C 1
ATOM 5744 O O . GLY A 1 748 ? -2.204 -3.437 -45.101 1.00 90.75 748 GLY A O 1
ATOM 5745 N N . VAL A 1 749 ? -1.949 -5.263 -43.818 1.00 95.62 749 VAL A N 1
ATOM 5746 C CA . VAL A 1 749 ? -0.959 -4.648 -42.914 1.00 95.62 749 VAL A CA 1
ATOM 5747 C C . VAL A 1 749 ? 0.360 -4.415 -43.647 1.00 95.62 749 VAL A C 1
ATOM 5749 O O . VAL A 1 749 ? 0.915 -5.316 -44.281 1.00 95.62 749 VAL A O 1
ATOM 5752 N N . GLN A 1 750 ? 0.886 -3.198 -43.521 1.00 96.06 750 GLN A N 1
ATOM 5753 C CA . GLN A 1 750 ? 2.195 -2.834 -44.052 1.00 96.06 750 GLN A CA 1
ATOM 5754 C C . GLN A 1 750 ? 3.279 -3.064 -42.994 1.00 96.06 750 GLN A C 1
ATOM 5756 O O . GLN A 1 750 ? 3.118 -2.710 -41.828 1.00 96.06 750 GLN A O 1
ATOM 5761 N N . VAL A 1 751 ? 4.394 -3.656 -43.403 1.00 97.44 751 VAL A N 1
ATOM 5762 C CA . VAL A 1 751 ? 5.533 -4.028 -42.567 1.00 97.44 751 VAL A CA 1
ATOM 5763 C C . VAL A 1 751 ? 6.777 -3.360 -43.146 1.00 97.44 751 VAL A C 1
ATOM 5765 O O . VAL A 1 751 ? 7.135 -3.592 -44.300 1.00 97.44 751 VAL A O 1
ATOM 5768 N N . TYR A 1 752 ? 7.452 -2.556 -42.331 1.00 96.69 752 TYR A N 1
ATOM 5769 C CA . TYR A 1 752 ? 8.663 -1.833 -42.706 1.00 96.69 752 TYR A CA 1
ATOM 5770 C C . TYR A 1 752 ? 9.850 -2.286 -41.855 1.00 96.69 752 TYR A C 1
ATOM 5772 O O . TYR A 1 752 ? 9.770 -2.369 -40.624 1.00 96.69 752 TYR A O 1
ATOM 5780 N N . ALA A 1 753 ? 10.972 -2.553 -42.514 1.00 95.75 753 ALA A N 1
ATOM 5781 C CA . ALA A 1 753 ? 12.253 -2.736 -41.849 1.00 95.75 753 ALA A CA 1
ATOM 5782 C C . ALA A 1 753 ? 12.886 -1.365 -41.575 1.00 95.75 753 ALA A C 1
ATOM 5784 O O . ALA A 1 753 ? 12.648 -0.414 -42.314 1.00 95.75 753 ALA A O 1
ATOM 5785 N N . VAL A 1 754 ? 13.689 -1.249 -40.519 1.00 95.25 754 VAL A N 1
ATOM 5786 C CA . VAL A 1 754 ? 14.453 -0.028 -40.223 1.00 95.25 754 VAL A CA 1
ATOM 5787 C C . VAL A 1 754 ? 15.930 -0.378 -40.098 1.00 95.25 754 VAL A C 1
ATOM 5789 O O . VAL A 1 754 ? 16.293 -1.312 -39.382 1.00 95.25 754 VAL A O 1
ATOM 5792 N N . GLU A 1 755 ? 16.789 0.373 -40.779 1.00 93.19 755 GLU A N 1
ATOM 5793 C CA . GLU A 1 755 ? 18.238 0.207 -40.715 1.00 93.19 755 GLU A CA 1
ATOM 5794 C C . GLU A 1 755 ? 18.982 1.550 -40.611 1.00 93.19 755 GLU A C 1
ATOM 5796 O O . GLU A 1 755 ? 18.431 2.607 -40.941 1.00 93.19 755 GLU A O 1
ATOM 5801 N N . PRO A 1 756 ? 20.241 1.550 -40.134 1.00 92.44 756 PRO A N 1
ATOM 5802 C CA . PRO A 1 756 ? 21.050 2.760 -40.075 1.00 92.44 756 PRO A CA 1
ATOM 5803 C C . PRO A 1 756 ? 21.360 3.277 -41.481 1.00 92.44 756 PRO A C 1
ATOM 5805 O O . PRO A 1 756 ? 21.773 2.510 -42.351 1.00 92.44 756 PRO A O 1
ATOM 5808 N N . PHE A 1 757 ? 21.224 4.585 -41.696 1.00 92.44 757 PHE A N 1
ATOM 5809 C CA . PHE A 1 757 ? 21.499 5.231 -42.981 1.00 92.44 757 PHE A CA 1
ATOM 5810 C C . PHE A 1 757 ? 22.952 5.038 -43.427 1.00 92.44 757 PHE A C 1
ATOM 5812 O O . PHE A 1 757 ? 23.213 4.877 -44.619 1.00 92.44 757 PHE A O 1
ATOM 5819 N N . GLU A 1 758 ? 23.890 5.058 -42.478 1.00 88.31 758 GLU A N 1
ATOM 5820 C CA . GLU A 1 758 ? 25.317 4.896 -42.751 1.00 88.31 758 GLU A CA 1
ATOM 5821 C C . GLU A 1 758 ? 25.675 3.448 -43.129 1.00 88.31 758 GLU A C 1
ATOM 5823 O O . GLU A 1 758 ? 26.591 3.236 -43.913 1.00 88.31 758 GLU A O 1
ATOM 5828 N N . ALA A 1 759 ? 24.931 2.463 -42.614 1.00 84.56 759 ALA A N 1
ATOM 5829 C CA . ALA A 1 759 ? 25.217 1.032 -42.738 1.00 84.56 759 ALA A CA 1
ATOM 5830 C C . ALA A 1 759 ? 24.012 0.256 -43.301 1.00 84.56 759 ALA A C 1
ATOM 5832 O O . ALA A 1 759 ? 23.529 -0.699 -42.690 1.00 84.56 759 ALA A O 1
ATOM 5833 N N . SER A 1 760 ? 23.509 0.703 -44.454 1.00 87.75 760 SER A N 1
ATOM 5834 C CA . SER A 1 760 ? 22.260 0.224 -45.063 1.00 87.75 760 SER A CA 1
ATOM 5835 C C . SER A 1 760 ? 22.447 -1.019 -45.948 1.00 87.75 760 SER A C 1
ATOM 5837 O O . SER A 1 760 ? 22.229 -0.980 -47.162 1.00 87.75 760 SER A O 1
ATOM 5839 N N . VAL A 1 761 ? 22.919 -2.114 -45.349 1.00 86.19 761 VAL A N 1
ATOM 5840 C CA . VAL A 1 761 ? 23.266 -3.352 -46.071 1.00 86.19 761 VAL A CA 1
ATOM 5841 C C . VAL A 1 761 ? 22.032 -4.031 -46.677 1.00 86.19 761 VAL A C 1
ATOM 5843 O O . VAL A 1 761 ? 22.144 -4.666 -47.723 1.00 86.19 761 VAL A O 1
ATOM 5846 N N . ILE A 1 762 ? 20.845 -3.860 -46.082 1.00 87.44 762 ILE A N 1
ATOM 5847 C CA . ILE A 1 762 ? 19.595 -4.447 -46.595 1.00 87.44 762 ILE A CA 1
ATOM 5848 C C . ILE A 1 762 ? 19.181 -3.759 -47.903 1.00 87.44 762 ILE A C 1
ATOM 5850 O O . ILE A 1 762 ? 18.733 -4.423 -48.832 1.00 87.44 762 ILE A O 1
ATOM 5854 N N . ASN A 1 763 ? 19.412 -2.448 -48.017 1.00 86.38 763 ASN A N 1
ATOM 5855 C CA . ASN A 1 763 ? 19.233 -1.686 -49.257 1.00 86.38 763 ASN A CA 1
ATOM 5856 C C . ASN A 1 763 ? 20.399 -1.829 -50.267 1.00 86.38 763 ASN A C 1
ATOM 5858 O O . ASN A 1 763 ? 20.419 -1.127 -51.278 1.00 86.38 763 ASN A O 1
ATOM 5862 N N . GLY A 1 764 ? 21.383 -2.702 -50.018 1.00 85.00 764 GLY A N 1
ATOM 5863 C CA . GLY A 1 764 ? 22.497 -2.965 -50.941 1.00 85.00 764 GLY A CA 1
ATOM 5864 C C . GLY A 1 764 ? 23.674 -1.983 -50.860 1.00 85.00 764 GLY A C 1
ATOM 5865 O O . GLY A 1 764 ? 24.553 -2.014 -51.722 1.00 85.00 764 GLY A O 1
ATOM 5866 N N . PHE A 1 765 ? 23.728 -1.123 -49.838 1.00 86.88 765 PHE A N 1
ATOM 5867 C CA . PHE A 1 765 ? 24.884 -0.256 -49.585 1.00 86.88 765 PHE A CA 1
ATOM 5868 C C . PHE A 1 765 ? 25.994 -1.005 -48.822 1.00 86.88 765 PHE A C 1
ATOM 5870 O O . PHE A 1 765 ? 25.712 -1.971 -48.109 1.00 86.88 765 PHE A O 1
ATOM 5877 N N . PRO A 1 766 ? 27.270 -0.585 -48.941 1.00 80.56 766 PRO A N 1
ATOM 5878 C CA . PRO A 1 766 ? 28.367 -1.224 -48.218 1.00 80.56 766 PRO A CA 1
ATOM 5879 C C . PRO A 1 766 ? 28.230 -1.054 -46.699 1.00 80.56 766 PRO A C 1
ATOM 5881 O O . PRO A 1 766 ? 27.659 -0.080 -46.207 1.00 80.56 766 PRO A O 1
ATOM 5884 N N . HIS A 1 767 ? 28.806 -1.992 -45.944 1.00 79.56 767 HIS A N 1
ATOM 5885 C CA . HIS A 1 767 ? 28.916 -1.862 -44.494 1.00 79.56 767 HIS A CA 1
ATOM 5886 C C . HIS A 1 767 ? 29.792 -0.656 -44.124 1.00 79.56 767 HIS A C 1
ATOM 5888 O O . HIS A 1 767 ? 30.896 -0.499 -44.649 1.00 79.56 767 HIS A O 1
ATOM 5894 N N . ALA A 1 768 ? 29.322 0.159 -43.180 1.00 81.06 768 ALA A N 1
ATOM 5895 C CA . ALA A 1 768 ? 30.093 1.241 -42.585 1.00 81.06 768 ALA A CA 1
ATOM 5896 C C . ALA A 1 768 ? 29.846 1.321 -41.067 1.00 81.06 768 ALA A C 1
ATOM 5898 O O . ALA A 1 768 ? 28.820 0.838 -40.578 1.00 81.06 768 ALA A O 1
ATOM 5899 N N . PRO A 1 769 ? 30.755 1.943 -40.297 1.00 80.38 769 PRO A N 1
ATOM 5900 C CA . PRO A 1 769 ? 30.520 2.227 -38.886 1.00 80.38 769 PRO A CA 1
ATOM 5901 C C . PRO A 1 769 ? 29.309 3.151 -38.681 1.00 80.38 769 PRO A C 1
ATOM 5903 O O . PRO A 1 769 ? 29.161 4.160 -39.369 1.00 80.38 769 PRO A O 1
ATOM 5906 N N . HIS A 1 770 ? 28.469 2.842 -37.694 1.00 85.88 770 HIS A N 1
ATOM 5907 C CA . HIS A 1 770 ? 27.294 3.636 -37.318 1.00 85.88 770 HIS A CA 1
ATOM 5908 C C . HIS A 1 770 ? 27.104 3.623 -35.792 1.00 85.88 770 HIS A C 1
ATOM 5910 O O . HIS A 1 770 ? 27.720 2.823 -35.086 1.00 85.88 770 HIS A O 1
ATOM 5916 N N . LYS A 1 771 ? 26.246 4.505 -35.262 1.00 85.94 771 LYS A N 1
ATOM 5917 C CA . LYS A 1 771 ? 26.087 4.711 -33.804 1.00 85.94 771 LYS A CA 1
ATOM 5918 C C . LYS A 1 771 ? 24.759 4.196 -33.243 1.00 85.94 771 LYS A C 1
ATOM 5920 O O . LYS A 1 771 ? 24.356 4.593 -32.154 1.00 85.94 771 LYS A O 1
ATOM 5925 N N . ILE A 1 772 ? 24.075 3.310 -33.970 1.00 87.50 772 ILE A N 1
ATOM 5926 C CA . ILE A 1 772 ? 22.781 2.721 -33.573 1.00 87.50 772 ILE A CA 1
ATOM 5927 C C . ILE A 1 772 ? 22.982 1.253 -33.156 1.00 87.50 772 ILE A C 1
ATOM 5929 O O . ILE A 1 772 ? 22.720 0.349 -33.949 1.00 87.50 772 ILE A O 1
ATOM 5933 N N . PRO A 1 773 ? 23.460 0.968 -31.931 1.00 82.19 773 PRO A N 1
ATOM 5934 C CA . PRO A 1 773 ? 23.640 -0.406 -31.474 1.00 82.19 773 PRO A CA 1
ATOM 5935 C C . PRO A 1 773 ? 22.309 -1.170 -31.466 1.00 82.19 773 PRO A C 1
ATOM 5937 O O . PRO A 1 773 ? 21.294 -0.676 -30.973 1.00 82.19 773 PRO A O 1
ATOM 5940 N N . GLY A 1 774 ? 22.331 -2.402 -31.978 1.00 80.44 774 GLY A N 1
ATOM 5941 C CA . GLY A 1 774 ? 21.155 -3.275 -32.070 1.00 80.44 774 GLY A CA 1
ATOM 5942 C C . GLY A 1 774 ? 20.420 -3.239 -33.416 1.00 80.44 774 GLY A C 1
ATOM 5943 O O . GLY A 1 774 ? 19.496 -4.028 -33.593 1.00 80.44 774 GLY A O 1
ATOM 5944 N N . MET A 1 775 ? 20.842 -2.389 -34.358 1.00 86.31 775 MET A N 1
ATOM 5945 C CA . MET A 1 775 ? 20.460 -2.446 -35.776 1.00 86.31 775 MET A CA 1
ATOM 5946 C C . MET A 1 775 ? 21.710 -2.550 -36.652 1.00 86.31 775 MET A C 1
ATOM 5948 O O . MET A 1 775 ? 22.787 -2.200 -36.186 1.00 86.31 775 MET A O 1
ATOM 5952 N N . GLY A 1 776 ? 21.572 -2.995 -37.902 1.00 80.50 776 GLY A N 1
ATOM 5953 C CA . GLY A 1 776 ? 22.663 -2.965 -38.880 1.00 80.50 776 GLY A CA 1
ATOM 5954 C C . GLY A 1 776 ? 23.829 -3.888 -38.517 1.00 80.50 776 GLY A C 1
ATOM 5955 O O . GLY A 1 776 ? 24.939 -3.430 -38.278 1.00 80.50 776 GLY A O 1
ATOM 5956 N N . ALA A 1 777 ? 23.602 -5.206 -38.502 1.00 75.62 777 ALA A N 1
ATOM 5957 C CA . ALA A 1 777 ? 24.624 -6.202 -38.140 1.00 75.62 777 ALA A CA 1
ATOM 5958 C C . ALA A 1 777 ? 25.858 -6.241 -39.076 1.00 75.62 777 ALA A C 1
ATOM 5960 O O . ALA A 1 777 ? 26.830 -6.933 -38.778 1.00 75.62 777 ALA A O 1
ATOM 5961 N N . GLY A 1 778 ? 25.828 -5.509 -40.195 1.00 77.62 778 GLY A N 1
ATOM 5962 C CA . GLY A 1 778 ? 26.890 -5.463 -41.207 1.00 77.62 778 GLY A CA 1
ATOM 5963 C C . GLY A 1 778 ? 26.804 -6.556 -42.274 1.00 77.62 778 GLY A C 1
ATOM 5964 O O . GLY A 1 778 ? 27.594 -6.559 -43.211 1.00 77.62 778 GLY A O 1
ATOM 5965 N N . PHE A 1 779 ? 25.816 -7.439 -42.163 1.00 84.81 779 PHE A N 1
ATOM 5966 C CA . PHE A 1 779 ? 25.437 -8.452 -43.142 1.00 84.81 779 PHE A CA 1
ATOM 5967 C C . PHE A 1 779 ? 23.914 -8.641 -43.096 1.00 84.81 779 PHE A C 1
ATOM 5969 O O . PHE A 1 779 ? 23.261 -8.178 -42.157 1.00 84.81 779 PHE A O 1
ATOM 5976 N N . VAL A 1 780 ? 23.346 -9.319 -44.095 1.00 87.88 780 VAL A N 1
ATOM 5977 C CA . VAL A 1 780 ? 21.919 -9.677 -44.116 1.00 87.88 780 VAL A CA 1
ATOM 5978 C C . VAL A 1 780 ? 21.723 -10.977 -43.320 1.00 87.88 780 VAL A C 1
ATOM 5980 O O . VAL A 1 780 ? 22.291 -11.995 -43.716 1.00 87.88 780 VAL A O 1
ATOM 5983 N N . PRO A 1 781 ? 20.974 -10.980 -42.197 1.00 87.62 781 PRO A N 1
ATOM 5984 C CA . PRO A 1 781 ? 20.731 -12.198 -41.419 1.00 87.62 781 PRO A CA 1
ATOM 5985 C C . PRO A 1 781 ? 19.964 -13.252 -42.224 1.00 87.62 781 PRO A C 1
ATOM 5987 O O . PRO A 1 781 ? 19.050 -12.905 -42.968 1.00 87.62 781 PRO A O 1
ATOM 5990 N N . ALA A 1 782 ? 20.271 -14.537 -42.025 1.00 89.69 782 ALA A N 1
ATOM 5991 C CA . ALA A 1 782 ? 19.632 -15.629 -42.767 1.00 89.69 782 ALA A CA 1
ATOM 5992 C C . ALA A 1 782 ? 18.129 -15.768 -42.463 1.00 89.69 782 ALA A C 1
ATOM 5994 O O . ALA A 1 782 ? 17.360 -16.184 -43.324 1.00 89.69 782 ALA A O 1
ATOM 5995 N N . ILE A 1 783 ? 17.700 -15.383 -41.255 1.00 91.12 783 ILE A N 1
ATOM 5996 C CA . ILE A 1 783 ? 16.283 -15.392 -40.856 1.00 91.12 783 ILE A CA 1
ATOM 5997 C C . ILE A 1 783 ? 15.467 -14.219 -41.425 1.00 91.12 783 ILE A C 1
ATOM 5999 O O . ILE A 1 783 ? 14.252 -14.168 -41.225 1.00 91.12 783 ILE A O 1
ATOM 6003 N N . LEU A 1 784 ? 16.109 -13.245 -42.079 1.00 92.31 784 LEU A N 1
ATOM 6004 C CA . LEU A 1 784 ? 15.419 -12.099 -42.662 1.00 92.31 784 LEU A CA 1
ATOM 6005 C C . LEU A 1 784 ? 14.795 -12.496 -44.007 1.00 92.31 784 LEU A C 1
ATOM 6007 O O . LEU A 1 784 ? 15.506 -12.697 -44.984 1.00 92.31 784 LEU A O 1
ATOM 6011 N N . ASP A 1 785 ? 13.466 -12.552 -44.063 1.00 91.38 785 ASP A N 1
ATOM 6012 C CA . ASP A 1 785 ? 12.702 -12.866 -45.274 1.00 91.38 785 ASP A CA 1
ATOM 6013 C C . ASP A 1 785 ? 12.217 -11.576 -45.979 1.00 91.38 785 ASP A C 1
ATOM 6015 O O . ASP A 1 785 ? 11.330 -10.890 -45.453 1.00 91.38 785 ASP A O 1
ATOM 6019 N N . PRO A 1 786 ? 12.758 -11.226 -47.167 1.00 89.12 786 PRO A N 1
ATOM 6020 C CA . PRO A 1 786 ? 12.365 -10.027 -47.911 1.00 89.12 786 PRO A CA 1
ATOM 6021 C C . PRO A 1 786 ? 10.900 -10.004 -48.358 1.00 89.12 786 PRO A C 1
ATOM 6023 O O . PRO A 1 786 ? 10.378 -8.934 -48.644 1.00 89.12 786 PRO A O 1
ATOM 6026 N N . SER A 1 787 ? 10.209 -11.149 -48.411 1.00 91.25 787 SER A N 1
ATOM 6027 C CA . SER A 1 787 ? 8.796 -11.204 -48.822 1.00 91.25 787 SER A CA 1
ATOM 6028 C C . SER A 1 787 ? 7.831 -10.635 -47.765 1.00 91.25 787 SER A C 1
ATOM 6030 O O . SER A 1 787 ? 6.675 -10.298 -48.054 1.00 91.25 787 SER A O 1
ATOM 6032 N N . VAL A 1 788 ? 8.292 -10.496 -46.516 1.00 92.19 788 VAL A N 1
ATOM 6033 C CA . VAL A 1 788 ? 7.449 -10.087 -45.385 1.00 92.19 788 VAL A CA 1
ATOM 6034 C C . VAL A 1 788 ? 7.333 -8.565 -45.259 1.00 92.19 788 VAL A C 1
ATOM 6036 O O . VAL A 1 788 ? 6.258 -8.095 -44.887 1.00 92.19 788 VAL A O 1
ATOM 6039 N N . TYR A 1 789 ? 8.356 -7.786 -45.615 1.00 93.50 789 TYR A N 1
ATOM 6040 C CA . TYR A 1 789 ? 8.349 -6.317 -45.519 1.00 93.50 789 TYR A CA 1
ATOM 6041 C C . TYR A 1 789 ? 8.347 -5.645 -46.900 1.00 93.50 789 TYR A C 1
ATOM 6043 O O . TYR A 1 789 ? 8.741 -6.255 -47.885 1.00 93.50 789 TYR A O 1
ATOM 6051 N N . GLN A 1 790 ? 7.857 -4.405 -46.997 1.00 90.56 790 GLN A N 1
ATOM 6052 C CA . GLN A 1 790 ? 7.789 -3.680 -48.279 1.00 90.56 790 GLN A CA 1
ATOM 6053 C C . GLN A 1 790 ? 9.050 -2.867 -48.572 1.00 90.56 790 GLN A C 1
ATOM 6055 O O . GLN A 1 790 ? 9.554 -2.874 -49.690 1.00 90.56 790 GLN A O 1
ATOM 6060 N N . GLU A 1 791 ? 9.531 -2.138 -47.570 1.00 91.62 791 GLU A N 1
ATOM 6061 C CA . GLU A 1 791 ? 10.631 -1.184 -47.696 1.00 91.62 791 GLU A CA 1
ATOM 6062 C C . GLU A 1 791 ? 11.492 -1.244 -46.425 1.00 91.62 791 GLU A C 1
ATOM 6064 O O . GLU A 1 791 ? 10.981 -1.479 -45.322 1.00 91.62 791 GLU A O 1
ATOM 6069 N N . ALA A 1 792 ? 12.802 -1.040 -46.583 1.00 92.88 792 ALA A N 1
ATOM 6070 C CA . ALA A 1 792 ? 13.739 -0.842 -45.484 1.00 92.88 792 ALA A CA 1
ATOM 6071 C C . ALA A 1 792 ? 14.054 0.656 -45.339 1.00 92.88 792 ALA A C 1
ATOM 6073 O O . ALA A 1 792 ? 14.795 1.231 -46.136 1.00 92.88 792 ALA A O 1
ATOM 6074 N N . LEU A 1 793 ? 13.477 1.291 -44.320 1.00 94.88 793 LEU A N 1
ATOM 6075 C CA . LEU A 1 793 ? 13.658 2.705 -44.007 1.00 94.88 793 LEU A CA 1
ATOM 6076 C C . LEU A 1 793 ? 15.048 2.959 -43.425 1.00 94.88 793 LEU A C 1
ATOM 6078 O O . LEU A 1 793 ? 15.537 2.200 -42.586 1.00 94.88 793 LEU A O 1
ATOM 6082 N N . ARG A 1 794 ? 15.668 4.065 -43.837 1.00 94.50 794 ARG A N 1
ATOM 6083 C CA . ARG A 1 794 ? 17.044 4.416 -43.472 1.00 94.50 794 ARG A CA 1
ATOM 6084 C C . ARG A 1 794 ? 17.060 5.588 -42.501 1.00 94.50 794 ARG A C 1
ATOM 6086 O O . ARG A 1 794 ? 16.686 6.696 -42.867 1.00 94.50 794 ARG A O 1
ATOM 6093 N N . VAL A 1 795 ? 17.560 5.371 -41.287 1.00 95.56 795 VAL A N 1
ATOM 6094 C CA . VAL A 1 795 ? 17.587 6.396 -40.230 1.00 95.56 795 VAL A CA 1
ATOM 6095 C C . VAL A 1 795 ? 19.018 6.795 -39.895 1.00 95.56 795 VAL A C 1
ATOM 6097 O O . VAL A 1 795 ? 19.864 5.942 -39.633 1.00 95.56 795 VAL A O 1
ATOM 6100 N N . LYS A 1 796 ? 19.304 8.101 -39.877 1.00 95.06 796 LYS A N 1
ATOM 6101 C CA . LYS A 1 796 ? 20.631 8.616 -39.512 1.00 95.06 796 LYS A CA 1
ATOM 6102 C C . LYS A 1 796 ? 20.907 8.412 -38.027 1.00 95.06 796 LYS A C 1
ATOM 6104 O O . LYS A 1 796 ? 20.036 8.615 -37.178 1.00 95.06 796 LYS A O 1
ATOM 6109 N N . SER A 1 797 ? 22.158 8.102 -37.703 1.00 93.88 797 SER A N 1
ATOM 6110 C CA . SER A 1 7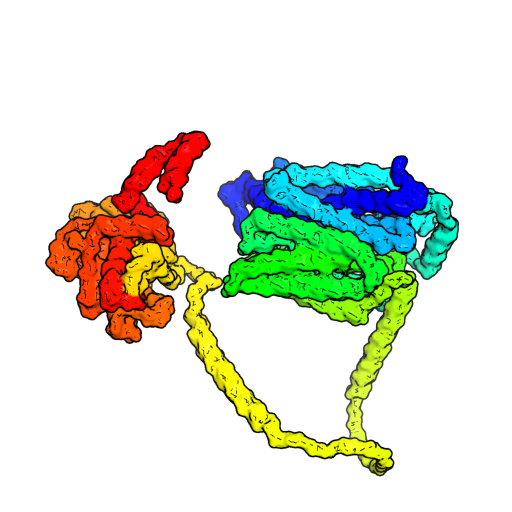97 ? 22.591 7.872 -36.324 1.00 93.88 797 SER A CA 1
ATOM 6111 C C . SER A 1 797 ? 22.359 9.088 -35.411 1.00 93.88 797 SER A C 1
ATOM 6113 O O . SER A 1 797 ? 21.932 8.927 -34.268 1.00 93.88 797 SER A O 1
ATOM 6115 N N . ALA A 1 798 ? 22.586 10.306 -35.917 1.00 94.25 798 ALA A N 1
ATOM 6116 C CA . ALA A 1 798 ? 22.371 11.545 -35.163 1.00 94.25 798 ALA A CA 1
ATOM 6117 C C . ALA A 1 798 ? 20.892 11.765 -34.790 1.00 94.25 798 ALA A C 1
ATOM 6119 O O . ALA A 1 798 ? 20.588 12.119 -33.649 1.00 94.25 798 ALA A O 1
ATOM 6120 N N . ASP A 1 799 ? 19.977 11.483 -35.722 1.00 96.06 799 ASP A N 1
ATOM 6121 C CA . ASP A 1 799 ? 18.537 11.649 -35.511 1.00 96.06 799 ASP A CA 1
ATOM 6122 C C . ASP A 1 799 ? 18.015 10.640 -34.481 1.00 96.06 799 ASP A C 1
ATOM 6124 O O . ASP A 1 799 ? 17.229 10.995 -33.603 1.00 96.06 799 ASP A O 1
ATOM 6128 N N . ALA A 1 800 ? 18.504 9.395 -34.526 1.00 96.12 800 ALA A N 1
ATOM 6129 C CA . ALA A 1 800 ? 18.159 8.364 -33.548 1.00 96.12 800 ALA A CA 1
ATOM 6130 C C . ALA A 1 800 ? 18.596 8.737 -32.116 1.00 96.12 800 ALA A C 1
ATOM 6132 O O . ALA A 1 800 ? 17.820 8.573 -31.171 1.00 96.12 800 ALA A O 1
ATOM 6133 N N . LEU A 1 801 ? 19.813 9.275 -31.948 1.00 95.12 801 LEU A N 1
ATOM 6134 C CA . LEU A 1 801 ? 20.324 9.747 -30.653 1.00 95.12 801 LEU A CA 1
ATOM 6135 C C . LEU A 1 801 ? 19.496 10.922 -30.113 1.00 95.12 801 LEU A C 1
ATOM 6137 O O . LEU A 1 801 ? 19.100 10.922 -28.945 1.00 95.12 801 LEU A O 1
ATOM 6141 N N . ALA A 1 802 ? 19.203 11.908 -30.965 1.00 95.69 802 ALA A N 1
ATOM 6142 C CA . ALA A 1 802 ? 18.389 13.061 -30.594 1.00 95.69 802 ALA A CA 1
ATOM 6143 C C . ALA A 1 802 ? 16.962 12.643 -30.206 1.00 95.69 802 ALA A C 1
ATOM 6145 O O . ALA A 1 802 ? 16.440 13.094 -29.185 1.00 95.69 802 ALA A O 1
ATOM 6146 N N . MET A 1 803 ? 16.350 11.735 -30.970 1.00 96.81 803 MET A N 1
ATOM 6147 C CA . MET A 1 803 ? 15.010 11.229 -30.687 1.00 96.81 803 MET A CA 1
ATOM 6148 C C . MET A 1 803 ? 14.953 10.438 -29.378 1.00 96.81 803 MET A C 1
ATOM 6150 O O . MET A 1 803 ? 14.032 10.645 -28.597 1.00 96.81 803 MET A O 1
ATOM 6154 N N . ALA A 1 804 ? 15.947 9.598 -29.073 1.00 96.25 804 ALA A N 1
ATOM 6155 C CA . ALA A 1 804 ? 16.003 8.893 -27.789 1.00 96.25 804 ALA A CA 1
ATOM 6156 C C . ALA A 1 804 ? 16.058 9.865 -26.589 1.00 96.25 804 ALA A C 1
ATOM 6158 O O . ALA A 1 804 ? 15.343 9.672 -25.604 1.00 96.25 804 ALA A O 1
ATOM 6159 N N . LYS A 1 805 ? 16.827 10.963 -26.691 1.00 95.38 805 LYS A N 1
ATOM 6160 C CA . LYS A 1 805 ? 16.835 12.038 -25.676 1.00 95.38 805 LYS A CA 1
ATOM 6161 C C . LYS A 1 805 ? 15.469 12.734 -25.563 1.00 95.38 805 LYS A C 1
ATOM 6163 O O . LYS A 1 805 ? 15.023 13.023 -24.452 1.00 95.38 805 LYS A O 1
ATOM 6168 N N . ARG A 1 806 ? 14.800 12.994 -26.693 1.00 96.31 806 ARG A N 1
ATOM 6169 C CA . ARG A 1 806 ? 13.461 13.606 -26.731 1.00 96.31 806 ARG A CA 1
ATOM 6170 C C . ARG A 1 806 ? 12.391 12.704 -26.129 1.00 96.31 806 ARG A C 1
ATOM 6172 O O . ARG A 1 806 ? 11.613 13.188 -25.323 1.00 96.31 806 ARG A O 1
ATOM 6179 N N . LEU A 1 807 ? 12.389 11.406 -26.428 1.00 97.25 807 LEU A N 1
ATOM 6180 C CA . LEU A 1 807 ? 11.457 10.442 -25.829 1.00 97.25 807 LEU A CA 1
ATOM 6181 C C . LEU A 1 807 ? 11.550 10.440 -24.295 1.00 97.25 807 LEU A C 1
ATOM 6183 O O . LEU A 1 807 ? 10.522 10.467 -23.623 1.00 97.25 807 LEU A O 1
ATOM 6187 N N . ALA A 1 808 ? 12.762 10.510 -23.738 1.00 95.50 808 ALA A N 1
ATOM 6188 C CA . ALA A 1 808 ? 12.952 10.591 -22.291 1.00 95.50 808 ALA A CA 1
ATOM 6189 C C . ALA A 1 808 ? 12.410 11.902 -21.689 1.00 95.50 808 ALA A C 1
ATOM 6191 O O . ALA A 1 808 ? 11.779 11.875 -20.637 1.00 95.50 808 ALA A O 1
ATOM 6192 N N . ARG A 1 809 ? 12.636 13.047 -22.348 1.00 94.31 809 ARG A N 1
ATOM 6193 C CA . ARG A 1 809 ? 12.232 14.375 -21.841 1.00 94.31 809 ARG A CA 1
ATOM 6194 C C . ARG A 1 809 ? 10.760 14.710 -22.082 1.00 94.31 809 ARG A C 1
ATOM 6196 O O . ARG A 1 809 ? 10.117 15.313 -21.230 1.00 94.31 809 ARG A O 1
ATOM 6203 N N . GLU A 1 810 ? 10.243 14.374 -23.256 1.00 95.75 810 GLU A N 1
ATOM 6204 C CA . GLU A 1 810 ? 8.904 14.753 -23.706 1.00 95.75 810 GLU A CA 1
ATOM 6205 C C . GLU A 1 810 ? 7.876 13.696 -23.282 1.00 95.75 810 GLU A C 1
ATOM 6207 O O . GLU A 1 810 ? 6.874 14.045 -22.658 1.00 95.75 810 GLU A O 1
ATOM 6212 N N . GLU A 1 811 ? 8.135 12.414 -23.548 1.00 94.62 811 GLU A N 1
ATOM 6213 C CA . GLU A 1 811 ? 7.185 11.317 -23.284 1.00 94.62 811 GLU A CA 1
ATOM 6214 C C . GLU A 1 811 ? 7.409 10.625 -21.930 1.00 94.62 811 GLU A C 1
ATOM 6216 O O . GLU A 1 811 ? 6.585 9.816 -21.515 1.00 94.62 811 GLU A O 1
ATOM 6221 N N . GLY A 1 812 ? 8.523 10.902 -21.242 1.00 94.38 812 GLY A N 1
ATOM 6222 C CA . GLY A 1 812 ? 8.910 10.169 -20.031 1.00 94.38 812 GLY A CA 1
ATOM 6223 C C . GLY A 1 812 ? 9.378 8.733 -20.306 1.00 94.38 812 GLY A C 1
ATOM 6224 O O . GLY A 1 812 ? 9.431 7.912 -19.393 1.00 94.38 812 GLY A O 1
ATOM 6225 N N . LEU A 1 813 ? 9.715 8.408 -21.560 1.00 96.00 813 LEU A N 1
ATOM 6226 C CA . LEU A 1 813 ? 10.118 7.065 -21.985 1.00 96.00 813 LEU A CA 1
ATOM 6227 C C . LEU A 1 813 ? 11.643 6.991 -22.120 1.00 96.00 813 LEU A C 1
ATOM 6229 O O . LEU A 1 813 ? 12.223 7.439 -23.110 1.00 96.00 813 LEU A O 1
ATOM 6233 N N . PHE A 1 814 ? 12.304 6.418 -21.114 1.00 95.75 814 PHE A N 1
ATOM 6234 C CA . PHE A 1 814 ? 13.763 6.295 -21.072 1.00 95.75 814 PHE A CA 1
ATOM 6235 C C . PHE A 1 814 ? 14.250 5.061 -21.845 1.00 95.75 814 PHE A C 1
ATOM 6237 O O . PHE A 1 814 ? 14.152 3.928 -21.375 1.00 95.75 814 PHE A O 1
ATOM 6244 N N . VAL A 1 815 ? 14.765 5.277 -23.057 1.00 95.50 815 VAL A N 1
ATOM 6245 C CA . VAL A 1 815 ? 15.007 4.207 -24.038 1.00 95.50 815 VAL A CA 1
ATOM 6246 C C . VAL A 1 815 ? 16.411 4.230 -24.641 1.00 95.50 815 VAL A C 1
ATOM 6248 O O . VAL A 1 815 ? 17.106 5.242 -24.622 1.00 95.50 815 VAL A O 1
ATOM 6251 N N . GLY A 1 816 ? 16.818 3.100 -25.224 1.00 93.50 816 GLY A N 1
ATOM 6252 C CA . GLY A 1 816 ? 18.054 2.993 -26.003 1.00 93.50 816 GLY A CA 1
ATOM 6253 C C . GLY A 1 816 ? 18.009 3.652 -27.390 1.00 93.50 816 GLY A C 1
ATOM 6254 O O . GLY A 1 816 ? 16.949 3.979 -27.924 1.00 93.50 816 GLY A O 1
ATOM 6255 N N . VAL A 1 817 ? 19.184 3.770 -28.021 1.00 93.19 817 VAL A N 1
ATOM 6256 C CA . VAL A 1 817 ? 19.361 4.427 -29.336 1.00 93.19 817 VAL A CA 1
ATOM 6257 C C . VAL A 1 817 ? 18.543 3.761 -30.447 1.00 93.19 817 VAL A C 1
ATOM 6259 O O . VAL A 1 817 ? 17.975 4.448 -31.293 1.00 93.19 817 VAL A O 1
ATOM 6262 N N . SER A 1 818 ? 18.437 2.428 -30.445 1.00 93.25 818 SER A N 1
ATOM 6263 C CA . SER A 1 818 ? 17.650 1.708 -31.450 1.00 93.25 818 SER A CA 1
ATOM 6264 C C . SER A 1 818 ? 16.150 2.009 -31.352 1.00 93.25 818 SER A C 1
ATOM 6266 O O . SER A 1 818 ? 15.485 2.166 -32.371 1.00 93.25 818 SER A O 1
ATOM 6268 N N . SER A 1 819 ? 15.619 2.190 -30.142 1.00 95.94 819 SER A N 1
ATOM 6269 C CA . SER A 1 819 ? 14.243 2.656 -29.935 1.00 95.94 819 SER A CA 1
ATOM 6270 C C . SER A 1 819 ? 14.030 4.066 -30.501 1.00 95.94 819 SER A C 1
ATOM 6272 O O . SER A 1 819 ? 12.998 4.332 -31.110 1.00 95.94 819 SER A O 1
ATOM 6274 N N . GLY A 1 820 ? 15.026 4.951 -30.365 1.00 96.31 820 GLY A N 1
ATOM 6275 C CA . GLY A 1 820 ? 15.020 6.270 -31.005 1.00 96.31 820 GLY A CA 1
ATOM 6276 C C . GLY A 1 820 ? 14.972 6.180 -32.533 1.00 96.31 820 GLY A C 1
ATOM 6277 O O . GLY A 1 820 ? 14.176 6.872 -33.162 1.00 96.31 820 GLY A O 1
ATOM 6278 N N . GLY A 1 821 ? 15.748 5.271 -33.133 1.00 96.31 821 GLY A N 1
ATOM 6279 C CA . GLY A 1 821 ? 15.704 5.012 -34.578 1.00 96.31 821 GLY A CA 1
ATOM 6280 C C . GLY A 1 821 ? 14.342 4.489 -35.054 1.00 96.31 821 GLY A C 1
ATOM 6281 O O . GLY A 1 821 ? 13.790 4.980 -36.036 1.00 96.31 821 GLY A O 1
ATOM 6282 N N . ASN A 1 822 ? 13.758 3.558 -34.300 1.00 96.94 822 ASN A N 1
ATOM 6283 C CA . ASN A 1 822 ? 12.410 3.035 -34.521 1.00 96.94 822 ASN A CA 1
ATOM 6284 C C . ASN A 1 822 ? 11.331 4.130 -34.462 1.00 96.94 822 ASN A C 1
ATOM 6286 O O . ASN A 1 822 ? 10.418 4.140 -35.288 1.00 96.94 822 ASN A O 1
ATOM 6290 N N . ALA A 1 823 ? 11.443 5.063 -33.513 1.00 97.38 823 ALA A N 1
ATOM 6291 C CA . ALA A 1 823 ? 10.542 6.208 -33.413 1.00 97.38 823 ALA A CA 1
ATOM 6292 C C . ALA A 1 823 ? 10.705 7.178 -34.593 1.00 97.38 823 ALA A C 1
ATOM 6294 O O . ALA A 1 823 ? 9.703 7.637 -35.134 1.00 97.38 823 ALA A O 1
ATOM 6295 N N . CYS A 1 824 ? 11.937 7.455 -35.039 1.00 97.50 824 CYS A N 1
ATOM 6296 C CA . CYS A 1 824 ? 12.182 8.283 -36.224 1.00 97.50 824 CYS A CA 1
ATOM 6297 C C . CYS A 1 824 ? 11.517 7.700 -37.477 1.00 97.50 824 CYS A C 1
ATOM 6299 O O . CYS A 1 824 ? 10.817 8.426 -38.180 1.00 97.50 824 CYS A O 1
ATOM 6301 N N . ALA A 1 825 ? 11.676 6.396 -37.717 1.00 96.69 825 ALA A N 1
ATOM 6302 C CA . ALA A 1 825 ? 11.040 5.716 -38.844 1.00 96.69 825 ALA A CA 1
ATOM 6303 C C . ALA A 1 825 ? 9.503 5.765 -38.759 1.00 96.69 825 ALA A C 1
ATOM 6305 O O . ALA A 1 825 ? 8.833 6.069 -39.745 1.00 96.69 825 ALA A O 1
ATOM 6306 N N . ALA A 1 826 ? 8.936 5.539 -37.568 1.00 97.38 826 ALA A N 1
ATOM 6307 C CA . ALA A 1 826 ? 7.494 5.649 -37.352 1.00 97.38 826 ALA A CA 1
ATOM 6308 C C . ALA A 1 826 ? 6.975 7.074 -37.611 1.00 97.38 826 ALA A C 1
ATOM 6310 O O . ALA A 1 826 ? 5.920 7.243 -38.216 1.00 97.38 826 ALA A O 1
ATOM 6311 N N . ILE A 1 827 ? 7.723 8.100 -37.188 1.00 96.94 827 ILE A N 1
ATOM 6312 C CA . ILE A 1 827 ? 7.393 9.513 -37.423 1.00 96.94 827 ILE A CA 1
ATOM 6313 C C . ILE A 1 827 ? 7.460 9.852 -38.913 1.00 96.94 827 ILE A C 1
ATOM 6315 O O . ILE A 1 827 ? 6.593 10.564 -39.413 1.00 96.94 827 ILE A O 1
ATOM 6319 N N . GLU A 1 828 ? 8.454 9.341 -39.638 1.00 95.69 828 GLU A N 1
ATOM 6320 C CA . GLU A 1 828 ? 8.557 9.535 -41.084 1.00 95.69 828 GLU A CA 1
ATOM 6321 C C . GLU A 1 828 ? 7.366 8.913 -41.822 1.00 95.69 828 GLU A C 1
ATOM 6323 O O . GLU A 1 828 ? 6.739 9.580 -42.644 1.00 95.69 828 GLU A O 1
ATOM 6328 N N . LEU A 1 829 ? 6.984 7.684 -41.466 1.00 95.81 829 LEU A N 1
ATOM 6329 C CA . LEU A 1 829 ? 5.786 7.035 -42.002 1.00 95.81 829 LEU A CA 1
ATOM 6330 C C . LEU A 1 829 ? 4.505 7.787 -41.630 1.00 95.81 829 LEU A C 1
ATOM 6332 O O . LEU A 1 829 ? 3.611 7.917 -42.466 1.00 95.81 829 LEU A O 1
ATOM 6336 N N . ALA A 1 830 ? 4.421 8.304 -40.404 1.00 96.12 830 ALA A N 1
ATOM 6337 C CA . ALA A 1 830 ? 3.271 9.061 -39.929 1.00 96.12 830 ALA A CA 1
ATOM 6338 C C . ALA A 1 830 ? 3.119 10.419 -40.619 1.00 96.12 830 ALA A C 1
ATOM 6340 O O . ALA A 1 830 ? 2.011 10.938 -40.647 1.00 96.12 830 ALA A O 1
ATOM 6341 N N . ARG A 1 831 ? 4.191 10.996 -41.180 1.00 95.06 831 ARG A N 1
ATOM 6342 C CA . ARG A 1 831 ? 4.139 12.238 -41.972 1.00 95.06 831 ARG A CA 1
ATOM 6343 C C . ARG A 1 831 ? 3.579 12.036 -43.377 1.00 95.06 831 ARG A C 1
ATOM 6345 O O . ARG A 1 831 ? 3.155 13.014 -43.990 1.00 95.06 831 ARG A O 1
ATOM 6352 N N . ARG A 1 832 ? 3.602 10.809 -43.903 1.00 94.62 832 ARG A N 1
ATOM 6353 C CA . ARG A 1 832 ? 3.147 10.529 -45.268 1.00 94.62 832 ARG A CA 1
ATOM 6354 C C . ARG A 1 832 ? 1.622 10.748 -45.372 1.00 94.62 832 ARG A C 1
ATOM 6356 O O . ARG A 1 832 ? 0.888 10.160 -44.572 1.00 94.62 832 ARG A O 1
ATOM 6363 N N . PRO A 1 833 ? 1.115 11.570 -46.315 1.00 91.31 833 PRO A N 1
ATOM 6364 C CA . PRO A 1 833 ? -0.317 11.877 -46.426 1.00 91.31 833 PRO A CA 1
ATOM 6365 C C . PRO A 1 833 ? -1.216 10.641 -46.575 1.00 91.31 833 PRO A C 1
ATOM 6367 O O . PRO A 1 833 ? -2.311 10.603 -46.020 1.00 91.31 833 PRO A O 1
ATOM 6370 N N . GLU A 1 834 ? -0.741 9.599 -47.260 1.00 93.31 834 GLU A N 1
ATOM 6371 C CA . GLU A 1 834 ? -1.452 8.329 -47.449 1.00 93.31 834 GLU A CA 1
ATOM 6372 C C . GLU A 1 834 ? -1.648 7.517 -46.156 1.00 93.31 834 GLU A C 1
ATOM 6374 O O . GLU A 1 834 ? -2.389 6.529 -46.145 1.00 93.31 834 GLU A O 1
ATOM 6379 N N . ASN A 1 835 ? -0.988 7.916 -45.066 1.00 94.62 835 ASN A N 1
ATOM 6380 C CA . ASN A 1 835 ? -1.087 7.277 -43.758 1.00 94.62 835 ASN A CA 1
ATOM 6381 C C . ASN A 1 835 ? -1.948 8.062 -42.762 1.00 94.62 835 ASN A C 1
ATOM 6383 O O . ASN A 1 835 ? -2.044 7.663 -41.602 1.00 94.62 835 ASN A O 1
ATOM 6387 N N . ALA A 1 836 ? -2.616 9.134 -43.196 1.00 93.81 836 ALA A N 1
ATOM 6388 C CA . ALA A 1 836 ? -3.525 9.892 -42.346 1.00 93.81 836 ALA A CA 1
ATOM 6389 C C . ALA A 1 836 ? -4.603 8.996 -41.706 1.00 93.81 836 ALA A C 1
ATOM 6391 O O . ALA A 1 836 ? -5.235 8.178 -42.372 1.00 93.81 836 ALA A O 1
ATOM 6392 N N . GLY A 1 837 ? -4.793 9.135 -40.392 1.00 92.50 837 GLY A N 1
ATOM 6393 C CA . GLY A 1 837 ? -5.745 8.357 -39.597 1.00 92.50 837 GLY A CA 1
ATOM 6394 C C . GLY A 1 837 ? -5.328 6.915 -39.281 1.00 92.50 837 GLY A C 1
ATOM 6395 O O . GLY A 1 837 ? -5.997 6.277 -38.468 1.00 92.50 837 GLY A O 1
ATOM 6396 N N . LYS A 1 838 ? -4.232 6.404 -39.862 1.00 96.31 838 LYS A N 1
ATOM 6397 C CA . LYS A 1 838 ? -3.754 5.035 -39.616 1.00 96.31 838 LYS A CA 1
ATOM 6398 C C . LYS A 1 838 ? -3.063 4.893 -38.264 1.00 96.31 838 LYS A C 1
ATOM 6400 O O . LYS A 1 838 ? -2.518 5.859 -37.716 1.00 96.31 838 LYS A O 1
ATOM 6405 N N . LEU A 1 839 ? -3.041 3.662 -37.754 1.00 97.38 839 LEU A N 1
ATOM 6406 C CA . LEU A 1 839 ? -2.277 3.290 -36.565 1.00 97.38 839 LEU A CA 1
ATOM 6407 C C . LEU A 1 839 ? -0.947 2.626 -36.943 1.00 97.38 839 LEU A C 1
ATOM 6409 O O . LEU A 1 839 ? -0.923 1.534 -37.519 1.00 97.38 839 LEU A O 1
ATOM 6413 N N . ILE A 1 840 ? 0.151 3.274 -36.554 1.00 98.06 840 ILE A N 1
ATOM 6414 C CA . ILE A 1 840 ? 1.523 2.794 -36.726 1.00 98.06 840 ILE A CA 1
ATOM 6415 C C . ILE A 1 840 ? 2.036 2.236 -35.398 1.00 98.06 840 ILE A C 1
ATOM 6417 O O . ILE A 1 840 ? 2.028 2.938 -34.386 1.00 98.06 840 ILE A O 1
ATOM 6421 N N . VAL A 1 841 ? 2.508 0.991 -35.397 1.00 98.12 841 VAL A N 1
ATOM 6422 C CA . VAL A 1 841 ? 3.103 0.342 -34.223 1.00 98.12 841 VAL A CA 1
ATOM 6423 C C . VAL A 1 841 ? 4.606 0.149 -34.412 1.00 98.12 841 VAL A C 1
ATOM 6425 O O . VAL A 1 841 ? 5.071 -0.357 -35.430 1.00 98.12 841 VAL A O 1
ATOM 6428 N N . THR A 1 842 ? 5.377 0.534 -33.402 1.00 97.50 842 THR A N 1
ATOM 6429 C CA . THR A 1 842 ? 6.830 0.331 -33.332 1.00 97.50 842 THR A CA 1
ATOM 6430 C C . THR A 1 842 ? 7.218 -0.317 -32.001 1.00 97.50 842 THR A C 1
ATOM 6432 O O . THR A 1 842 ? 6.360 -0.519 -31.145 1.00 97.50 842 THR A O 1
ATOM 6435 N N . SER A 1 843 ? 8.489 -0.673 -31.795 1.00 95.81 843 SER A N 1
ATOM 6436 C CA . SER A 1 843 ? 8.959 -1.319 -30.553 1.00 95.81 843 SER A CA 1
ATOM 6437 C C . SER A 1 843 ? 10.116 -0.567 -29.903 1.00 95.81 843 SER A C 1
ATOM 6439 O O . SER A 1 843 ? 11.075 -0.172 -30.570 1.00 95.81 843 SER A O 1
ATOM 6441 N N . PHE A 1 844 ? 10.046 -0.409 -28.581 1.00 96.50 844 PHE A N 1
ATOM 6442 C CA . PHE A 1 844 ? 11.117 0.126 -27.747 1.00 96.50 844 PHE A CA 1
ATOM 6443 C C . PHE A 1 844 ? 11.839 -1.016 -27.032 1.00 96.50 844 PHE A C 1
ATOM 6445 O O . PHE A 1 844 ? 11.381 -1.547 -26.024 1.00 96.50 844 PHE A O 1
ATOM 6452 N N . ALA A 1 845 ? 12.991 -1.389 -27.588 1.00 92.75 845 ALA A N 1
ATOM 6453 C CA . ALA A 1 845 ? 13.622 -2.690 -27.385 1.00 92.75 845 ALA A CA 1
ATOM 6454 C C . ALA A 1 845 ? 14.377 -2.874 -26.056 1.00 92.75 845 ALA A C 1
ATOM 6456 O O . ALA A 1 845 ? 14.615 -4.012 -25.650 1.00 92.75 845 ALA A O 1
ATOM 6457 N N . SER A 1 846 ? 14.839 -1.797 -25.417 1.00 93.50 846 SER A N 1
ATOM 6458 C CA . SER A 1 846 ? 15.578 -1.860 -24.146 1.00 93.50 846 SER A CA 1
ATOM 6459 C C . SER A 1 846 ? 15.527 -0.537 -23.387 1.00 93.50 846 SER A C 1
ATOM 6461 O O . SER A 1 846 ? 15.449 0.521 -24.025 1.00 93.50 846 SER A O 1
ATOM 6463 N N . PHE A 1 847 ? 15.656 -0.613 -22.063 1.00 94.56 847 PHE A N 1
ATOM 6464 C CA . PHE A 1 847 ? 15.690 0.548 -21.171 1.00 94.56 847 PHE A CA 1
ATOM 6465 C C . PHE A 1 847 ? 17.008 1.344 -21.325 1.00 94.56 847 PHE A C 1
ATOM 6467 O O . PHE A 1 847 ? 17.998 0.842 -21.876 1.00 94.56 847 PHE A O 1
ATOM 6474 N N . GLY A 1 848 ? 16.985 2.634 -20.968 1.00 91.62 848 GLY A N 1
ATOM 6475 C CA . GLY A 1 848 ? 18.063 3.597 -21.254 1.00 91.62 848 GLY A CA 1
ATOM 6476 C C . GLY A 1 848 ? 19.310 3.508 -20.353 1.00 91.62 848 GLY A C 1
ATOM 6477 O O . GLY A 1 848 ? 20.373 4.013 -20.718 1.00 91.62 848 GLY A O 1
ATOM 6478 N N . GLU A 1 849 ? 19.230 2.823 -19.214 1.00 90.56 849 GLU A N 1
ATOM 6479 C CA . GLU A 1 849 ? 20.274 2.684 -18.183 1.00 90.56 849 GLU A CA 1
ATOM 6480 C C . GLU A 1 849 ? 21.562 2.045 -18.716 1.00 90.56 849 GLU A C 1
ATOM 6482 O O . GLU A 1 849 ? 22.667 2.346 -18.272 1.00 90.56 849 GLU A O 1
ATOM 6487 N N . ARG A 1 850 ? 21.442 1.204 -19.745 1.00 89.25 850 ARG A N 1
ATOM 6488 C CA . ARG A 1 850 ? 22.571 0.476 -20.360 1.00 89.25 850 ARG A CA 1
ATOM 6489 C C . ARG A 1 850 ? 23.464 1.351 -21.226 1.00 89.25 850 ARG A C 1
ATOM 6491 O O . ARG A 1 850 ? 24.491 0.877 -21.718 1.00 89.25 850 ARG A O 1
ATOM 6498 N N . TYR A 1 851 ? 23.033 2.580 -21.489 1.00 89.88 851 TYR A N 1
ATOM 6499 C CA . TYR A 1 851 ? 23.644 3.490 -22.451 1.00 89.88 851 TYR A CA 1
ATOM 6500 C C . TYR A 1 851 ? 24.279 4.712 -21.773 1.00 89.88 851 TYR A C 1
ATOM 6502 O O . TYR A 1 851 ? 24.754 5.604 -22.475 1.00 89.88 851 TYR A O 1
ATOM 6510 N N . LEU A 1 852 ? 24.326 4.755 -20.437 1.00 89.81 852 LEU A N 1
ATOM 6511 C CA . LEU A 1 852 ? 24.839 5.895 -19.668 1.00 89.81 852 LEU A CA 1
ATOM 6512 C C . LEU A 1 852 ? 26.323 6.191 -19.943 1.00 89.81 852 LEU A C 1
ATOM 6514 O O . LEU A 1 852 ? 26.705 7.354 -20.038 1.00 89.81 852 LEU A O 1
ATOM 6518 N N . SER A 1 853 ? 27.155 5.163 -20.148 1.00 87.75 853 SER A N 1
ATOM 6519 C CA . SER A 1 853 ? 28.562 5.324 -20.554 1.00 87.75 853 SER A CA 1
ATOM 6520 C C . SER A 1 853 ? 28.785 5.533 -22.059 1.00 87.75 853 SER A C 1
ATOM 6522 O O . SER A 1 853 ? 29.931 5.621 -22.496 1.00 87.75 853 SER A O 1
ATOM 6524 N N . THR A 1 854 ? 27.721 5.603 -22.866 1.00 87.62 854 THR A N 1
ATOM 6525 C CA . THR A 1 854 ? 27.815 5.761 -24.328 1.00 87.62 854 THR A CA 1
ATOM 6526 C C . THR A 1 854 ? 27.593 7.209 -24.766 1.00 87.62 854 THR A C 1
ATOM 6528 O O . THR A 1 854 ? 27.164 8.055 -23.983 1.00 87.62 854 THR A O 1
ATOM 6531 N N . GLU A 1 855 ? 27.811 7.487 -26.053 1.00 87.44 855 GLU A N 1
ATOM 6532 C CA . GLU A 1 855 ? 27.578 8.806 -26.663 1.00 87.44 855 GLU A CA 1
ATOM 6533 C C . GLU A 1 855 ? 26.125 9.307 -26.525 1.00 87.44 855 GLU A C 1
ATOM 6535 O O . GLU A 1 855 ? 25.870 10.504 -26.619 1.00 87.44 855 GLU A O 1
ATOM 6540 N N . LEU A 1 856 ? 25.155 8.426 -26.236 1.00 88.31 856 LEU A N 1
ATOM 6541 C CA . LEU A 1 856 ? 23.773 8.846 -25.989 1.00 88.31 856 LEU A CA 1
ATOM 6542 C C . LEU A 1 856 ? 23.660 9.831 -24.815 1.00 88.31 856 LEU A C 1
ATOM 6544 O O . LEU A 1 856 ? 22.862 10.759 -24.896 1.00 88.31 856 LEU A O 1
ATOM 6548 N N . TYR A 1 857 ? 24.450 9.662 -23.752 1.00 90.75 857 TYR A N 1
ATOM 6549 C CA . TYR A 1 857 ? 24.380 10.504 -22.551 1.00 90.75 857 TYR A CA 1
ATOM 6550 C C . TYR A 1 857 ? 25.730 11.092 -22.132 1.00 90.75 857 TYR A C 1
ATOM 6552 O O . TYR A 1 857 ? 25.834 11.614 -21.027 1.00 90.75 857 TYR A O 1
ATOM 6560 N N . SER A 1 858 ? 26.742 11.081 -23.007 1.00 87.31 858 SER A N 1
ATOM 6561 C CA . SER A 1 858 ? 28.077 11.628 -22.714 1.00 87.31 858 SER A CA 1
ATOM 6562 C C . SER A 1 858 ? 28.039 13.072 -22.211 1.00 87.31 858 SER A C 1
ATOM 6564 O O . SER A 1 858 ? 28.735 13.408 -21.254 1.00 87.31 858 SER A O 1
ATOM 6566 N N . ASP A 1 859 ? 27.190 13.907 -22.814 1.00 86.94 859 ASP A N 1
ATOM 6567 C CA . ASP A 1 859 ? 27.078 15.329 -22.471 1.00 86.94 859 ASP A CA 1
ATOM 6568 C C . ASP A 1 859 ? 26.529 15.502 -21.046 1.00 86.94 859 ASP A C 1
ATOM 6570 O O . ASP A 1 859 ? 27.107 16.221 -20.233 1.00 86.94 859 ASP A O 1
ATOM 6574 N N . ILE A 1 860 ? 25.454 14.769 -20.728 1.00 87.94 860 ILE A N 1
ATOM 6575 C CA . ILE A 1 860 ? 24.790 14.796 -19.416 1.00 87.94 860 ILE A CA 1
ATOM 6576 C C . ILE A 1 860 ? 25.693 14.171 -18.355 1.00 87.94 860 ILE A C 1
ATOM 6578 O O . ILE A 1 860 ? 25.812 14.697 -17.258 1.00 87.94 860 ILE A O 1
ATOM 6582 N N . LYS A 1 861 ? 26.384 13.076 -18.683 1.00 88.81 861 LYS A N 1
ATOM 6583 C CA . LYS A 1 861 ? 27.345 12.446 -17.780 1.00 88.81 861 LYS A CA 1
ATOM 6584 C C . LYS A 1 861 ? 28.458 13.423 -17.395 1.00 88.81 861 LYS A C 1
ATOM 6586 O O . LYS A 1 861 ? 28.758 13.548 -16.213 1.00 88.81 861 LYS A O 1
ATOM 6591 N N . SER A 1 862 ? 29.019 14.151 -18.365 1.00 88.88 862 SER A N 1
ATOM 6592 C CA . SER A 1 862 ? 30.042 15.168 -18.091 1.00 88.88 862 SER A CA 1
ATOM 6593 C C . SER A 1 862 ? 29.510 16.326 -17.239 1.00 88.88 862 SER A C 1
ATOM 6595 O O . SER A 1 862 ? 30.258 16.883 -16.439 1.00 88.88 862 SER A O 1
ATOM 6597 N N . GLU A 1 863 ? 28.238 16.700 -17.397 1.00 88.69 863 GLU A N 1
ATOM 6598 C CA . GLU A 1 863 ? 27.567 17.679 -16.533 1.00 88.69 863 GLU A CA 1
ATOM 6599 C C . GLU A 1 863 ? 27.412 17.142 -15.101 1.00 88.69 863 GLU A C 1
ATOM 6601 O O . GLU A 1 863 ? 27.805 17.815 -14.150 1.00 88.69 863 GLU A O 1
ATOM 6606 N N . CYS A 1 864 ? 26.939 15.901 -14.946 1.00 88.00 864 CYS A N 1
ATOM 6607 C CA . CYS A 1 864 ? 26.763 15.244 -13.651 1.00 88.00 864 CYS A CA 1
ATOM 6608 C C . CYS A 1 864 ? 28.082 15.058 -12.888 1.00 88.00 864 CYS A C 1
ATOM 6610 O O . CYS A 1 864 ? 28.125 15.291 -11.685 1.00 88.00 864 CYS A O 1
ATOM 6612 N N . GLU A 1 865 ? 29.168 14.687 -13.570 1.00 90.69 865 GLU A N 1
ATOM 6613 C CA . GLU A 1 865 ? 30.502 14.546 -12.963 1.00 90.69 865 GLU A CA 1
ATOM 6614 C C . GLU A 1 865 ? 31.067 15.881 -12.444 1.00 90.69 865 GLU A C 1
ATOM 6616 O O . GLU A 1 865 ? 31.954 15.888 -11.592 1.00 90.69 865 GLU A O 1
ATOM 6621 N N . LYS A 1 866 ? 30.555 17.017 -12.936 1.00 90.25 866 LYS A N 1
ATOM 6622 C CA . LYS A 1 866 ? 30.946 18.365 -12.499 1.00 90.25 866 LYS A CA 1
ATOM 6623 C C . LYS A 1 866 ? 30.056 18.923 -11.386 1.00 90.25 866 LYS A C 1
ATOM 6625 O O . LYS A 1 866 ? 30.357 20.015 -10.899 1.00 90.25 866 LYS A O 1
ATOM 6630 N N . LEU A 1 867 ? 28.991 18.220 -10.987 1.00 85.56 867 LEU A N 1
ATOM 6631 C CA . LEU A 1 867 ? 28.118 18.654 -9.897 1.00 85.56 867 LEU A CA 1
ATOM 6632 C C . LEU A 1 867 ? 28.904 18.701 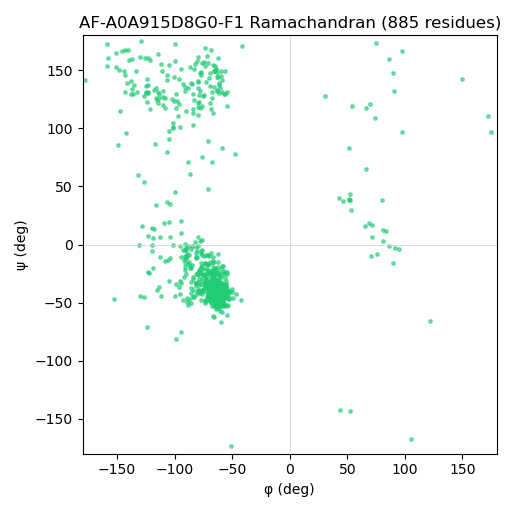-8.584 1.00 85.56 867 LEU A C 1
ATOM 6634 O O . LEU A 1 867 ? 29.627 17.770 -8.230 1.00 85.56 867 LEU A O 1
ATOM 6638 N N . LYS A 1 868 ? 28.760 19.809 -7.860 1.00 87.19 868 LYS A N 1
ATOM 6639 C CA . LYS A 1 868 ? 29.384 20.037 -6.555 1.00 87.19 868 LYS A CA 1
ATOM 6640 C C . LYS A 1 868 ? 28.299 20.291 -5.524 1.00 87.19 868 LYS A C 1
ATOM 6642 O O . LYS A 1 868 ? 27.194 20.686 -5.876 1.00 87.19 868 LYS A O 1
ATOM 6647 N N . VAL A 1 869 ? 28.638 20.080 -4.257 1.00 85.25 869 VAL A N 1
ATOM 6648 C CA . VAL A 1 869 ? 27.789 20.515 -3.148 1.00 85.25 869 VAL A CA 1
ATOM 6649 C C . VAL A 1 869 ? 27.775 22.042 -3.144 1.00 85.25 869 VAL A C 1
ATOM 6651 O O . VAL A 1 869 ? 28.815 22.664 -2.928 1.00 85.25 869 VAL A O 1
ATOM 6654 N N . THR A 1 870 ? 26.614 22.614 -3.429 1.00 87.25 870 THR A N 1
ATOM 6655 C CA . THR A 1 870 ? 26.323 24.049 -3.424 1.00 87.25 870 THR A CA 1
ATOM 6656 C C . THR A 1 870 ? 25.618 24.441 -2.128 1.00 87.25 870 THR A C 1
ATOM 6658 O O . THR A 1 870 ? 25.067 23.609 -1.402 1.00 87.25 870 THR A O 1
ATOM 6661 N N . THR A 1 871 ? 25.699 25.719 -1.779 1.00 89.00 871 THR A N 1
ATOM 6662 C CA . THR A 1 871 ? 24.965 26.290 -0.648 1.00 89.00 871 THR A CA 1
ATOM 6663 C C . THR A 1 871 ? 23.516 26.586 -1.035 1.00 89.00 871 THR A C 1
ATOM 6665 O O . THR A 1 871 ? 23.199 26.811 -2.201 1.00 89.00 871 THR A O 1
ATOM 6668 N N . PHE A 1 872 ? 22.627 26.663 -0.042 1.00 84.50 872 PHE A N 1
ATOM 6669 C CA . PHE A 1 872 ? 21.209 26.959 -0.272 1.00 84.50 872 PHE A CA 1
ATOM 6670 C C . PHE A 1 872 ? 20.969 28.277 -1.036 1.00 84.50 872 PHE A C 1
ATOM 6672 O O . PHE A 1 872 ? 20.030 28.368 -1.825 1.00 84.50 872 PHE A O 1
ATOM 6679 N N . GLU A 1 873 ? 21.807 29.301 -0.832 1.00 85.62 873 GLU A N 1
ATOM 6680 C CA . GLU A 1 873 ? 21.672 30.571 -1.562 1.00 85.62 873 GLU A CA 1
ATOM 6681 C C . GLU A 1 873 ? 22.135 30.457 -3.025 1.00 85.62 873 GLU A C 1
ATOM 6683 O O . GLU A 1 873 ? 21.469 31.004 -3.903 1.00 85.62 873 GLU A O 1
ATOM 6688 N N . GLU A 1 874 ? 23.191 29.686 -3.314 1.00 85.00 874 GLU A N 1
ATOM 6689 C CA . GLU A 1 874 ? 23.622 29.388 -4.692 1.00 85.00 874 GLU A CA 1
ATOM 6690 C C . GLU A 1 874 ? 22.547 28.593 -5.451 1.00 85.00 874 GLU A C 1
ATOM 6692 O O . GLU A 1 874 ? 22.233 28.908 -6.600 1.00 85.00 874 GLU A O 1
ATOM 6697 N N . ASP A 1 875 ? 21.920 27.613 -4.791 1.00 85.94 875 ASP A N 1
ATOM 6698 C CA . ASP A 1 875 ? 20.817 26.834 -5.364 1.00 85.94 875 ASP A CA 1
ATOM 6699 C C . ASP A 1 875 ? 19.603 27.715 -5.668 1.00 85.94 875 ASP A C 1
ATOM 6701 O O . ASP A 1 875 ? 18.973 27.599 -6.721 1.00 85.94 875 ASP A O 1
ATOM 6705 N N . LYS A 1 876 ? 19.275 28.637 -4.762 1.00 84.00 876 LYS A N 1
ATOM 6706 C CA . LYS A 1 876 ? 18.157 29.571 -4.917 1.00 84.00 876 LYS A CA 1
ATOM 6707 C C . LYS A 1 876 ? 18.386 30.566 -6.053 1.00 84.00 876 LYS A C 1
ATOM 6709 O O . LYS A 1 876 ? 17.439 30.858 -6.782 1.00 84.00 876 LYS A O 1
ATOM 6714 N N . GLU A 1 877 ? 19.602 31.079 -6.225 1.00 84.56 877 GLU A N 1
ATOM 6715 C CA . GLU A 1 877 ? 19.955 31.963 -7.343 1.00 84.56 877 GLU A CA 1
ATOM 6716 C C . GLU A 1 877 ? 19.924 31.209 -8.681 1.00 84.56 877 GLU A C 1
ATOM 6718 O O . GLU A 1 877 ? 19.286 31.658 -9.637 1.00 84.56 877 GLU A O 1
ATOM 6723 N N . TYR A 1 878 ? 20.504 30.006 -8.718 1.00 80.62 878 TYR A N 1
ATOM 6724 C CA . TYR A 1 878 ? 20.473 29.125 -9.885 1.00 80.62 878 TYR A CA 1
ATOM 6725 C C . TYR A 1 878 ? 19.041 28.766 -10.314 1.00 80.62 878 TYR A C 1
ATOM 6727 O O . TYR A 1 878 ? 18.696 28.837 -11.499 1.00 80.62 878 TYR A O 1
ATOM 6735 N N . LEU A 1 879 ? 18.180 28.408 -9.356 1.00 83.31 879 LEU A N 1
ATOM 6736 C CA . LEU A 1 879 ? 16.787 28.054 -9.627 1.00 83.31 879 LEU A CA 1
ATOM 6737 C C . LEU A 1 879 ? 15.944 29.272 -10.019 1.00 83.31 879 LEU A C 1
ATOM 6739 O O . LEU A 1 879 ? 15.120 29.143 -10.920 1.00 83.31 879 LEU A O 1
ATOM 6743 N N . ARG A 1 880 ? 16.171 30.455 -9.430 1.00 79.19 880 ARG A N 1
ATOM 6744 C CA . ARG A 1 880 ? 15.514 31.701 -9.872 1.00 79.19 880 ARG A CA 1
ATOM 6745 C C . ARG A 1 880 ? 15.815 32.003 -11.336 1.00 79.19 880 ARG A C 1
ATOM 6747 O O . ARG A 1 880 ? 14.877 32.210 -12.099 1.00 79.19 880 ARG A O 1
ATOM 6754 N N . GLY A 1 881 ? 17.081 31.903 -11.745 1.00 71.06 881 GLY A N 1
ATOM 6755 C CA . GLY A 1 881 ? 17.470 32.081 -13.146 1.00 71.06 881 GLY A CA 1
ATOM 6756 C C . GLY A 1 881 ? 16.799 31.077 -14.094 1.00 71.06 881 GLY A C 1
ATOM 6757 O O . GLY A 1 881 ? 16.419 31.432 -15.206 1.00 71.06 881 GLY A O 1
ATOM 6758 N N . LYS A 1 882 ? 16.581 29.826 -13.660 1.00 71.31 882 LYS A N 1
ATOM 6759 C CA . LYS A 1 882 ? 15.864 28.811 -14.458 1.00 71.31 882 LYS A CA 1
ATOM 6760 C C . LYS A 1 882 ? 14.345 28.981 -14.489 1.00 71.31 882 LYS A C 1
ATOM 6762 O O . LYS A 1 882 ? 13.725 28.540 -15.457 1.00 71.31 882 LYS A O 1
ATOM 6767 N N . VAL A 1 883 ? 13.749 29.559 -13.450 1.00 66.44 883 VAL A N 1
ATOM 6768 C CA . VAL A 1 883 ? 12.309 29.850 -13.395 1.00 66.44 883 VAL A CA 1
ATOM 6769 C C . VAL A 1 883 ? 11.980 31.071 -14.256 1.00 66.44 883 VAL A C 1
ATOM 6771 O O . VAL A 1 883 ? 11.003 31.025 -14.992 1.00 66.44 883 VAL A O 1
ATOM 6774 N N . GLU A 1 884 ? 12.829 32.103 -14.256 1.00 56.22 884 GLU A N 1
ATOM 6775 C CA . GLU A 1 884 ? 12.679 33.281 -15.130 1.00 56.22 884 GLU A CA 1
ATOM 6776 C C . GLU A 1 884 ? 12.856 32.963 -16.627 1.00 56.22 884 GLU A C 1
ATOM 6778 O O . GLU A 1 884 ? 12.352 33.697 -17.467 1.00 56.22 884 GLU A O 1
ATOM 6783 N N . LEU A 1 885 ? 13.532 31.859 -16.971 1.00 51.91 885 LEU A N 1
ATOM 6784 C CA . LEU A 1 885 ? 13.703 31.375 -18.351 1.00 51.91 885 LEU A CA 1
ATOM 6785 C C . LEU A 1 885 ? 12.594 30.413 -18.829 1.00 51.91 885 LEU A C 1
ATOM 6787 O O . LEU A 1 885 ? 12.582 30.057 -20.006 1.00 51.91 885 LEU A O 1
ATOM 6791 N N . ASN A 1 886 ? 11.714 29.942 -17.935 1.00 43.50 886 ASN A N 1
ATOM 6792 C CA . ASN A 1 886 ? 10.665 28.949 -18.231 1.00 43.50 886 ASN A CA 1
ATOM 6793 C C . ASN A 1 886 ? 9.227 29.481 -18.027 1.00 43.50 886 ASN A C 1
ATOM 6795 O O . ASN A 1 886 ? 8.280 28.689 -18.021 1.00 43.50 886 ASN A O 1
ATOM 6799 N N . ILE A 1 887 ? 9.070 30.802 -17.887 1.00 38.72 887 ILE A N 1
ATOM 6800 C CA . ILE A 1 887 ? 7.831 31.561 -18.146 1.00 38.72 887 ILE A CA 1
ATOM 6801 C C . ILE A 1 887 ? 8.085 32.372 -19.414 1.00 38.72 887 ILE A C 1
ATOM 6803 O O . ILE A 1 887 ? 7.170 32.426 -20.266 1.00 38.72 887 ILE A O 1
#

Secondary structure (DSSP, 8-state):
----TT-HHHHHHHHHHHHHHHHHHHHHHHHHHHHTHHHHHHHHHHHHHHHTTS-PPPHHHHHHHHHHHHHHHHHHHHHHHHHHHHHHHHT-HHHHHHHHHHHHHHHHHHHHHHHHTT-HHHHHHHHHHHHHHHHHHHHHHHHHHHHHS-GGGHHHHHHHHHHHHHHHHHHHHHHTSTTTTTT-HHHHHHTTHHHHHHHHHHHTTPPPPHHHHHHTS--HHHHHHHHHHHH-TTS-HHHHHHHHHHHHHTT-----HHHHHHHHHH-HHHHHHHHHHHHHHHHHTTHHHHHHHHHHHHHTTS-HHHHHHHHHHHHHHHHHHHHHHHHHHHHH-HHHHHHHHHHHHHHHHHHHHHHHHHHHHT-GGGHHHHHHHHHHHHHHIIIIIHHHHHHIIIIISS-HHHHHHHHHHHHHHHHHHHHHHHHHHHHHHHHHGGGGHIIIIIHHHHHHHHHHHHHPPP-TT--HHHHHHHHHHHHHHHHHHHHHHHHHHTTSSSPPP-------------------S-HHHHHHHHHHHHHHHHHHHHHHHHHHTT---S--SPPSSGGGGSS---EEE--STTTT-SSEEEEEEGGGSTTSBTHHHHHHHHHHHHHHTTS--TTTPEEEEE-SSHHHHHHHHHHHHHT-EEEEEEETTS-HHHHHHHHHTT-EEEEE-GGGHHHHHHHHHHHHHHHSTTEEE--TTT-THHHHHIIIIIHHHHHHHTTT-EEEEEEE-SSSHHHHHHHHHHHHH-TT-EEEEEEESTT-TTTTPPP---S-TTS--SS--TT--TTT-SEEEEE-HHHHHHHHHHIIIII---B-HHHHHHHHHHHHHHHSGGGTTPEEEEEE-BBGGGGTTSTTTHHHHHHHHT-----HHHHHHHHHHHHHT--